Protein AF-A0A7X4WAB2-F1 (afdb_monomer_lite)

Structure (mmCIF, N/CA/C/O backbone):
data_AF-A0A7X4WAB2-F1
#
_entry.id   AF-A0A7X4WAB2-F1
#
loop_
_atom_site.group_PDB
_atom_site.id
_atom_site.type_symbol
_atom_site.label_atom_id
_atom_site.label_alt_id
_atom_site.label_comp_id
_atom_site.label_asym_id
_atom_site.label_entity_id
_atom_site.label_seq_id
_atom_site.pdbx_PDB_ins_code
_atom_site.Cartn_x
_atom_site.Cartn_y
_atom_site.Cartn_z
_atom_site.occupancy
_atom_site.B_iso_or_equiv
_atom_site.auth_seq_id
_atom_site.auth_comp_id
_atom_site.auth_asym_id
_atom_site.auth_atom_id
_atom_site.pdbx_PDB_model_num
ATOM 1 N N . MET A 1 1 ? -5.252 -70.445 67.970 1.00 50.34 1 MET A N 1
ATOM 2 C CA . MET A 1 1 ? -5.179 -69.749 66.666 1.00 50.34 1 MET A CA 1
ATOM 3 C C . MET A 1 1 ? -6.490 -68.995 66.421 1.00 50.34 1 MET A C 1
ATOM 5 O O . MET A 1 1 ? -7.328 -69.483 65.689 1.00 50.34 1 MET A O 1
ATOM 9 N N . PHE A 1 2 ? -6.713 -67.851 67.084 1.00 36.28 2 PHE A N 1
ATOM 10 C CA . PHE A 1 2 ? -7.947 -67.045 66.918 1.00 36.28 2 PHE A CA 1
ATOM 11 C C . PHE A 1 2 ? -7.707 -65.542 67.199 1.00 36.28 2 PHE A C 1
ATOM 13 O O . PHE A 1 2 ? -8.589 -64.801 67.614 1.00 36.28 2 PHE A O 1
ATOM 20 N N . ARG A 1 3 ? -6.460 -65.085 67.009 1.00 36.38 3 ARG A N 1
ATOM 21 C CA . ARG A 1 3 ? -5.935 -63.797 67.509 1.00 36.38 3 ARG A CA 1
ATOM 22 C C . ARG A 1 3 ? -5.767 -62.735 66.403 1.00 36.38 3 ARG A C 1
ATOM 24 O O . ARG A 1 3 ? -4.884 -61.895 66.499 1.00 36.38 3 ARG A O 1
ATOM 31 N N . ARG A 1 4 ? -6.560 -62.834 65.325 1.00 46.34 4 ARG A N 1
ATOM 32 C CA . ARG A 1 4 ? -6.471 -61.993 64.107 1.00 46.34 4 ARG A CA 1
ATOM 33 C C . ARG A 1 4 ? -7.817 -61.466 63.568 1.00 46.34 4 ARG A C 1
ATOM 35 O O . ARG A 1 4 ? -7.821 -60.857 62.510 1.00 46.34 4 ARG A O 1
ATOM 42 N N . ILE A 1 5 ? -8.940 -61.703 64.258 1.00 49.69 5 ILE A N 1
ATOM 43 C CA . ILE A 1 5 ? -10.299 -61.386 63.751 1.00 49.69 5 ILE A CA 1
ATOM 44 C C . ILE A 1 5 ? -11.110 -60.469 64.701 1.00 49.69 5 ILE A C 1
ATOM 46 O O . ILE A 1 5 ? -12.123 -59.914 64.303 1.00 49.69 5 ILE A O 1
ATOM 50 N N . VAL A 1 6 ? -10.648 -60.230 65.938 1.00 42.97 6 VAL A N 1
ATOM 51 C CA . VAL A 1 6 ? -11.406 -59.501 66.991 1.00 42.97 6 VAL A CA 1
ATOM 52 C C . VAL A 1 6 ? -10.790 -58.123 67.320 1.00 42.97 6 VAL A C 1
ATOM 54 O O . VAL A 1 6 ? -11.047 -57.550 68.366 1.00 42.97 6 VAL A O 1
ATOM 57 N N . LEU A 1 7 ? -9.935 -57.583 66.447 1.00 38.75 7 LEU A N 1
ATOM 58 C CA . LEU A 1 7 ? -9.157 -56.353 66.701 1.00 38.75 7 LEU A CA 1
ATOM 59 C C . LEU A 1 7 ? -9.588 -55.169 65.809 1.00 38.75 7 LEU A C 1
ATOM 61 O O . LEU A 1 7 ? -8.815 -54.238 65.622 1.00 38.75 7 LEU A O 1
ATOM 65 N N . LEU A 1 8 ? -10.793 -55.230 65.220 1.00 48.66 8 LEU A N 1
ATOM 66 C CA . LEU A 1 8 ? -11.225 -54.315 64.150 1.00 48.66 8 LEU A CA 1
ATOM 67 C C . LEU A 1 8 ? -12.482 -53.472 64.455 1.00 48.66 8 LEU A C 1
ATOM 69 O O . LEU A 1 8 ? -12.788 -52.575 63.679 1.00 48.66 8 LEU A O 1
ATOM 73 N N . LEU A 1 9 ? -13.214 -53.719 65.550 1.00 41.53 9 LEU A N 1
ATOM 74 C CA . LEU A 1 9 ? -14.339 -52.865 65.964 1.00 41.53 9 LEU A CA 1
ATOM 75 C C . LEU A 1 9 ? -14.417 -52.699 67.492 1.00 41.53 9 LEU A C 1
ATOM 77 O O . LEU A 1 9 ? -14.382 -53.677 68.231 1.00 41.53 9 LEU A O 1
ATOM 81 N N . LEU A 1 10 ? -14.622 -51.443 67.907 1.00 37.03 10 LEU A N 1
ATOM 82 C CA . LEU A 1 10 ? -15.138 -50.984 69.207 1.00 37.03 10 LEU A CA 1
ATOM 83 C C . LEU A 1 10 ? -14.342 -51.344 70.483 1.00 37.03 10 LEU A C 1
ATOM 85 O O . LEU A 1 10 ? -14.788 -52.115 71.328 1.00 37.03 10 LEU A O 1
ATOM 89 N N . SER A 1 11 ? -13.262 -50.590 70.709 1.00 36.06 11 SER A N 1
ATOM 90 C CA . SER A 1 11 ? -12.855 -50.145 72.057 1.00 36.06 11 SER A CA 1
ATOM 91 C C . SER A 1 11 ? -13.273 -48.677 72.234 1.00 36.06 11 SER A C 1
ATOM 93 O O . SER A 1 11 ? -12.449 -47.773 72.119 1.00 36.06 11 SER A O 1
ATOM 95 N N . ILE A 1 12 ? -14.577 -48.429 72.389 1.00 47.56 12 ILE A N 1
ATOM 96 C CA . ILE A 1 12 ? -15.194 -47.093 72.298 1.00 47.56 12 ILE A CA 1
ATOM 97 C C . ILE A 1 12 ? -15.500 -46.527 73.704 1.00 47.56 12 ILE A C 1
ATOM 99 O O . ILE A 1 12 ? -16.315 -47.102 74.421 1.00 47.56 12 ILE A O 1
ATOM 103 N N . ILE A 1 13 ? -14.903 -45.358 74.031 1.00 46.62 13 ILE A N 1
ATOM 104 C CA . ILE A 1 13 ? -15.097 -44.513 75.250 1.00 46.62 13 ILE A CA 1
ATOM 105 C C . ILE A 1 13 ? -14.687 -45.247 76.577 1.00 46.62 13 ILE A C 1
ATOM 107 O O . ILE A 1 13 ? -14.622 -46.469 76.609 1.00 46.62 13 ILE A O 1
ATOM 111 N N . ILE A 1 14 ? -14.305 -44.646 77.721 1.00 38.25 14 ILE A N 1
ATOM 112 C CA . ILE A 1 14 ? -14.332 -43.269 78.259 1.00 38.25 14 ILE A CA 1
ATOM 113 C C . ILE A 1 14 ? -13.120 -43.058 79.205 1.00 38.25 14 ILE A C 1
ATOM 115 O O . ILE A 1 14 ? -12.889 -43.943 80.021 1.00 38.25 14 ILE A O 1
ATOM 119 N N . SER A 1 15 ? -12.436 -41.893 79.185 1.00 31.75 15 SER A N 1
ATOM 120 C CA . SER A 1 15 ? -12.214 -41.029 80.384 1.00 31.75 15 SER A CA 1
ATOM 121 C C . SER A 1 15 ? -11.127 -39.938 80.261 1.00 31.75 15 SER A C 1
ATOM 123 O O . SER A 1 15 ? -9.961 -40.254 80.066 1.00 31.75 15 SER A O 1
ATOM 125 N N . ALA A 1 16 ? -11.537 -38.709 80.609 1.00 28.53 16 ALA A N 1
ATOM 126 C CA . ALA A 1 16 ? -10.804 -37.679 81.370 1.00 28.53 16 ALA A CA 1
ATOM 127 C C . ALA A 1 16 ? -9.588 -36.931 80.768 1.00 28.53 16 ALA A C 1
ATOM 129 O O . ALA A 1 16 ? -8.700 -37.486 80.133 1.00 28.53 16 ALA A O 1
ATOM 130 N N . CYS A 1 17 ? -9.561 -35.625 81.059 1.00 37.31 17 CYS A N 1
ATOM 131 C CA . CYS A 1 17 ? -8.547 -34.654 80.650 1.00 37.31 17 CYS A CA 1
ATOM 132 C C . CYS A 1 17 ? -7.252 -34.730 81.479 1.00 37.31 17 CYS A C 1
ATOM 134 O O . CYS A 1 17 ? -7.286 -35.003 82.678 1.00 37.31 17 CYS A O 1
ATOM 136 N N . GLY A 1 18 ? -6.143 -34.328 80.860 1.00 32.25 18 GLY A N 1
ATOM 137 C CA . GLY A 1 18 ? -4.864 -34.004 81.497 1.00 32.25 18 GLY A CA 1
ATOM 138 C C . GLY A 1 18 ? -3.879 -33.597 80.404 1.00 32.25 18 GLY A C 1
ATOM 139 O O . GLY A 1 18 ? -3.512 -34.438 79.593 1.00 32.25 18 GLY A O 1
ATOM 140 N N . GLY A 1 19 ? -3.559 -32.306 80.301 1.00 37.38 19 GLY A N 1
ATOM 141 C CA . GLY A 1 19 ? -2.848 -31.754 79.143 1.00 37.38 19 GLY A CA 1
ATOM 142 C C . GLY A 1 19 ? -1.350 -31.556 79.365 1.00 37.38 19 GLY A C 1
ATOM 143 O O . GLY A 1 19 ? -0.928 -31.196 80.461 1.00 37.38 19 GLY A O 1
ATOM 144 N N . GLU A 1 20 ? -0.586 -31.692 78.283 1.00 34.53 20 GLU A N 1
ATOM 145 C CA . GLU A 1 20 ? 0.667 -30.964 78.068 1.00 34.53 20 GLU A CA 1
ATOM 146 C C . GLU A 1 20 ? 0.479 -30.056 76.844 1.00 34.53 20 GLU A C 1
ATOM 148 O O . GLU A 1 20 ? -0.238 -30.408 75.903 1.00 34.53 20 GLU A O 1
ATOM 153 N N . GLU A 1 21 ? 1.082 -28.868 76.866 1.00 42.62 21 GLU A N 1
ATOM 154 C CA . GLU A 1 21 ? 0.940 -27.870 75.803 1.00 42.62 21 GLU A CA 1
ATOM 155 C C . GLU A 1 21 ? 1.802 -28.243 74.589 1.00 42.62 21 GLU A C 1
ATOM 157 O O . GLU A 1 21 ? 2.937 -27.791 74.430 1.00 42.62 21 GLU A O 1
ATOM 162 N N . SER A 1 22 ? 1.251 -29.063 73.691 1.00 40.69 22 SER A N 1
ATOM 163 C CA . SER A 1 22 ? 1.789 -29.187 72.338 1.00 40.69 22 SER A CA 1
ATOM 164 C C . SER A 1 22 ? 1.577 -27.862 71.601 1.00 40.69 22 SER A C 1
ATOM 166 O O . SER A 1 22 ? 0.479 -27.590 71.107 1.00 40.69 22 SER A O 1
ATOM 168 N N . TYR A 1 23 ? 2.626 -27.037 71.552 1.00 39.81 23 TYR A N 1
ATOM 169 C CA . TYR A 1 23 ? 2.693 -25.843 70.707 1.00 39.81 23 TYR A CA 1
ATOM 170 C C . TYR A 1 23 ? 2.196 -26.167 69.288 1.00 39.81 23 TYR A C 1
ATOM 172 O O . TYR A 1 23 ? 2.528 -27.241 68.774 1.00 39.81 23 TYR A O 1
ATOM 180 N N . PRO A 1 24 ? 1.439 -25.267 68.629 1.00 44.84 24 PRO A N 1
ATOM 181 C CA . PRO A 1 24 ? 1.098 -25.457 67.228 1.00 44.84 24 PRO A CA 1
ATOM 182 C C . PRO A 1 24 ? 2.391 -25.570 66.418 1.00 44.84 24 PRO A C 1
ATOM 184 O O . PRO A 1 24 ? 3.280 -24.725 66.534 1.00 44.84 24 PRO A O 1
ATOM 187 N N . GLU A 1 25 ? 2.499 -26.633 65.622 1.00 43.75 25 GLU A N 1
ATOM 188 C CA . GLU A 1 25 ? 3.621 -26.827 64.709 1.00 43.75 25 GLU A CA 1
ATOM 189 C C . GLU A 1 25 ? 3.677 -25.616 63.768 1.00 43.75 25 GLU A C 1
ATOM 191 O O . GLU A 1 25 ? 2.690 -25.299 63.098 1.00 43.75 25 GLU A O 1
ATOM 196 N N . TYR A 1 26 ? 4.797 -24.882 63.793 1.00 43.88 26 TYR A N 1
ATOM 197 C CA . TYR A 1 26 ? 4.943 -23.653 63.014 1.00 43.88 26 TYR A CA 1
ATOM 198 C C . TYR A 1 26 ? 4.646 -23.946 61.535 1.00 43.88 26 TYR A C 1
ATOM 200 O O . TYR A 1 26 ? 5.122 -24.965 61.021 1.00 43.88 26 TYR A O 1
ATOM 208 N N . PRO A 1 27 ? 3.890 -23.078 60.830 1.00 50.44 27 PRO A N 1
ATOM 209 C CA . PRO A 1 27 ? 3.684 -23.244 59.400 1.00 50.44 27 PRO A CA 1
ATOM 210 C C . PRO A 1 27 ? 5.056 -23.292 58.731 1.00 50.44 27 PRO A C 1
ATOM 212 O O . PRO A 1 27 ? 5.868 -22.387 58.907 1.00 50.44 27 PRO A O 1
ATOM 215 N N . LYS A 1 28 ? 5.322 -24.392 58.025 1.00 56.34 28 LYS A N 1
ATOM 216 C CA . LYS A 1 28 ? 6.637 -24.700 57.462 1.00 56.34 28 LYS A CA 1
ATOM 217 C C . LYS A 1 28 ? 7.117 -23.528 56.602 1.00 56.34 28 LYS A C 1
ATOM 219 O O . LYS A 1 28 ? 6.418 -23.154 55.659 1.00 56.34 28 LYS A O 1
ATOM 224 N N . ASP A 1 29 ? 8.284 -22.968 56.922 1.00 67.31 29 ASP A N 1
ATOM 225 C CA . ASP A 1 29 ? 8.862 -21.876 56.137 1.00 67.31 29 ASP A CA 1
ATOM 226 C C . ASP A 1 29 ? 8.990 -22.301 54.669 1.00 67.31 29 ASP A C 1
ATOM 228 O O . ASP A 1 29 ? 9.557 -23.357 54.363 1.00 67.31 29 ASP A O 1
ATOM 232 N N . ARG A 1 30 ? 8.432 -21.480 53.770 1.00 78.06 30 ARG A N 1
ATOM 233 C CA . ARG A 1 30 ? 8.415 -21.757 52.329 1.00 78.06 30 ARG A CA 1
ATOM 234 C C . ARG A 1 30 ? 9.836 -21.876 51.795 1.00 78.06 30 ARG A C 1
ATOM 236 O O . ARG A 1 30 ? 10.682 -21.024 52.079 1.00 78.06 30 ARG A O 1
ATOM 243 N N . GLN A 1 31 ? 10.095 -22.894 50.981 1.00 81.88 31 GLN A N 1
ATOM 244 C CA . GLN A 1 31 ? 11.437 -23.109 50.443 1.00 81.88 31 GLN A CA 1
ATOM 245 C C . GLN A 1 31 ? 11.787 -22.052 49.388 1.00 81.88 31 GLN A C 1
ATOM 247 O O . GLN A 1 31 ? 11.080 -21.872 48.395 1.00 81.88 31 GLN A O 1
ATOM 252 N N . GLN A 1 32 ? 12.901 -21.353 49.609 1.00 85.69 32 GLN A N 1
ATOM 253 C CA . GLN A 1 32 ? 13.405 -20.317 48.712 1.00 85.69 32 GLN A CA 1
ATOM 254 C C . GLN A 1 32 ? 14.035 -20.940 47.458 1.00 85.69 32 GLN A C 1
ATOM 256 O O . GLN A 1 32 ? 14.980 -21.720 47.559 1.00 85.69 32 GLN A O 1
ATOM 261 N N . GLY A 1 33 ? 13.533 -20.558 46.284 1.00 87.75 33 GLY A N 1
ATOM 262 C CA . GLY A 1 33 ? 14.170 -20.810 44.989 1.00 87.75 33 GLY A CA 1
ATOM 263 C C . GLY A 1 33 ? 14.917 -19.574 44.476 1.00 87.75 33 GLY A C 1
ATOM 264 O O . GLY A 1 33 ? 14.793 -18.480 45.030 1.00 87.75 33 GLY A O 1
ATOM 265 N N . ILE A 1 34 ? 15.674 -19.728 43.388 1.00 91.19 34 ILE A N 1
ATOM 266 C CA . ILE A 1 34 ? 16.274 -18.609 42.642 1.00 91.19 34 ILE A CA 1
ATOM 267 C C . ILE A 1 34 ? 15.691 -18.582 41.230 1.00 91.19 34 ILE A C 1
ATOM 269 O O . ILE A 1 34 ? 15.791 -19.566 40.498 1.00 91.19 34 ILE A O 1
ATOM 273 N N . LEU A 1 35 ? 15.120 -17.445 40.840 1.00 94.44 35 LEU A N 1
ATOM 274 C CA . LEU A 1 35 ? 14.724 -17.163 39.465 1.00 94.44 35 LEU A CA 1
ATOM 275 C C . LEU A 1 35 ? 15.822 -16.318 38.810 1.00 94.44 35 LEU A C 1
ATOM 277 O O . LEU A 1 35 ? 16.150 -15.239 39.304 1.00 94.44 35 LEU A O 1
ATOM 281 N N . SER A 1 36 ? 16.400 -16.793 37.712 1.00 96.19 36 SER A N 1
ATOM 282 C CA . SER A 1 36 ? 17.424 -16.059 36.958 1.00 96.19 36 SER A CA 1
ATOM 283 C C . SER A 1 36 ? 17.189 -16.150 35.456 1.00 96.19 36 SER A C 1
ATOM 285 O O . SER A 1 36 ? 16.436 -17.003 34.988 1.00 96.19 36 SER A O 1
ATOM 287 N N . GLY A 1 37 ? 17.799 -15.252 34.687 1.00 96.19 37 GLY A N 1
ATOM 288 C CA . GLY A 1 37 ? 17.453 -15.128 33.278 1.00 96.19 37 GLY A CA 1
ATOM 289 C C . GLY A 1 37 ? 18.176 -14.026 32.530 1.00 96.19 37 GLY A C 1
ATOM 290 O O . GLY A 1 37 ? 19.095 -13.398 33.063 1.00 96.19 37 GLY A O 1
ATOM 291 N N . VAL A 1 38 ? 17.716 -13.784 31.303 1.00 97.00 38 VAL A N 1
ATOM 292 C CA . VAL A 1 38 ? 18.070 -12.608 30.497 1.00 97.00 38 VAL A CA 1
ATOM 293 C C . VAL A 1 38 ? 16.812 -11.910 29.989 1.00 97.00 38 VAL A C 1
ATOM 295 O O . VAL A 1 38 ? 15.829 -12.576 29.663 1.00 97.00 38 VAL A O 1
ATOM 298 N N . VAL A 1 39 ? 16.858 -10.582 29.907 1.00 97.12 39 VAL A N 1
ATOM 299 C CA . VAL A 1 39 ? 15.967 -9.783 29.057 1.00 97.12 39 VAL A CA 1
ATOM 300 C C . VAL A 1 39 ? 16.729 -9.499 27.772 1.00 97.12 39 VAL A C 1
ATOM 302 O O . VAL A 1 39 ? 17.794 -8.873 27.815 1.00 97.12 39 VAL A O 1
ATOM 305 N N . PHE A 1 40 ? 16.234 -10.018 26.651 1.00 93.69 40 PHE A N 1
ATOM 306 C CA . PHE A 1 40 ? 16.997 -10.052 25.410 1.00 93.69 40 PHE A CA 1
ATOM 307 C C . PHE A 1 40 ? 16.103 -9.924 24.171 1.00 93.69 40 PHE A C 1
ATOM 309 O O . PHE A 1 40 ? 15.300 -10.803 23.867 1.00 93.69 40 PHE A O 1
ATOM 316 N N . ASP A 1 41 ? 16.318 -8.831 23.450 1.00 83.69 41 ASP A N 1
ATOM 317 C CA . ASP A 1 41 ? 15.975 -8.627 22.041 1.00 83.69 41 ASP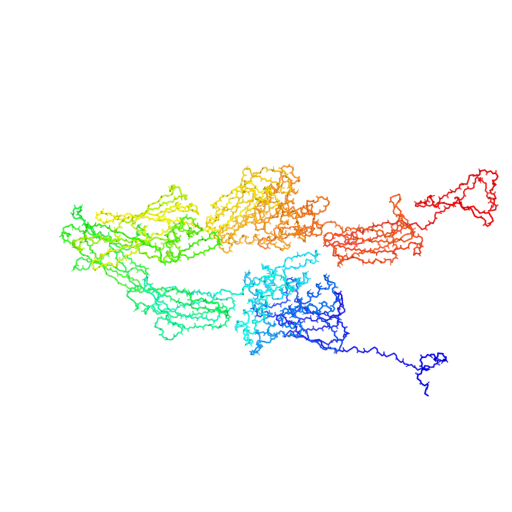 A CA 1
ATOM 318 C C . ASP A 1 41 ? 17.315 -8.458 21.294 1.00 83.69 41 ASP A C 1
ATOM 320 O O . ASP A 1 41 ? 17.815 -9.396 20.676 1.00 83.69 41 ASP A O 1
ATOM 324 N N . ALA A 1 42 ? 18.045 -7.394 21.652 1.00 88.38 42 ALA A N 1
ATOM 325 C CA . ALA A 1 42 ? 19.436 -7.530 22.103 1.00 88.38 42 ALA A CA 1
ATOM 326 C C . ALA A 1 42 ? 19.511 -7.378 23.641 1.00 88.38 42 ALA A C 1
ATOM 328 O O . ALA A 1 42 ? 18.493 -7.158 24.295 1.00 88.38 42 ALA A O 1
ATOM 329 N N . ALA A 1 43 ? 20.696 -7.500 24.248 1.00 91.12 43 ALA A N 1
ATOM 330 C CA . ALA A 1 43 ? 20.883 -7.404 25.704 1.00 91.12 43 ALA A CA 1
ATOM 331 C C . ALA A 1 43 ? 20.309 -6.097 26.309 1.00 91.12 43 ALA A C 1
ATOM 333 O O . ALA A 1 43 ? 20.879 -5.018 26.123 1.00 91.12 43 ALA A O 1
ATOM 334 N N . VAL A 1 44 ? 19.192 -6.188 27.048 1.00 95.44 44 VAL A N 1
ATOM 335 C CA . VAL A 1 44 ? 18.470 -5.008 27.563 1.00 95.44 44 VAL A CA 1
ATOM 336 C C . VAL A 1 44 ? 19.000 -4.601 28.937 1.00 95.44 44 VAL A C 1
ATOM 338 O O . VAL A 1 44 ? 18.718 -5.241 29.952 1.00 95.44 44 VAL A O 1
ATOM 341 N N . SER A 1 45 ? 19.756 -3.508 28.983 1.00 96.12 45 SER A N 1
ATOM 342 C CA . SER A 1 45 ? 20.399 -2.986 30.190 1.00 96.12 45 SER A CA 1
ATOM 343 C C . SER A 1 45 ? 19.430 -2.195 31.077 1.00 96.12 45 SER A C 1
ATOM 345 O O . SER A 1 45 ? 18.630 -1.396 30.585 1.00 96.12 45 SER A O 1
ATOM 347 N N . ASN A 1 46 ? 19.529 -2.386 32.398 1.00 95.94 46 ASN A N 1
ATOM 348 C CA . ASN A 1 46 ? 18.766 -1.681 33.437 1.00 95.94 46 ASN A CA 1
ATOM 349 C C . ASN A 1 46 ? 17.224 -1.728 33.280 1.00 95.94 46 ASN A C 1
ATOM 351 O O . ASN A 1 46 ? 16.512 -0.828 33.731 1.00 95.94 46 ASN A O 1
ATOM 355 N N . ALA A 1 47 ? 16.692 -2.791 32.675 1.00 96.75 47 ALA A N 1
ATOM 356 C CA . ALA A 1 47 ? 15.264 -3.092 32.688 1.00 96.75 47 ALA A CA 1
ATOM 357 C C . ALA A 1 47 ? 14.838 -3.550 34.091 1.00 96.75 47 ALA A C 1
ATOM 359 O O . ALA A 1 47 ? 15.541 -4.336 34.731 1.00 96.75 47 ALA A O 1
ATOM 360 N N . THR A 1 48 ? 13.682 -3.089 34.579 1.00 97.88 48 THR A N 1
ATOM 361 C CA . THR A 1 48 ? 13.136 -3.541 35.871 1.00 97.88 48 THR A CA 1
ATOM 362 C C . THR A 1 48 ? 12.326 -4.816 35.664 1.00 97.88 48 THR A C 1
ATOM 364 O O . THR A 1 48 ? 11.276 -4.777 35.025 1.00 97.88 48 THR A O 1
ATOM 367 N N . VAL A 1 49 ? 12.790 -5.933 36.220 1.00 97.88 49 VAL A N 1
ATOM 368 C CA . VAL A 1 49 ? 12.115 -7.237 36.196 1.00 97.88 49 VAL A CA 1
ATOM 369 C C . VAL A 1 49 ? 11.245 -7.392 37.444 1.00 97.88 49 VAL A C 1
ATOM 371 O O . VAL A 1 49 ? 11.726 -7.206 38.563 1.00 97.88 49 VAL A O 1
ATOM 374 N N . ARG A 1 50 ? 9.974 -7.760 37.267 1.00 97.69 50 ARG A N 1
ATOM 375 C CA . ARG A 1 50 ? 8.981 -7.977 38.331 1.00 97.69 50 ARG A CA 1
ATOM 376 C C . ARG A 1 50 ? 8.345 -9.358 38.203 1.00 97.69 50 ARG A C 1
ATOM 378 O O . ARG A 1 50 ? 8.058 -9.813 37.099 1.00 97.69 50 ARG A O 1
ATOM 385 N N . VAL A 1 51 ? 8.110 -10.007 39.341 1.00 96.88 51 VAL A N 1
ATOM 386 C CA . VAL A 1 51 ? 7.565 -11.371 39.443 1.00 96.88 51 VAL A CA 1
ATOM 387 C C . VAL A 1 51 ? 6.287 -11.343 40.275 1.00 96.88 51 VAL A C 1
ATOM 389 O O . VAL A 1 51 ? 6.320 -10.884 41.416 1.00 96.88 51 VAL A O 1
ATOM 392 N N . TYR A 1 52 ? 5.183 -11.863 39.744 1.00 95.44 52 TYR A N 1
ATOM 393 C CA . TYR A 1 52 ? 3.857 -11.834 40.369 1.00 95.44 52 TYR A CA 1
ATOM 394 C C . TYR A 1 52 ? 3.249 -13.239 40.489 1.00 95.44 52 TYR A C 1
ATOM 396 O O . TYR A 1 52 ? 3.435 -14.075 39.605 1.00 95.44 52 TYR A O 1
ATOM 404 N N . GLU A 1 53 ? 2.462 -13.484 41.542 1.00 92.19 53 GLU A N 1
ATOM 405 C CA . GLU A 1 53 ? 1.511 -14.611 41.576 1.00 92.19 53 GLU A CA 1
ATOM 406 C C . GLU A 1 53 ? 0.468 -14.416 40.457 1.00 92.19 53 GLU A C 1
ATOM 408 O O . GLU A 1 53 ? -0.012 -13.299 40.270 1.00 92.19 53 GLU A O 1
ATOM 413 N N . PHE A 1 54 ? 0.107 -15.466 39.711 1.00 89.88 54 PHE A N 1
ATOM 414 C CA . PHE A 1 54 ? -0.836 -15.369 38.588 1.00 89.88 54 PHE A CA 1
ATOM 415 C C . PHE A 1 54 ? -1.883 -16.489 38.615 1.00 89.88 54 PHE A C 1
ATOM 417 O O . PHE A 1 54 ? -1.556 -17.647 38.878 1.00 89.88 54 PHE A O 1
ATOM 424 N N . ASN A 1 55 ? -3.150 -16.153 38.354 1.00 80.75 55 ASN A N 1
ATOM 425 C CA . ASN A 1 55 ? -4.251 -17.120 38.323 1.00 80.75 55 ASN A CA 1
ATOM 426 C C . ASN A 1 55 ? -5.442 -16.597 37.500 1.00 80.75 55 ASN A C 1
ATOM 428 O O . ASN A 1 55 ? -5.854 -15.455 37.688 1.00 80.75 55 ASN A O 1
ATOM 432 N N . GLN A 1 56 ? -6.025 -17.435 36.634 1.00 70.56 56 GLN A N 1
ATOM 433 C CA . GLN A 1 56 ? -7.254 -17.162 35.866 1.00 70.56 56 GLN A CA 1
ATOM 434 C C . GLN A 1 56 ? -7.275 -15.776 35.187 1.00 70.56 56 GLN A C 1
ATOM 436 O O . GLN A 1 56 ? -8.191 -14.980 35.389 1.00 70.56 56 GLN A O 1
ATOM 441 N N . GLY A 1 57 ? -6.227 -15.471 34.412 1.00 68.94 57 GLY A N 1
ATOM 442 C CA . GLY A 1 57 ? -6.098 -14.207 33.674 1.00 68.94 57 GLY A CA 1
ATOM 443 C C . GLY A 1 57 ? -5.804 -12.975 34.540 1.00 68.94 57 GLY A C 1
ATOM 444 O O . GLY A 1 57 ? -5.749 -11.867 34.016 1.00 68.94 57 GLY A O 1
ATOM 445 N N . LYS A 1 58 ? -5.625 -13.127 35.861 1.00 77.75 58 LYS A N 1
ATOM 446 C CA . LYS A 1 58 ? -5.423 -12.010 36.793 1.00 77.75 58 LYS A CA 1
ATOM 447 C C . LYS A 1 58 ? -4.025 -12.036 37.402 1.00 77.75 58 LYS A C 1
ATOM 449 O O . LYS A 1 58 ? -3.619 -13.005 38.048 1.00 77.75 58 LYS A O 1
ATOM 454 N N . VAL A 1 59 ? -3.310 -10.924 37.224 1.00 84.81 59 VAL A N 1
ATOM 455 C CA . VAL A 1 59 ? -2.058 -10.630 37.929 1.00 84.81 59 VAL A CA 1
ATOM 456 C C . VAL A 1 59 ? -2.380 -10.364 39.398 1.00 84.81 59 VAL A C 1
ATOM 458 O O . VAL A 1 59 ? -3.192 -9.502 39.727 1.00 84.81 59 VAL A O 1
ATOM 461 N N . GLY A 1 60 ? -1.772 -11.153 40.277 1.00 84.69 60 GLY A N 1
ATOM 462 C CA . GLY A 1 60 ? -1.937 -11.074 41.719 1.00 84.69 60 GLY A CA 1
ATOM 463 C C . GLY A 1 60 ? -0.832 -10.260 42.387 1.00 84.69 60 GLY A C 1
ATOM 464 O O . GLY A 1 60 ? -0.386 -9.218 41.909 1.00 84.69 60 GLY A O 1
ATOM 465 N N . ARG A 1 61 ? -0.388 -10.738 43.549 1.00 87.81 61 ARG A N 1
ATOM 466 C CA . ARG A 1 61 ? 0.603 -10.061 44.387 1.00 87.81 61 ARG A CA 1
ATOM 467 C C . ARG A 1 61 ? 1.997 -10.079 43.750 1.00 87.81 61 ARG A C 1
ATOM 469 O O . ARG A 1 61 ? 2.487 -11.134 43.351 1.00 87.81 61 ARG A O 1
ATOM 476 N N . LEU A 1 62 ? 2.662 -8.922 43.763 1.00 92.38 62 LEU A N 1
ATOM 477 C CA . LEU A 1 62 ? 4.095 -8.790 43.491 1.00 92.38 62 LEU A CA 1
ATOM 478 C C . LEU A 1 62 ? 4.902 -9.561 44.550 1.00 92.38 62 LEU A C 1
ATOM 480 O O . LEU A 1 62 ? 4.786 -9.292 45.746 1.00 92.38 62 LEU A O 1
ATOM 484 N N . LEU A 1 63 ? 5.717 -10.511 44.101 1.00 92.94 63 LEU A N 1
ATOM 485 C CA . LEU A 1 63 ? 6.566 -11.364 44.933 1.00 92.94 63 LEU A CA 1
ATOM 486 C C . LEU A 1 63 ? 8.000 -10.843 45.037 1.00 92.94 63 LEU A C 1
ATOM 488 O O . LEU A 1 63 ? 8.605 -10.933 46.103 1.00 92.94 63 LEU A O 1
ATOM 492 N N . ALA A 1 64 ? 8.555 -10.355 43.925 1.00 93.56 64 ALA A N 1
ATOM 493 C CA . ALA A 1 64 ? 9.953 -9.949 43.838 1.00 93.56 64 ALA A CA 1
ATOM 494 C C . ALA A 1 64 ? 10.200 -8.955 42.691 1.00 93.56 64 ALA A C 1
ATOM 496 O O . ALA A 1 64 ? 9.501 -8.980 41.676 1.00 93.56 64 ALA A O 1
ATOM 497 N N . THR A 1 65 ? 11.240 -8.132 42.846 1.00 96.25 65 THR A N 1
ATOM 498 C CA . THR A 1 65 ? 11.710 -7.154 41.852 1.00 96.25 65 THR A CA 1
ATOM 499 C C . THR A 1 65 ? 13.238 -7.172 41.798 1.00 96.25 65 THR A C 1
ATOM 501 O O . THR A 1 65 ? 13.885 -7.308 42.837 1.00 96.25 65 THR A O 1
ATOM 504 N N . THR A 1 66 ? 13.821 -7.017 40.611 1.00 97.56 66 THR A N 1
ATOM 505 C CA . THR A 1 66 ? 15.269 -6.852 40.387 1.00 97.56 66 THR A CA 1
ATOM 506 C C . THR A 1 66 ? 15.511 -6.044 39.102 1.00 97.56 66 THR A C 1
ATOM 508 O O . THR A 1 66 ? 14.568 -5.817 38.349 1.00 97.56 66 THR A O 1
ATOM 511 N N . ASN A 1 67 ? 16.749 -5.629 38.821 1.00 97.25 67 ASN A N 1
ATOM 512 C CA . ASN A 1 67 ? 17.113 -4.977 37.554 1.00 97.25 67 ASN A CA 1
ATOM 513 C C . ASN A 1 67 ? 18.074 -5.858 36.746 1.00 97.25 67 ASN A C 1
ATOM 515 O O . ASN A 1 67 ? 18.832 -6.643 37.321 1.00 97.25 67 ASN A O 1
ATOM 519 N N . THR A 1 68 ? 18.078 -5.705 35.421 1.00 97.81 68 THR A N 1
ATOM 520 C CA . THR A 1 68 ? 19.088 -6.334 34.560 1.00 97.81 68 THR A CA 1
ATOM 521 C C . THR A 1 68 ? 20.442 -5.630 34.641 1.00 97.81 68 THR A C 1
ATOM 523 O O . THR A 1 68 ? 20.533 -4.412 34.817 1.00 97.81 68 THR A O 1
ATOM 526 N N . ASN A 1 69 ? 21.515 -6.406 34.486 1.00 96.19 69 ASN A N 1
ATOM 527 C CA . ASN A 1 69 ? 22.866 -5.891 34.281 1.00 96.19 69 ASN A CA 1
ATOM 528 C C . ASN A 1 69 ? 23.076 -5.445 32.806 1.00 96.19 69 ASN A C 1
ATOM 530 O O . ASN A 1 69 ? 22.170 -5.611 31.986 1.00 96.19 69 ASN A O 1
ATOM 534 N N . PRO A 1 70 ? 24.259 -4.911 32.432 1.00 93.44 70 PRO A N 1
ATOM 535 C CA . PRO A 1 70 ? 24.550 -4.507 31.050 1.00 93.44 70 PRO A CA 1
ATOM 536 C C . PRO A 1 70 ? 24.456 -5.621 29.995 1.00 93.44 70 PRO A C 1
ATOM 538 O O . PRO A 1 70 ? 24.247 -5.318 28.827 1.00 93.44 70 PRO A O 1
ATOM 541 N N . ASP A 1 71 ? 24.561 -6.892 30.396 1.00 90.56 71 ASP A N 1
ATOM 542 C CA . ASP A 1 71 ? 24.418 -8.067 29.522 1.00 90.56 71 ASP A CA 1
ATOM 543 C C . ASP A 1 71 ? 22.955 -8.565 29.444 1.00 90.56 71 ASP A C 1
ATOM 545 O O . ASP A 1 71 ? 22.697 -9.690 29.017 1.00 90.56 71 ASP A O 1
ATOM 549 N N . GLY A 1 72 ? 21.989 -7.780 29.937 1.00 94.94 72 GLY A N 1
ATOM 550 C CA . GLY A 1 72 ? 20.577 -8.162 30.043 1.00 94.94 72 GLY A CA 1
ATOM 551 C C . GLY A 1 72 ? 20.271 -9.188 31.143 1.00 94.94 72 GLY A C 1
ATOM 552 O O . GLY A 1 72 ? 19.115 -9.570 31.321 1.00 94.94 72 GLY A O 1
ATOM 553 N N . ARG A 1 73 ? 21.269 -9.647 31.909 1.00 96.94 73 ARG A N 1
ATOM 554 C CA . ARG A 1 73 ? 21.125 -10.730 32.897 1.00 96.94 73 ARG A CA 1
ATOM 555 C C . ARG A 1 73 ? 20.465 -10.244 34.178 1.00 96.94 73 ARG A C 1
ATOM 557 O O . ARG A 1 73 ? 20.820 -9.189 34.700 1.00 96.94 73 ARG A O 1
ATOM 564 N N . PHE A 1 74 ? 19.584 -11.063 34.747 1.00 97.56 74 PHE A N 1
ATOM 565 C CA . PHE A 1 74 ? 18.993 -10.834 36.066 1.00 97.56 74 PHE A CA 1
ATOM 566 C C . PHE A 1 74 ? 19.020 -12.091 36.944 1.00 97.56 74 PHE A C 1
ATOM 568 O O . PHE A 1 74 ? 19.127 -13.225 36.472 1.00 97.56 74 PHE A O 1
ATOM 575 N N . SER A 1 75 ? 18.908 -11.877 38.254 1.00 96.62 75 SER A N 1
ATOM 576 C CA . SER A 1 75 ? 18.734 -12.928 39.257 1.00 96.62 75 SER A CA 1
ATOM 577 C C . SER A 1 75 ? 17.969 -12.368 40.454 1.00 96.62 75 SER A C 1
ATOM 579 O O . SER A 1 75 ? 18.195 -11.221 40.853 1.00 96.62 75 SER A O 1
ATOM 581 N N . VAL A 1 76 ? 17.053 -13.156 41.015 1.00 95.38 76 VAL A N 1
ATOM 582 C CA . VAL A 1 76 ? 16.268 -12.795 42.197 1.00 95.38 76 VAL A CA 1
ATOM 583 C C . VAL A 1 76 ? 15.883 -14.041 43.001 1.00 95.38 76 VAL A C 1
ATOM 585 O O . VAL A 1 76 ? 15.545 -15.086 42.445 1.00 95.38 76 VAL A O 1
ATOM 588 N N . ALA A 1 77 ? 15.952 -13.948 44.328 1.00 91.75 77 ALA A N 1
ATOM 589 C CA . ALA A 1 77 ? 15.505 -15.014 45.220 1.00 91.75 77 ALA A CA 1
ATOM 590 C C . ALA A 1 77 ? 13.983 -14.934 45.420 1.00 91.75 77 ALA A C 1
ATOM 592 O O . ALA A 1 77 ? 13.440 -13.844 45.604 1.00 91.75 77 ALA A O 1
ATOM 593 N N . LEU A 1 78 ? 13.300 -16.080 45.397 1.00 89.88 78 LEU A N 1
ATOM 594 C CA . LEU A 1 78 ? 11.841 -16.162 45.382 1.00 89.88 78 LEU A CA 1
ATOM 595 C C . LEU A 1 78 ? 11.321 -17.124 46.458 1.00 89.88 78 LEU A C 1
ATOM 597 O O . LEU A 1 78 ? 11.696 -18.295 46.491 1.00 89.88 78 LEU A O 1
ATOM 601 N N . THR A 1 79 ? 10.410 -16.637 47.304 1.00 87.19 79 THR A N 1
ATOM 602 C CA . THR A 1 79 ? 9.790 -17.407 48.398 1.00 87.19 79 THR A CA 1
ATOM 603 C C . THR A 1 79 ? 8.283 -17.548 48.151 1.00 87.19 79 THR A C 1
ATOM 605 O O . THR A 1 79 ? 7.441 -16.948 48.824 1.00 87.19 79 THR A O 1
ATOM 608 N N . ALA A 1 80 ? 7.938 -18.331 47.129 1.00 84.75 80 ALA A N 1
ATOM 609 C CA . ALA A 1 80 ? 6.570 -18.584 46.679 1.00 84.75 80 ALA A CA 1
ATOM 610 C C . ALA A 1 80 ? 6.208 -20.071 46.806 1.00 84.75 80 ALA A C 1
ATOM 612 O O . ALA A 1 80 ? 7.087 -20.928 46.769 1.00 84.75 80 ALA A O 1
ATOM 613 N N . GLY A 1 81 ? 4.914 -20.368 46.956 1.00 85.25 81 GLY A N 1
ATOM 614 C CA . GLY A 1 81 ? 4.416 -21.741 46.822 1.00 85.25 81 GLY A CA 1
ATOM 615 C C . GLY A 1 81 ? 4.349 -22.158 45.350 1.00 85.25 81 GLY A C 1
ATOM 616 O O . GLY A 1 81 ? 4.514 -21.320 44.465 1.00 85.25 81 GLY A O 1
ATOM 617 N N . SER A 1 82 ? 4.070 -23.431 45.072 1.00 89.69 82 SER A N 1
ATOM 618 C CA . SER A 1 82 ? 3.867 -23.905 43.696 1.00 89.69 82 SER A CA 1
ATOM 619 C C . SER A 1 82 ? 2.608 -23.277 43.078 1.00 89.69 82 SER A C 1
ATOM 621 O O . SER A 1 82 ? 1.498 -23.557 43.528 1.00 89.69 82 SER A O 1
ATOM 623 N N . THR A 1 83 ? 2.777 -22.411 42.077 1.00 89.69 83 THR A N 1
ATOM 624 C CA . THR A 1 83 ? 1.710 -21.628 41.425 1.00 89.69 83 THR A CA 1
ATOM 625 C C . THR A 1 83 ? 2.188 -21.125 40.055 1.00 89.69 83 THR A C 1
ATOM 627 O O . THR A 1 83 ? 3.398 -20.973 39.867 1.00 89.69 83 THR A O 1
ATOM 630 N N . PRO A 1 84 ? 1.297 -20.814 39.097 1.00 94.12 84 PRO A N 1
ATOM 631 C CA . PRO A 1 84 ? 1.672 -20.022 37.932 1.00 94.12 84 PRO A CA 1
ATOM 632 C C . PRO A 1 84 ? 2.181 -18.633 38.343 1.00 94.12 84 PRO A C 1
ATOM 634 O O . PRO A 1 84 ? 1.658 -18.019 39.280 1.00 94.12 84 PRO A O 1
ATOM 637 N N . LEU A 1 85 ? 3.200 -18.143 37.637 1.00 94.75 85 LEU A N 1
ATOM 638 C CA . LEU A 1 85 ? 3.789 -16.817 37.813 1.00 94.75 85 LEU A CA 1
ATOM 639 C C . LEU A 1 85 ? 3.741 -16.025 36.509 1.00 94.75 85 LEU A C 1
ATOM 641 O O . LEU A 1 85 ? 4.081 -16.557 35.452 1.00 94.75 85 LEU A O 1
ATOM 645 N N . TYR A 1 86 ? 3.401 -14.742 36.623 1.00 96.31 86 TYR A N 1
ATOM 646 C CA . TYR A 1 86 ? 3.599 -13.737 35.579 1.00 96.31 86 TYR A CA 1
ATOM 647 C C . TYR A 1 86 ? 4.912 -13.005 35.852 1.00 96.31 86 TYR A C 1
ATOM 649 O O . TYR A 1 86 ? 5.147 -12.535 36.970 1.00 96.31 86 TYR A O 1
ATOM 657 N N . ILE A 1 87 ? 5.779 -12.930 34.846 1.00 96.94 87 ILE A N 1
ATOM 658 C CA . ILE A 1 87 ? 7.074 -12.257 34.933 1.00 96.94 87 ILE A CA 1
ATOM 659 C C . ILE A 1 87 ? 7.143 -11.233 33.801 1.00 96.94 87 ILE A C 1
ATOM 661 O O . ILE A 1 87 ? 6.975 -11.582 32.634 1.00 96.94 87 ILE A O 1
ATOM 665 N N . GLU A 1 88 ? 7.425 -9.978 34.140 1.00 96.88 88 GLU A N 1
ATOM 666 C CA . GLU A 1 88 ? 7.636 -8.904 33.166 1.00 96.88 88 GLU A CA 1
ATOM 667 C C . GLU A 1 88 ? 8.963 -8.189 33.400 1.00 96.88 88 GLU A C 1
ATOM 669 O O . GLU A 1 88 ? 9.357 -7.945 34.539 1.00 96.88 88 GLU A O 1
ATOM 674 N N . SER A 1 89 ? 9.622 -7.789 32.318 1.00 96.94 89 SER A N 1
ATOM 675 C CA . SER A 1 89 ? 10.617 -6.717 32.322 1.00 96.94 89 SER A CA 1
ATOM 676 C C . SER A 1 89 ? 10.003 -5.454 31.740 1.00 96.94 89 SER A C 1
ATOM 678 O O . SER A 1 89 ? 9.326 -5.530 30.715 1.00 96.94 89 SER A O 1
ATOM 680 N N . SER A 1 90 ? 10.263 -4.301 32.355 1.00 94.88 90 SER A N 1
ATOM 681 C CA . SER A 1 90 ? 9.789 -3.002 31.878 1.00 94.88 90 SER A CA 1
ATOM 682 C C . SER A 1 90 ? 10.881 -1.930 31.956 1.00 94.88 90 SER A C 1
ATOM 684 O O . SER A 1 90 ? 11.576 -1.812 32.974 1.00 94.88 90 SER A O 1
ATOM 686 N N . GLY A 1 91 ? 11.010 -1.139 30.889 1.00 92.38 91 GLY A N 1
ATOM 687 C CA . GLY A 1 91 ? 12.025 -0.095 30.743 1.00 92.38 91 GLY A CA 1
ATOM 688 C C . GLY A 1 91 ? 13.423 -0.644 30.453 1.00 92.38 91 GLY A C 1
ATOM 689 O O . GLY A 1 91 ? 13.582 -1.785 30.027 1.00 92.38 91 GLY A O 1
ATOM 690 N N . GLY A 1 92 ? 14.440 0.181 30.704 1.00 93.75 92 GLY A N 1
ATOM 691 C CA . GLY A 1 92 ? 15.814 -0.090 30.278 1.00 93.75 92 GLY A CA 1
ATOM 692 C C . GLY A 1 92 ? 16.051 0.323 28.824 1.00 93.75 92 GLY A C 1
ATOM 693 O O . GLY A 1 92 ? 15.343 1.178 28.292 1.00 93.75 92 GLY A O 1
ATOM 694 N N . GLY A 1 93 ? 17.058 -0.272 28.190 1.00 94.06 93 GLY A N 1
ATOM 695 C CA . GLY A 1 93 ? 17.334 -0.071 26.768 1.00 94.06 93 GLY A CA 1
ATOM 696 C C . GLY A 1 93 ? 18.428 -0.987 26.233 1.00 94.06 93 GLY A C 1
ATOM 697 O O . GLY A 1 93 ? 19.219 -1.534 27.004 1.00 94.06 93 GLY A O 1
ATOM 698 N N . PHE A 1 94 ? 18.481 -1.138 24.912 1.00 94.56 94 PHE A N 1
ATOM 699 C CA . PHE A 1 94 ? 19.535 -1.872 24.211 1.00 94.56 94 PHE A CA 1
ATOM 700 C C . PHE A 1 94 ? 20.076 -1.066 23.027 1.00 94.56 94 PHE A C 1
ATOM 702 O O . PHE A 1 94 ? 19.396 -0.199 22.484 1.00 94.56 94 PHE A O 1
ATOM 709 N N . LEU A 1 95 ? 21.317 -1.355 22.635 1.00 92.31 95 LEU A N 1
ATOM 710 C CA . LEU A 1 95 ? 21.857 -0.927 21.346 1.00 92.31 95 LEU A CA 1
ATOM 711 C C . LEU A 1 95 ? 21.414 -1.954 20.303 1.00 92.31 95 LEU A C 1
ATOM 713 O O . LEU A 1 95 ? 21.785 -3.126 20.414 1.00 92.31 95 LEU A O 1
ATOM 717 N N . ASP A 1 96 ? 20.613 -1.527 19.332 1.00 90.31 96 ASP A N 1
ATOM 718 C CA . ASP A 1 96 ? 20.169 -2.386 18.241 1.00 90.31 96 ASP A CA 1
ATOM 719 C C . ASP A 1 96 ? 21.376 -2.753 17.350 1.00 90.31 96 ASP A C 1
ATOM 721 O O . ASP A 1 96 ? 22.084 -1.860 16.875 1.00 90.31 96 ASP A O 1
ATOM 725 N N . PRO A 1 97 ? 21.662 -4.053 17.158 1.00 87.12 97 PRO A N 1
ATOM 726 C CA . PRO A 1 97 ? 22.928 -4.523 16.593 1.00 87.12 97 PRO A CA 1
ATOM 727 C C . PRO A 1 97 ? 23.074 -4.287 15.085 1.00 87.12 97 PRO A C 1
ATOM 729 O O . PRO A 1 97 ? 24.183 -4.417 14.574 1.00 87.12 97 PRO A O 1
ATOM 732 N N . TYR A 1 98 ? 21.991 -3.953 14.375 1.00 86.19 98 TYR A N 1
ATOM 733 C CA . TYR A 1 98 ? 22.015 -3.733 12.926 1.00 86.19 98 TYR A CA 1
ATOM 734 C C . TYR A 1 98 ? 21.977 -2.235 12.595 1.00 86.19 98 TYR A C 1
ATOM 736 O O . TYR A 1 98 ? 22.771 -1.740 11.799 1.00 86.19 98 TYR A O 1
ATOM 744 N N . SER A 1 99 ? 21.097 -1.484 13.263 1.00 87.06 99 SER A N 1
ATOM 745 C CA . SER A 1 99 ? 20.927 -0.043 13.043 1.00 87.06 99 SER A CA 1
ATOM 746 C C . SER A 1 99 ? 21.872 0.845 13.860 1.00 87.06 99 SER A C 1
ATOM 748 O O . SER A 1 99 ? 22.027 2.020 13.536 1.00 87.06 99 SER A O 1
ATOM 750 N N . ASN A 1 100 ? 22.495 0.309 14.918 1.00 88.25 100 ASN A N 1
ATOM 751 C CA . ASN A 1 100 ? 23.276 1.051 15.919 1.00 88.25 100 ASN A CA 1
ATOM 752 C C . ASN A 1 100 ? 22.490 2.168 16.649 1.00 88.25 100 ASN A C 1
ATOM 754 O O . ASN A 1 100 ? 23.086 3.025 17.306 1.00 88.25 100 ASN A O 1
ATOM 758 N N . ASN A 1 101 ? 21.154 2.147 16.591 1.00 89.56 101 ASN A N 1
ATOM 759 C CA . ASN A 1 101 ? 20.296 3.032 17.380 1.00 89.56 101 ASN A CA 1
ATOM 760 C C . ASN A 1 101 ? 20.085 2.480 18.800 1.00 89.56 101 ASN A C 1
ATOM 762 O O . ASN A 1 101 ? 20.109 1.270 19.025 1.00 89.56 101 ASN A O 1
ATOM 766 N N . VAL A 1 102 ? 19.841 3.360 19.775 1.00 91.56 102 VAL A N 1
ATOM 767 C CA . VAL A 1 102 ? 19.512 2.951 21.152 1.00 91.56 102 VAL A CA 1
ATOM 768 C C . VAL A 1 102 ? 17.995 2.864 21.315 1.00 91.56 102 VAL A C 1
ATOM 770 O O . VAL A 1 102 ? 17.311 3.884 21.383 1.00 91.56 102 VAL A O 1
ATOM 773 N N . VAL A 1 103 ? 17.472 1.643 21.414 1.00 93.31 103 VAL A N 1
ATOM 774 C CA . VAL A 1 103 ? 16.043 1.370 21.617 1.00 93.31 103 VAL A CA 1
ATOM 775 C C . VAL A 1 103 ? 15.720 1.421 23.113 1.00 93.31 103 VAL A C 1
ATOM 777 O O . VAL A 1 103 ? 16.414 0.819 23.935 1.00 93.31 103 VAL A O 1
ATOM 780 N N . THR A 1 104 ? 14.660 2.152 23.472 1.00 92.00 104 THR A N 1
ATOM 781 C CA . THR A 1 104 ? 14.176 2.318 24.865 1.00 92.00 104 THR A CA 1
ATOM 782 C C . THR A 1 104 ? 12.650 2.259 24.993 1.00 92.00 104 THR A C 1
ATOM 784 O O . THR A 1 104 ? 12.129 1.898 26.052 1.00 92.00 104 THR A O 1
ATOM 787 N N . ALA A 1 105 ? 11.931 2.580 23.916 1.00 88.19 105 ALA A N 1
ATOM 788 C CA . ALA A 1 105 ? 10.478 2.629 23.826 1.00 88.19 105 ALA A CA 1
ATOM 789 C C . ALA A 1 105 ? 10.026 2.428 22.368 1.00 88.19 105 ALA A C 1
ATOM 791 O O . ALA A 1 105 ? 10.822 2.632 21.450 1.00 88.19 105 ALA A O 1
ATOM 792 N N . ASN A 1 106 ? 8.754 2.079 22.172 1.00 83.62 106 ASN A N 1
ATOM 793 C CA . ASN A 1 106 ? 8.018 2.311 20.928 1.00 83.62 106 ASN A CA 1
ATOM 794 C C . ASN A 1 106 ? 6.998 3.453 21.128 1.00 83.62 106 ASN A C 1
ATOM 796 O O . ASN A 1 106 ? 6.954 4.096 22.179 1.00 83.62 106 ASN A O 1
ATOM 800 N N . ASP A 1 107 ? 6.161 3.682 20.119 1.00 71.81 107 ASP A N 1
ATOM 801 C CA . ASP A 1 107 ? 5.029 4.618 20.124 1.00 71.81 107 ASP A CA 1
ATOM 802 C C . ASP A 1 107 ? 4.073 4.433 21.319 1.00 71.81 107 ASP A C 1
ATOM 804 O O . ASP A 1 107 ? 3.502 5.398 21.827 1.00 71.81 107 ASP A O 1
ATOM 808 N N . ARG A 1 108 ? 3.936 3.190 21.792 1.00 76.19 108 ARG A N 1
ATOM 809 C CA . ARG A 1 108 ? 3.025 2.764 22.863 1.00 76.19 108 ARG A CA 1
ATOM 810 C C . ARG A 1 108 ? 3.688 2.639 24.241 1.00 76.19 108 ARG A C 1
ATOM 812 O O . ARG A 1 108 ? 3.002 2.317 25.211 1.00 76.19 108 ARG A O 1
ATOM 819 N N . GLY A 1 109 ? 4.984 2.943 24.368 1.00 83.44 109 GLY A N 1
ATOM 820 C CA . GLY A 1 109 ? 5.663 3.094 25.660 1.00 83.44 109 GLY A CA 1
ATOM 821 C C . GLY A 1 109 ? 7.016 2.377 25.793 1.00 83.44 109 GLY A C 1
ATOM 822 O O . GLY A 1 109 ? 7.582 1.897 24.812 1.00 83.44 109 GLY A O 1
ATOM 823 N N . PRO A 1 110 ? 7.583 2.326 27.015 1.00 90.88 110 PRO A N 1
ATOM 824 C CA . PRO A 1 110 ? 8.900 1.737 27.266 1.00 90.88 110 PRO A CA 1
ATOM 825 C C . PRO A 1 110 ? 8.924 0.229 26.986 1.00 90.88 110 PRO A C 1
ATOM 827 O O . PRO A 1 110 ? 7.901 -0.437 27.150 1.00 90.88 110 PRO A O 1
ATOM 830 N N . ILE A 1 111 ? 10.107 -0.310 26.657 1.00 93.62 111 ILE A N 1
ATOM 831 C CA . ILE A 1 111 ? 10.317 -1.748 26.386 1.00 93.62 111 ILE A CA 1
ATOM 832 C C . ILE A 1 111 ? 9.598 -2.616 27.425 1.00 93.62 111 ILE A C 1
ATOM 834 O O . ILE A 1 111 ? 9.859 -2.488 28.626 1.00 93.62 111 ILE A O 1
ATOM 838 N N . LYS A 1 112 ? 8.720 -3.515 26.965 1.00 95.75 112 LYS A N 1
ATOM 839 C CA . LYS A 1 112 ? 8.020 -4.493 27.800 1.00 95.75 112 LYS A CA 1
ATOM 840 C C . LYS A 1 112 ? 8.041 -5.889 27.177 1.00 95.75 112 LYS A C 1
ATOM 842 O O . LYS A 1 112 ? 7.406 -6.131 26.155 1.00 95.75 112 LYS A O 1
ATOM 847 N N . LEU A 1 113 ? 8.717 -6.818 27.850 1.00 97.12 113 LEU A N 1
ATOM 848 C CA . LEU A 1 113 ? 8.790 -8.240 27.488 1.00 97.12 113 LEU A CA 1
ATOM 849 C C . LEU A 1 113 ? 8.297 -9.094 28.663 1.00 97.12 113 LEU A C 1
ATOM 851 O O . LEU A 1 113 ? 8.443 -8.707 29.827 1.00 97.12 113 LEU A O 1
ATOM 855 N N . ARG A 1 114 ? 7.655 -10.223 28.354 1.00 96.56 114 ARG A N 1
ATOM 856 C CA . ARG A 1 114 ? 6.828 -11.003 29.290 1.00 96.56 114 ARG A CA 1
ATOM 857 C C . ARG A 1 114 ? 7.173 -12.500 29.205 1.00 96.56 114 ARG A C 1
ATOM 859 O O . ARG A 1 114 ? 7.632 -12.967 28.163 1.00 96.56 114 ARG A O 1
ATOM 866 N N . THR A 1 115 ? 6.938 -13.260 30.277 1.00 97.19 115 THR A N 1
ATOM 867 C CA . THR A 1 115 ? 6.868 -14.735 30.244 1.00 97.19 115 THR A CA 1
ATOM 868 C C . THR A 1 115 ? 5.962 -15.289 31.355 1.00 97.19 115 THR A C 1
ATOM 870 O O . THR A 1 115 ? 5.814 -14.667 32.413 1.00 97.19 115 THR A O 1
ATOM 873 N N . TYR A 1 116 ? 5.378 -16.470 31.133 1.00 95.62 116 TYR A N 1
ATOM 874 C CA . TYR A 1 116 ? 4.622 -17.232 32.134 1.00 95.62 116 TYR A CA 1
ATOM 875 C C . TYR A 1 116 ? 5.343 -18.541 32.479 1.00 95.62 116 TYR A C 1
ATOM 877 O O . TYR A 1 116 ? 5.767 -19.273 31.583 1.00 95.62 116 TYR A O 1
ATOM 885 N N . ILE A 1 117 ? 5.405 -18.898 33.768 1.00 93.75 117 ILE A N 1
ATOM 886 C CA . ILE A 1 117 ? 5.897 -20.217 34.208 1.00 93.75 117 ILE A CA 1
ATOM 887 C C . ILE A 1 117 ? 4.996 -20.869 35.258 1.00 93.75 117 ILE A C 1
ATOM 889 O O . ILE A 1 117 ? 4.514 -20.209 36.175 1.00 93.75 117 ILE A O 1
ATOM 893 N N . ASN A 1 118 ? 4.857 -22.195 35.187 1.00 92.94 118 ASN A N 1
ATOM 894 C CA . ASN A 1 118 ? 4.322 -23.011 36.279 1.00 92.94 118 ASN A CA 1
ATOM 895 C C . ASN A 1 118 ? 5.448 -23.249 37.306 1.00 92.94 118 ASN A C 1
ATOM 897 O O . ASN A 1 118 ? 6.283 -24.141 37.140 1.00 92.94 118 ASN A O 1
ATOM 901 N N . PHE A 1 119 ? 5.524 -22.403 38.339 1.00 91.50 119 PHE A N 1
ATOM 902 C CA . PHE A 1 119 ? 6.577 -22.465 39.355 1.00 91.50 119 PHE A CA 1
ATOM 903 C C . PHE A 1 119 ? 6.314 -23.567 40.391 1.00 91.50 119 PHE A C 1
ATOM 905 O O . PHE A 1 119 ? 5.170 -23.882 40.722 1.00 91.50 119 PHE A O 1
ATOM 912 N N . ILE A 1 120 ? 7.395 -24.136 40.930 1.00 90.69 120 ILE A N 1
ATOM 913 C CA . ILE A 1 120 ? 7.374 -25.179 41.960 1.00 90.69 120 ILE A CA 1
ATOM 914 C C . ILE A 1 120 ? 8.209 -24.690 43.145 1.00 90.69 120 ILE A C 1
ATOM 916 O O . ILE A 1 120 ? 9.363 -24.301 42.965 1.00 90.69 120 ILE A O 1
ATOM 920 N N . GLU A 1 121 ? 7.633 -24.734 44.347 1.00 90.19 121 GLU A N 1
ATOM 921 C CA . GLU A 1 121 ? 8.281 -24.278 45.583 1.00 90.19 121 GLU A CA 1
ATOM 922 C C . GLU A 1 121 ? 9.685 -24.888 45.773 1.00 90.19 121 GLU A C 1
ATOM 924 O O . GLU A 1 121 ? 9.910 -26.072 45.508 1.00 90.19 121 GLU A O 1
ATOM 929 N N . GLY A 1 122 ? 10.645 -24.067 46.213 1.00 86.38 122 GLY A N 1
ATOM 930 C CA . GLY A 1 122 ? 12.038 -24.468 46.434 1.00 86.38 122 GLY A CA 1
ATOM 931 C C . GLY A 1 122 ? 12.875 -24.739 45.177 1.00 86.38 122 GLY A C 1
ATOM 932 O O . GLY A 1 122 ? 14.081 -24.944 45.302 1.00 86.38 122 GLY A O 1
ATOM 933 N N . GLN A 1 123 ? 12.300 -24.734 43.968 1.00 89.25 123 GLN A N 1
ATOM 934 C CA . GLN A 1 123 ? 13.077 -24.943 42.743 1.00 89.25 123 GLN A CA 1
ATOM 935 C C . GLN A 1 123 ? 13.677 -23.639 42.216 1.00 89.25 123 GLN A C 1
ATOM 937 O O . GLN A 1 123 ? 12.976 -22.653 41.999 1.00 89.25 123 GLN A O 1
ATOM 942 N N . SER A 1 124 ? 14.975 -23.661 41.915 1.00 91.62 124 SER A N 1
ATOM 943 C CA . SER A 1 124 ? 15.586 -22.630 41.075 1.00 91.62 124 SER A CA 1
ATOM 944 C C . SER A 1 124 ? 15.247 -22.871 39.604 1.00 91.62 124 SER A C 1
ATOM 946 O O . SER A 1 124 ? 15.260 -24.013 39.137 1.00 91.62 124 SER A O 1
ATOM 948 N N . ARG A 1 125 ? 14.947 -21.801 38.865 1.00 90.50 125 ARG A N 1
ATOM 949 C CA . ARG A 1 125 ? 14.548 -21.846 37.453 1.00 90.50 125 ARG A CA 1
ATOM 950 C C . ARG A 1 125 ? 15.266 -20.763 36.658 1.00 90.50 125 ARG A C 1
ATOM 952 O O . ARG A 1 125 ? 15.400 -19.632 37.121 1.00 90.50 125 ARG A O 1
ATOM 959 N N . LYS A 1 126 ? 15.693 -21.130 35.450 1.00 92.81 126 LYS A N 1
ATOM 960 C CA . LYS A 1 126 ? 16.174 -20.196 34.435 1.00 92.81 126 LYS A CA 1
ATOM 961 C C . LYS A 1 126 ? 15.015 -19.868 33.492 1.00 92.81 126 LYS A C 1
ATOM 963 O O . LYS A 1 126 ? 14.303 -20.792 33.104 1.00 92.81 126 LYS A O 1
ATOM 968 N N . VAL A 1 127 ? 14.824 -18.595 33.162 1.00 94.56 127 VAL A N 1
ATOM 969 C CA . VAL A 1 127 ? 13.783 -18.117 32.237 1.00 94.56 127 VAL A CA 1
ATOM 970 C C . VAL A 1 127 ? 14.339 -17.021 31.335 1.00 94.56 127 VAL A C 1
ATOM 972 O O . VAL A 1 127 ? 15.173 -16.236 31.781 1.00 94.56 127 VAL A O 1
ATOM 975 N N . MET A 1 128 ? 13.868 -16.922 30.096 1.00 97.06 128 MET A N 1
ATOM 976 C CA . MET A 1 128 ? 14.152 -15.764 29.243 1.00 97.06 128 MET A CA 1
ATOM 977 C C . MET A 1 128 ? 12.957 -14.806 29.198 1.00 97.06 128 MET A C 1
ATOM 979 O O . MET A 1 128 ? 11.821 -15.192 29.478 1.00 97.06 128 MET A O 1
ATOM 983 N N . LEU A 1 129 ? 13.239 -13.552 28.852 1.00 97.50 129 LEU A N 1
ATOM 984 C CA . LEU A 1 129 ? 12.272 -12.501 28.549 1.00 97.50 129 LEU A CA 1
ATOM 985 C C . LEU A 1 129 ? 12.659 -11.917 27.184 1.00 97.50 129 LEU A C 1
ATOM 987 O O . LEU A 1 129 ? 13.579 -11.106 27.091 1.00 97.50 129 LEU A O 1
ATOM 991 N N . THR A 1 130 ? 12.012 -12.397 26.125 1.00 97.44 130 THR A N 1
ATOM 992 C CA . THR A 1 130 ? 12.363 -12.144 24.714 1.00 97.44 130 THR A CA 1
ATOM 993 C C . THR A 1 130 ? 11.101 -11.886 23.885 1.00 97.44 130 THR A C 1
ATOM 995 O O . THR A 1 130 ? 9.997 -12.153 24.373 1.00 97.44 130 THR A O 1
ATOM 998 N N . PRO A 1 131 ? 11.219 -11.453 22.615 1.00 96.75 131 PRO A N 1
ATOM 999 C CA . PRO A 1 131 ? 10.106 -11.484 21.666 1.00 96.75 131 PRO A CA 1
ATOM 1000 C C . PRO A 1 131 ? 9.366 -12.833 21.624 1.00 96.75 131 PRO A C 1
ATOM 1002 O O . PRO A 1 131 ? 8.141 -12.862 21.718 1.00 96.75 131 PRO A O 1
ATOM 1005 N N . LEU A 1 132 ? 10.080 -13.967 21.604 1.00 96.81 132 LEU A N 1
ATOM 1006 C CA . LEU A 1 132 ? 9.451 -15.294 21.541 1.00 96.81 132 LEU A CA 1
ATOM 1007 C C . LEU A 1 132 ? 8.713 -15.699 22.827 1.00 96.81 132 LEU A C 1
ATOM 1009 O O . LEU A 1 132 ? 7.675 -16.358 22.748 1.00 96.81 132 LEU A O 1
ATOM 1013 N N . THR A 1 133 ? 9.180 -15.292 24.014 1.00 97.00 133 THR A N 1
ATOM 1014 C CA . THR A 1 133 ? 8.391 -15.511 25.243 1.00 97.00 133 THR A CA 1
ATOM 1015 C C . THR A 1 133 ? 7.198 -14.559 25.329 1.00 97.00 133 THR A C 1
ATOM 1017 O O . THR A 1 133 ? 6.175 -14.924 25.903 1.00 97.00 133 THR A O 1
ATOM 1020 N N . ASN A 1 134 ? 7.286 -13.377 24.708 1.00 96.31 134 ASN A N 1
ATOM 1021 C CA . ASN A 1 134 ? 6.168 -12.446 24.556 1.00 96.31 134 ASN A CA 1
ATOM 1022 C C . ASN A 1 134 ? 5.044 -13.080 23.707 1.00 96.31 134 ASN A C 1
ATOM 1024 O O . ASN A 1 134 ? 3.894 -13.087 24.138 1.00 96.31 134 ASN A O 1
ATOM 1028 N N . ILE A 1 135 ? 5.383 -13.711 22.573 1.00 96.81 135 ILE A N 1
ATOM 1029 C CA . ILE A 1 135 ? 4.448 -14.492 21.733 1.00 96.81 135 ILE A CA 1
ATOM 1030 C C . ILE A 1 135 ? 3.768 -15.605 22.551 1.00 96.81 135 ILE A C 1
ATOM 1032 O O . ILE A 1 135 ? 2.546 -15.749 22.515 1.00 96.81 135 ILE A O 1
ATOM 1036 N N . ALA A 1 136 ? 4.534 -16.359 23.350 1.00 97.38 136 ALA A N 1
ATOM 1037 C CA . ALA A 1 136 ? 3.979 -17.415 24.201 1.00 97.38 136 ALA A CA 1
ATOM 1038 C C . ALA A 1 136 ? 3.014 -16.885 25.285 1.00 97.38 136 ALA A C 1
ATOM 1040 O O . ALA A 1 136 ? 2.045 -17.562 25.626 1.00 97.38 136 ALA A O 1
ATOM 1041 N N . VAL A 1 137 ? 3.233 -15.667 25.799 1.00 96.50 137 VAL A N 1
ATOM 1042 C CA . VAL A 1 137 ? 2.299 -14.990 26.719 1.00 96.50 137 VAL A CA 1
ATOM 1043 C C . VAL A 1 137 ? 1.011 -14.584 26.005 1.00 96.50 137 VAL A C 1
ATOM 1045 O O . VAL A 1 137 ? -0.062 -14.874 26.527 1.00 96.50 137 VAL A O 1
ATOM 1048 N N . GLY A 1 138 ? 1.096 -14.002 24.804 1.00 95.25 138 GLY A N 1
ATOM 1049 C CA . GLY A 1 138 ? -0.086 -13.650 24.006 1.00 95.25 138 GLY A CA 1
ATOM 1050 C C . GLY A 1 138 ? -0.960 -14.870 23.699 1.00 95.25 138 GLY A C 1
ATOM 1051 O O . GLY A 1 138 ? -2.160 -14.858 23.964 1.00 95.25 138 GLY A O 1
ATOM 1052 N N . LEU A 1 139 ? -0.346 -15.976 23.266 1.00 96.56 139 LEU A N 1
ATOM 1053 C CA . LEU A 1 139 ? -1.057 -17.229 22.999 1.00 96.56 139 LEU A CA 1
ATOM 1054 C C . LEU A 1 139 ? -1.644 -17.867 24.272 1.00 96.56 139 LEU A C 1
ATOM 1056 O O . LEU A 1 139 ? -2.733 -18.440 24.232 1.00 96.56 139 LEU A O 1
ATOM 1060 N N . ALA A 1 140 ? -0.963 -17.762 25.419 1.00 95.56 140 ALA A N 1
ATOM 1061 C CA . ALA A 1 140 ? -1.507 -18.219 26.698 1.00 95.56 140 ALA A CA 1
ATOM 1062 C C . ALA A 1 140 ? -2.718 -17.373 27.135 1.00 95.56 140 ALA A C 1
ATOM 1064 O O . ALA A 1 140 ? -3.710 -17.930 27.609 1.00 95.56 140 ALA A O 1
ATOM 1065 N N . ASP A 1 141 ? -2.664 -16.053 26.941 1.00 92.62 141 ASP A N 1
ATOM 1066 C CA . ASP A 1 141 ? -3.776 -15.138 27.205 1.00 92.62 141 ASP A CA 1
ATOM 1067 C C . ASP A 1 141 ? -4.969 -15.438 26.289 1.00 92.62 141 ASP A C 1
ATOM 1069 O O . ASP A 1 141 ? -6.082 -15.592 26.789 1.00 92.62 141 ASP A O 1
ATOM 1073 N N . TYR A 1 142 ? -4.752 -15.640 24.985 1.00 91.12 142 TYR A N 1
ATOM 1074 C CA . TYR A 1 142 ? -5.783 -16.116 24.055 1.00 91.12 142 TYR A CA 1
ATOM 1075 C C . TYR A 1 142 ? -6.407 -17.442 24.530 1.00 91.12 142 TYR A C 1
ATOM 1077 O O . TYR A 1 142 ? -7.630 -17.560 24.654 1.00 91.12 142 TYR A O 1
ATOM 1085 N N . ASN A 1 143 ? -5.576 -18.426 24.891 1.00 90.00 143 ASN A N 1
ATOM 1086 C CA . ASN A 1 143 ? -6.031 -19.724 25.391 1.00 90.00 143 ASN A CA 1
ATOM 1087 C C . ASN A 1 143 ? -6.879 -19.602 26.673 1.00 90.00 143 ASN A C 1
ATOM 1089 O O . ASN A 1 143 ? -7.855 -20.338 26.828 1.00 90.00 143 ASN A O 1
ATOM 1093 N N . MET A 1 144 ? -6.552 -18.678 27.583 1.00 88.31 144 MET A N 1
ATOM 1094 C CA . MET A 1 144 ? -7.342 -18.425 28.797 1.00 88.31 144 MET A CA 1
ATOM 1095 C C . MET A 1 144 ? -8.626 -17.628 28.521 1.00 88.31 144 MET A C 1
ATOM 1097 O O . MET A 1 144 ? -9.684 -17.989 29.029 1.00 88.31 144 MET A O 1
ATOM 1101 N N . ILE A 1 145 ? -8.539 -16.545 27.743 1.00 81.69 145 ILE A N 1
ATOM 1102 C CA . ILE A 1 145 ? -9.590 -15.523 27.603 1.00 81.69 145 ILE A CA 1
ATOM 1103 C C . ILE A 1 145 ? -10.593 -15.876 26.496 1.00 81.69 145 ILE A C 1
ATOM 1105 O O . ILE A 1 145 ? -11.784 -15.614 26.652 1.00 81.69 145 ILE A O 1
ATOM 1109 N N . ARG A 1 146 ? -10.141 -16.471 25.384 1.00 77.88 146 ARG A N 1
ATOM 1110 C CA . ARG A 1 146 ? -10.995 -16.868 24.248 1.00 77.88 146 ARG A CA 1
ATOM 1111 C C . ARG A 1 146 ? -11.395 -18.341 24.300 1.00 77.88 146 ARG A C 1
ATOM 1113 O O . ARG A 1 146 ? -12.550 -18.657 24.041 1.00 77.88 146 ARG A O 1
ATOM 1120 N N . LEU A 1 147 ? -10.471 -19.237 24.666 1.00 79.31 147 LEU A N 1
ATOM 1121 C CA . LEU A 1 147 ? -10.737 -20.687 24.718 1.00 79.31 147 LEU A CA 1
ATOM 1122 C C . LEU A 1 147 ? -11.085 -21.225 26.121 1.00 79.31 147 LEU A C 1
ATOM 1124 O O . LEU A 1 147 ? -11.355 -22.418 26.264 1.00 79.31 147 LEU A O 1
ATOM 1128 N N . GLY A 1 148 ? -11.075 -20.385 27.162 1.00 79.38 148 GLY A N 1
ATOM 1129 C CA . GLY A 1 148 ? -11.460 -20.770 28.527 1.00 79.38 148 GLY A CA 1
ATOM 1130 C C . GLY A 1 148 ? -10.543 -21.807 29.197 1.00 79.38 148 GLY A C 1
ATOM 1131 O O . GLY A 1 148 ? -10.961 -22.480 30.145 1.00 79.38 148 GLY A O 1
ATOM 1132 N N . GLN A 1 149 ? -9.309 -21.986 28.710 1.00 84.06 149 GLN A N 1
ATOM 1133 C CA . GLN A 1 149 ? -8.376 -22.979 29.245 1.00 84.06 149 GLN A CA 1
ATOM 1134 C C . GLN A 1 149 ? -7.916 -22.618 30.667 1.00 84.06 149 GLN A C 1
ATOM 1136 O O . GLN A 1 149 ? -7.677 -21.459 31.005 1.00 84.06 149 GLN A O 1
ATOM 1141 N N . GLN A 1 150 ? -7.733 -23.636 31.512 1.00 88.38 150 GLN A N 1
ATOM 1142 C CA . GLN A 1 150 ? -7.189 -23.450 32.860 1.00 88.38 150 GLN A CA 1
ATOM 1143 C C . GLN A 1 150 ? -5.728 -22.988 32.788 1.00 88.38 150 GLN A C 1
ATOM 1145 O O . GLN A 1 150 ? -4.929 -23.584 32.069 1.00 88.38 150 GLN A O 1
ATOM 1150 N N . THR A 1 151 ? -5.367 -21.972 33.578 1.00 89.62 151 THR A N 1
ATOM 1151 C CA . THR A 1 151 ? -4.097 -21.227 33.475 1.00 89.62 151 THR A CA 1
ATOM 1152 C C . THR A 1 151 ? -2.850 -22.096 33.305 1.00 89.62 151 THR A C 1
ATOM 1154 O O . THR A 1 151 ? -2.087 -21.872 32.372 1.00 89.62 151 THR A O 1
ATOM 1157 N N . ALA A 1 152 ? -2.651 -23.119 34.142 1.00 90.25 152 ALA A N 1
ATOM 1158 C CA . ALA A 1 152 ? -1.466 -23.975 34.044 1.00 90.25 152 ALA A CA 1
ATOM 1159 C C . ALA A 1 152 ? -1.376 -24.728 32.699 1.00 90.25 152 ALA A C 1
ATOM 1161 O O . ALA A 1 152 ? -0.285 -24.851 32.146 1.00 90.25 152 ALA A O 1
ATOM 1162 N N . ALA A 1 153 ? -2.516 -25.170 32.157 1.00 92.06 153 ALA A N 1
ATOM 1163 C CA . ALA A 1 153 ? -2.599 -25.860 30.872 1.00 92.06 153 ALA A CA 1
ATOM 1164 C C . ALA A 1 153 ? -2.506 -24.894 29.680 1.00 92.06 153 ALA A C 1
ATOM 1166 O O . ALA A 1 153 ? -1.904 -25.252 28.677 1.00 92.06 153 ALA A O 1
ATOM 1167 N N . ALA A 1 154 ? -3.037 -23.671 29.804 1.00 94.25 154 ALA A N 1
ATOM 1168 C CA . ALA A 1 154 ? -2.904 -22.616 28.794 1.00 94.25 154 ALA A CA 1
ATOM 1169 C C . ALA A 1 154 ? -1.441 -22.176 28.601 1.00 94.25 154 ALA A C 1
ATOM 1171 O O . ALA A 1 154 ? -0.994 -21.956 27.477 1.00 94.25 154 ALA A O 1
ATOM 1172 N N . ILE A 1 155 ? -0.688 -22.096 29.704 1.00 95.50 155 ILE A N 1
ATOM 1173 C CA . ILE A 1 155 ? 0.755 -21.822 29.711 1.00 95.50 155 ILE A CA 1
ATOM 1174 C C . ILE A 1 155 ? 1.523 -22.991 29.076 1.00 95.50 155 ILE A C 1
ATOM 1176 O O . ILE A 1 155 ? 2.390 -22.777 28.232 1.00 95.50 155 ILE A O 1
ATOM 1180 N N . GLU A 1 156 ? 1.205 -24.235 29.444 1.00 94.88 156 GLU A N 1
ATOM 1181 C CA . GLU A 1 156 ? 1.864 -25.422 28.880 1.00 94.88 156 GLU A CA 1
ATOM 1182 C C . GLU A 1 156 ? 1.566 -25.612 27.384 1.00 94.88 156 GLU A C 1
ATOM 1184 O O . GLU A 1 156 ? 2.485 -25.927 26.628 1.00 94.88 156 GLU A O 1
ATOM 1189 N N . SER A 1 157 ? 0.333 -25.365 26.931 1.00 95.06 157 SER A N 1
ATOM 1190 C CA . SER A 1 157 ? -0.056 -25.480 25.520 1.00 95.06 157 SER A CA 1
ATOM 1191 C C . SER A 1 157 ? 0.561 -24.381 24.651 1.00 95.06 157 SER A C 1
ATOM 1193 O O . SER A 1 157 ? 1.100 -24.688 23.587 1.00 95.06 157 SER A O 1
ATOM 1195 N N . ALA A 1 158 ? 0.570 -23.128 25.118 1.00 96.75 158 ALA A N 1
ATOM 1196 C CA . ALA A 1 158 ? 1.195 -22.015 24.406 1.00 96.75 158 ALA A CA 1
ATOM 1197 C C . ALA A 1 158 ? 2.717 -22.194 24.278 1.00 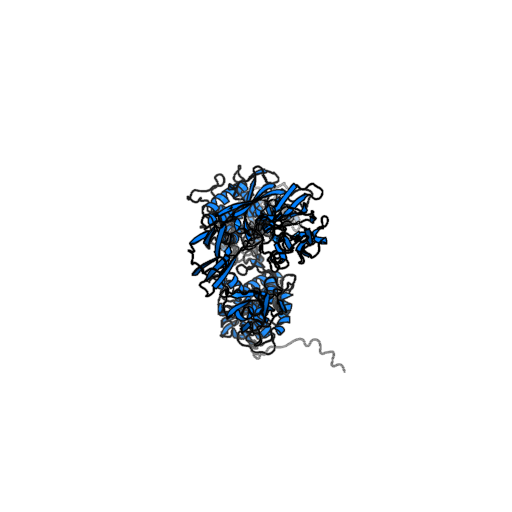96.75 158 ALA A C 1
ATOM 1199 O O . ALA A 1 158 ? 3.266 -22.101 23.179 1.00 96.75 158 ALA A O 1
ATOM 1200 N N . ASN A 1 159 ? 3.392 -22.547 25.379 1.00 95.88 159 ASN A N 1
ATOM 1201 C CA . ASN A 1 159 ? 4.826 -22.837 25.369 1.00 95.88 159 ASN A CA 1
ATOM 1202 C C . ASN A 1 159 ? 5.158 -24.035 24.467 1.00 95.88 159 ASN A C 1
ATOM 1204 O O . ASN A 1 159 ? 6.144 -23.995 23.733 1.00 95.88 159 ASN A O 1
ATOM 1208 N N . ALA A 1 160 ? 4.335 -25.091 24.473 1.00 96.06 160 ALA A N 1
ATOM 1209 C CA . ALA A 1 160 ? 4.524 -26.237 23.588 1.00 96.06 160 ALA A CA 1
ATOM 1210 C C . ALA A 1 160 ? 4.365 -25.864 22.106 1.00 96.06 160 ALA A C 1
ATOM 1212 O O . ALA A 1 160 ? 5.167 -26.318 21.293 1.00 96.06 160 ALA A O 1
ATOM 1213 N N . ALA A 1 161 ? 3.388 -25.024 21.751 1.00 95.88 161 ALA A N 1
ATOM 1214 C CA . ALA A 1 161 ? 3.172 -24.569 20.378 1.00 95.88 161 ALA A CA 1
ATOM 1215 C C . ALA A 1 161 ? 4.345 -23.711 19.864 1.00 95.88 161 ALA A C 1
ATOM 1217 O O . ALA A 1 161 ? 4.905 -24.002 18.807 1.00 95.88 161 ALA A O 1
ATOM 1218 N N . VAL A 1 162 ? 4.787 -22.724 20.650 1.00 95.88 162 VAL A N 1
ATOM 1219 C CA . VAL A 1 162 ? 5.925 -21.852 20.306 1.00 95.88 162 VAL A CA 1
ATOM 1220 C C . VAL A 1 162 ? 7.238 -22.646 20.225 1.00 95.88 162 VAL A C 1
ATOM 1222 O O . VAL A 1 162 ? 7.959 -22.546 19.231 1.00 95.88 162 VAL A O 1
ATOM 1225 N N . ASN A 1 163 ? 7.523 -23.523 21.196 1.00 95.25 163 ASN A N 1
ATOM 1226 C CA . ASN A 1 163 ? 8.699 -24.404 21.149 1.00 95.25 163 ASN A CA 1
ATOM 1227 C C . ASN A 1 163 ? 8.642 -25.376 19.954 1.00 95.25 163 ASN A C 1
ATOM 1229 O O . ASN A 1 163 ? 9.661 -25.643 19.310 1.00 95.25 163 ASN A O 1
ATOM 1233 N N . SER A 1 164 ? 7.452 -25.899 19.634 1.00 92.56 164 SER A N 1
ATOM 1234 C CA . SER A 1 164 ? 7.234 -26.763 18.471 1.00 92.56 164 SER A CA 1
ATOM 1235 C C . SER A 1 164 ? 7.507 -26.026 17.164 1.00 92.56 164 SER A C 1
ATOM 1237 O O . SER A 1 164 ? 8.091 -26.636 16.268 1.00 92.56 164 SER A O 1
ATOM 1239 N N . GLN A 1 165 ? 7.204 -24.727 17.079 1.00 91.50 165 GLN A N 1
ATOM 1240 C CA . GLN A 1 165 ? 7.491 -23.915 15.902 1.00 91.50 165 GLN A CA 1
ATOM 1241 C C . GLN A 1 165 ? 8.994 -23.648 15.729 1.00 91.50 165 GLN A C 1
ATOM 1243 O O . GLN A 1 165 ? 9.574 -24.061 14.726 1.00 91.50 165 GLN A O 1
ATOM 1248 N N . TYR A 1 166 ? 9.679 -23.067 16.715 1.00 91.81 166 TYR A N 1
ATOM 1249 C CA . TYR A 1 166 ? 11.090 -22.673 16.543 1.00 91.81 166 TYR A CA 1
ATOM 1250 C C . TYR A 1 166 ? 12.097 -23.824 16.737 1.00 91.81 166 TYR A C 1
ATOM 1252 O O . TYR A 1 166 ? 13.220 -23.757 16.251 1.00 91.81 166 TYR A O 1
ATOM 1260 N N . GLY A 1 167 ? 11.695 -24.948 17.347 1.00 91.56 167 GLY A N 1
ATOM 1261 C CA . GLY A 1 167 ? 12.542 -26.147 17.483 1.00 91.56 167 GLY A CA 1
ATOM 1262 C C . GLY A 1 167 ? 13.525 -26.123 18.662 1.00 91.56 167 GLY A C 1
ATOM 1263 O O . GLY A 1 167 ? 14.389 -26.996 18.768 1.00 91.56 167 GLY A O 1
ATOM 1264 N N . PHE A 1 168 ? 13.377 -25.156 19.563 1.00 94.75 168 PHE A N 1
ATOM 1265 C CA . PHE A 1 168 ? 14.110 -25.037 20.821 1.00 94.75 168 PHE A CA 1
ATOM 1266 C C . PHE A 1 168 ? 13.180 -24.521 21.928 1.00 94.75 168 PHE A C 1
ATOM 1268 O O . PHE A 1 168 ? 12.110 -23.989 21.647 1.00 94.75 168 PHE A O 1
ATOM 1275 N N . ASP A 1 169 ? 13.575 -24.700 23.191 1.00 95.44 169 ASP A N 1
ATOM 1276 C CA . ASP A 1 169 ? 12.821 -24.185 24.338 1.00 95.44 169 ASP A CA 1
ATOM 1277 C C . ASP A 1 169 ? 13.054 -22.674 24.498 1.00 95.44 169 ASP A C 1
ATOM 1279 O O . ASP A 1 169 ? 14.138 -22.258 24.910 1.00 95.44 169 ASP A O 1
ATOM 1283 N N . VAL A 1 170 ? 12.052 -21.849 24.177 1.00 94.56 170 VAL A N 1
ATOM 1284 C CA . VAL A 1 170 ? 12.180 -20.381 24.199 1.00 94.56 170 VAL A CA 1
ATOM 1285 C C . VAL A 1 170 ? 12.295 -19.798 25.613 1.00 94.56 170 VAL A C 1
ATOM 1287 O O . VAL A 1 170 ? 12.732 -18.655 25.761 1.00 94.56 170 VAL A O 1
ATOM 1290 N N . ILE A 1 171 ? 11.943 -20.566 26.653 1.00 94.31 171 ILE A N 1
ATOM 1291 C CA . ILE A 1 171 ? 12.050 -20.163 28.063 1.00 94.31 171 ILE A CA 1
ATOM 1292 C C . ILE A 1 171 ? 13.375 -20.633 28.672 1.00 94.31 171 ILE A C 1
ATOM 1294 O O . ILE A 1 171 ? 13.969 -19.892 29.454 1.00 94.31 171 ILE A O 1
ATOM 1298 N N . ALA A 1 172 ? 13.843 -21.843 28.354 1.00 92.44 172 ALA A N 1
ATOM 1299 C CA . ALA A 1 172 ? 15.024 -22.436 28.992 1.00 92.44 172 ALA A CA 1
ATOM 1300 C C . ALA A 1 172 ? 16.343 -22.212 28.226 1.00 92.44 172 ALA A C 1
ATOM 1302 O O . ALA A 1 172 ? 17.403 -22.108 28.859 1.00 92.44 172 ALA A O 1
ATOM 1303 N N . THR A 1 173 ? 16.304 -22.117 26.893 1.00 96.50 173 THR A N 1
ATOM 1304 C CA . THR A 1 173 ? 17.478 -21.803 26.063 1.00 96.50 173 THR A CA 1
ATOM 1305 C C . THR A 1 173 ? 17.792 -20.315 26.149 1.00 96.50 173 THR A C 1
ATOM 1307 O O . THR A 1 173 ? 16.922 -19.482 25.933 1.00 96.50 173 THR A O 1
ATOM 1310 N N . GLU A 1 174 ? 19.042 -19.964 26.449 1.00 95.75 174 GLU A N 1
ATOM 1311 C CA . GLU A 1 174 ? 19.492 -18.568 26.424 1.00 95.75 174 GLU A CA 1
ATOM 1312 C C . GLU A 1 174 ? 19.920 -18.183 24.997 1.00 95.75 174 GLU A C 1
ATOM 1314 O O . GLU A 1 174 ? 20.731 -18.917 24.419 1.00 95.75 174 GLU A O 1
ATOM 1319 N N . PRO A 1 175 ? 19.409 -17.076 24.423 1.00 95.88 175 PRO A N 1
ATOM 1320 C CA . PRO A 1 175 ? 19.875 -16.575 23.134 1.00 95.88 175 PRO A CA 1
ATOM 1321 C C . PRO A 1 175 ? 21.326 -16.085 23.234 1.00 95.88 175 PRO A C 1
ATOM 1323 O O . PRO A 1 175 ? 21.716 -15.442 24.210 1.00 95.88 175 PRO A O 1
ATOM 1326 N N . LEU A 1 176 ? 22.129 -16.390 22.215 1.00 93.94 176 LEU A N 1
ATOM 1327 C CA . LEU A 1 176 ? 23.533 -15.998 22.112 1.00 93.94 176 LEU A CA 1
ATOM 1328 C C . LEU A 1 176 ? 23.699 -14.987 20.981 1.00 93.94 176 LEU A C 1
ATOM 1330 O O . LEU A 1 176 ? 23.444 -15.288 19.819 1.00 93.94 176 LEU A O 1
ATOM 1334 N N . ASP A 1 177 ? 24.144 -13.786 21.337 1.00 91.06 177 ASP A N 1
ATOM 1335 C CA . ASP A 1 177 ? 24.341 -12.673 20.415 1.00 91.06 177 ASP A CA 1
ATOM 1336 C C . ASP A 1 177 ? 25.458 -12.983 19.400 1.00 91.06 177 ASP A C 1
ATOM 1338 O O . ASP A 1 177 ? 26.648 -12.871 19.724 1.00 91.06 177 ASP A O 1
ATOM 1342 N N . ILE A 1 178 ? 25.102 -13.390 18.176 1.00 92.62 178 ILE A N 1
ATOM 1343 C CA . ILE A 1 178 ? 26.108 -13.728 17.158 1.00 92.62 178 ILE A CA 1
ATOM 1344 C C . ILE A 1 178 ? 26.887 -12.503 16.656 1.00 92.62 178 ILE A C 1
ATOM 1346 O O . ILE A 1 178 ? 28.002 -12.676 16.173 1.00 92.62 178 ILE A O 1
ATOM 1350 N N . SER A 1 179 ? 26.386 -11.279 16.875 1.00 91.25 179 SER A N 1
ATOM 1351 C CA . SER A 1 179 ? 27.088 -10.031 16.528 1.00 91.25 179 SER A CA 1
ATOM 1352 C C . SER A 1 179 ? 28.215 -9.664 17.502 1.00 91.25 179 SER A C 1
ATOM 1354 O O . SER A 1 179 ? 29.106 -8.889 17.162 1.00 91.25 179 SER A O 1
ATOM 1356 N N . LYS A 1 180 ? 28.221 -10.238 18.717 1.00 85.44 180 LYS A N 1
ATOM 1357 C CA . LYS A 1 180 ? 29.169 -9.890 19.796 1.00 85.44 180 LYS A CA 1
ATOM 1358 C C . LYS A 1 180 ? 30.234 -10.955 20.096 1.00 85.44 180 LYS A C 1
ATOM 1360 O O . LYS A 1 180 ? 30.855 -10.915 21.156 1.00 85.44 180 LYS A O 1
ATOM 1365 N N . GLY A 1 181 ? 30.490 -11.884 19.171 1.00 75.69 181 GLY A N 1
ATOM 1366 C CA . GLY A 1 181 ? 31.639 -12.798 19.270 1.00 75.69 181 GLY A CA 1
ATOM 1367 C C . GLY A 1 181 ? 31.428 -14.039 20.144 1.00 75.69 181 GLY A C 1
ATOM 1368 O O . GLY A 1 181 ? 32.346 -14.462 20.849 1.00 75.69 181 GLY A O 1
ATOM 1369 N N . ASN A 1 182 ? 30.234 -14.637 20.123 1.00 87.62 182 ASN A N 1
ATOM 1370 C CA . ASN A 1 182 ? 29.964 -15.921 20.785 1.00 87.62 182 ASN A CA 1
ATOM 1371 C C . ASN A 1 182 ? 30.541 -17.095 19.968 1.00 87.62 182 ASN A C 1
ATOM 1373 O O . ASN A 1 182 ? 29.808 -17.805 19.294 1.00 87.62 182 ASN A O 1
ATOM 1377 N N . TRP A 1 183 ? 31.867 -17.267 19.985 1.00 90.00 183 TRP A N 1
ATOM 1378 C CA . TRP A 1 183 ? 32.568 -18.186 19.077 1.00 90.00 183 TRP A CA 1
ATOM 1379 C C . TRP A 1 183 ? 32.213 -19.671 19.262 1.00 90.00 183 TRP A C 1
ATOM 1381 O O . TRP A 1 183 ? 32.441 -20.243 20.332 1.00 90.00 183 TRP A O 1
ATOM 1391 N N . SER A 1 184 ? 31.754 -20.323 18.188 1.00 92.50 184 SER A N 1
ATOM 1392 C CA . SER A 1 184 ? 31.513 -21.772 18.134 1.00 92.50 184 SER A CA 1
ATOM 1393 C C . SER A 1 184 ? 31.754 -22.337 16.729 1.00 92.50 184 SER A C 1
ATOM 1395 O O . SER A 1 184 ? 31.509 -21.673 15.731 1.00 92.50 184 SER A O 1
ATOM 1397 N N . ALA A 1 185 ? 32.205 -23.592 16.647 1.00 89.44 185 ALA A N 1
ATOM 1398 C CA . ALA A 1 185 ? 32.408 -24.297 15.375 1.00 89.44 185 ALA A CA 1
ATOM 1399 C C . ALA A 1 185 ? 31.119 -24.914 14.791 1.00 89.44 185 ALA A C 1
ATOM 1401 O O . ALA A 1 185 ? 31.140 -25.392 13.662 1.00 89.44 185 ALA A O 1
ATOM 1402 N N . ILE A 1 186 ? 30.035 -24.952 15.577 1.00 94.12 186 ILE A N 1
ATOM 1403 C CA . ILE A 1 186 ? 28.697 -25.432 15.190 1.00 94.12 186 ILE A CA 1
ATOM 1404 C C . ILE A 1 186 ? 27.653 -24.543 15.883 1.00 94.12 186 ILE A C 1
ATOM 1406 O O . ILE A 1 186 ? 27.807 -24.240 17.075 1.00 94.12 186 ILE A O 1
ATOM 1410 N N . ALA A 1 187 ? 26.585 -24.143 15.194 1.00 95.44 187 ALA A N 1
ATOM 1411 C CA . ALA A 1 187 ? 25.492 -23.392 15.811 1.00 95.44 187 ALA A CA 1
ATOM 1412 C C . ALA A 1 187 ? 24.713 -24.262 16.815 1.00 95.44 187 ALA A C 1
ATOM 1414 O O . ALA A 1 187 ? 24.157 -25.309 16.486 1.00 95.44 187 ALA A O 1
ATOM 1415 N N . THR A 1 188 ? 24.646 -23.818 18.071 1.00 96.31 188 THR A N 1
ATOM 1416 C CA . THR A 1 188 ? 23.768 -24.433 19.085 1.00 96.31 188 THR A CA 1
ATOM 1417 C C . THR A 1 188 ? 22.378 -23.792 19.054 1.00 96.31 188 THR A C 1
ATOM 1419 O O . THR A 1 188 ? 22.213 -22.705 18.503 1.00 96.31 188 THR A O 1
ATOM 1422 N N . GLN A 1 189 ? 21.390 -24.387 19.733 1.00 96.06 189 GLN A N 1
ATOM 1423 C CA . GLN A 1 189 ? 20.052 -23.786 19.880 1.00 96.06 189 GLN A CA 1
ATOM 1424 C C . GLN A 1 189 ? 20.085 -22.339 20.416 1.00 96.06 189 GLN A C 1
ATOM 1426 O O . GLN A 1 189 ? 19.238 -21.537 20.044 1.00 96.06 189 GLN A O 1
ATOM 1431 N N . GLY A 1 190 ? 21.076 -21.974 21.241 1.00 96.31 190 GLY A N 1
ATOM 1432 C CA . GLY A 1 190 ? 21.259 -20.589 21.696 1.00 96.31 190 GLY A CA 1
ATOM 1433 C C . GLY A 1 190 ? 21.719 -19.637 20.587 1.00 96.31 190 GLY A C 1
ATOM 1434 O O . GLY A 1 190 ? 21.252 -18.503 20.528 1.00 96.31 190 GLY A O 1
ATOM 1435 N N . HIS A 1 191 ? 22.570 -20.106 19.668 1.00 96.94 191 HIS A N 1
ATOM 1436 C CA . HIS A 1 191 ? 22.968 -19.338 18.483 1.00 96.94 191 HIS A CA 1
ATOM 1437 C C . HIS A 1 191 ? 21.791 -19.204 17.510 1.00 96.94 191 HIS A C 1
ATOM 1439 O O . HIS A 1 191 ? 21.508 -18.107 17.048 1.00 96.94 191 HIS A O 1
ATOM 1445 N N . GLN A 1 192 ? 21.046 -20.289 17.264 1.00 96.88 192 GLN A N 1
ATOM 1446 C CA . GLN A 1 192 ? 19.836 -20.284 16.429 1.00 96.88 192 GLN A CA 1
ATOM 1447 C C . GLN A 1 192 ? 18.766 -19.308 16.957 1.00 96.88 192 GLN A C 1
ATOM 1449 O O . GLN A 1 192 ? 18.197 -18.543 16.184 1.00 96.88 192 GLN A O 1
ATOM 1454 N N . TYR A 1 193 ? 18.553 -19.268 18.277 1.00 96.69 193 TYR A N 1
ATOM 1455 C CA . TYR A 1 193 ? 17.670 -18.299 18.936 1.00 96.69 193 TYR A CA 1
ATOM 1456 C C . TYR A 1 193 ? 18.197 -16.860 18.793 1.00 96.69 193 TYR A C 1
ATOM 1458 O O . TYR A 1 193 ? 17.455 -15.970 18.386 1.00 96.69 193 TYR A O 1
ATOM 1466 N N . GLY A 1 194 ? 19.485 -16.620 19.064 1.00 95.25 194 GLY A N 1
ATOM 1467 C CA . GLY A 1 194 ? 20.088 -15.288 18.940 1.00 95.25 194 GLY A CA 1
ATOM 1468 C C . GLY A 1 194 ? 20.114 -14.748 17.505 1.00 95.25 194 GLY A C 1
ATOM 1469 O O . GLY A 1 194 ? 19.846 -13.569 17.298 1.00 95.25 194 GLY A O 1
ATOM 1470 N N . ALA A 1 195 ? 20.356 -15.606 16.512 1.00 95.94 195 ALA A N 1
ATOM 1471 C CA . ALA A 1 195 ? 20.289 -15.263 15.092 1.00 95.94 195 ALA A CA 1
ATOM 1472 C C . ALA A 1 195 ? 18.865 -14.889 14.651 1.00 95.94 195 ALA A C 1
ATOM 1474 O O . ALA A 1 195 ? 18.683 -13.925 13.914 1.00 95.94 195 ALA A O 1
ATOM 1475 N N . PHE A 1 196 ? 17.844 -15.597 15.149 1.00 96.44 196 PHE A N 1
ATOM 1476 C CA . PHE A 1 196 ? 16.445 -15.258 14.877 1.00 96.44 196 PHE A CA 1
ATOM 1477 C C . PHE A 1 196 ? 16.043 -13.898 15.474 1.00 96.44 196 PHE A C 1
ATOM 1479 O O . PHE A 1 196 ? 15.335 -13.137 14.823 1.00 96.44 196 PHE A O 1
ATOM 1486 N N . LEU A 1 197 ? 16.541 -13.535 16.660 1.00 95.69 197 LEU A N 1
ATOM 1487 C CA . LEU A 1 197 ? 16.326 -12.188 17.213 1.00 95.69 197 LEU A CA 1
ATOM 1488 C C . LEU A 1 197 ? 17.134 -11.117 16.452 1.00 95.69 197 LEU A C 1
ATOM 1490 O O . LEU A 1 197 ? 16.638 -10.022 16.202 1.00 95.69 197 LEU A O 1
ATOM 1494 N N . LEU A 1 198 ? 18.338 -11.443 15.971 1.00 94.88 198 LEU A N 1
ATOM 1495 C CA . LEU A 1 198 ? 19.118 -10.555 15.100 1.00 94.88 198 LEU A CA 1
ATOM 1496 C C . LEU A 1 198 ? 18.432 -10.304 13.740 1.00 94.88 198 LEU A C 1
ATOM 1498 O O . LEU A 1 198 ? 18.568 -9.215 13.178 1.00 94.88 198 LEU A O 1
ATOM 1502 N N . ALA A 1 199 ? 17.637 -11.255 13.241 1.00 96.06 199 ALA A N 1
ATOM 1503 C CA . ALA A 1 199 ? 16.808 -11.067 12.050 1.00 96.06 199 ALA A CA 1
ATOM 1504 C C . ALA A 1 199 ? 15.735 -9.974 12.245 1.00 96.06 199 ALA A C 1
ATOM 1506 O O . ALA A 1 199 ? 15.477 -9.218 11.310 1.00 96.06 199 ALA A O 1
ATOM 1507 N N . TYR A 1 200 ? 15.188 -9.798 13.459 1.00 95.56 200 TYR A N 1
ATOM 1508 C CA . TYR A 1 200 ? 14.237 -8.712 13.760 1.00 95.56 200 TYR A CA 1
ATOM 1509 C C . TYR A 1 200 ? 14.913 -7.345 13.622 1.00 95.56 200 TYR A C 1
ATOM 1511 O O . TYR A 1 200 ? 14.329 -6.428 13.050 1.00 95.56 200 TYR A O 1
ATOM 1519 N N . ALA A 1 201 ? 16.154 -7.213 14.102 1.00 95.25 201 ALA A N 1
ATOM 1520 C CA . ALA A 1 201 ? 16.950 -5.997 13.932 1.00 95.25 201 ALA A CA 1
ATOM 1521 C C . ALA A 1 201 ? 17.282 -5.732 12.450 1.00 95.25 201 ALA A C 1
ATOM 1523 O O . ALA A 1 201 ? 17.214 -4.588 11.998 1.00 95.25 201 ALA A O 1
ATOM 1524 N N . SER A 1 202 ? 17.575 -6.778 11.664 1.00 95.12 202 SER A N 1
ATOM 1525 C CA . SER A 1 202 ? 17.799 -6.630 10.218 1.00 95.12 202 SER A CA 1
ATOM 1526 C C . SER A 1 202 ? 16.542 -6.208 9.452 1.00 95.12 202 SER A C 1
ATOM 1528 O O . SER A 1 202 ? 16.672 -5.417 8.517 1.00 95.12 202 SER A O 1
ATOM 1530 N N . LEU A 1 203 ? 15.364 -6.726 9.817 1.00 95.19 203 LEU A N 1
ATOM 1531 C CA . LEU A 1 203 ? 14.083 -6.367 9.199 1.00 95.19 203 LEU A CA 1
ATOM 1532 C C . LEU A 1 203 ? 13.695 -4.933 9.572 1.00 95.19 203 LEU A C 1
ATOM 1534 O O . LEU A 1 203 ? 13.385 -4.120 8.699 1.00 95.19 203 LEU A O 1
ATOM 1538 N N . ALA A 1 204 ? 13.795 -4.593 10.860 1.00 94.12 204 ALA A N 1
ATOM 1539 C CA . ALA A 1 204 ? 13.571 -3.244 11.370 1.00 94.12 204 ALA A CA 1
ATOM 1540 C C . ALA A 1 204 ? 14.445 -2.206 10.649 1.00 94.12 204 ALA A C 1
ATOM 1542 O O . ALA A 1 204 ? 13.938 -1.201 10.153 1.00 94.12 204 ALA A O 1
ATOM 1543 N N . TYR A 1 205 ? 15.748 -2.472 10.523 1.00 93.06 205 TYR A N 1
ATOM 1544 C CA . TYR A 1 205 ? 16.671 -1.564 9.847 1.00 93.06 205 TYR A CA 1
ATOM 1545 C C . TYR A 1 205 ? 16.343 -1.360 8.364 1.00 93.06 205 TYR A C 1
ATOM 1547 O O . TYR A 1 205 ? 16.424 -0.236 7.877 1.00 93.06 205 TYR A O 1
ATOM 1555 N N . GLU A 1 206 ? 15.959 -2.406 7.634 1.00 91.81 206 GLU A N 1
ATOM 1556 C CA . GLU A 1 206 ? 15.600 -2.240 6.224 1.00 91.81 206 GLU A CA 1
ATOM 1557 C C . GLU A 1 206 ? 14.287 -1.483 6.039 1.00 91.81 206 GLU A C 1
ATOM 1559 O O . GLU A 1 206 ? 14.199 -0.595 5.197 1.00 91.81 206 GLU A O 1
ATOM 1564 N N . SER A 1 207 ? 13.298 -1.765 6.884 1.00 90.81 207 SER A N 1
ATOM 1565 C CA . SER A 1 207 ? 12.018 -1.051 6.882 1.00 90.81 207 SER A CA 1
ATOM 1566 C C . SER A 1 207 ? 12.210 0.445 7.174 1.00 90.81 207 SER A C 1
ATOM 1568 O O . SER A 1 207 ? 11.578 1.280 6.531 1.00 90.81 207 SER A O 1
ATOM 1570 N N . LEU A 1 208 ? 13.156 0.785 8.060 1.00 89.94 208 LEU A N 1
ATOM 1571 C CA . LEU A 1 208 ? 13.585 2.161 8.329 1.00 89.94 208 LEU A CA 1
ATOM 1572 C C . LEU A 1 208 ? 14.277 2.823 7.125 1.00 89.94 208 LEU A C 1
ATOM 1574 O O . LEU A 1 208 ? 14.033 3.995 6.848 1.00 89.94 208 LEU A O 1
ATOM 1578 N N . GLN A 1 209 ? 15.151 2.104 6.415 1.00 87.56 209 GLN A N 1
ATOM 1579 C CA . GLN A 1 209 ? 15.841 2.650 5.239 1.00 87.56 209 GLN A CA 1
ATOM 1580 C C . GLN A 1 209 ? 14.869 2.867 4.071 1.00 87.56 209 GLN A C 1
ATOM 1582 O O . GLN A 1 209 ? 14.891 3.922 3.441 1.00 87.56 209 GLN A O 1
ATOM 1587 N N . ASN A 1 210 ? 13.959 1.918 3.842 1.00 83.50 210 ASN A N 1
ATOM 1588 C CA . ASN A 1 210 ? 12.944 1.988 2.789 1.00 83.50 210 ASN A CA 1
ATOM 1589 C C . ASN A 1 210 ? 11.892 3.085 3.033 1.00 83.50 210 ASN A C 1
ATOM 1591 O O . ASN A 1 210 ? 11.196 3.475 2.098 1.00 83.50 210 ASN A O 1
ATOM 1595 N N . SER A 1 211 ? 11.777 3.604 4.261 1.00 77.38 211 SER A N 1
ATOM 1596 C CA . SER A 1 211 ? 10.889 4.723 4.592 1.00 77.38 211 SER A CA 1
ATOM 1597 C C . SER A 1 211 ? 11.544 6.107 4.441 1.00 77.38 211 SER A C 1
ATOM 1599 O O . SER A 1 211 ? 10.843 7.112 4.367 1.00 77.38 211 SER A O 1
ATOM 1601 N N . GLY A 1 212 ? 12.880 6.178 4.387 1.00 76.44 212 GLY A N 1
ATOM 1602 C CA . GLY A 1 212 ? 13.646 7.432 4.381 1.00 76.44 212 GLY A CA 1
ATOM 1603 C C . GLY A 1 212 ? 14.253 7.833 5.735 1.00 76.44 212 GLY A C 1
ATOM 1604 O O . GLY A 1 212 ? 14.992 8.816 5.801 1.00 76.44 212 GLY A O 1
ATOM 1605 N N . GLY A 1 213 ? 14.018 7.064 6.805 1.00 78.44 213 GLY A N 1
ATOM 1606 C CA . GLY A 1 213 ? 14.834 7.111 8.025 1.00 78.44 213 GLY A CA 1
ATOM 1607 C C . GLY A 1 213 ? 14.641 8.312 8.964 1.00 78.44 213 GLY A C 1
ATOM 1608 O O . GLY A 1 213 ? 15.586 8.674 9.678 1.00 78.44 213 GLY A O 1
ATOM 1609 N N . SER A 1 214 ? 13.461 8.943 9.000 1.00 78.81 214 SER A N 1
ATOM 1610 C CA . SER A 1 214 ? 13.190 10.085 9.893 1.00 78.81 214 SER A CA 1
ATOM 1611 C C . SER A 1 214 ? 13.239 9.721 11.388 1.00 78.81 214 SER A C 1
ATOM 1613 O O . SER A 1 214 ? 13.105 8.561 11.781 1.00 78.81 214 SER A O 1
ATOM 1615 N N . ASP A 1 215 ? 13.398 10.718 12.267 1.00 74.12 215 ASP A N 1
ATOM 1616 C CA . ASP A 1 215 ? 13.446 10.490 13.724 1.00 74.12 215 ASP A CA 1
ATOM 1617 C C . ASP A 1 215 ? 12.138 9.915 14.301 1.00 74.12 215 ASP A C 1
ATOM 1619 O O . ASP A 1 215 ? 12.177 9.158 15.269 1.00 74.12 215 ASP A O 1
ATOM 1623 N N . SER A 1 216 ? 10.990 10.205 13.682 1.00 72.94 216 SER A N 1
ATOM 1624 C CA . SER A 1 216 ? 9.700 9.563 13.979 1.00 72.94 216 SER A CA 1
ATOM 1625 C C . SER A 1 216 ? 9.688 8.075 13.619 1.00 72.94 216 SER A C 1
ATOM 1627 O O . SER A 1 216 ? 9.178 7.244 14.370 1.00 72.94 216 SER A O 1
ATOM 1629 N N . GLU A 1 217 ? 10.281 7.718 12.484 1.00 80.94 217 GLU A N 1
ATOM 1630 C CA . GLU A 1 217 ? 10.285 6.351 11.963 1.00 80.94 217 GLU A CA 1
ATOM 1631 C C . GLU A 1 217 ? 11.249 5.441 12.731 1.00 80.94 217 GLU A C 1
ATOM 1633 O O . GLU A 1 217 ? 10.964 4.256 12.885 1.00 80.94 217 GLU A O 1
ATOM 1638 N N . LYS A 1 218 ? 12.309 5.995 13.340 1.00 82.50 218 LYS A N 1
ATOM 1639 C CA . LYS A 1 218 ? 13.221 5.277 14.259 1.00 82.50 218 LYS A CA 1
ATOM 1640 C C . LYS A 1 218 ? 12.539 4.711 15.508 1.00 82.50 218 LYS A C 1
ATOM 1642 O O . LYS A 1 218 ? 13.128 3.869 16.178 1.00 82.50 218 LYS A O 1
ATOM 1647 N N . VAL A 1 219 ? 11.330 5.169 15.841 1.00 82.56 219 VAL A N 1
ATOM 1648 C CA . VAL A 1 219 ? 10.510 4.626 16.942 1.00 82.56 219 VAL A CA 1
ATOM 1649 C C . VAL A 1 219 ? 9.576 3.511 16.447 1.00 82.56 219 VAL A C 1
ATOM 1651 O O . VAL A 1 219 ? 9.306 2.553 17.173 1.00 82.56 219 VAL A O 1
ATOM 1654 N N . ILE A 1 220 ? 9.117 3.614 15.196 1.00 86.75 220 ILE A N 1
ATOM 1655 C CA . ILE A 1 220 ? 8.229 2.653 14.528 1.00 86.75 220 ILE A CA 1
ATOM 1656 C C . ILE A 1 220 ? 9.012 1.404 14.106 1.00 86.75 220 ILE A C 1
ATOM 1658 O O . ILE A 1 220 ? 8.656 0.287 14.481 1.00 86.75 220 ILE A O 1
ATOM 1662 N N . TYR A 1 221 ? 10.098 1.586 13.360 1.00 92.25 221 TYR A N 1
ATOM 1663 C CA . TYR A 1 221 ? 10.911 0.507 12.812 1.00 92.25 221 TYR A CA 1
ATOM 1664 C C . TYR A 1 221 ? 11.991 0.078 13.810 1.00 92.25 221 TYR A C 1
ATOM 1666 O O . TYR A 1 221 ? 13.183 0.327 13.640 1.00 92.25 221 TYR A O 1
ATOM 1674 N N . THR A 1 222 ? 11.545 -0.559 14.894 1.00 93.62 222 THR A N 1
ATOM 1675 C CA . THR A 1 222 ? 12.412 -1.224 15.874 1.00 93.62 222 THR A CA 1
ATOM 1676 C C . THR A 1 222 ? 12.061 -2.701 16.007 1.00 93.62 222 THR A C 1
ATOM 1678 O O . THR A 1 222 ? 10.898 -3.098 15.870 1.00 93.62 222 THR A O 1
ATOM 1681 N N . SER A 1 223 ? 13.078 -3.503 16.313 1.00 94.38 223 SER A N 1
ATOM 1682 C CA . SER A 1 223 ? 12.996 -4.910 16.726 1.00 94.38 223 SER A CA 1
ATOM 1683 C C . SER A 1 223 ? 11.973 -5.102 17.861 1.00 94.38 223 SER A C 1
ATOM 1685 O O . SER A 1 223 ? 11.074 -5.942 17.761 1.00 94.38 223 SER A O 1
ATOM 1687 N N . TYR A 1 224 ? 11.988 -4.203 18.851 1.00 95.06 224 TYR A N 1
ATOM 1688 C CA . TYR A 1 224 ? 11.014 -4.189 19.944 1.00 95.06 224 TYR A CA 1
ATOM 1689 C C . TYR A 1 224 ? 9.569 -3.912 19.486 1.00 95.06 224 TYR A C 1
ATOM 1691 O O . TYR A 1 224 ? 8.648 -4.600 19.929 1.00 95.06 224 TYR A O 1
ATOM 1699 N N . ASN A 1 225 ? 9.332 -2.934 18.602 1.00 94.25 225 ASN A N 1
ATOM 1700 C CA . ASN A 1 225 ? 7.968 -2.630 18.153 1.00 94.25 225 ASN A CA 1
ATOM 1701 C C . ASN A 1 225 ? 7.353 -3.802 17.365 1.00 94.25 225 ASN A C 1
ATOM 1703 O O . ASN A 1 225 ? 6.176 -4.111 17.542 1.00 94.25 225 ASN A O 1
ATOM 1707 N N . LEU A 1 226 ? 8.165 -4.508 16.569 1.00 94.88 226 LEU A N 1
ATOM 1708 C CA . LEU A 1 226 ? 7.763 -5.746 15.894 1.00 94.88 226 LEU A CA 1
ATOM 1709 C C . LEU A 1 226 ? 7.338 -6.835 16.904 1.00 94.88 226 LEU A C 1
ATOM 1711 O O . LEU A 1 226 ? 6.339 -7.523 16.690 1.00 94.88 226 LEU A O 1
ATOM 1715 N N . ALA A 1 227 ? 8.040 -6.936 18.036 1.00 95.25 227 ALA A N 1
ATOM 1716 C CA . ALA A 1 227 ? 7.749 -7.884 19.113 1.00 95.25 227 ALA A CA 1
ATOM 1717 C C . ALA A 1 227 ? 6.511 -7.537 19.976 1.00 95.25 227 ALA A C 1
ATOM 1719 O O . ALA A 1 227 ? 5.901 -8.448 20.547 1.00 95.25 227 ALA A O 1
ATOM 1720 N N . ASP A 1 228 ? 6.115 -6.261 20.095 1.00 93.94 228 ASP A N 1
ATOM 1721 C CA . ASP A 1 228 ? 4.827 -5.884 20.715 1.00 93.94 228 ASP A CA 1
ATOM 1722 C C . ASP A 1 228 ? 3.655 -6.084 19.738 1.00 93.94 228 ASP A C 1
ATOM 1724 O O . ASP A 1 228 ? 2.589 -6.540 20.149 1.00 93.94 228 ASP A O 1
ATOM 1728 N N . LEU A 1 229 ? 3.865 -5.844 18.436 1.00 94.00 229 LEU A N 1
ATOM 1729 C CA . LEU A 1 229 ? 2.878 -6.130 17.387 1.00 94.00 229 LEU A CA 1
ATOM 1730 C C . LEU A 1 229 ? 2.544 -7.630 17.314 1.00 94.00 229 LEU A C 1
ATOM 1732 O O . LEU A 1 229 ? 1.373 -7.984 17.406 1.00 94.00 229 LEU A O 1
ATOM 1736 N N . GLN A 1 230 ? 3.552 -8.509 17.272 1.00 94.88 230 GLN A N 1
ATOM 1737 C CA . GLN A 1 230 ? 3.355 -9.970 17.315 1.00 94.88 230 GLN A CA 1
ATOM 1738 C C . GLN A 1 230 ? 2.625 -10.459 18.570 1.00 94.88 230 GLN A C 1
ATOM 1740 O O . GLN A 1 230 ? 1.845 -11.406 18.511 1.00 94.88 230 GLN A O 1
ATOM 1745 N N . PHE A 1 231 ? 2.893 -9.837 19.722 1.00 95.44 231 PHE A N 1
ATOM 1746 C CA . PHE A 1 231 ? 2.208 -10.172 20.968 1.00 95.44 231 PHE A CA 1
ATOM 1747 C C . PHE A 1 231 ? 0.712 -9.836 20.896 1.00 95.44 231 PHE A C 1
ATOM 1749 O O . PHE A 1 231 ? -0.103 -10.646 21.330 1.00 95.44 231 PHE A O 1
ATOM 1756 N N . ARG A 1 232 ? 0.355 -8.682 20.320 1.00 91.50 232 ARG A N 1
ATOM 1757 C CA . ARG A 1 232 ? -1.040 -8.250 20.129 1.00 91.50 232 ARG A CA 1
ATOM 1758 C C . ARG A 1 232 ? -1.789 -9.133 19.133 1.00 91.50 232 ARG A C 1
ATOM 1760 O O . ARG A 1 232 ? -2.923 -9.507 19.406 1.00 91.50 232 ARG A O 1
ATOM 1767 N N . ASP A 1 233 ? -1.126 -9.491 18.038 1.00 94.00 233 ASP A N 1
ATOM 1768 C CA . ASP A 1 233 ? -1.629 -10.381 16.986 1.00 94.00 233 ASP A CA 1
ATOM 1769 C C . ASP A 1 233 ? -2.028 -11.757 17.555 1.00 94.00 233 ASP A C 1
ATOM 1771 O O . ASP A 1 233 ? -3.204 -12.120 17.623 1.00 94.00 233 ASP A O 1
ATOM 1775 N N . ILE A 1 234 ? -1.072 -12.474 18.156 1.00 94.75 234 ILE A N 1
ATOM 1776 C CA . ILE A 1 234 ? -1.340 -13.819 18.685 1.00 94.75 234 ILE A CA 1
ATOM 1777 C C . ILE A 1 234 ? -2.241 -13.827 19.935 1.00 94.75 234 ILE A C 1
ATOM 1779 O O . ILE A 1 234 ? -2.874 -14.841 20.231 1.00 94.75 234 ILE A O 1
ATOM 1783 N N . GLN A 1 235 ? -2.348 -12.708 20.661 1.00 92.44 235 GLN A N 1
ATOM 1784 C CA . GLN A 1 235 ? -3.326 -12.538 21.745 1.00 92.44 235 GLN A CA 1
ATOM 1785 C C . GLN A 1 235 ? -4.760 -12.339 21.216 1.00 92.44 235 GLN A C 1
ATOM 1787 O O . GLN A 1 235 ? -5.728 -12.684 21.901 1.00 92.44 235 GLN A O 1
ATOM 1792 N N . ALA A 1 236 ? -4.911 -11.802 20.004 1.00 86.31 236 ALA A N 1
ATOM 1793 C CA . ALA A 1 236 ? -6.189 -11.489 19.383 1.00 86.31 236 ALA A CA 1
ATOM 1794 C C . ALA A 1 236 ? -6.848 -12.708 18.725 1.00 86.31 236 ALA A C 1
ATOM 1796 O O . ALA A 1 236 ? -7.982 -13.056 19.077 1.00 86.31 236 ALA A O 1
ATOM 1797 N N . THR A 1 237 ? -6.143 -13.353 17.792 1.00 83.62 237 THR A N 1
ATOM 1798 C CA . THR A 1 237 ? -6.673 -14.441 16.946 1.00 83.62 237 THR A CA 1
ATOM 1799 C C . THR A 1 237 ? -6.211 -15.830 17.383 1.00 83.62 237 THR A C 1
ATOM 1801 O O . THR A 1 237 ? -6.847 -16.826 17.029 1.00 83.62 237 THR A O 1
ATOM 1804 N N . GLY A 1 238 ? -5.139 -15.909 18.181 1.00 88.56 238 GLY A N 1
ATOM 1805 C CA . GLY A 1 238 ? -4.427 -17.153 18.487 1.00 88.56 238 GLY A CA 1
ATOM 1806 C C . GLY A 1 238 ? -3.422 -17.554 17.403 1.00 88.56 238 GLY A C 1
ATOM 1807 O O . GLY A 1 238 ? -2.771 -18.594 17.532 1.00 88.56 238 GLY A O 1
ATOM 1808 N N . GLN A 1 239 ? -3.287 -16.746 16.348 1.00 93.25 239 GLN A N 1
ATOM 1809 C CA . GLN A 1 239 ? -2.365 -16.942 15.236 1.00 93.25 239 GLN A CA 1
ATOM 1810 C C . GLN A 1 239 ? -1.548 -15.665 14.990 1.00 93.25 239 GLN A C 1
ATOM 1812 O O . GLN A 1 239 ? -1.834 -14.604 15.529 1.00 93.25 239 GLN A O 1
ATOM 1817 N N . LEU A 1 240 ? -0.488 -15.792 14.202 1.00 94.19 240 LEU A N 1
ATOM 1818 C CA . LEU A 1 240 ? 0.271 -14.686 13.644 1.00 94.19 240 LEU A CA 1
ATOM 1819 C C . LEU A 1 240 ? -0.248 -14.454 12.222 1.00 94.19 240 LEU A C 1
ATOM 1821 O O . LEU A 1 240 ? 0.233 -15.078 11.269 1.00 94.19 240 LEU A O 1
ATOM 1825 N N . ASP A 1 241 ? -1.315 -13.662 12.114 1.00 89.62 241 ASP A N 1
ATOM 1826 C CA . ASP A 1 241 ? -2.083 -13.433 10.887 1.00 89.62 241 ASP A CA 1
ATOM 1827 C C . ASP A 1 241 ? -2.296 -11.949 10.532 1.00 89.62 241 ASP A C 1
ATOM 1829 O O . ASP A 1 241 ? -2.788 -11.654 9.441 1.00 89.62 241 ASP A O 1
ATOM 1833 N N . GLY A 1 242 ? -1.823 -11.021 11.372 1.00 89.69 242 GLY A N 1
ATOM 1834 C CA . GLY A 1 242 ? -1.803 -9.579 11.112 1.00 89.69 242 GLY A CA 1
ATOM 1835 C C . GLY A 1 242 ? -3.001 -8.801 11.662 1.00 89.69 242 GLY A C 1
ATOM 1836 O O . GLY A 1 242 ? -3.286 -7.712 11.165 1.00 89.69 242 GLY A O 1
ATOM 1837 N N . TRP A 1 243 ? -3.692 -9.315 12.680 1.00 85.19 243 TRP A N 1
ATOM 1838 C CA . TRP A 1 243 ? -4.911 -8.745 13.256 1.00 85.19 243 TRP A CA 1
ATOM 1839 C C . TRP A 1 243 ? -4.817 -8.610 14.778 1.00 85.19 243 TRP A C 1
ATOM 1841 O O . TRP A 1 243 ? -4.886 -9.587 15.513 1.00 85.19 243 TRP A O 1
ATOM 1851 N N . SER A 1 244 ? -4.779 -7.376 15.282 1.00 85.81 244 SER A N 1
ATOM 1852 C CA . SER A 1 244 ? -5.053 -7.117 16.702 1.00 85.81 244 SER A CA 1
ATOM 1853 C C . SER A 1 244 ? -6.558 -7.120 16.944 1.00 85.81 244 SER A C 1
ATOM 1855 O O . SER A 1 244 ? -7.339 -6.828 16.043 1.00 85.81 244 SER A O 1
ATOM 1857 N N . MET A 1 245 ? -6.977 -7.334 18.189 1.00 73.69 245 MET A N 1
ATOM 1858 C CA . MET A 1 245 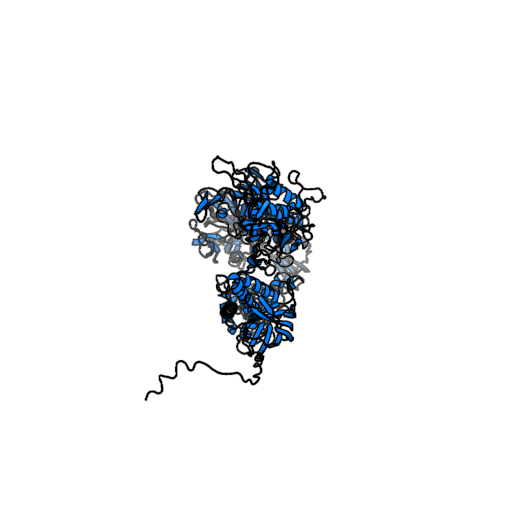? -8.263 -6.805 18.635 1.00 73.69 245 MET A CA 1
ATOM 1859 C C . MET A 1 245 ? -8.080 -5.332 18.986 1.00 73.69 245 MET A C 1
ATOM 1861 O O . MET A 1 245 ? -7.074 -4.956 19.592 1.00 73.69 245 MET A O 1
ATOM 1865 N N . ASP A 1 246 ? -9.055 -4.512 18.630 1.00 66.50 246 ASP A N 1
ATOM 1866 C CA . ASP A 1 246 ? -9.210 -3.169 19.172 1.00 66.50 246 ASP A CA 1
ATOM 1867 C C . ASP A 1 246 ? -9.542 -3.253 20.675 1.00 66.50 246 ASP A C 1
ATOM 1869 O O . ASP A 1 246 ? -10.478 -3.951 21.069 1.00 66.50 246 ASP A O 1
ATOM 1873 N N . GLU A 1 247 ? -8.779 -2.566 21.533 1.00 53.12 247 GLU A N 1
ATOM 1874 C CA . GLU A 1 247 ? -8.937 -2.662 23.000 1.00 53.12 247 GLU A CA 1
ATOM 1875 C C . GLU A 1 247 ? -10.293 -2.101 23.485 1.00 53.12 247 GLU A C 1
ATOM 1877 O O . GLU A 1 247 ? -10.792 -2.478 24.550 1.00 53.12 247 GLU A O 1
ATOM 1882 N N . VAL A 1 248 ? -10.925 -1.247 22.670 1.00 48.50 248 VAL A N 1
ATOM 1883 C CA . VAL A 1 248 ? -12.303 -0.781 22.847 1.00 48.50 248 VAL A CA 1
ATOM 1884 C C . VAL A 1 248 ? -13.283 -1.819 22.293 1.00 48.50 248 VAL A C 1
ATOM 1886 O O . VAL A 1 248 ? -13.924 -2.533 23.070 1.00 48.50 248 VAL A O 1
ATOM 1889 N N . SER A 1 249 ? -13.411 -1.922 20.972 1.00 51.19 249 SER A N 1
ATOM 1890 C CA . SER A 1 249 ? -14.519 -2.625 20.314 1.00 51.19 249 SER A CA 1
ATOM 1891 C C . SER A 1 249 ? -14.397 -4.151 20.292 1.00 51.19 249 SER A C 1
ATOM 1893 O O . SER A 1 249 ? -15.352 -4.846 19.953 1.00 51.19 249 SER A O 1
ATOM 1895 N N . ALA A 1 250 ? -13.234 -4.702 20.655 1.00 56.88 250 ALA A N 1
ATOM 1896 C CA . ALA A 1 250 ? -12.924 -6.126 20.523 1.00 56.88 250 ALA A CA 1
ATOM 1897 C C . ALA A 1 250 ? -13.153 -6.677 19.096 1.00 56.88 250 ALA A C 1
ATOM 1899 O O . ALA A 1 250 ? -13.430 -7.866 18.925 1.00 56.88 250 ALA A O 1
ATOM 1900 N N . LEU A 1 251 ? -13.026 -5.813 18.081 1.00 59.81 251 LEU A N 1
ATOM 1901 C CA . LEU A 1 251 ? -13.077 -6.167 16.664 1.00 59.81 251 LEU A CA 1
ATOM 1902 C C . LEU A 1 251 ? -11.660 -6.345 16.097 1.00 59.81 251 LEU A C 1
ATOM 1904 O O . LEU A 1 251 ? -10.740 -5.664 16.559 1.00 59.81 251 LEU A O 1
ATOM 1908 N N . PRO A 1 252 ? -11.471 -7.208 15.080 1.00 61.94 252 PRO A N 1
ATOM 1909 C CA . PRO A 1 252 ? -10.218 -7.299 14.342 1.00 61.94 252 PRO A CA 1
ATOM 1910 C C . PRO A 1 252 ? -9.847 -5.970 13.669 1.00 61.94 252 PRO A C 1
ATOM 1912 O O . PRO A 1 252 ? -10.612 -5.427 12.871 1.00 61.94 252 PRO A O 1
ATOM 1915 N N . VAL A 1 253 ? -8.640 -5.483 13.947 1.00 73.00 253 VAL A N 1
ATOM 1916 C CA . VAL A 1 253 ? -8.006 -4.336 13.290 1.00 73.00 253 VAL A CA 1
ATOM 1917 C C . VAL A 1 253 ? -6.665 -4.790 12.727 1.00 73.00 253 VAL A C 1
ATOM 1919 O O . VAL A 1 253 ? -5.835 -5.345 13.451 1.00 73.00 253 VAL A O 1
ATOM 1922 N N . ALA A 1 254 ? -6.463 -4.557 11.430 1.00 79.00 254 ALA A N 1
ATOM 1923 C CA . ALA A 1 254 ? -5.236 -4.927 10.740 1.00 79.00 254 ALA A CA 1
ATOM 1924 C C . ALA A 1 254 ? -4.025 -4.200 11.347 1.00 79.00 254 ALA A C 1
ATOM 1926 O O . ALA A 1 254 ? -4.060 -2.992 11.595 1.00 79.00 254 ALA A O 1
ATOM 1927 N N . LEU A 1 255 ? -2.947 -4.943 11.581 1.00 83.94 255 LEU A N 1
ATOM 1928 C CA . LEU A 1 255 ? -1.684 -4.411 12.067 1.00 83.94 255 LEU A CA 1
ATOM 1929 C C . LEU A 1 255 ? -0.774 -4.010 10.903 1.00 83.94 255 LEU A C 1
ATOM 1931 O O . LEU A 1 255 ? -0.625 -4.726 9.911 1.00 83.94 255 LEU A O 1
ATOM 1935 N N . SER A 1 256 ? -0.099 -2.875 11.069 1.00 85.38 256 SER A N 1
ATOM 1936 C CA . SER A 1 256 ? 0.952 -2.405 10.169 1.00 85.38 256 SER A CA 1
ATOM 1937 C C . SER A 1 256 ? 2.251 -2.160 10.932 1.00 85.38 256 SER A C 1
ATOM 1939 O O . SER A 1 256 ? 2.252 -1.668 12.064 1.00 85.38 256 SER A O 1
ATOM 1941 N N . TYR A 1 257 ? 3.373 -2.461 10.288 1.00 87.69 257 TYR A N 1
ATOM 1942 C CA . TYR A 1 257 ? 4.707 -2.084 10.732 1.00 87.69 257 TYR A CA 1
ATOM 1943 C C . TYR A 1 257 ? 5.129 -0.849 9.933 1.00 87.69 257 TYR A C 1
ATOM 1945 O O . TYR A 1 257 ? 5.688 -0.947 8.844 1.00 87.69 257 TYR A O 1
ATOM 1953 N N . GLY A 1 258 ? 4.738 0.333 10.419 1.00 83.25 258 GLY A N 1
ATOM 1954 C CA . GLY A 1 258 ? 4.835 1.572 9.643 1.00 83.25 258 GLY A CA 1
ATOM 1955 C C . GLY A 1 258 ? 3.984 1.500 8.375 1.00 83.25 258 GLY A C 1
ATOM 1956 O O . GLY A 1 258 ? 2.762 1.399 8.472 1.00 83.25 258 GLY A O 1
ATOM 1957 N N . LEU A 1 259 ? 4.629 1.542 7.206 1.00 76.25 259 LEU A N 1
ATOM 1958 C CA . LEU A 1 259 ? 3.974 1.389 5.899 1.00 76.25 259 LEU A CA 1
ATOM 1959 C C . LEU A 1 259 ? 3.813 -0.077 5.452 1.00 76.25 259 LEU A C 1
ATOM 1961 O O . LEU A 1 259 ? 3.078 -0.343 4.504 1.00 76.25 259 LEU A O 1
ATOM 1965 N N . GLN A 1 260 ? 4.481 -1.033 6.104 1.00 80.00 260 GLN A N 1
ATOM 1966 C CA . GLN A 1 260 ? 4.387 -2.449 5.744 1.00 80.00 260 GLN A CA 1
ATOM 1967 C C . GLN A 1 260 ? 3.139 -3.092 6.358 1.00 80.00 260 GLN A C 1
ATOM 1969 O O . GLN A 1 260 ? 2.868 -2.940 7.553 1.00 80.00 260 GLN A O 1
ATOM 1974 N N . LYS A 1 261 ? 2.390 -3.849 5.550 1.00 84.31 261 LYS A N 1
ATOM 1975 C CA . LYS A 1 261 ? 1.294 -4.694 6.036 1.00 84.31 261 LYS A CA 1
ATOM 1976 C C . LYS A 1 261 ? 1.860 -5.932 6.729 1.00 84.31 261 LYS A C 1
ATOM 1978 O O . LYS A 1 261 ? 2.779 -6.558 6.211 1.00 84.31 261 LYS A O 1
ATOM 1983 N N . ILE A 1 262 ? 1.285 -6.293 7.871 1.00 90.19 262 ILE A N 1
ATOM 1984 C CA . ILE A 1 262 ? 1.608 -7.538 8.567 1.00 90.19 262 ILE A CA 1
ATOM 1985 C C . ILE A 1 262 ? 0.672 -8.652 8.087 1.00 90.19 262 ILE A C 1
ATOM 1987 O O . ILE A 1 262 ? -0.524 -8.432 7.897 1.00 90.19 262 ILE A O 1
ATOM 1991 N N . ASN A 1 263 ? 1.228 -9.846 7.894 1.00 89.88 263 ASN A N 1
ATOM 1992 C CA . ASN A 1 263 ? 0.513 -11.093 7.633 1.00 89.88 263 ASN A CA 1
ATOM 1993 C C . ASN A 1 263 ? 1.403 -12.298 8.026 1.00 89.88 263 ASN A C 1
ATOM 1995 O O . ASN A 1 263 ? 2.506 -12.127 8.554 1.00 89.88 263 ASN A O 1
ATOM 1999 N N . ALA A 1 264 ? 0.950 -13.525 7.751 1.00 91.31 264 ALA A N 1
ATOM 2000 C CA . ALA A 1 264 ? 1.740 -14.728 8.027 1.00 91.31 264 ALA A CA 1
ATOM 2001 C C . ALA A 1 264 ? 3.048 -14.801 7.212 1.00 91.31 264 ALA A C 1
ATOM 2003 O O . ALA A 1 264 ? 4.055 -15.285 7.728 1.00 91.31 264 ALA A O 1
ATOM 2004 N N . ASP A 1 265 ? 3.060 -14.308 5.972 1.00 92.69 265 ASP A N 1
ATOM 2005 C CA . ASP A 1 265 ? 4.211 -14.364 5.057 1.00 92.69 265 ASP A CA 1
ATOM 2006 C C . ASP A 1 265 ? 5.362 -13.476 5.566 1.00 92.69 265 ASP A C 1
ATOM 2008 O O . ASP A 1 265 ? 6.503 -13.925 5.682 1.00 92.69 265 ASP A O 1
ATOM 2012 N N . PHE A 1 266 ? 5.035 -12.268 6.031 1.00 94.06 266 PHE A N 1
ATOM 2013 C CA . PHE A 1 266 ? 5.944 -11.330 6.698 1.00 94.06 266 PHE A CA 1
ATOM 2014 C C . PHE A 1 266 ? 6.652 -11.954 7.917 1.00 94.06 266 PHE A C 1
ATOM 2016 O O . PHE A 1 266 ? 7.854 -11.778 8.128 1.00 94.06 266 PHE A O 1
ATOM 2023 N N . TYR A 1 267 ? 5.928 -12.754 8.705 1.00 94.81 267 TYR A N 1
ATOM 2024 C CA . TYR A 1 267 ? 6.477 -13.456 9.869 1.00 94.81 267 TYR A CA 1
ATOM 2025 C C . TYR A 1 267 ? 7.139 -14.812 9.563 1.00 94.81 267 TYR A C 1
ATOM 2027 O O . TYR A 1 267 ? 7.587 -15.486 10.499 1.00 94.81 267 TYR A O 1
ATOM 2035 N N . THR A 1 268 ? 7.201 -15.225 8.293 1.00 95.31 268 THR A N 1
ATOM 2036 C CA . THR A 1 268 ? 7.726 -16.535 7.871 1.00 95.31 268 THR A CA 1
ATOM 2037 C C . THR A 1 268 ? 8.736 -16.420 6.732 1.00 95.31 268 THR A C 1
ATOM 2039 O O . THR A 1 268 ? 9.917 -16.652 6.975 1.00 95.31 268 THR A O 1
ATOM 2042 N N . ASN A 1 269 ? 8.324 -16.035 5.522 1.00 94.88 269 ASN A N 1
ATOM 2043 C CA . ASN A 1 269 ? 9.214 -15.841 4.378 1.00 94.88 269 ASN A CA 1
ATOM 2044 C C . ASN A 1 269 ? 10.194 -14.687 4.625 1.00 94.88 269 ASN A C 1
ATOM 2046 O O . ASN A 1 269 ? 11.398 -14.928 4.700 1.00 94.88 269 ASN A O 1
ATOM 2050 N N . SER A 1 270 ? 9.698 -13.469 4.873 1.00 94.62 270 SER A N 1
ATOM 2051 C CA . SER A 1 270 ? 10.567 -12.296 5.062 1.00 94.62 270 SER A CA 1
ATOM 2052 C C . SER A 1 270 ? 11.487 -12.462 6.276 1.00 94.62 270 SER A C 1
ATOM 2054 O O . SER A 1 270 ? 12.677 -12.156 6.227 1.00 94.62 270 SER A O 1
ATOM 2056 N N . MET A 1 271 ? 10.981 -13.048 7.365 1.00 95.19 271 MET A N 1
ATOM 2057 C CA . MET A 1 271 ? 11.811 -13.370 8.530 1.00 95.19 271 MET A CA 1
ATOM 2058 C C . MET A 1 271 ? 12.848 -14.480 8.248 1.00 95.19 271 MET A C 1
ATOM 2060 O O . MET A 1 271 ? 13.924 -14.471 8.845 1.00 95.19 271 MET A O 1
ATOM 2064 N N . ALA A 1 272 ? 12.585 -15.415 7.325 1.00 96.06 272 ALA A N 1
ATOM 2065 C CA . ALA A 1 272 ? 13.558 -16.420 6.883 1.00 96.06 272 ALA A CA 1
ATOM 2066 C C . ALA A 1 272 ? 14.635 -15.833 5.954 1.00 96.06 272 ALA A C 1
ATOM 2068 O O . ALA A 1 272 ? 15.810 -16.167 6.121 1.00 96.06 272 ALA A O 1
ATOM 2069 N N . GLN A 1 273 ? 14.263 -14.914 5.055 1.00 95.25 273 GLN A N 1
ATOM 2070 C CA . GLN A 1 273 ? 15.200 -14.108 4.265 1.00 95.25 273 GLN A CA 1
ATOM 2071 C C . GLN A 1 273 ? 16.144 -13.316 5.186 1.00 95.25 273 GLN A C 1
ATOM 2073 O O . GLN A 1 273 ? 17.368 -13.428 5.091 1.00 95.25 273 GLN A O 1
ATOM 2078 N N . HIS A 1 274 ? 15.591 -12.576 6.155 1.00 95.56 274 HIS A N 1
ATOM 2079 C CA . HIS A 1 274 ? 16.391 -11.832 7.130 1.00 95.56 274 HIS A CA 1
ATOM 2080 C C . HIS A 1 274 ? 17.246 -12.738 8.025 1.00 95.56 274 HIS A C 1
ATOM 2082 O O . HIS A 1 274 ? 18.375 -12.364 8.342 1.00 95.56 274 HIS A O 1
ATOM 2088 N N . LEU A 1 275 ? 16.769 -13.935 8.391 1.00 95.88 275 LEU A N 1
ATOM 2089 C CA . LEU A 1 275 ? 17.569 -14.917 9.127 1.00 95.88 275 LEU A CA 1
ATOM 2090 C C . LEU A 1 275 ? 18.789 -15.379 8.319 1.00 95.88 275 LEU A C 1
ATOM 2092 O O . LEU A 1 275 ? 19.888 -15.384 8.868 1.00 95.88 275 LEU A O 1
ATOM 2096 N N . LEU A 1 276 ? 18.634 -15.711 7.032 1.00 94.50 276 LEU A N 1
ATOM 2097 C CA . LEU A 1 276 ? 19.770 -16.038 6.159 1.00 94.50 276 LEU A CA 1
ATOM 2098 C C . LEU A 1 276 ? 20.755 -14.868 6.065 1.00 94.50 276 LEU A C 1
ATOM 2100 O O . LEU A 1 276 ? 21.936 -15.026 6.367 1.00 94.50 276 LEU A O 1
ATOM 2104 N N . ARG A 1 277 ? 20.259 -13.671 5.749 1.00 92.38 277 ARG A N 1
ATOM 2105 C CA . ARG A 1 277 ? 21.056 -12.442 5.629 1.00 92.38 277 ARG A CA 1
ATOM 2106 C C . ARG A 1 277 ? 21.900 -12.112 6.866 1.00 92.38 277 ARG A C 1
ATOM 2108 O O . ARG A 1 277 ? 22.986 -11.554 6.713 1.00 92.38 277 ARG A O 1
ATOM 2115 N N . VAL A 1 278 ? 21.446 -12.432 8.085 1.00 93.94 278 VAL A N 1
ATOM 2116 C CA . VAL A 1 278 ? 22.247 -12.202 9.308 1.00 93.94 278 VAL A CA 1
ATOM 2117 C C . VAL A 1 278 ? 23.229 -13.326 9.636 1.00 93.94 278 VAL A C 1
ATOM 2119 O O . VAL A 1 278 ? 24.217 -13.051 10.313 1.00 93.94 278 VAL A O 1
ATOM 2122 N N . VAL A 1 279 ? 23.003 -14.565 9.178 1.00 94.44 279 VAL A N 1
ATOM 2123 C CA . VAL A 1 279 ? 23.944 -15.682 9.413 1.00 94.44 279 VAL A CA 1
ATOM 2124 C C . VAL A 1 279 ? 24.990 -15.819 8.310 1.00 94.44 279 VAL A C 1
ATOM 2126 O O . VAL A 1 279 ? 26.121 -16.195 8.610 1.00 94.44 279 VAL A O 1
ATOM 2129 N N . ASN A 1 280 ? 24.641 -15.481 7.066 1.00 92.56 280 ASN A N 1
ATOM 2130 C CA . ASN A 1 280 ? 25.551 -15.490 5.923 1.00 92.56 280 ASN A CA 1
ATOM 2131 C C . ASN A 1 280 ? 26.579 -14.358 6.027 1.00 92.56 280 ASN A C 1
ATOM 2133 O O . ASN A 1 280 ? 27.768 -14.595 5.836 1.00 92.56 280 ASN A O 1
ATOM 2137 N N . ASN A 1 281 ? 26.145 -13.141 6.372 1.00 91.56 281 ASN A N 1
ATOM 2138 C CA . ASN A 1 281 ? 27.014 -11.967 6.363 1.00 91.56 281 ASN A CA 1
ATOM 2139 C C . ASN A 1 281 ? 28.125 -12.050 7.436 1.00 91.56 281 ASN A C 1
ATOM 2141 O O . ASN A 1 281 ? 27.825 -11.972 8.632 1.00 91.56 281 ASN A O 1
ATOM 2145 N N . PRO A 1 282 ? 29.417 -12.127 7.050 1.00 88.38 282 PRO A N 1
ATOM 2146 C CA . PRO A 1 282 ? 30.530 -12.335 7.979 1.00 88.38 282 PRO A CA 1
ATOM 2147 C C . PRO A 1 282 ? 30.895 -11.085 8.797 1.00 88.38 282 PRO A C 1
ATOM 2149 O O . PRO A 1 282 ? 31.705 -11.169 9.717 1.00 88.38 282 PRO A O 1
ATOM 2152 N N . GLU A 1 283 ? 30.321 -9.925 8.473 1.00 87.12 283 GLU A N 1
ATOM 2153 C CA . GLU A 1 283 ? 30.471 -8.683 9.243 1.00 87.12 283 GLU A CA 1
ATOM 2154 C C . GLU A 1 283 ? 29.384 -8.546 10.326 1.00 87.12 283 GLU A C 1
ATOM 2156 O O . GLU A 1 283 ? 29.537 -7.764 11.262 1.00 87.12 283 GLU A O 1
ATOM 2161 N N . VAL A 1 284 ? 28.321 -9.358 10.232 1.00 89.50 284 VAL A N 1
ATOM 2162 C CA . VAL A 1 284 ? 27.213 -9.454 11.198 1.00 89.50 284 VAL A CA 1
ATOM 2163 C C . VAL A 1 284 ? 27.334 -10.723 12.055 1.00 89.50 284 VAL A C 1
ATOM 2165 O O . VAL A 1 284 ? 27.166 -10.668 13.273 1.00 89.50 284 VAL A O 1
ATOM 2168 N N . ASN A 1 285 ? 27.685 -11.865 11.457 1.00 91.88 285 ASN A N 1
ATOM 2169 C CA . ASN A 1 285 ? 27.893 -13.142 12.141 1.00 91.88 285 ASN A CA 1
ATOM 2170 C C . ASN A 1 285 ? 29.325 -13.270 12.703 1.00 91.88 285 ASN A C 1
ATOM 2172 O O . ASN A 1 285 ? 30.135 -14.094 12.273 1.00 91.88 285 ASN A O 1
ATOM 2176 N N . ALA A 1 286 ? 29.629 -12.491 13.741 1.00 92.38 286 ALA A N 1
ATOM 2177 C CA . ALA A 1 286 ? 30.896 -12.563 14.471 1.00 92.38 286 ALA A CA 1
ATOM 2178 C C . ALA A 1 286 ? 31.069 -13.842 15.331 1.00 92.38 286 ALA A C 1
ATOM 2180 O O . ALA A 1 286 ? 32.047 -13.953 16.069 1.00 92.38 286 ALA A O 1
ATOM 2181 N N . SER A 1 287 ? 30.142 -14.809 15.279 1.00 92.44 287 SER A N 1
ATOM 2182 C CA . SER A 1 287 ? 30.229 -16.074 16.032 1.00 92.44 287 SER A CA 1
ATOM 2183 C C . SER A 1 287 ? 31.074 -17.154 15.344 1.00 92.44 287 SER A C 1
ATOM 2185 O O . SER A 1 287 ? 31.462 -18.137 15.978 1.00 92.44 287 SER A O 1
ATOM 2187 N N . GLY A 1 288 ? 31.341 -17.011 14.043 1.00 87.31 288 GLY A N 1
ATOM 2188 C CA . GLY A 1 288 ? 32.065 -18.014 13.257 1.00 87.31 288 GLY A CA 1
ATOM 2189 C C . GLY A 1 288 ? 31.333 -19.351 13.065 1.00 87.31 288 GLY A C 1
ATOM 2190 O O . GLY A 1 288 ? 31.923 -20.269 12.497 1.00 87.31 288 GLY A O 1
ATOM 2191 N N . THR A 1 289 ? 30.073 -19.484 13.503 1.00 94.12 289 THR A N 1
ATOM 2192 C CA . THR A 1 289 ? 29.271 -20.685 13.224 1.00 94.12 289 THR A CA 1
ATOM 2193 C C . THR A 1 289 ? 28.889 -20.737 11.741 1.00 94.12 289 THR A C 1
ATOM 2195 O O . THR A 1 289 ? 28.415 -19.710 11.237 1.00 94.12 289 THR A O 1
ATOM 2198 N N . PRO A 1 290 ? 29.009 -21.892 11.060 1.00 91.56 290 PRO A N 1
ATOM 2199 C CA . PRO A 1 290 ? 28.625 -22.040 9.656 1.00 91.56 290 PRO A CA 1
ATOM 2200 C C . PRO A 1 290 ? 27.164 -21.634 9.380 1.00 91.56 290 PRO A C 1
ATOM 2202 O O . PRO A 1 290 ? 26.273 -22.076 10.110 1.00 91.56 290 PRO A O 1
ATOM 2205 N N . PRO A 1 291 ? 26.870 -20.880 8.301 1.00 90.44 291 PRO A N 1
ATOM 2206 C CA . PRO A 1 291 ? 25.493 -20.507 7.961 1.00 90.44 291 PRO A CA 1
ATOM 2207 C C . PRO A 1 291 ? 24.583 -21.717 7.682 1.00 90.44 291 PRO A C 1
ATOM 2209 O O . PRO A 1 291 ? 23.401 -21.719 8.032 1.00 90.44 291 PRO A O 1
ATOM 2212 N N . GLY A 1 292 ? 25.154 -22.804 7.150 1.00 90.38 292 GLY A N 1
ATOM 2213 C CA . GLY A 1 292 ? 24.446 -24.063 6.898 1.00 90.38 292 GLY A CA 1
ATOM 2214 C C . GLY A 1 292 ? 23.791 -24.692 8.137 1.00 90.38 292 GLY A C 1
ATOM 2215 O O . GLY A 1 292 ? 22.764 -25.358 7.998 1.00 90.38 292 GLY A O 1
ATOM 2216 N N . ASP A 1 293 ? 24.288 -24.427 9.352 1.00 95.31 293 ASP A N 1
ATOM 2217 C CA . ASP A 1 293 ? 23.702 -24.948 10.601 1.00 95.31 293 ASP A CA 1
ATOM 2218 C C . ASP A 1 293 ? 22.340 -24.308 10.950 1.00 95.31 293 ASP A C 1
ATOM 2220 O O . ASP A 1 293 ? 21.597 -24.810 11.802 1.00 95.31 293 ASP A O 1
ATOM 2224 N N . TYR A 1 294 ? 21.989 -23.199 10.293 1.00 95.06 294 TYR A N 1
ATOM 2225 C CA . TYR A 1 294 ? 20.716 -22.493 10.464 1.00 95.06 294 TYR A CA 1
ATOM 2226 C C . TYR A 1 294 ? 19.668 -22.909 9.423 1.00 95.06 294 TYR A C 1
ATOM 2228 O O . TYR A 1 294 ? 18.482 -22.642 9.617 1.00 95.06 294 TYR A O 1
ATOM 2236 N N . SER A 1 295 ? 20.067 -23.626 8.364 1.00 91.50 295 SER A N 1
ATOM 2237 C CA . SER A 1 295 ? 19.190 -24.074 7.267 1.00 91.50 295 SER A CA 1
ATOM 2238 C C . SER A 1 295 ? 17.934 -24.816 7.746 1.00 91.50 295 SER A C 1
ATOM 2240 O O . SER A 1 295 ? 16.853 -24.635 7.187 1.00 91.50 295 SER A O 1
ATOM 2242 N N . ALA A 1 296 ? 18.036 -25.613 8.813 1.00 92.81 296 ALA A N 1
ATOM 2243 C CA . ALA A 1 296 ? 16.901 -26.324 9.400 1.00 92.81 296 ALA A CA 1
ATOM 2244 C C . ALA A 1 296 ? 15.881 -25.388 10.080 1.00 92.81 296 ALA A C 1
ATOM 2246 O O . ALA A 1 296 ? 14.689 -25.689 10.073 1.00 92.81 296 ALA A O 1
ATOM 2247 N N . LEU A 1 297 ? 16.325 -24.257 10.642 1.00 94.88 297 LEU A N 1
ATOM 2248 C CA . LEU A 1 297 ? 15.445 -23.228 11.206 1.00 94.88 297 LEU A CA 1
ATOM 2249 C C . LEU A 1 297 ? 14.831 -22.370 10.092 1.00 94.88 297 LEU A C 1
ATOM 2251 O O . LEU A 1 297 ? 13.617 -22.200 10.072 1.00 94.88 297 LEU A O 1
ATOM 2255 N N . VAL A 1 298 ? 15.650 -21.911 9.139 1.00 95.12 298 VAL A N 1
ATOM 2256 C CA . VAL A 1 298 ? 15.228 -21.138 7.954 1.00 95.12 298 VAL A CA 1
ATOM 2257 C C . VAL A 1 298 ? 14.124 -21.869 7.186 1.00 95.12 298 VAL A C 1
ATOM 2259 O O . VAL A 1 298 ? 13.036 -21.329 6.996 1.00 95.12 298 VAL A O 1
ATOM 2262 N N . ASN A 1 299 ? 14.357 -23.132 6.815 1.00 93.00 299 ASN A N 1
ATOM 2263 C CA . ASN A 1 299 ? 13.375 -23.924 6.075 1.00 93.00 299 ASN A CA 1
ATOM 2264 C C . ASN A 1 299 ? 12.090 -24.153 6.876 1.00 93.00 299 ASN A C 1
ATOM 2266 O O . ASN A 1 299 ? 11.001 -24.101 6.310 1.00 93.00 299 ASN A O 1
ATOM 2270 N N . LYS A 1 300 ? 12.192 -24.387 8.188 1.00 93.44 300 LYS A N 1
ATOM 2271 C CA . LYS A 1 300 ? 11.030 -24.606 9.059 1.00 93.44 300 LYS A CA 1
ATOM 2272 C C . LYS A 1 300 ? 10.212 -23.334 9.299 1.00 93.44 300 LYS A C 1
ATOM 2274 O O . LYS A 1 300 ? 9.008 -23.425 9.518 1.00 93.44 300 LYS A O 1
ATOM 2279 N N . LEU A 1 301 ? 10.864 -22.175 9.258 1.00 93.81 301 LEU A N 1
ATOM 2280 C CA . LEU A 1 301 ? 10.240 -20.863 9.355 1.00 93.81 301 LEU A CA 1
ATOM 2281 C C . LEU A 1 301 ? 9.518 -20.500 8.051 1.00 93.81 301 LEU A C 1
ATOM 2283 O O . LEU A 1 301 ? 8.329 -20.213 8.099 1.00 93.81 301 LEU A O 1
ATOM 2287 N N . ASN A 1 302 ? 10.178 -20.601 6.891 1.00 94.88 302 ASN A N 1
ATOM 2288 C CA . ASN A 1 302 ? 9.544 -20.293 5.602 1.00 94.88 302 ASN A CA 1
ATOM 2289 C C . ASN A 1 302 ? 8.377 -21.249 5.273 1.00 94.88 302 ASN A C 1
ATOM 2291 O O . ASN A 1 302 ? 7.322 -20.808 4.818 1.00 94.88 302 ASN A O 1
ATOM 2295 N N . ASN A 1 303 ? 8.534 -22.550 5.559 1.00 93.19 303 ASN A N 1
ATOM 2296 C CA . ASN A 1 303 ? 7.484 -23.560 5.363 1.00 93.19 303 ASN A CA 1
ATOM 2297 C C . ASN A 1 303 ? 6.450 -23.613 6.509 1.00 93.19 303 ASN A C 1
ATOM 2299 O O . ASN A 1 303 ? 5.658 -24.556 6.574 1.00 93.19 303 ASN A O 1
ATOM 2303 N N . ALA A 1 304 ? 6.449 -22.649 7.434 1.00 91.75 304 ALA A N 1
ATOM 2304 C CA . ALA A 1 304 ? 5.454 -22.602 8.496 1.00 91.75 304 ALA A CA 1
ATOM 2305 C C . ALA A 1 304 ? 4.076 -22.216 7.934 1.00 91.75 304 ALA A C 1
ATOM 2307 O O . ALA A 1 304 ? 3.935 -21.232 7.210 1.00 91.75 304 ALA A O 1
ATOM 2308 N N . SER A 1 305 ? 3.058 -23.010 8.264 1.00 89.38 305 SER A N 1
ATOM 2309 C CA . SER A 1 305 ? 1.675 -22.806 7.833 1.00 89.38 305 SER A CA 1
ATOM 2310 C C . SER A 1 305 ? 0.742 -23.515 8.816 1.00 89.38 305 SER A C 1
ATOM 2312 O O . SER A 1 305 ? 0.951 -24.688 9.141 1.00 89.38 305 SER A O 1
ATOM 2314 N N . GLY A 1 306 ? -0.262 -22.803 9.328 1.00 81.06 306 GLY A N 1
ATOM 2315 C CA . GLY A 1 306 ? -1.116 -23.284 10.414 1.00 81.06 306 GLY A CA 1
ATOM 2316 C C . GLY A 1 306 ? -0.443 -23.270 11.797 1.00 81.06 306 GLY A C 1
ATOM 2317 O O . GLY A 1 306 ? 0.681 -22.802 11.989 1.00 81.06 306 GLY A O 1
ATOM 2318 N N . GLY A 1 307 ? -1.151 -23.793 12.803 1.00 87.62 307 GLY A N 1
ATOM 2319 C CA . GLY A 1 307 ? -0.694 -23.747 14.195 1.00 87.62 307 GLY A CA 1
ATOM 2320 C C . GLY A 1 307 ? -0.723 -22.316 14.733 1.00 87.62 307 GLY A C 1
ATOM 2321 O O . GLY A 1 307 ? -1.793 -21.713 14.781 1.00 87.62 307 GLY A O 1
ATOM 2322 N N . ILE A 1 308 ? 0.443 -21.778 15.114 1.00 93.62 308 ILE A N 1
ATOM 2323 C CA . ILE A 1 308 ? 0.578 -20.374 15.547 1.00 93.62 308 ILE A CA 1
ATOM 2324 C C . ILE A 1 308 ? 0.641 -19.379 14.380 1.00 93.62 308 ILE A C 1
ATOM 2326 O O . ILE A 1 308 ? 0.764 -18.190 14.625 1.00 93.62 308 ILE A O 1
ATOM 2330 N N . TYR A 1 309 ? 0.565 -19.839 13.131 1.00 93.25 309 TYR A N 1
ATOM 2331 C CA . TYR A 1 309 ? 0.472 -19.007 11.929 1.00 93.25 309 TYR A CA 1
ATOM 2332 C C . TYR A 1 309 ? -0.850 -19.269 11.205 1.00 93.25 309 TYR A C 1
ATOM 2334 O O . TYR A 1 309 ? -1.416 -20.361 11.321 1.00 93.25 309 TYR A O 1
ATOM 2342 N N . ALA A 1 310 ? -1.316 -18.311 10.399 1.00 87.38 310 ALA A N 1
ATOM 2343 C CA . ALA A 1 310 ? -2.380 -18.584 9.433 1.00 87.38 310 ALA A CA 1
ATOM 2344 C C . ALA A 1 310 ? -1.979 -19.691 8.438 1.00 87.38 310 ALA A C 1
ATOM 2346 O O . ALA A 1 310 ? -0.816 -20.093 8.327 1.00 87.38 310 ALA A O 1
ATOM 2347 N N . THR A 1 311 ? -2.955 -20.192 7.680 1.00 87.25 311 THR A N 1
ATOM 2348 C CA . THR A 1 311 ? -2.668 -21.094 6.556 1.00 87.25 311 THR A CA 1
ATOM 2349 C C . THR A 1 311 ? -2.157 -20.275 5.370 1.00 87.25 311 THR A C 1
ATOM 2351 O O . THR A 1 311 ? -2.924 -19.518 4.782 1.00 87.25 311 THR A O 1
ATOM 2354 N N . ARG A 1 312 ? -0.882 -20.455 5.012 1.00 89.12 312 ARG A N 1
ATOM 2355 C CA . ARG A 1 312 ? -0.224 -19.868 3.830 1.00 89.12 312 ARG A CA 1
ATOM 2356 C C . ARG A 1 312 ? 0.329 -20.939 2.887 1.00 89.12 312 ARG A C 1
ATOM 2358 O O . ARG A 1 312 ? 0.530 -22.088 3.296 1.00 89.12 312 ARG A O 1
ATOM 2365 N N . THR A 1 313 ? 0.633 -20.537 1.657 1.00 88.06 313 THR A N 1
ATOM 2366 C CA . THR A 1 313 ? 1.473 -21.300 0.723 1.00 88.06 313 THR A CA 1
ATOM 2367 C C . THR A 1 313 ? 2.923 -20.839 0.896 1.00 88.06 313 THR A C 1
ATOM 2369 O O . THR A 1 313 ? 3.154 -19.637 0.821 1.00 88.06 313 THR A O 1
ATOM 2372 N N . PRO A 1 314 ? 3.902 -21.731 1.131 1.00 87.31 314 PRO A N 1
ATOM 2373 C CA . PRO A 1 314 ? 5.304 -21.333 1.186 1.00 87.31 314 PRO A CA 1
ATOM 2374 C C . PRO A 1 314 ? 5.801 -20.770 -0.150 1.00 87.31 314 PRO A C 1
ATOM 2376 O O . PRO A 1 314 ? 5.580 -21.367 -1.202 1.00 87.31 314 PRO A O 1
ATOM 2379 N N . GLU A 1 315 ? 6.501 -19.645 -0.079 1.00 89.25 315 GLU A N 1
ATOM 2380 C CA . GLU A 1 315 ? 7.135 -18.967 -1.216 1.00 89.25 315 GLU A CA 1
ATOM 2381 C C . GLU A 1 315 ? 8.626 -19.321 -1.294 1.00 89.25 315 GLU A C 1
ATOM 2383 O O . GLU A 1 315 ? 9.206 -19.841 -0.333 1.00 89.25 315 GLU A O 1
ATOM 2388 N N . ILE A 1 316 ? 9.260 -19.041 -2.433 1.00 89.38 316 ILE A N 1
ATOM 2389 C CA . ILE A 1 316 ? 10.719 -19.138 -2.570 1.00 89.38 316 ILE A CA 1
ATOM 2390 C C . ILE A 1 316 ? 11.366 -18.073 -1.663 1.00 89.38 316 ILE A C 1
ATOM 2392 O O . ILE A 1 316 ? 10.758 -17.046 -1.367 1.00 89.38 316 ILE A O 1
ATOM 2396 N N . ILE A 1 317 ? 12.553 -18.363 -1.121 1.00 89.25 317 ILE A N 1
ATOM 2397 C CA . ILE A 1 317 ? 13.242 -17.436 -0.208 1.00 89.25 317 ILE A CA 1
ATOM 2398 C C . ILE A 1 317 ? 13.992 -16.371 -1.008 1.00 89.25 317 ILE A C 1
ATOM 2400 O O . ILE A 1 317 ? 13.831 -15.191 -0.719 1.00 89.25 317 ILE A O 1
ATOM 2404 N N . ASP A 1 318 ? 14.769 -16.792 -2.002 1.00 90.75 318 ASP A N 1
ATOM 2405 C CA . ASP A 1 318 ? 15.390 -15.924 -3.002 1.00 90.75 318 ASP A CA 1
ATOM 2406 C C . ASP A 1 318 ? 15.633 -16.738 -4.284 1.00 90.75 318 ASP A C 1
ATOM 2408 O O . ASP A 1 318 ? 16.025 -17.910 -4.200 1.00 90.75 318 ASP A O 1
ATOM 2412 N N . ASP A 1 319 ? 15.364 -16.138 -5.439 1.00 90.19 319 ASP A N 1
ATOM 2413 C CA . ASP A 1 319 ? 15.690 -16.635 -6.781 1.00 90.19 319 ASP A CA 1
ATOM 2414 C C . ASP A 1 319 ? 16.297 -15.547 -7.695 1.00 90.19 319 ASP A C 1
ATOM 2416 O O . ASP A 1 319 ? 16.532 -15.796 -8.882 1.00 90.19 319 ASP A O 1
ATOM 2420 N N . GLU A 1 320 ? 16.627 -14.365 -7.153 1.00 90.50 320 GLU A N 1
ATOM 2421 C CA . GLU A 1 320 ? 17.340 -13.316 -7.886 1.00 90.50 320 GLU A CA 1
ATOM 2422 C C . GLU A 1 320 ? 18.871 -13.498 -7.760 1.00 90.50 320 GLU A C 1
ATOM 2424 O O . GLU A 1 320 ? 19.401 -13.581 -6.655 1.00 90.50 320 GLU A O 1
ATOM 2429 N N . PRO A 1 321 ? 19.635 -13.556 -8.870 1.00 89.75 321 PRO A N 1
ATOM 2430 C CA . PRO A 1 321 ? 21.097 -13.577 -8.815 1.00 89.75 321 PRO A CA 1
ATOM 2431 C C . PRO A 1 321 ? 21.680 -12.159 -8.622 1.00 89.75 321 PRO A C 1
ATOM 2433 O O . PRO A 1 321 ? 21.058 -11.182 -9.056 1.00 89.75 321 PRO A O 1
ATOM 2436 N N . PRO A 1 322 ? 22.918 -12.012 -8.101 1.00 93.50 322 PRO A N 1
ATOM 2437 C CA . PRO A 1 322 ? 23.486 -10.700 -7.789 1.00 93.50 322 PRO A CA 1
ATOM 2438 C C . PRO A 1 322 ? 23.538 -9.721 -8.977 1.00 93.50 322 PRO A C 1
ATOM 2440 O O . PRO A 1 322 ? 23.858 -10.078 -10.116 1.00 93.50 322 PRO A O 1
ATOM 2443 N N . VAL A 1 323 ? 23.297 -8.441 -8.686 1.00 92.31 323 VAL A N 1
ATOM 2444 C CA . VAL A 1 323 ? 23.222 -7.346 -9.670 1.00 92.31 323 VAL A CA 1
ATOM 2445 C C . VAL A 1 323 ? 24.557 -6.597 -9.763 1.00 92.31 323 VAL A C 1
ATOM 2447 O O . VAL A 1 323 ? 25.234 -6.398 -8.755 1.00 92.31 323 VAL A O 1
ATOM 2450 N N . VAL A 1 324 ? 24.942 -6.158 -10.969 1.00 91.19 324 VAL A N 1
ATOM 2451 C CA . VAL A 1 324 ? 26.272 -5.596 -11.285 1.00 91.19 324 VAL A CA 1
ATOM 2452 C C . VAL A 1 324 ? 26.162 -4.217 -11.961 1.00 91.19 324 VAL A C 1
ATOM 2454 O O . VAL A 1 324 ? 25.427 -4.068 -12.933 1.00 91.19 324 VAL A O 1
ATOM 2457 N N . ALA A 1 325 ? 26.918 -3.209 -11.496 1.00 89.25 325 ALA A N 1
ATOM 2458 C CA . ALA A 1 325 ? 26.887 -1.834 -12.026 1.00 89.25 325 ALA A CA 1
ATOM 2459 C C . ALA A 1 325 ? 28.269 -1.135 -12.054 1.00 89.25 325 ALA A C 1
ATOM 2461 O O . ALA A 1 325 ? 29.045 -1.235 -11.103 1.00 89.25 325 ALA A O 1
ATOM 2462 N N . ARG A 1 326 ? 28.578 -0.380 -13.123 1.00 87.31 326 ARG A N 1
ATOM 2463 C CA . ARG A 1 326 ? 29.826 0.409 -13.282 1.00 87.31 326 ARG A CA 1
ATOM 2464 C C . ARG A 1 326 ? 29.771 1.731 -12.501 1.00 87.31 326 ARG A C 1
ATOM 2466 O O . ARG A 1 326 ? 28.714 2.340 -12.380 1.00 87.31 326 ARG A O 1
ATOM 2473 N N . ILE A 1 327 ? 30.925 2.191 -12.010 1.00 83.00 327 ILE A N 1
ATOM 2474 C CA . ILE A 1 327 ? 31.120 3.498 -11.362 1.00 83.00 327 ILE A CA 1
ATOM 2475 C C . ILE A 1 327 ? 32.449 4.103 -11.856 1.00 83.00 327 ILE A C 1
ATOM 2477 O O . ILE A 1 327 ? 33.495 3.475 -11.702 1.00 83.00 327 ILE A O 1
ATOM 2481 N N . GLY A 1 328 ? 32.442 5.318 -12.416 1.00 68.44 328 GLY A N 1
ATOM 2482 C CA . GLY A 1 328 ? 33.660 6.032 -12.836 1.00 68.44 328 GLY A CA 1
ATOM 2483 C C . GLY A 1 328 ? 33.470 6.880 -14.096 1.00 68.44 328 GLY A C 1
ATOM 2484 O O . GLY A 1 328 ? 32.343 7.090 -14.524 1.00 68.44 328 GLY A O 1
ATOM 2485 N N . GLU A 1 329 ? 34.577 7.353 -14.674 1.00 62.12 329 GLU A N 1
ATOM 2486 C CA . GLU A 1 329 ? 34.607 7.992 -16.001 1.00 62.12 329 GLU A CA 1
ATOM 2487 C C . GLU A 1 329 ? 34.381 6.951 -17.114 1.00 62.12 329 GLU A C 1
ATOM 2489 O O . GLU A 1 329 ? 34.728 5.776 -16.947 1.00 62.12 329 GLU A O 1
ATOM 2494 N N . ASP A 1 330 ? 33.805 7.371 -18.245 1.00 67.25 330 ASP A N 1
ATOM 2495 C CA . ASP A 1 330 ? 33.336 6.465 -19.304 1.00 67.25 330 ASP A CA 1
ATOM 2496 C C . ASP A 1 330 ? 34.396 6.114 -20.360 1.00 67.25 330 ASP A C 1
ATOM 2498 O O . ASP A 1 330 ? 34.570 4.930 -20.681 1.00 67.25 330 ASP A O 1
ATOM 2502 N N . VAL A 1 331 ? 35.126 7.120 -20.854 1.00 75.25 331 VAL A N 1
ATOM 2503 C CA . VAL A 1 331 ? 36.128 6.996 -21.928 1.00 75.25 331 VAL A CA 1
ATOM 2504 C C . VAL A 1 331 ? 37.530 6.841 -21.339 1.00 75.25 331 VAL A C 1
ATOM 2506 O O . VAL A 1 331 ? 37.947 7.608 -20.474 1.00 75.25 331 VAL A O 1
ATOM 2509 N N . LEU A 1 332 ? 38.273 5.841 -21.812 1.00 80.88 332 LEU A N 1
ATOM 2510 C CA . LEU A 1 332 ? 39.646 5.554 -21.401 1.00 80.88 332 LEU A CA 1
ATOM 2511 C C . LEU A 1 332 ? 40.651 6.033 -22.465 1.00 80.88 332 LEU A C 1
ATOM 2513 O O . LEU A 1 332 ? 40.312 6.214 -23.627 1.00 80.88 332 LEU A O 1
ATOM 2517 N N . SER A 1 333 ? 41.926 6.152 -22.100 1.00 77.06 333 SER A N 1
ATOM 2518 C CA . SER A 1 333 ? 43.028 6.182 -23.071 1.00 77.06 333 SER A CA 1
ATOM 2519 C C . SER A 1 333 ? 44.280 5.548 -22.459 1.00 77.06 333 SER A C 1
ATOM 2521 O O . SER A 1 333 ? 44.480 5.579 -21.239 1.00 77.06 333 SER A O 1
ATOM 2523 N N . GLY A 1 334 ? 45.108 4.906 -23.286 1.00 80.06 334 GLY A N 1
ATOM 2524 C CA . GLY A 1 334 ? 46.327 4.206 -22.871 1.00 80.06 334 GLY A CA 1
ATOM 2525 C C . GLY A 1 334 ? 46.113 2.953 -22.004 1.00 80.06 334 GLY A C 1
ATOM 2526 O O . GLY A 1 334 ? 46.361 1.825 -22.430 1.00 80.06 334 GLY A O 1
ATOM 2527 N N . SER A 1 335 ? 45.754 3.146 -20.732 1.00 80.31 335 SER A N 1
ATOM 2528 C CA . SER A 1 335 ? 45.620 2.087 -19.719 1.00 80.31 335 SER A CA 1
ATOM 2529 C C . SER A 1 335 ? 44.797 2.554 -18.506 1.00 80.31 335 SER A C 1
ATOM 2531 O O . SER A 1 335 ? 45.364 2.965 -17.488 1.00 80.31 335 SER A O 1
ATOM 2533 N N . GLY A 1 336 ? 43.470 2.487 -18.620 1.00 82.56 336 GLY A N 1
ATOM 2534 C CA . GLY A 1 336 ? 42.513 2.969 -17.617 1.00 82.56 336 GLY A CA 1
ATOM 2535 C C . GLY A 1 336 ? 42.169 1.989 -16.485 1.00 82.56 336 GLY A C 1
ATOM 2536 O O . GLY A 1 336 ? 42.643 0.851 -16.436 1.00 82.56 336 GLY A O 1
ATOM 2537 N N . LEU A 1 337 ? 41.313 2.448 -15.568 1.00 88.62 337 LEU A N 1
ATOM 2538 C CA . LEU A 1 337 ? 40.736 1.670 -14.465 1.00 88.62 337 LEU A CA 1
ATOM 2539 C C . LEU A 1 337 ? 39.209 1.662 -14.578 1.00 88.62 337 LEU A C 1
ATOM 2541 O O . LEU A 1 337 ? 38.610 2.682 -14.902 1.00 88.62 337 LEU A O 1
ATOM 2545 N N . VAL A 1 338 ? 38.591 0.527 -14.263 1.00 89.81 338 VAL A N 1
ATOM 2546 C CA . VAL A 1 338 ? 37.139 0.323 -14.286 1.00 89.81 338 VAL A CA 1
ATOM 2547 C C . VAL A 1 338 ? 36.712 -0.204 -12.920 1.00 89.81 338 VAL A C 1
ATOM 2549 O O . VAL A 1 338 ? 37.166 -1.270 -12.498 1.00 89.81 338 VAL A O 1
ATOM 2552 N N . THR A 1 339 ? 35.849 0.534 -12.226 1.00 90.62 339 THR A N 1
ATOM 2553 C CA . THR A 1 339 ? 35.293 0.127 -10.929 1.00 90.62 339 THR A CA 1
ATOM 2554 C C . THR A 1 339 ? 33.862 -0.356 -11.115 1.00 90.62 339 THR A C 1
ATOM 2556 O O . THR A 1 339 ? 33.065 0.275 -11.811 1.00 90.62 339 THR A O 1
ATOM 2559 N N . VAL A 1 340 ? 33.540 -1.484 -10.490 1.00 90.88 340 VAL A N 1
ATOM 2560 C CA . VAL A 1 340 ? 32.226 -2.122 -10.560 1.00 90.88 340 VAL A CA 1
ATOM 2561 C C . VAL A 1 340 ? 31.755 -2.469 -9.151 1.00 90.88 340 VAL A C 1
ATOM 2563 O O . VAL A 1 340 ? 32.525 -2.967 -8.328 1.00 90.88 340 VAL A O 1
ATOM 2566 N N . LYS A 1 341 ? 30.484 -2.181 -8.880 1.00 91.88 341 LYS A N 1
ATOM 2567 C CA . LYS A 1 341 ? 29.747 -2.543 -7.671 1.00 91.88 341 LYS A CA 1
ATOM 2568 C C . LYS A 1 341 ? 28.880 -3.763 -7.972 1.00 91.88 341 LYS A C 1
ATOM 2570 O O . LYS A 1 341 ? 28.206 -3.796 -8.998 1.00 91.88 341 LYS A O 1
ATOM 2575 N N . VAL A 1 342 ? 28.897 -4.736 -7.069 1.00 92.00 342 VAL A N 1
ATOM 2576 C CA . VAL A 1 342 ? 28.011 -5.907 -7.072 1.00 92.00 342 VAL A CA 1
ATOM 2577 C C . VAL A 1 342 ? 27.140 -5.837 -5.820 1.00 92.00 342 VAL A C 1
ATOM 2579 O O . VAL A 1 342 ? 27.650 -5.478 -4.755 1.00 92.00 342 VAL A O 1
ATOM 2582 N N . THR A 1 343 ? 25.849 -6.144 -5.935 1.00 91.94 343 THR A N 1
ATOM 2583 C CA . THR A 1 343 ? 24.884 -6.100 -4.823 1.00 91.94 343 THR A CA 1
ATOM 2584 C C . THR A 1 343 ? 23.927 -7.279 -4.828 1.00 91.94 343 THR A C 1
ATOM 2586 O O . THR A 1 343 ? 23.491 -7.700 -5.895 1.00 91.94 343 THR A O 1
ATOM 2589 N N . ASP A 1 344 ? 23.566 -7.741 -3.632 1.00 93.38 344 ASP A N 1
ATOM 2590 C CA . ASP A 1 344 ? 22.693 -8.895 -3.406 1.00 93.38 344 ASP A CA 1
ATOM 2591 C C . ASP A 1 344 ? 21.835 -8.727 -2.135 1.00 93.38 344 ASP A C 1
ATOM 2593 O O . ASP A 1 344 ? 22.208 -7.978 -1.219 1.00 93.38 344 ASP A O 1
ATOM 2597 N N . PHE A 1 345 ? 20.688 -9.410 -2.047 1.00 89.44 345 PHE A N 1
ATOM 2598 C CA . PHE A 1 345 ? 19.820 -9.322 -0.875 1.00 89.44 345 PHE A CA 1
ATOM 2599 C C . PHE A 1 345 ? 20.287 -10.193 0.301 1.00 89.44 345 PHE A C 1
ATOM 2601 O O . PHE A 1 345 ? 20.403 -9.673 1.422 1.00 89.44 345 PHE A O 1
ATOM 2608 N N . ILE A 1 346 ? 20.549 -11.481 0.061 1.00 90.00 346 ILE A N 1
ATOM 2609 C CA . ILE A 1 346 ? 20.860 -12.503 1.075 1.00 90.00 346 ILE A CA 1
ATOM 2610 C C . ILE A 1 346 ? 22.373 -12.612 1.330 1.00 90.00 346 ILE A C 1
ATOM 2612 O O . ILE A 1 346 ? 22.790 -12.840 2.472 1.00 90.00 346 ILE A O 1
ATOM 2616 N N . GLY A 1 347 ? 23.186 -12.400 0.296 1.00 90.94 347 GLY A N 1
ATOM 2617 C CA . GLY A 1 347 ? 24.639 -12.279 0.321 1.00 90.94 347 GLY A CA 1
ATOM 2618 C C . GLY A 1 347 ? 25.297 -12.808 -0.959 1.00 90.94 347 GLY A C 1
ATOM 2619 O O . GLY A 1 347 ? 25.038 -13.931 -1.375 1.00 90.94 347 GLY A O 1
ATOM 2620 N N . ILE A 1 348 ? 26.230 -12.040 -1.527 1.00 92.62 348 ILE A N 1
ATOM 2621 C CA . ILE A 1 348 ? 27.093 -12.466 -2.641 1.00 92.62 348 ILE A CA 1
ATOM 2622 C C . ILE A 1 348 ? 28.023 -13.577 -2.139 1.00 92.62 348 ILE A C 1
ATOM 2624 O O . ILE A 1 348 ? 28.714 -13.367 -1.141 1.00 92.62 348 ILE A O 1
ATOM 2628 N N . ASP A 1 349 ? 28.104 -14.719 -2.823 1.00 91.19 349 ASP A N 1
ATOM 2629 C CA . ASP A 1 349 ? 29.118 -15.744 -2.546 1.00 91.19 349 ASP A CA 1
ATOM 2630 C C . ASP A 1 349 ? 30.420 -15.477 -3.316 1.00 91.19 349 ASP A C 1
ATOM 2632 O O . ASP A 1 349 ? 31.498 -15.369 -2.722 1.00 91.19 349 ASP A O 1
ATOM 2636 N N . SER A 1 350 ? 30.310 -15.325 -4.639 1.00 89.12 350 SER A N 1
ATOM 2637 C CA . SER A 1 350 ? 31.449 -15.288 -5.560 1.00 89.12 350 SER A CA 1
ATOM 2638 C C . SER A 1 350 ? 31.265 -14.287 -6.707 1.00 89.12 350 SER A C 1
ATOM 2640 O O . SER A 1 350 ? 30.148 -13.976 -7.125 1.00 89.12 350 SER A O 1
ATOM 2642 N N . VAL A 1 351 ? 32.395 -13.761 -7.204 1.00 91.06 351 VAL A N 1
ATOM 2643 C CA . VAL A 1 351 ? 32.476 -12.894 -8.391 1.00 91.06 351 VAL A CA 1
ATOM 2644 C C . VAL A 1 351 ? 33.731 -13.252 -9.194 1.00 91.06 351 VAL A C 1
ATOM 2646 O O . VAL A 1 351 ? 34.844 -13.070 -8.705 1.00 91.06 351 VAL A O 1
ATOM 2649 N N . ASP A 1 352 ? 33.556 -13.704 -10.433 1.00 90.25 352 ASP A N 1
ATOM 2650 C CA . ASP A 1 352 ? 34.620 -13.941 -11.412 1.00 90.25 352 ASP A CA 1
ATOM 2651 C C . ASP A 1 352 ? 34.607 -12.849 -12.490 1.00 90.25 352 ASP A C 1
ATOM 2653 O O . ASP A 1 352 ? 33.560 -12.544 -13.065 1.00 90.25 352 ASP A O 1
ATOM 2657 N N . VAL A 1 353 ? 35.775 -12.285 -12.814 1.00 92.25 353 VAL A N 1
ATOM 2658 C CA . VAL A 1 353 ? 35.921 -11.255 -13.857 1.00 92.25 353 VAL A CA 1
ATOM 2659 C C . VAL A 1 353 ? 36.721 -11.779 -15.043 1.00 92.25 353 VAL A C 1
ATOM 2661 O O . VAL A 1 353 ? 37.848 -12.262 -14.899 1.00 92.25 353 VAL A O 1
ATOM 2664 N N . PHE A 1 354 ? 36.169 -11.586 -16.235 1.00 92.06 354 PHE A N 1
ATOM 2665 C CA . PHE A 1 354 ? 36.815 -11.847 -17.517 1.00 92.06 354 PHE A CA 1
ATOM 2666 C C . PHE A 1 354 ? 36.785 -10.594 -18.393 1.00 92.06 354 PHE A C 1
ATOM 2668 O O . PHE A 1 354 ? 35.945 -9.716 -18.201 1.00 92.06 354 PHE A O 1
ATOM 2675 N N . ILE A 1 355 ? 37.657 -10.528 -19.395 1.00 91.62 355 ILE A N 1
ATOM 2676 C CA . ILE A 1 355 ? 37.510 -9.620 -20.530 1.00 91.62 355 ILE A CA 1
ATOM 2677 C C . ILE A 1 355 ? 37.126 -10.425 -21.767 1.00 91.62 355 ILE A C 1
ATOM 2679 O O . ILE A 1 355 ? 37.619 -11.531 -21.997 1.00 91.62 355 ILE A O 1
ATOM 2683 N N . GLN A 1 356 ? 36.239 -9.852 -22.568 1.00 91.75 356 GLN A N 1
ATOM 2684 C CA . GLN A 1 356 ? 36.010 -10.262 -23.942 1.00 91.75 356 GLN A CA 1
ATOM 2685 C C . GLN A 1 356 ? 36.318 -9.080 -24.854 1.00 91.75 356 GLN A C 1
ATOM 2687 O O . GLN A 1 356 ? 35.966 -7.936 -24.560 1.00 91.75 356 GLN A O 1
ATOM 2692 N N . THR A 1 357 ? 36.945 -9.377 -25.983 1.00 89.19 357 THR A N 1
ATOM 2693 C CA . THR A 1 357 ? 37.142 -8.450 -27.095 1.00 89.19 357 THR A CA 1
ATOM 2694 C C . THR A 1 357 ? 36.467 -9.020 -28.336 1.00 89.19 357 THR A C 1
ATOM 2696 O O . THR A 1 357 ? 36.324 -10.239 -28.481 1.00 89.19 357 THR A O 1
ATOM 2699 N N . ARG A 1 358 ? 36.019 -8.136 -29.223 1.00 86.38 358 ARG A N 1
ATOM 2700 C CA . ARG A 1 358 ? 35.606 -8.470 -30.586 1.00 86.38 358 ARG A CA 1
ATOM 2701 C C . ARG A 1 358 ? 36.066 -7.378 -31.543 1.00 86.38 358 ARG A C 1
ATOM 2703 O O . ARG A 1 358 ? 36.051 -6.216 -31.141 1.00 86.38 358 ARG A O 1
ATOM 2710 N N . PRO A 1 359 ? 36.386 -7.701 -32.800 1.00 78.00 359 PRO A N 1
ATOM 2711 C CA . PRO A 1 359 ? 36.268 -6.716 -33.862 1.00 78.00 359 PRO A CA 1
ATOM 2712 C C . PRO A 1 359 ? 34.834 -6.171 -33.943 1.00 78.00 359 PRO A C 1
ATOM 2714 O O . PRO A 1 359 ? 33.880 -6.849 -33.540 1.00 78.00 359 PRO A O 1
ATOM 2717 N N . GLU A 1 360 ? 34.678 -4.960 -34.464 1.00 68.06 360 GLU A N 1
ATOM 2718 C CA . GLU A 1 360 ? 33.391 -4.351 -34.812 1.00 68.06 360 GLU A CA 1
ATOM 2719 C C . GLU A 1 360 ? 32.553 -5.320 -35.670 1.00 68.06 360 GLU A C 1
ATOM 2721 O O . GLU A 1 360 ? 33.086 -6.048 -36.506 1.00 68.06 360 GLU A O 1
ATOM 2726 N N . GLY A 1 361 ? 31.249 -5.435 -35.398 1.00 62.88 361 GLY A N 1
ATOM 2727 C CA . GLY A 1 361 ? 30.371 -6.438 -36.032 1.00 62.88 361 GLY A CA 1
ATOM 2728 C C . GLY A 1 361 ? 30.662 -7.914 -35.682 1.00 62.88 361 GLY A C 1
ATOM 2729 O O . GLY A 1 361 ? 29.805 -8.773 -35.886 1.00 62.88 361 GLY A O 1
ATOM 2730 N N . GLY A 1 362 ? 31.823 -8.230 -35.103 1.00 71.94 362 GLY A N 1
ATOM 2731 C CA . GLY A 1 362 ? 32.276 -9.592 -34.832 1.00 71.94 362 GLY A CA 1
ATOM 2732 C C . GLY A 1 362 ? 31.587 -10.304 -33.660 1.00 71.94 362 GLY A C 1
ATOM 2733 O O . GLY A 1 362 ? 30.842 -9.728 -32.856 1.00 71.94 362 GLY A O 1
ATOM 2734 N N . SER A 1 363 ? 31.901 -11.593 -33.528 1.00 78.88 363 SER A N 1
ATOM 2735 C CA . SER A 1 363 ? 31.607 -12.383 -32.327 1.00 78.88 363 SER A CA 1
ATOM 2736 C C . SER A 1 363 ? 32.622 -12.088 -31.222 1.00 78.88 363 SER A C 1
ATOM 2738 O O . SER A 1 363 ? 33.812 -11.936 -31.489 1.00 78.88 363 SER A O 1
ATOM 2740 N N . TRP A 1 364 ? 32.161 -12.073 -29.971 1.00 84.88 364 TRP A N 1
ATOM 2741 C CA . TRP A 1 364 ? 33.034 -12.002 -28.797 1.00 84.88 364 TRP A CA 1
ATOM 2742 C C . TRP A 1 364 ? 33.954 -13.227 -28.716 1.00 84.88 364 TRP A C 1
ATOM 2744 O O . TRP A 1 364 ? 33.487 -14.361 -28.840 1.00 84.88 364 TRP A O 1
ATOM 2754 N N . GLY A 1 365 ? 35.253 -12.985 -28.523 1.00 81.12 365 GLY A N 1
ATOM 2755 C CA . GLY A 1 365 ? 36.266 -14.031 -28.369 1.00 81.12 365 GLY A CA 1
ATOM 2756 C C . GLY A 1 365 ? 36.151 -14.815 -27.056 1.00 81.12 365 GLY A C 1
ATOM 2757 O O . GLY A 1 365 ? 35.294 -14.540 -26.213 1.00 81.12 365 GLY A O 1
ATOM 2758 N N . GLU A 1 366 ? 37.040 -15.797 -26.873 1.00 82.06 366 GLU A N 1
ATOM 2759 C CA . GLU A 1 366 ? 37.123 -16.559 -25.621 1.00 82.06 366 GLU A CA 1
ATOM 2760 C C . GLU A 1 366 ? 37.386 -15.629 -24.423 1.00 82.06 366 GLU A C 1
ATOM 2762 O O . GLU A 1 366 ? 38.224 -14.731 -24.485 1.00 82.06 366 GLU A O 1
ATOM 2767 N N . SER A 1 367 ? 36.660 -15.851 -23.324 1.00 86.12 367 SER A N 1
ATOM 2768 C CA . SER A 1 367 ? 36.752 -15.044 -22.103 1.00 86.12 367 SER A CA 1
ATOM 2769 C C . SER A 1 367 ? 38.116 -15.203 -21.419 1.00 86.12 367 SER A C 1
ATOM 2771 O O . SER A 1 367 ? 38.370 -16.219 -20.769 1.00 86.12 367 SER A O 1
ATOM 2773 N N . GLU A 1 368 ? 38.984 -14.193 -21.496 1.00 88.81 368 GLU A N 1
ATOM 2774 C CA . GLU A 1 368 ? 40.261 -14.201 -20.774 1.00 88.81 368 GLU A CA 1
ATOM 2775 C C . GLU A 1 368 ? 40.046 -13.740 -19.322 1.00 88.81 368 GLU A C 1
ATOM 2777 O O . GLU A 1 368 ? 39.481 -12.677 -19.076 1.00 88.81 368 GLU A O 1
ATOM 2782 N N . SER A 1 369 ? 40.474 -14.533 -18.333 1.00 90.50 369 SER A N 1
ATOM 2783 C CA . SER A 1 369 ? 40.236 -14.215 -16.916 1.00 90.50 369 SER A CA 1
ATOM 2784 C C . SER A 1 369 ? 41.129 -13.079 -16.405 1.00 90.50 369 SER A C 1
ATOM 2786 O O . SER A 1 369 ? 42.360 -13.182 -16.395 1.00 90.50 369 SER A O 1
ATOM 2788 N N . CYS A 1 370 ? 40.495 -12.030 -15.880 1.00 90.06 370 CYS A N 1
ATOM 2789 C CA . CYS A 1 370 ? 41.146 -10.883 -15.249 1.00 90.06 370 CYS A CA 1
ATOM 2790 C C . CYS A 1 370 ? 41.574 -11.156 -13.797 1.00 90.06 370 CYS A C 1
ATOM 2792 O O . CYS A 1 370 ? 42.311 -10.351 -13.224 1.00 90.06 370 CYS A O 1
ATOM 2794 N N . MET A 1 371 ? 41.142 -12.275 -13.200 1.00 85.12 371 MET A N 1
ATOM 2795 C CA . MET A 1 371 ? 41.461 -12.664 -11.815 1.00 85.12 371 MET A CA 1
ATOM 2796 C C . MET A 1 371 ? 42.944 -13.055 -11.636 1.00 85.12 371 MET A C 1
ATOM 2798 O O . MET A 1 371 ? 43.468 -13.103 -10.524 1.00 85.12 371 MET A O 1
ATOM 2802 N N . GLY A 1 372 ? 43.647 -13.354 -12.735 1.00 71.50 372 GLY A N 1
ATOM 2803 C CA . GLY A 1 372 ? 45.045 -13.786 -12.737 1.00 71.50 372 GLY A CA 1
ATOM 2804 C C . GLY A 1 372 ? 46.070 -12.674 -12.998 1.00 71.50 372 GLY A C 1
ATOM 2805 O O . GLY A 1 372 ? 45.758 -11.552 -13.379 1.00 71.50 372 GLY A O 1
ATOM 2806 N N . SER A 1 373 ? 47.357 -13.018 -12.870 1.00 65.81 373 SER A N 1
ATOM 2807 C CA . SER A 1 373 ? 48.473 -12.156 -13.317 1.00 65.81 373 SER A CA 1
ATOM 2808 C C . SER A 1 373 ? 48.860 -12.363 -14.791 1.00 65.81 373 SER A C 1
ATOM 2810 O O . SER A 1 373 ? 49.904 -11.867 -15.207 1.00 65.81 373 SER A O 1
ATOM 2812 N N . ASN A 1 374 ? 48.072 -13.138 -15.545 1.00 68.81 374 ASN A N 1
ATOM 2813 C CA . ASN A 1 374 ? 48.492 -13.728 -16.819 1.00 68.81 374 ASN A CA 1
ATOM 2814 C C . ASN A 1 374 ? 47.918 -13.027 -18.061 1.00 68.81 374 ASN A C 1
ATOM 2816 O O . ASN A 1 374 ? 48.516 -13.163 -19.125 1.00 68.81 374 ASN A O 1
ATOM 2820 N N . SER A 1 375 ? 46.806 -12.292 -17.932 1.00 81.75 375 SER A N 1
ATOM 2821 C CA . SER A 1 375 ? 46.251 -11.494 -19.032 1.00 81.75 375 SER A CA 1
ATOM 2822 C C . SER A 1 375 ? 47.135 -10.281 -19.330 1.00 81.75 375 SER A C 1
ATOM 2824 O O . SER A 1 375 ? 47.709 -9.660 -18.431 1.00 81.75 375 SER A O 1
ATOM 2826 N N . VAL A 1 376 ? 47.235 -9.945 -20.617 1.00 82.94 376 VAL A N 1
ATOM 2827 C CA . VAL A 1 376 ? 47.909 -8.733 -21.122 1.00 82.94 376 VAL A CA 1
ATOM 2828 C C . VAL A 1 376 ? 46.917 -7.566 -21.284 1.00 82.94 376 VAL A C 1
ATOM 2830 O O . VAL A 1 376 ? 47.323 -6.401 -21.343 1.00 82.94 376 VAL A O 1
ATOM 2833 N N . LEU A 1 377 ? 45.617 -7.880 -21.322 1.00 88.38 377 LEU A N 1
ATOM 2834 C CA . LEU A 1 377 ? 44.518 -6.969 -21.638 1.00 88.38 377 LEU A CA 1
ATOM 2835 C C . LEU A 1 377 ? 43.865 -6.384 -20.380 1.00 88.38 377 LEU A C 1
ATOM 2837 O O . LEU A 1 377 ? 43.598 -5.182 -20.332 1.00 88.38 377 LEU A O 1
ATOM 2841 N N . CYS A 1 378 ? 43.637 -7.210 -19.355 1.00 90.75 378 CYS A N 1
ATOM 2842 C CA . CYS A 1 378 ? 42.980 -6.813 -18.111 1.00 90.75 378 CYS A CA 1
ATOM 2843 C C . CYS A 1 378 ? 43.656 -7.395 -16.863 1.00 90.75 378 CYS A C 1
ATOM 2845 O O . CYS A 1 378 ? 44.393 -8.375 -16.927 1.00 90.75 378 CYS A O 1
ATOM 2847 N N . ARG A 1 379 ? 43.381 -6.805 -15.693 1.00 90.81 379 ARG A N 1
ATOM 2848 C CA . ARG A 1 379 ? 43.735 -7.390 -14.392 1.00 90.81 379 ARG A CA 1
ATOM 2849 C C . ARG A 1 379 ? 42.932 -6.782 -13.243 1.00 90.81 379 ARG A C 1
ATOM 2851 O O . ARG A 1 379 ? 42.952 -5.563 -13.067 1.00 90.81 379 ARG A O 1
ATOM 2858 N N . VAL A 1 380 ? 42.325 -7.616 -12.401 1.00 89.50 380 VAL A N 1
ATOM 2859 C CA . VAL A 1 380 ? 41.744 -7.187 -11.118 1.00 89.50 380 VAL A CA 1
ATOM 2860 C C . VAL A 1 380 ? 42.862 -6.713 -10.181 1.00 89.50 380 VAL A C 1
ATOM 2862 O O . VAL A 1 380 ? 43.891 -7.373 -10.010 1.00 89.50 380 VAL A O 1
ATOM 2865 N N . GLN A 1 381 ? 42.697 -5.515 -9.617 1.00 81.06 381 GLN A N 1
ATOM 2866 C CA . GLN A 1 381 ? 43.684 -4.862 -8.749 1.00 81.06 381 GLN A CA 1
ATOM 2867 C C . GLN A 1 381 ? 43.353 -5.002 -7.261 1.00 81.06 381 GLN A C 1
ATOM 2869 O O . GLN A 1 381 ? 44.267 -5.067 -6.439 1.00 81.06 381 GLN A O 1
ATOM 2874 N N . SER A 1 382 ? 42.065 -5.042 -6.925 1.00 70.38 382 SER A N 1
ATOM 2875 C CA . SER A 1 382 ? 41.566 -5.236 -5.566 1.00 70.38 382 SER A CA 1
ATOM 2876 C C . SER A 1 382 ? 40.155 -5.810 -5.597 1.00 70.38 382 SER A C 1
ATOM 2878 O O . SER A 1 382 ? 39.293 -5.303 -6.319 1.00 70.38 382 SER A O 1
ATOM 2880 N N . GLU A 1 383 ? 39.932 -6.809 -4.754 1.00 63.66 383 GLU A N 1
ATOM 2881 C CA . GLU A 1 383 ? 38.648 -7.449 -4.503 1.00 63.66 383 GLU A CA 1
ATOM 2882 C C . GLU A 1 383 ? 38.356 -7.378 -2.996 1.00 63.66 383 GLU A C 1
ATOM 2884 O O . GLU A 1 383 ? 39.185 -7.771 -2.178 1.00 63.66 383 GLU A O 1
ATOM 2889 N N . ASN A 1 384 ? 37.193 -6.842 -2.618 1.00 64.50 384 ASN A N 1
ATOM 2890 C CA . ASN A 1 384 ? 36.704 -6.852 -1.229 1.00 64.50 384 ASN A CA 1
ATOM 2891 C C . ASN A 1 384 ? 35.638 -7.945 -1.017 1.00 64.50 384 ASN A C 1
ATOM 2893 O O . ASN A 1 384 ? 34.776 -7.825 -0.147 1.00 64.50 384 ASN A O 1
ATOM 2897 N N . ILE A 1 385 ? 35.673 -8.998 -1.837 1.00 74.69 385 ILE A N 1
ATOM 2898 C CA . ILE A 1 385 ? 34.681 -10.074 -1.837 1.00 74.69 385 ILE A CA 1
ATOM 2899 C C . ILE A 1 385 ? 34.888 -10.952 -0.597 1.00 74.69 385 ILE A C 1
ATOM 2901 O O . ILE A 1 385 ? 35.988 -11.438 -0.329 1.00 74.69 385 ILE A O 1
ATOM 2905 N N . LYS A 1 386 ? 33.808 -11.173 0.152 1.00 84.88 386 LYS A N 1
ATOM 2906 C CA . LYS A 1 386 ? 33.691 -12.211 1.179 1.00 84.88 386 LYS A CA 1
ATOM 2907 C C . LYS A 1 386 ? 32.312 -12.832 0.995 1.00 84.88 386 LYS A C 1
ATOM 2909 O O . LYS A 1 386 ? 31.346 -12.076 0.932 1.00 84.88 386 LYS A O 1
ATOM 2914 N N . SER A 1 387 ? 32.218 -14.158 0.951 1.00 87.56 387 SER A N 1
ATOM 2915 C CA . SER A 1 387 ? 30.921 -14.837 0.862 1.00 87.56 387 SER A CA 1
ATOM 2916 C C . SER A 1 387 ? 29.970 -14.340 1.965 1.00 87.56 387 SER A C 1
ATOM 2918 O O . SER A 1 387 ? 30.378 -14.209 3.123 1.00 87.56 387 SER A O 1
ATOM 2920 N N . GLY A 1 388 ? 28.742 -13.981 1.583 1.00 86.94 388 GLY A N 1
ATOM 2921 C CA . GLY A 1 388 ? 27.685 -13.459 2.450 1.00 86.94 388 GLY A CA 1
ATOM 2922 C C . GLY A 1 388 ? 27.553 -11.929 2.545 1.00 86.94 388 GLY A C 1
ATOM 2923 O O . GLY A 1 388 ? 26.640 -11.456 3.223 1.00 86.94 388 GLY A O 1
ATOM 2924 N N . VAL A 1 389 ? 28.411 -11.116 1.913 1.00 90.12 389 VAL A N 1
ATOM 2925 C CA . VAL A 1 389 ? 28.243 -9.641 1.942 1.00 90.12 389 VAL A CA 1
ATOM 2926 C C . VAL A 1 389 ? 27.185 -9.167 0.940 1.00 90.12 389 VAL A C 1
ATOM 2928 O O . VAL A 1 389 ? 27.111 -9.671 -0.174 1.00 90.12 389 VAL A O 1
ATOM 2931 N N . ARG A 1 390 ? 26.380 -8.159 1.307 1.00 88.75 390 ARG A N 1
ATOM 2932 C CA . ARG A 1 390 ? 25.339 -7.580 0.422 1.00 88.75 390 ARG A CA 1
ATOM 2933 C C . ARG A 1 390 ? 25.873 -6.608 -0.632 1.00 88.75 390 ARG A C 1
ATOM 2935 O O . ARG A 1 390 ? 25.158 -6.269 -1.566 1.00 88.75 390 ARG A O 1
ATOM 2942 N N . GLU A 1 391 ? 27.095 -6.112 -0.463 1.00 90.12 391 GLU A N 1
ATOM 2943 C CA . GLU A 1 391 ? 27.746 -5.201 -1.404 1.00 90.12 391 GLU A CA 1
ATOM 2944 C C . GLU A 1 391 ? 29.240 -5.516 -1.482 1.00 90.12 391 GLU A C 1
ATOM 2946 O O . GLU A 1 391 ? 29.918 -5.606 -0.457 1.00 90.12 391 GLU A O 1
ATOM 2951 N N . ALA A 1 392 ? 29.756 -5.638 -2.703 1.00 89.12 392 ALA A N 1
ATOM 2952 C CA . ALA A 1 392 ? 31.178 -5.764 -2.987 1.00 89.12 392 ALA A CA 1
ATOM 2953 C C . ALA A 1 392 ? 31.592 -4.767 -4.077 1.00 89.12 392 ALA A C 1
ATOM 2955 O O . ALA A 1 392 ? 30.800 -4.396 -4.943 1.00 89.12 392 ALA A O 1
ATOM 2956 N N . GLN A 1 393 ? 32.857 -4.345 -4.052 1.00 90.56 393 GLN A N 1
ATOM 2957 C CA . GLN A 1 393 ? 33.459 -3.539 -5.114 1.00 90.56 393 GLN A CA 1
ATOM 2958 C C . GLN A 1 393 ? 34.666 -4.269 -5.699 1.00 90.56 393 GLN A C 1
ATOM 2960 O O . GLN A 1 393 ? 35.490 -4.821 -4.961 1.00 90.56 393 GLN A O 1
ATOM 2965 N N . VAL A 1 394 ? 34.755 -4.253 -7.027 1.00 90.00 394 VAL A N 1
ATOM 2966 C CA . VAL A 1 394 ? 35.799 -4.910 -7.815 1.00 90.00 394 VAL A CA 1
ATOM 2967 C C . VAL A 1 394 ? 36.408 -3.881 -8.763 1.00 90.00 394 VAL A C 1
ATOM 2969 O O . VAL A 1 394 ? 35.696 -3.218 -9.519 1.00 90.00 394 VAL A O 1
ATOM 2972 N N . VAL A 1 395 ? 37.732 -3.728 -8.713 1.00 90.81 395 VAL A N 1
ATOM 2973 C CA . VAL A 1 395 ? 38.468 -2.746 -9.527 1.00 90.81 395 VAL A CA 1
ATOM 2974 C C . VAL A 1 395 ? 39.343 -3.478 -10.534 1.00 90.81 395 VAL A C 1
ATOM 2976 O O . VAL A 1 395 ? 40.271 -4.193 -10.150 1.00 90.81 395 VAL A O 1
ATOM 2979 N N . THR A 1 396 ? 39.076 -3.272 -11.821 1.00 90.94 396 THR A N 1
ATOM 2980 C CA . THR A 1 396 ? 39.783 -3.920 -12.933 1.00 90.94 396 THR A CA 1
ATOM 2981 C C . THR A 1 396 ? 40.561 -2.887 -13.736 1.00 90.94 396 THR A C 1
ATOM 2983 O O . THR A 1 396 ? 39.996 -1.920 -14.241 1.00 90.94 396 THR A O 1
ATOM 2986 N N . LYS A 1 397 ? 41.872 -3.087 -13.884 1.00 90.75 397 LYS A N 1
ATOM 2987 C CA . LYS A 1 397 ? 42.693 -2.323 -14.826 1.00 90.75 397 LYS A CA 1
ATOM 2988 C C . LYS A 1 397 ? 42.539 -2.901 -16.231 1.00 90.75 397 LYS A C 1
ATOM 2990 O O . LYS A 1 397 ? 42.555 -4.122 -16.372 1.00 90.75 397 LYS A O 1
ATOM 2995 N N . VAL A 1 398 ? 42.464 -2.041 -17.248 1.00 91.44 398 VAL A N 1
ATOM 2996 C CA . VAL A 1 398 ? 42.396 -2.432 -18.667 1.00 91.44 398 VAL A CA 1
ATOM 2997 C C . VAL A 1 398 ? 43.445 -1.671 -19.487 1.00 91.44 398 VAL A C 1
ATOM 2999 O O . VAL A 1 398 ? 43.777 -0.528 -19.176 1.00 91.44 398 VAL A O 1
ATOM 3002 N N . ASN A 1 399 ? 43.999 -2.314 -20.514 1.00 89.44 399 ASN A N 1
ATOM 3003 C CA . ASN A 1 399 ? 45.069 -1.800 -21.370 1.00 89.44 399 ASN A CA 1
ATOM 3004 C C . ASN A 1 399 ? 44.573 -1.623 -22.817 1.00 89.44 399 ASN A C 1
ATOM 3006 O O . ASN A 1 399 ? 44.704 -2.535 -23.632 1.00 89.44 399 ASN A O 1
ATOM 3010 N N . THR A 1 400 ? 43.986 -0.466 -23.137 1.00 86.50 400 THR A N 1
ATOM 3011 C CA . THR A 1 400 ? 43.315 -0.240 -24.432 1.00 86.50 400 THR A CA 1
ATOM 3012 C C . THR A 1 400 ? 44.282 -0.271 -25.612 1.00 86.50 400 THR A C 1
ATOM 3014 O O . THR A 1 400 ? 43.978 -0.895 -26.619 1.00 86.50 400 THR A O 1
ATOM 3017 N N . LEU A 1 401 ? 45.514 0.222 -25.446 1.00 82.44 401 LEU A N 1
ATOM 3018 C CA . LEU A 1 401 ? 46.548 0.114 -26.486 1.00 82.44 401 LEU A CA 1
ATOM 3019 C C . LEU A 1 401 ? 46.967 -1.330 -26.802 1.00 82.44 401 LEU A C 1
ATOM 3021 O O . LEU A 1 401 ? 47.490 -1.573 -27.886 1.00 82.44 401 LEU A O 1
ATOM 3025 N N . ALA A 1 402 ? 46.787 -2.284 -25.880 1.00 84.38 402 ALA A N 1
ATOM 3026 C CA . ALA A 1 402 ? 46.991 -3.706 -26.173 1.00 84.38 402 ALA A CA 1
ATOM 3027 C C . ALA A 1 402 ? 45.742 -4.371 -26.764 1.00 84.38 402 ALA A C 1
ATOM 3029 O O . ALA A 1 402 ? 45.878 -5.382 -27.445 1.00 84.38 402 ALA A O 1
ATOM 3030 N N . ILE A 1 403 ? 44.554 -3.805 -26.530 1.00 85.69 403 ILE A N 1
ATOM 3031 C CA . ILE A 1 403 ? 43.310 -4.219 -27.184 1.00 85.69 403 ILE A CA 1
ATOM 3032 C C . ILE A 1 403 ? 43.363 -3.815 -28.662 1.00 85.69 403 ILE A C 1
ATOM 3034 O O . ILE A 1 403 ? 43.228 -4.694 -29.505 1.00 85.69 403 ILE A O 1
ATOM 3038 N N . ASP A 1 404 ? 43.719 -2.563 -28.974 1.00 80.50 404 ASP A N 1
ATOM 3039 C CA . ASP A 1 404 ? 43.929 -2.033 -30.341 1.00 80.50 404 ASP A CA 1
ATOM 3040 C C . ASP A 1 404 ? 44.998 -2.785 -31.161 1.00 80.50 404 ASP A C 1
ATOM 3042 O O . ASP A 1 404 ? 45.129 -2.584 -32.363 1.00 80.50 404 ASP A O 1
ATOM 3046 N N . GLN A 1 405 ? 45.795 -3.648 -30.524 1.00 81.12 405 GLN A N 1
ATOM 3047 C CA . GLN A 1 405 ? 46.811 -4.481 -31.181 1.00 81.12 405 GLN A CA 1
ATOM 3048 C C . GLN A 1 405 ? 46.321 -5.910 -31.488 1.00 81.12 405 GLN A C 1
ATOM 3050 O O . GLN A 1 405 ? 47.094 -6.710 -32.018 1.00 81.12 405 GLN A O 1
ATOM 3055 N N . LEU A 1 406 ? 45.066 -6.251 -31.163 1.00 79.81 406 LEU A N 1
ATOM 3056 C CA . LEU A 1 406 ? 44.476 -7.575 -31.415 1.00 79.81 406 LEU A CA 1
ATOM 3057 C C . LEU A 1 406 ? 43.886 -7.733 -32.827 1.00 79.81 406 LEU A C 1
ATOM 3059 O O . LEU A 1 406 ? 43.836 -8.854 -33.330 1.00 79.81 406 LEU A O 1
ATOM 3063 N N . SER A 1 407 ? 43.441 -6.641 -33.454 1.00 70.31 407 SER A N 1
ATOM 3064 C CA . SER A 1 407 ? 42.923 -6.587 -34.831 1.00 70.31 407 SER A CA 1
ATOM 3065 C C . SER A 1 407 ? 43.346 -5.276 -35.504 1.00 70.31 407 SER A C 1
ATOM 3067 O O . SER A 1 407 ? 43.855 -4.371 -34.850 1.00 70.31 407 SER A O 1
ATOM 3069 N N . THR A 1 408 ? 43.157 -5.190 -36.820 1.00 63.56 408 THR A N 1
ATOM 3070 C CA . THR A 1 408 ? 43.285 -3.950 -37.610 1.00 63.56 408 THR A CA 1
ATOM 3071 C C . THR A 1 408 ? 41.940 -3.285 -37.907 1.00 63.56 408 THR A C 1
ATOM 3073 O O . THR A 1 408 ? 41.914 -2.172 -38.424 1.00 63.56 408 THR A O 1
ATOM 3076 N N . GLU A 1 409 ? 40.838 -3.974 -37.615 1.00 70.00 409 GLU A N 1
ATOM 3077 C CA . GLU A 1 409 ? 39.488 -3.406 -37.545 1.00 70.00 409 GLU A CA 1
ATOM 3078 C C . GLU A 1 409 ? 39.311 -2.655 -36.214 1.00 70.00 409 GLU A C 1
ATOM 3080 O O . GLU A 1 409 ? 40.071 -2.891 -35.274 1.00 70.00 409 GLU A O 1
ATOM 3085 N N . ALA A 1 410 ? 38.294 -1.794 -36.102 1.00 69.19 410 ALA A N 1
ATOM 3086 C CA . ALA A 1 410 ? 37.886 -1.245 -34.807 1.00 69.19 410 ALA A CA 1
ATOM 3087 C C . ALA A 1 410 ? 37.480 -2.379 -33.846 1.00 69.19 410 ALA A C 1
ATOM 3089 O O . ALA A 1 410 ? 37.012 -3.437 -34.276 1.00 69.19 410 ALA A O 1
ATOM 3090 N N . ILE A 1 411 ? 37.704 -2.198 -32.541 1.00 80.06 411 ILE A N 1
ATOM 3091 C CA . ILE A 1 411 ? 37.582 -3.274 -31.548 1.00 80.06 411 ILE A CA 1
ATOM 3092 C C . ILE A 1 411 ? 36.690 -2.810 -30.412 1.00 80.06 411 ILE A C 1
ATOM 3094 O O . ILE A 1 411 ? 36.972 -1.817 -29.754 1.00 80.06 411 ILE A O 1
ATOM 3098 N N . GLN A 1 412 ? 35.655 -3.588 -30.117 1.00 87.31 412 GLN A N 1
ATOM 3099 C CA . GLN A 1 412 ? 34.853 -3.406 -28.917 1.00 87.31 412 GLN A CA 1
ATOM 3100 C C . GLN A 1 412 ? 35.382 -4.325 -27.814 1.00 87.31 412 GLN A C 1
ATOM 3102 O O . GLN A 1 412 ? 35.661 -5.506 -28.039 1.00 87.31 412 GLN A O 1
ATOM 3107 N N . ALA A 1 413 ? 35.484 -3.802 -26.594 1.00 89.44 413 ALA A N 1
ATOM 3108 C CA . ALA A 1 413 ? 35.869 -4.572 -25.417 1.00 89.44 413 ALA A CA 1
ATOM 3109 C C . ALA A 1 413 ? 34.815 -4.451 -24.314 1.00 89.44 413 ALA A C 1
ATOM 3111 O O . ALA A 1 413 ? 34.205 -3.399 -24.119 1.00 89.44 413 ALA A O 1
ATOM 3112 N N . ARG A 1 414 ? 34.615 -5.535 -23.565 1.00 92.06 414 ARG A N 1
ATOM 3113 C CA . ARG A 1 414 ? 33.756 -5.553 -22.378 1.00 92.06 414 ARG A CA 1
ATOM 3114 C C . ARG A 1 414 ? 34.355 -6.424 -21.291 1.00 92.06 414 ARG A C 1
ATOM 3116 O O . ARG A 1 414 ? 34.941 -7.468 -21.576 1.00 92.06 414 ARG A O 1
ATOM 3123 N N . LEU A 1 415 ? 34.146 -6.030 -20.043 1.00 92.75 415 LEU A N 1
ATOM 3124 C CA . LEU A 1 415 ? 34.293 -6.951 -18.925 1.00 92.75 415 LEU A CA 1
ATOM 3125 C C . LEU A 1 415 ? 33.029 -7.813 -18.821 1.00 92.75 415 LEU A C 1
ATOM 3127 O O . LEU A 1 415 ? 31.916 -7.334 -19.060 1.00 92.75 415 LEU A O 1
ATOM 3131 N N . VAL A 1 416 ? 33.214 -9.080 -18.469 1.00 92.88 416 VAL A N 1
ATOM 3132 C CA . VAL A 1 416 ? 32.149 -10.035 -18.157 1.00 92.88 416 VAL A CA 1
ATOM 3133 C C . VAL A 1 416 ? 32.292 -10.423 -16.695 1.00 92.88 416 VAL A C 1
ATOM 3135 O O . VAL A 1 416 ? 33.370 -10.849 -16.278 1.00 92.88 416 VAL A O 1
ATOM 3138 N N . PHE A 1 417 ? 31.213 -10.283 -15.937 1.00 92.38 417 PHE A N 1
ATOM 3139 C CA . PHE A 1 417 ? 31.133 -10.681 -14.539 1.00 92.38 417 PHE A CA 1
ATOM 3140 C C . PHE A 1 417 ? 30.265 -11.938 -14.426 1.00 92.38 417 PHE A C 1
ATOM 3142 O O . PHE A 1 417 ? 29.094 -11.931 -14.815 1.00 92.38 417 PHE A O 1
ATOM 3149 N N . GLY A 1 418 ? 30.852 -13.011 -13.900 1.00 91.88 418 GLY A N 1
ATOM 3150 C CA . GLY A 1 418 ? 30.109 -14.124 -13.323 1.00 91.88 418 GLY A CA 1
ATOM 3151 C C . GLY A 1 418 ? 29.889 -13.858 -11.846 1.00 91.88 418 GLY A C 1
ATOM 3152 O O . GLY A 1 418 ? 30.839 -13.503 -11.156 1.00 91.88 418 GLY A O 1
ATOM 3153 N N . VAL A 1 419 ? 28.652 -13.965 -11.372 1.00 93.31 419 VAL A N 1
ATOM 3154 C CA . VAL A 1 419 ? 28.290 -13.723 -9.968 1.00 93.31 419 VAL A CA 1
ATOM 3155 C C . VAL A 1 419 ? 27.317 -14.785 -9.482 1.00 93.31 419 VAL A C 1
ATOM 3157 O O . VAL A 1 419 ? 26.470 -15.232 -10.256 1.00 93.31 419 VAL A O 1
ATOM 3160 N N . ALA A 1 420 ? 27.423 -15.162 -8.210 1.00 93.00 420 ALA A N 1
ATOM 3161 C CA . ALA A 1 420 ? 26.472 -16.045 -7.541 1.00 93.00 420 ALA A CA 1
ATOM 3162 C C . ALA A 1 420 ? 26.191 -15.575 -6.110 1.00 93.00 420 ALA A C 1
ATOM 3164 O O . ALA A 1 420 ? 27.078 -15.019 -5.451 1.00 93.00 420 ALA A O 1
ATOM 3165 N N . ASP A 1 421 ? 24.965 -15.793 -5.641 1.00 92.56 421 ASP A N 1
ATOM 3166 C CA . ASP A 1 421 ? 24.589 -15.627 -4.238 1.00 92.56 421 ASP A CA 1
ATOM 3167 C C . ASP A 1 421 ? 24.991 -16.858 -3.395 1.00 92.56 421 ASP A C 1
ATOM 3169 O O . ASP A 1 421 ? 25.517 -17.861 -3.884 1.00 92.56 421 ASP A O 1
ATOM 3173 N N . VAL A 1 422 ? 24.716 -16.786 -2.095 1.00 89.75 422 VAL A N 1
ATOM 3174 C CA . VAL A 1 422 ? 24.918 -17.876 -1.122 1.00 89.75 422 VAL A CA 1
ATOM 3175 C C . VAL A 1 422 ? 23.830 -18.969 -1.133 1.00 89.75 422 VAL A C 1
ATOM 3177 O O . VAL A 1 422 ? 23.837 -19.833 -0.252 1.00 89.75 422 VAL A O 1
ATOM 3180 N N . LEU A 1 423 ? 22.904 -18.958 -2.100 1.00 89.62 423 LEU A N 1
ATOM 3181 C CA . LEU A 1 423 ? 21.915 -20.015 -2.369 1.00 89.62 423 LEU A CA 1
ATOM 3182 C C . LEU A 1 423 ? 22.120 -20.704 -3.738 1.00 89.62 423 LEU A C 1
ATOM 3184 O O . LEU A 1 423 ? 21.332 -21.578 -4.095 1.00 89.62 423 LEU A O 1
ATOM 3188 N N . GLU A 1 424 ? 23.215 -20.386 -4.440 1.00 88.25 424 GLU A N 1
ATOM 3189 C CA . GLU A 1 424 ? 23.595 -20.871 -5.780 1.00 88.25 424 GLU A CA 1
ATOM 3190 C C . GLU A 1 424 ? 22.801 -20.242 -6.957 1.00 88.25 424 GLU A C 1
ATOM 3192 O O . GLU A 1 424 ? 22.930 -20.691 -8.101 1.00 88.25 424 GLU A O 1
ATOM 3197 N N . ASN A 1 425 ? 22.058 -19.149 -6.729 1.00 89.56 425 ASN A N 1
ATOM 3198 C CA . ASN A 1 425 ? 21.469 -18.313 -7.782 1.00 89.56 425 ASN A CA 1
ATOM 3199 C C . ASN A 1 425 ? 22.583 -17.534 -8.504 1.00 89.56 425 ASN A C 1
ATOM 3201 O O . ASN A 1 425 ? 23.234 -16.666 -7.918 1.00 89.56 425 ASN A O 1
ATOM 3205 N N . ALA A 1 426 ? 22.826 -17.834 -9.786 1.00 90.19 426 ALA A N 1
ATOM 3206 C CA . ALA A 1 426 ? 24.005 -17.349 -10.509 1.00 90.19 426 ALA A CA 1
ATOM 3207 C C . ALA A 1 426 ? 23.702 -16.698 -11.870 1.00 90.19 426 ALA A C 1
ATOM 3209 O O . ALA A 1 426 ? 22.934 -17.221 -12.678 1.00 90.19 426 ALA A O 1
ATOM 3210 N N . ASN A 1 427 ? 24.396 -15.595 -12.172 1.00 89.69 427 ASN A N 1
ATOM 3211 C CA . ASN A 1 427 ? 24.355 -14.900 -13.460 1.00 89.69 427 ASN A CA 1
ATOM 3212 C C . ASN A 1 427 ? 25.771 -14.732 -14.039 1.00 89.69 427 ASN A C 1
ATOM 3214 O O . ASN A 1 427 ? 26.574 -13.933 -13.561 1.00 89.69 427 ASN A O 1
ATOM 3218 N N . ASN A 1 428 ? 26.045 -15.455 -15.129 1.00 84.31 428 ASN A N 1
ATOM 3219 C CA . ASN A 1 428 ? 27.331 -15.455 -15.839 1.00 84.31 428 ASN A CA 1
ATOM 3220 C C . ASN A 1 428 ? 27.366 -14.535 -17.076 1.00 84.31 428 ASN A C 1
ATOM 3222 O O . ASN A 1 428 ? 28.180 -14.726 -17.981 1.00 84.31 428 ASN A O 1
ATOM 3226 N N . THR A 1 429 ? 26.456 -13.559 -17.143 1.00 81.12 429 THR A N 1
ATOM 3227 C CA . THR A 1 429 ? 26.220 -12.712 -18.327 1.00 81.12 429 THR A CA 1
ATOM 3228 C C . THR A 1 429 ? 26.143 -11.213 -18.020 1.00 81.12 429 THR A C 1
ATOM 3230 O O . THR A 1 429 ? 25.659 -10.435 -18.837 1.00 81.12 429 THR A O 1
ATOM 3233 N N . ASN A 1 430 ? 26.658 -10.771 -16.869 1.00 89.75 430 ASN A N 1
ATOM 3234 C CA . ASN A 1 430 ? 26.735 -9.346 -16.548 1.00 89.75 430 ASN A CA 1
ATOM 3235 C C . ASN A 1 430 ? 27.843 -8.669 -17.375 1.00 89.75 430 ASN A C 1
ATOM 3237 O O . ASN A 1 430 ? 29.020 -9.008 -17.241 1.00 89.75 430 ASN A O 1
ATOM 3241 N N . TYR A 1 431 ? 27.480 -7.711 -18.232 1.00 90.94 431 TYR A N 1
ATOM 3242 C CA . TYR A 1 431 ? 28.392 -7.092 -19.201 1.00 90.94 431 TYR A CA 1
ATOM 3243 C C . TYR A 1 431 ? 28.646 -5.611 -18.910 1.00 90.94 431 TYR A C 1
ATOM 3245 O O . TYR A 1 431 ? 27.711 -4.820 -18.831 1.00 90.94 431 TYR A O 1
ATOM 3253 N N . VAL A 1 432 ? 29.921 -5.220 -18.837 1.00 90.31 432 VAL A N 1
ATOM 3254 C CA . VAL A 1 432 ? 30.345 -3.822 -18.669 1.00 90.31 432 VAL A CA 1
ATOM 3255 C C . VAL A 1 432 ? 31.162 -3.396 -19.897 1.00 90.31 432 VAL A C 1
ATOM 3257 O O . VAL A 1 432 ? 32.319 -3.813 -20.014 1.00 90.31 432 VAL A O 1
ATOM 3260 N N . PRO A 1 433 ? 30.592 -2.612 -20.834 1.00 88.56 433 PRO A N 1
ATOM 3261 C CA . PRO A 1 433 ? 31.295 -2.164 -22.034 1.00 88.56 433 PRO A CA 1
ATOM 3262 C C . PRO A 1 433 ? 32.364 -1.116 -21.709 1.00 88.56 433 PRO A C 1
ATOM 3264 O O . PRO A 1 433 ? 32.305 -0.432 -20.681 1.00 88.56 433 PRO A O 1
ATOM 3267 N N . LEU A 1 434 ? 33.338 -0.993 -22.608 1.00 87.88 434 LEU A N 1
ATOM 3268 C CA . LEU A 1 434 ? 34.484 -0.093 -22.514 1.00 87.88 434 LEU A CA 1
ATOM 3269 C C . LEU A 1 434 ? 34.532 0.809 -23.753 1.00 87.88 434 LEU A C 1
ATOM 3271 O O . LEU A 1 434 ? 34.220 0.350 -24.847 1.00 87.88 434 LEU A O 1
ATOM 3275 N N . GLN A 1 435 ? 34.937 2.065 -23.568 1.00 83.62 435 GLN A N 1
ATOM 3276 C CA . GLN A 1 435 ? 35.097 3.070 -24.624 1.00 83.62 435 GLN A CA 1
ATOM 3277 C C . GLN A 1 435 ? 36.480 3.713 -24.500 1.00 83.62 435 GLN A C 1
ATOM 3279 O O . GLN A 1 435 ? 36.978 3.862 -23.379 1.00 83.62 435 GLN A O 1
ATOM 3284 N N . TRP A 1 436 ? 37.114 4.076 -25.616 1.00 83.75 436 TRP A N 1
ATOM 3285 C CA . TRP A 1 436 ? 38.407 4.766 -25.632 1.00 83.75 436 TRP A CA 1
ATOM 3286 C C . TRP A 1 436 ? 38.657 5.507 -26.946 1.00 83.75 436 TRP A C 1
ATOM 3288 O O . TRP A 1 436 ? 38.068 5.164 -27.964 1.00 83.75 436 TRP A O 1
ATOM 3298 N N . ASP A 1 437 ? 39.553 6.496 -26.911 1.00 76.38 437 ASP A N 1
ATOM 3299 C CA . ASP A 1 437 ? 40.018 7.226 -28.098 1.00 76.38 437 ASP A CA 1
ATOM 3300 C C . ASP A 1 437 ? 41.547 7.138 -28.255 1.00 76.38 437 ASP A C 1
ATOM 3302 O O . ASP A 1 437 ? 42.296 7.225 -27.273 1.00 76.38 437 ASP A O 1
ATOM 3306 N N . ASN A 1 438 ? 41.967 6.946 -29.510 1.00 75.19 438 ASN A N 1
ATOM 3307 C CA . ASN A 1 438 ? 43.333 6.898 -30.039 1.00 75.19 438 ASN A CA 1
ATOM 3308 C C . ASN A 1 438 ? 43.367 7.298 -31.556 1.00 75.19 438 ASN A C 1
ATOM 3310 O O . ASN A 1 438 ? 44.277 6.870 -32.271 1.00 75.19 438 ASN A O 1
ATOM 3314 N N . ILE A 1 439 ? 42.363 8.025 -32.084 1.00 70.00 439 ILE A N 1
ATOM 3315 C CA . ILE A 1 439 ? 42.059 8.172 -33.536 1.00 70.00 439 ILE A CA 1
ATOM 3316 C C . ILE A 1 439 ? 42.363 9.602 -34.064 1.00 70.00 439 ILE A C 1
ATOM 3318 O O . ILE A 1 439 ? 42.750 10.473 -33.299 1.00 70.00 439 ILE A O 1
ATOM 3322 N N . ALA A 1 440 ? 42.310 9.828 -35.387 1.00 67.88 440 ALA A N 1
ATOM 3323 C CA . ALA A 1 440 ? 42.672 11.077 -36.079 1.00 67.88 440 ALA A CA 1
ATOM 3324 C C . ALA A 1 440 ? 41.529 11.650 -36.956 1.00 67.88 440 ALA A C 1
ATOM 3326 O O . ALA A 1 440 ? 40.671 10.870 -37.375 1.00 67.88 440 ALA A O 1
ATOM 3327 N N . PRO A 1 441 ? 41.579 12.945 -37.354 1.00 77.12 441 PRO A N 1
ATOM 3328 C CA . PRO A 1 441 ? 40.547 13.601 -38.165 1.00 77.12 441 PRO A CA 1
ATOM 3329 C C . PRO A 1 441 ? 40.208 12.940 -39.501 1.00 77.12 441 PRO A C 1
ATOM 3331 O O . PRO A 1 441 ? 41.032 12.259 -40.116 1.00 77.12 441 PRO A O 1
ATOM 3334 N N . THR A 1 442 ? 39.038 13.302 -40.021 1.00 76.38 442 THR A N 1
ATOM 3335 C CA . THR A 1 442 ? 38.467 12.880 -41.305 1.00 76.38 442 THR A CA 1
ATOM 3336 C C . THR A 1 442 ? 38.321 14.064 -42.272 1.00 76.38 442 THR A C 1
ATOM 3338 O O . THR A 1 442 ? 38.256 15.230 -41.883 1.00 76.38 442 THR A O 1
ATOM 3341 N N . ILE A 1 443 ? 38.342 13.777 -43.577 1.00 80.88 443 ILE A N 1
ATOM 3342 C CA . ILE A 1 443 ? 38.328 14.767 -44.662 1.00 80.88 443 ILE A CA 1
ATOM 3343 C C . ILE A 1 443 ? 37.376 14.266 -45.751 1.00 80.88 443 ILE A C 1
ATOM 3345 O O . ILE A 1 443 ? 37.612 13.204 -46.319 1.00 80.88 443 ILE A O 1
ATOM 3349 N N . ASN A 1 444 ? 36.351 15.047 -46.082 1.00 77.44 444 ASN A N 1
ATOM 3350 C CA . ASN A 1 444 ? 35.263 14.654 -46.978 1.00 77.44 444 ASN A CA 1
ATOM 3351 C C . ASN A 1 444 ? 35.240 15.502 -48.262 1.00 77.44 444 ASN A C 1
ATOM 3353 O O . ASN A 1 444 ? 35.591 16.683 -48.253 1.00 77.44 444 ASN A O 1
ATOM 3357 N N . VAL A 1 445 ? 34.812 14.919 -49.391 1.00 80.31 445 VAL A N 1
ATOM 3358 C CA . VAL A 1 445 ? 34.787 15.582 -50.713 1.00 80.31 445 VAL A CA 1
ATOM 3359 C C . VAL A 1 445 ? 33.419 15.404 -51.385 1.00 80.31 445 VAL A C 1
ATOM 3361 O O . VAL A 1 445 ? 33.037 14.314 -51.792 1.00 80.31 445 VAL A O 1
ATOM 3364 N N . THR A 1 446 ? 32.678 16.498 -51.565 1.00 77.50 446 THR A N 1
ATOM 3365 C CA . THR A 1 446 ? 31.255 16.519 -51.964 1.00 77.50 446 THR A CA 1
ATOM 3366 C C . THR A 1 446 ? 31.022 16.529 -53.484 1.00 77.50 446 THR A C 1
ATOM 3368 O O . THR A 1 446 ? 30.025 17.056 -53.978 1.00 77.50 446 THR A O 1
ATOM 3371 N N . SER A 1 447 ? 31.969 16.003 -54.266 1.00 80.50 447 SER A N 1
ATOM 3372 C CA . SER A 1 447 ? 32.047 16.227 -55.722 1.00 80.50 447 SER A CA 1
ATOM 3373 C C . SER A 1 447 ? 31.766 14.945 -56.521 1.00 80.50 447 SER A C 1
ATOM 3375 O O . SER A 1 447 ? 32.370 13.923 -56.211 1.00 80.50 447 SER A O 1
ATOM 3377 N N . PRO A 1 448 ? 30.895 14.942 -57.556 1.00 69.62 448 PRO A N 1
ATOM 3378 C CA . PRO A 1 448 ? 30.373 13.697 -58.133 1.00 69.62 448 PRO A CA 1
ATOM 3379 C C . PRO A 1 448 ? 31.444 12.718 -58.636 1.00 69.62 448 PRO A C 1
ATOM 3381 O O . PRO A 1 448 ? 32.281 13.080 -59.461 1.00 69.62 448 PRO A O 1
ATOM 3384 N N . GLY A 1 449 ? 31.379 11.461 -58.192 1.00 63.78 449 GLY A N 1
ATOM 3385 C CA . GLY A 1 449 ? 32.310 10.399 -58.596 1.00 63.78 449 GLY A CA 1
ATOM 3386 C C . GLY A 1 449 ? 32.019 9.759 -59.961 1.00 63.78 449 GLY A C 1
ATOM 3387 O O . GLY A 1 449 ? 32.789 8.916 -60.407 1.00 63.78 449 GLY A O 1
ATOM 3388 N N . ALA A 1 450 ? 30.938 10.135 -60.654 1.00 63.09 450 ALA A N 1
ATOM 3389 C CA . ALA A 1 450 ? 30.583 9.564 -61.955 1.00 63.09 450 ALA A CA 1
ATOM 3390 C C . ALA A 1 450 ? 30.014 10.601 -62.934 1.00 63.09 450 ALA A C 1
ATOM 3392 O O . ALA A 1 450 ? 29.346 11.560 -62.544 1.00 63.09 450 ALA A O 1
ATOM 3393 N N . PHE A 1 451 ? 30.266 10.386 -64.226 1.00 71.19 451 PHE A N 1
ATOM 3394 C CA . PHE A 1 451 ? 29.864 11.269 -65.318 1.00 71.19 451 PHE A CA 1
ATOM 3395 C C . PHE A 1 451 ? 29.515 10.438 -66.555 1.00 71.19 451 PHE A C 1
ATOM 3397 O O . PHE A 1 451 ? 30.370 9.739 -67.093 1.00 71.19 451 PHE A O 1
ATOM 3404 N N . ASN A 1 452 ? 28.275 10.519 -67.049 1.00 67.19 452 ASN A N 1
ATOM 3405 C CA . ASN A 1 452 ? 27.897 9.798 -68.268 1.00 67.19 452 ASN A CA 1
ATOM 3406 C C . ASN A 1 452 ? 28.148 10.689 -69.509 1.00 67.19 452 ASN A C 1
ATOM 3408 O O . ASN A 1 452 ? 27.384 11.634 -69.747 1.00 67.19 452 ASN A O 1
ATOM 3412 N N . PRO A 1 453 ? 29.175 10.407 -70.342 1.00 61.78 453 PRO A N 1
ATOM 3413 C CA . PRO A 1 453 ? 29.555 11.270 -71.462 1.00 61.78 453 PRO A CA 1
ATOM 3414 C C . PRO A 1 453 ? 28.565 11.227 -72.635 1.00 61.78 453 PRO A C 1
ATOM 3416 O O . PRO A 1 453 ? 28.654 12.066 -73.530 1.00 61.78 453 PRO A O 1
ATOM 3419 N N . VAL A 1 454 ? 27.605 10.293 -72.632 1.00 62.56 454 VAL A N 1
ATOM 3420 C CA . VAL A 1 454 ? 26.470 10.295 -73.568 1.00 62.56 454 VAL A CA 1
ATOM 3421 C C . VAL A 1 454 ? 25.478 11.420 -73.216 1.00 62.56 454 VAL A C 1
ATOM 3423 O O . VAL A 1 454 ? 24.759 11.892 -74.095 1.00 62.56 454 VAL A O 1
ATOM 3426 N N . ASN A 1 455 ? 25.481 11.901 -71.959 1.00 60.28 455 ASN A N 1
ATOM 3427 C CA . ASN A 1 455 ? 24.404 12.713 -71.380 1.00 60.28 455 ASN A CA 1
ATOM 3428 C C . ASN A 1 455 ? 24.822 14.071 -70.741 1.00 60.28 455 ASN A C 1
ATOM 3430 O O . ASN A 1 455 ? 23.944 14.908 -70.536 1.00 60.28 455 ASN A O 1
ATOM 3434 N N . GLN A 1 456 ? 26.096 14.325 -70.384 1.00 64.94 456 GLN A N 1
ATOM 3435 C CA . GLN A 1 456 ? 26.503 15.451 -69.490 1.00 64.94 456 GLN A CA 1
ATOM 3436 C C . GLN A 1 456 ? 27.739 16.261 -69.959 1.00 64.94 456 GLN A C 1
ATOM 3438 O O . GLN A 1 456 ? 28.314 15.927 -70.992 1.00 64.94 456 GLN A O 1
ATOM 3443 N N . GLN A 1 457 ? 28.128 17.366 -69.268 1.00 71.25 457 GLN A N 1
ATOM 3444 C CA . GLN A 1 457 ? 29.128 18.342 -69.787 1.00 71.25 457 GLN A CA 1
ATOM 3445 C C . GLN A 1 457 ? 30.170 19.066 -68.862 1.00 71.25 457 GLN A C 1
ATOM 3447 O O . GLN A 1 457 ? 31.085 19.602 -69.478 1.00 71.25 457 GLN A O 1
ATOM 3452 N N . ILE A 1 458 ? 30.122 19.176 -67.514 1.00 81.62 458 ILE A N 1
ATOM 3453 C CA . ILE A 1 458 ? 31.084 20.019 -66.705 1.00 81.62 458 ILE A CA 1
ATOM 3454 C C . ILE A 1 458 ? 31.393 19.492 -65.272 1.00 81.62 458 ILE A C 1
ATOM 3456 O O . ILE A 1 458 ? 30.713 18.565 -64.842 1.00 81.62 458 ILE A O 1
ATOM 3460 N N . TYR A 1 459 ? 32.381 20.070 -64.540 1.00 80.12 459 TYR A N 1
ATOM 3461 C CA . TYR A 1 459 ? 32.834 19.612 -63.197 1.00 80.12 459 TYR A CA 1
ATOM 3462 C C . TYR A 1 459 ? 33.309 20.712 -62.195 1.00 80.12 459 TYR A C 1
ATOM 3464 O O . TYR A 1 459 ? 33.852 21.740 -62.599 1.00 80.12 459 TYR A O 1
ATOM 3472 N N . ILE A 1 460 ? 33.151 20.480 -60.878 1.00 85.81 460 ILE A N 1
ATOM 3473 C CA . ILE A 1 460 ? 33.519 21.362 -59.734 1.00 85.81 460 ILE A CA 1
ATOM 3474 C C . ILE A 1 460 ? 34.084 20.489 -58.584 1.00 85.81 460 ILE A C 1
ATOM 3476 O O . ILE A 1 460 ? 33.738 19.314 -58.525 1.00 85.81 460 ILE A O 1
ATOM 3480 N N . LEU A 1 461 ? 34.940 21.031 -57.698 1.00 84.31 461 LEU A N 1
ATOM 3481 C CA . LEU A 1 461 ? 35.506 20.335 -56.526 1.00 84.31 461 LEU A CA 1
ATOM 3482 C C . LEU A 1 461 ? 35.188 21.076 -55.203 1.00 84.31 461 LEU A C 1
ATOM 3484 O O . LEU A 1 461 ? 35.410 22.281 -55.105 1.00 84.31 461 LEU A O 1
ATOM 3488 N N . SER A 1 462 ? 34.714 20.384 -54.171 1.00 84.19 462 SER A N 1
ATOM 3489 C CA . SER A 1 462 ? 34.359 20.936 -52.844 1.00 84.19 462 SER A CA 1
ATOM 3490 C C . SER A 1 462 ? 34.375 19.865 -51.752 1.00 84.19 462 SER A C 1
ATOM 3492 O O . SER A 1 462 ? 34.361 18.681 -52.084 1.00 84.19 462 SER A O 1
ATOM 3494 N N . GLY A 1 463 ? 34.394 20.258 -50.474 1.00 83.25 463 GLY A N 1
ATOM 3495 C CA . GLY A 1 463 ? 34.426 19.316 -49.351 1.00 83.25 463 GLY A CA 1
ATOM 3496 C C . GLY A 1 463 ? 34.377 19.947 -47.953 1.00 83.25 463 GLY A C 1
ATOM 3497 O O . GLY A 1 463 ? 34.306 21.174 -47.824 1.00 83.25 463 GLY A O 1
ATOM 3498 N N . THR A 1 464 ? 34.425 19.084 -46.936 1.00 83.00 464 THR A N 1
ATOM 3499 C CA . THR A 1 464 ? 34.377 19.387 -45.492 1.00 83.00 464 THR A CA 1
ATOM 3500 C C . THR A 1 464 ? 35.480 18.631 -44.733 1.00 83.00 464 THR A C 1
ATOM 3502 O O . THR A 1 464 ? 36.151 17.765 -45.301 1.00 83.00 464 THR A O 1
ATOM 3505 N N . ILE A 1 465 ? 35.738 18.998 -43.476 1.00 84.06 465 ILE A N 1
ATOM 3506 C CA . ILE A 1 465 ? 36.717 18.365 -42.576 1.00 84.06 465 ILE A CA 1
ATOM 3507 C C . ILE A 1 465 ? 36.103 18.318 -41.176 1.00 84.06 465 ILE A C 1
ATOM 3509 O O . ILE A 1 465 ? 35.572 19.328 -40.705 1.00 84.06 465 ILE A O 1
ATOM 3513 N N . GLU A 1 466 ? 36.199 17.151 -40.543 1.00 75.69 466 GLU A N 1
ATOM 3514 C CA . GLU A 1 466 ? 35.503 16.762 -39.311 1.00 75.69 466 GLU A CA 1
ATOM 3515 C C . GLU A 1 466 ? 36.426 15.893 -38.437 1.00 75.69 466 GLU A C 1
ATOM 3517 O O . GLU A 1 466 ? 37.325 15.223 -38.945 1.00 75.69 466 GLU A O 1
ATOM 3522 N N . ASP A 1 467 ? 36.195 15.868 -37.129 1.00 73.88 467 ASP A N 1
ATOM 3523 C CA . ASP A 1 467 ? 36.790 14.916 -36.184 1.00 73.88 467 ASP A CA 1
ATOM 3524 C C . ASP A 1 467 ? 35.706 14.564 -35.156 1.00 73.88 467 ASP A C 1
ATOM 3526 O O . ASP A 1 467 ? 34.931 15.430 -34.747 1.00 73.88 467 ASP A O 1
ATOM 3530 N N . ALA A 1 468 ? 35.583 13.275 -34.835 1.00 60.28 468 ALA A N 1
ATOM 3531 C CA . ALA A 1 468 ? 34.480 12.733 -34.048 1.00 60.28 468 ALA A CA 1
ATOM 3532 C C . ALA A 1 468 ? 34.777 12.652 -32.539 1.00 60.28 468 ALA A C 1
ATOM 3534 O O . ALA A 1 468 ? 33.867 12.363 -31.762 1.00 60.28 468 ALA A O 1
ATOM 3535 N N . SER A 1 469 ? 36.025 12.883 -32.114 1.00 58.16 469 SER A N 1
ATOM 3536 C CA . SER A 1 469 ? 36.439 12.796 -30.708 1.00 58.16 469 SER A CA 1
ATOM 3537 C C . SER A 1 469 ? 37.155 14.044 -30.181 1.00 58.16 469 SER A C 1
ATOM 3539 O O . SER A 1 469 ? 37.172 14.235 -28.961 1.00 58.16 469 SER A O 1
ATOM 3541 N N . SER A 1 470 ? 37.712 14.922 -31.031 1.00 60.25 470 SER A N 1
ATOM 3542 C CA . SER A 1 470 ? 38.382 16.152 -30.572 1.00 60.25 470 SER A CA 1
ATOM 3543 C C . SER A 1 470 ? 38.431 17.313 -31.598 1.00 60.25 470 SER A C 1
ATOM 3545 O O . SER A 1 470 ? 38.193 17.128 -32.782 1.00 60.25 470 SER A O 1
ATOM 3547 N N . ASP A 1 471 ? 38.717 18.548 -31.154 1.00 71.56 471 ASP A N 1
ATOM 3548 C CA . ASP A 1 471 ? 38.732 19.762 -32.004 1.00 71.56 471 ASP A CA 1
ATOM 3549 C C . ASP A 1 471 ? 39.830 19.777 -33.107 1.00 71.56 471 ASP A C 1
ATOM 3551 O O . ASP A 1 471 ? 40.952 19.313 -32.907 1.00 71.56 471 ASP A O 1
ATOM 3555 N N . ILE A 1 472 ? 39.557 20.432 -34.250 1.00 78.81 472 ILE A N 1
ATOM 3556 C CA . ILE A 1 472 ? 40.465 20.559 -35.419 1.00 78.81 472 ILE A CA 1
ATOM 3557 C C . ILE A 1 472 ? 41.510 21.693 -35.287 1.00 78.81 472 ILE A C 1
ATOM 3559 O O . ILE A 1 472 ? 41.208 22.797 -34.831 1.00 78.81 472 ILE A O 1
ATOM 3563 N N . ALA A 1 473 ? 42.727 21.473 -35.815 1.00 77.75 473 ALA A N 1
ATOM 3564 C CA . ALA A 1 473 ? 43.867 22.400 -35.726 1.00 77.75 473 ALA A CA 1
ATOM 3565 C C . ALA A 1 473 ? 44.508 22.923 -37.050 1.00 77.75 473 ALA A C 1
ATOM 3567 O O . ALA A 1 473 ? 45.107 24.002 -37.009 1.00 77.75 473 ALA A O 1
ATOM 3568 N N . SER A 1 474 ? 44.463 22.241 -38.217 1.00 79.75 474 SER A N 1
ATOM 3569 C CA . SER A 1 474 ? 45.121 22.736 -39.471 1.00 79.75 474 SER A CA 1
ATOM 3570 C C . SER A 1 474 ? 44.648 22.080 -40.799 1.00 79.75 474 SER A C 1
ATOM 3572 O O . SER A 1 474 ? 44.057 21.010 -40.729 1.00 79.75 474 SER A O 1
ATOM 3574 N N . VAL A 1 475 ? 44.879 22.695 -41.996 1.00 87.31 475 VAL A N 1
ATOM 3575 C CA . VAL A 1 475 ? 44.388 22.217 -43.339 1.00 87.31 475 VAL A CA 1
ATOM 3576 C C . VAL A 1 475 ? 45.272 22.587 -44.585 1.00 87.31 475 VAL A C 1
ATOM 3578 O O . VAL A 1 475 ? 45.843 23.684 -44.637 1.00 87.31 475 VAL A O 1
ATOM 3581 N N . SER A 1 476 ? 45.347 21.738 -45.647 1.00 83.62 476 SER A N 1
ATOM 3582 C CA . SER A 1 476 ? 45.909 22.070 -47.005 1.00 83.62 476 SER A CA 1
ATOM 3583 C C . SER A 1 476 ? 45.449 21.168 -48.199 1.00 83.62 476 SER A C 1
ATOM 3585 O O . SER A 1 476 ? 44.839 20.134 -47.950 1.00 83.62 476 SER A O 1
ATOM 3587 N N . ILE A 1 477 ? 45.727 21.531 -49.480 1.00 86.75 477 ILE A N 1
ATOM 3588 C CA . ILE A 1 477 ? 45.310 20.818 -50.738 1.00 86.75 477 ILE A CA 1
ATOM 3589 C C . ILE A 1 477 ? 46.411 20.730 -51.831 1.00 86.75 477 ILE A C 1
ATOM 3591 O O . ILE A 1 477 ? 47.147 21.689 -52.045 1.00 86.75 477 ILE A O 1
ATOM 3595 N N . GLY A 1 478 ? 46.454 19.645 -52.627 1.00 80.25 478 GLY A N 1
ATOM 3596 C CA . GLY A 1 478 ? 47.255 19.477 -53.860 1.00 80.25 478 GLY A CA 1
ATOM 3597 C C . GLY A 1 478 ? 46.488 18.874 -55.065 1.00 80.25 478 GLY A C 1
ATOM 3598 O O . GLY A 1 478 ? 45.410 18.303 -54.921 1.00 80.25 478 GLY A O 1
ATOM 3599 N N . VAL A 1 479 ? 47.039 19.003 -56.285 1.00 81.19 479 VAL A N 1
ATOM 3600 C CA . VAL A 1 479 ? 46.428 18.518 -57.551 1.00 81.19 479 VAL A CA 1
ATOM 3601 C C . VAL A 1 479 ? 47.457 17.746 -58.382 1.00 81.19 479 VAL A C 1
ATOM 3603 O O . VAL A 1 479 ? 48.480 18.320 -58.765 1.00 81.19 479 VAL A O 1
ATOM 3606 N N . ASN A 1 480 ? 47.192 16.469 -58.695 1.00 70.69 480 ASN A N 1
ATOM 3607 C CA . ASN A 1 480 ? 48.214 15.528 -59.189 1.00 70.69 480 ASN A CA 1
ATOM 3608 C C . ASN A 1 480 ? 49.506 15.614 -58.330 1.00 70.69 480 ASN A C 1
ATOM 3610 O O . ASN A 1 480 ? 49.441 15.937 -57.147 1.00 70.69 480 ASN A O 1
ATOM 3614 N N . ALA A 1 481 ? 50.692 15.353 -58.893 1.00 63.47 481 ALA A N 1
ATOM 3615 C CA . ALA A 1 481 ? 51.980 15.455 -58.187 1.00 63.47 481 ALA A CA 1
ATOM 3616 C C . ALA A 1 481 ? 52.483 16.915 -58.005 1.00 63.47 481 ALA A C 1
ATOM 3618 O O . ALA A 1 481 ? 53.655 17.215 -58.242 1.00 63.47 481 ALA A O 1
ATOM 3619 N N . GLY A 1 482 ? 51.583 17.840 -57.659 1.00 67.12 482 GLY A N 1
ATOM 3620 C CA . GLY A 1 482 ? 51.881 19.253 -57.401 1.00 67.12 482 GLY A CA 1
ATOM 3621 C C . GLY A 1 482 ? 52.348 19.538 -55.966 1.00 67.12 482 GLY A C 1
ATOM 3622 O O . GLY A 1 482 ? 52.259 18.690 -55.083 1.00 67.12 482 GLY A O 1
ATOM 3623 N N . VAL A 1 483 ? 52.831 20.760 -55.723 1.00 69.94 483 VAL A N 1
ATOM 3624 C CA . VAL A 1 483 ? 53.151 21.245 -54.366 1.00 69.94 483 VAL A CA 1
ATOM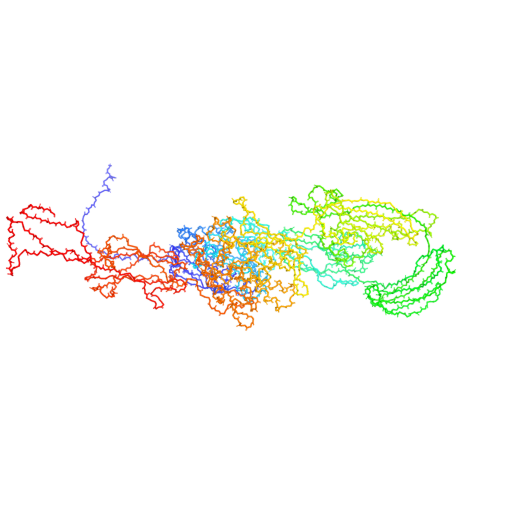 3625 C C . VAL A 1 483 ? 51.847 21.615 -53.638 1.00 69.94 483 VAL A C 1
ATOM 3627 O O . VAL A 1 483 ? 51.035 22.316 -54.247 1.00 69.94 483 VAL A O 1
ATOM 3630 N N . PRO A 1 484 ? 51.636 21.199 -52.372 1.00 76.50 484 PRO A N 1
ATOM 3631 C CA . PRO A 1 484 ? 50.449 21.578 -51.609 1.00 76.50 484 PRO A CA 1
ATOM 3632 C C . PRO A 1 484 ? 50.330 23.088 -51.354 1.00 76.50 484 PRO A C 1
ATOM 3634 O O . PRO A 1 484 ? 51.310 23.777 -51.071 1.00 76.50 484 PRO A O 1
ATOM 3637 N N . GLU A 1 485 ? 49.098 23.580 -51.411 1.00 81.81 485 GLU A N 1
ATOM 3638 C CA . GLU A 1 485 ? 48.675 24.948 -51.127 1.00 81.81 485 GLU A CA 1
ATOM 3639 C C . GLU A 1 485 ? 47.828 24.934 -49.843 1.00 81.81 485 GLU A C 1
ATOM 3641 O O . GLU A 1 485 ? 46.859 24.180 -49.738 1.00 81.81 485 GLU A O 1
ATOM 3646 N N . SER A 1 486 ? 48.192 25.742 -48.841 1.00 79.00 486 SER A N 1
ATOM 3647 C CA . SER A 1 486 ? 47.352 25.906 -47.646 1.00 79.00 486 SER A CA 1
ATOM 3648 C C . SER A 1 486 ? 46.116 26.732 -47.999 1.00 79.00 486 SER A C 1
ATOM 3650 O O . SER A 1 486 ? 46.207 27.722 -48.728 1.00 79.00 486 SER A O 1
ATOM 3652 N N . ILE A 1 487 ? 44.961 26.303 -47.496 1.00 81.25 487 ILE A N 1
ATOM 3653 C CA . ILE A 1 487 ? 43.653 26.889 -47.789 1.00 81.25 487 ILE A CA 1
ATOM 3654 C C . ILE A 1 487 ? 42.987 27.383 -46.504 1.00 81.25 487 ILE A C 1
ATOM 3656 O O . ILE A 1 487 ? 43.278 26.901 -45.412 1.00 81.25 487 ILE A O 1
ATOM 3660 N N . ALA A 1 488 ? 42.078 28.347 -46.637 1.00 73.50 488 ALA A N 1
ATOM 3661 C CA . ALA A 1 488 ? 41.291 28.826 -45.512 1.00 73.50 488 ALA A CA 1
ATOM 3662 C C . ALA A 1 488 ? 40.182 27.819 -45.173 1.00 73.50 488 ALA A C 1
ATOM 3664 O O . ALA A 1 488 ? 39.186 27.737 -45.889 1.00 73.50 488 ALA A O 1
ATOM 3665 N N . CYS A 1 489 ? 40.349 27.101 -44.063 1.00 77.12 489 CYS A N 1
ATOM 3666 C CA . CYS A 1 489 ? 39.233 26.495 -43.346 1.00 77.12 489 CYS A CA 1
ATOM 3667 C C . CYS A 1 489 ? 38.298 27.610 -42.855 1.00 77.12 489 CYS A C 1
ATOM 3669 O O . CYS A 1 489 ? 38.762 28.582 -42.255 1.00 77.12 489 CYS A O 1
ATOM 3671 N N . THR A 1 490 ? 36.998 27.484 -43.111 1.00 77.94 490 THR A N 1
ATOM 3672 C CA . THR A 1 490 ? 35.976 28.333 -42.487 1.00 77.94 490 THR A CA 1
ATOM 3673 C C . THR A 1 490 ? 34.992 27.415 -41.785 1.00 77.94 490 THR A C 1
ATOM 3675 O O . THR A 1 490 ? 34.385 26.586 -42.461 1.00 77.94 490 THR A O 1
ATOM 3678 N N . MET A 1 491 ? 34.840 27.573 -40.468 1.00 76.00 491 MET A N 1
ATOM 3679 C CA . MET A 1 491 ? 33.763 26.912 -39.732 1.00 76.00 491 MET A CA 1
ATOM 3680 C C . MET A 1 491 ? 32.432 27.469 -40.230 1.00 76.00 491 MET A C 1
ATOM 3682 O O . MET A 1 491 ? 32.234 28.689 -40.253 1.00 76.00 491 MET A O 1
ATOM 3686 N N . GLN A 1 492 ? 31.559 26.587 -40.695 1.00 73.00 492 GLN A N 1
ATOM 3687 C CA . GLN A 1 492 ? 30.204 26.911 -41.121 1.00 73.00 492 GLN A CA 1
ATOM 3688 C C . GLN A 1 492 ? 29.271 25.847 -40.563 1.00 73.00 492 GLN A C 1
ATOM 3690 O O . GLN A 1 492 ? 29.636 24.677 -40.503 1.00 73.00 492 GLN A O 1
ATOM 3695 N N . LEU A 1 493 ? 28.073 26.266 -40.165 1.00 61.72 493 LEU A N 1
ATOM 3696 C CA . LEU A 1 493 ? 27.021 25.332 -39.797 1.00 61.72 493 LEU A CA 1
ATOM 3697 C C . LEU A 1 493 ? 26.612 24.561 -41.057 1.00 61.72 493 LEU A C 1
ATOM 3699 O O . LEU A 1 493 ? 26.166 25.188 -42.024 1.00 61.72 493 LEU A O 1
ATOM 3703 N N . ASP A 1 494 ? 26.769 23.241 -41.066 1.00 60.22 494 ASP A N 1
ATOM 3704 C CA . ASP A 1 494 ? 26.273 22.429 -42.172 1.00 60.22 494 ASP A CA 1
ATOM 3705 C C . ASP A 1 494 ? 24.735 22.485 -42.200 1.00 60.22 494 ASP A C 1
ATOM 3707 O O . ASP A 1 494 ? 24.060 22.303 -41.181 1.00 60.22 494 ASP A O 1
ATOM 3711 N N . GLU A 1 495 ? 24.147 22.775 -43.365 1.00 54.84 495 GLU A N 1
ATOM 3712 C CA . GLU A 1 495 ? 22.691 22.939 -43.472 1.00 54.84 495 GLU A CA 1
ATOM 3713 C C . GLU A 1 495 ? 21.919 21.618 -43.273 1.00 54.84 495 GLU A C 1
ATOM 3715 O O . GLU A 1 495 ? 20.713 21.667 -43.024 1.00 54.84 495 GLU A O 1
ATOM 3720 N N . ALA A 1 496 ? 22.584 20.457 -43.342 1.00 48.94 496 ALA A N 1
ATOM 3721 C CA . ALA A 1 496 ? 21.997 19.139 -43.112 1.00 48.94 496 ALA A CA 1
ATOM 3722 C C . ALA A 1 496 ? 22.279 18.582 -41.703 1.00 48.94 496 ALA A C 1
ATOM 3724 O O . ALA A 1 496 ? 21.329 18.117 -41.071 1.00 48.94 496 ALA A O 1
ATOM 3725 N N . THR A 1 497 ? 23.517 18.639 -41.187 1.00 55.31 497 THR A N 1
ATOM 3726 C CA . THR A 1 497 ? 23.826 18.118 -39.829 1.00 55.31 497 THR A CA 1
ATOM 3727 C C . THR A 1 497 ? 23.553 19.125 -38.708 1.00 55.31 497 THR A C 1
ATOM 3729 O O . THR A 1 497 ? 23.287 18.722 -37.581 1.00 55.31 497 THR A O 1
ATOM 3732 N N . GLN A 1 498 ? 23.549 20.430 -39.014 1.00 60.28 498 GLN A N 1
ATOM 3733 C CA . GLN A 1 498 ? 23.497 21.537 -38.043 1.00 60.28 498 GLN A CA 1
ATOM 3734 C C . GLN A 1 498 ? 24.712 21.622 -37.098 1.00 60.28 498 GLN A C 1
ATOM 3736 O O . GLN A 1 498 ? 24.639 22.286 -36.065 1.00 60.28 498 GLN A O 1
ATOM 3741 N N . GLU A 1 499 ? 25.840 21.017 -37.468 1.00 55.50 499 GLU A N 1
ATOM 3742 C CA . GLU A 1 499 ? 27.107 21.088 -36.728 1.00 55.50 499 GLU A CA 1
ATOM 3743 C C . GLU A 1 499 ? 28.086 22.060 -37.409 1.00 55.50 499 GLU A C 1
ATOM 3745 O O . GLU A 1 499 ? 27.985 22.317 -38.611 1.00 55.50 499 GLU A O 1
ATOM 3750 N N . GLU A 1 500 ? 29.025 22.648 -36.658 1.00 62.22 500 GLU A N 1
ATOM 3751 C CA . GLU A 1 500 ? 30.057 23.512 -37.251 1.00 62.22 500 GLU A CA 1
ATOM 3752 C C . GLU A 1 500 ? 31.176 22.663 -37.872 1.00 62.22 500 GLU A C 1
ATOM 3754 O O . GLU A 1 500 ? 32.034 22.138 -37.167 1.00 62.22 500 GLU A O 1
ATOM 3759 N N . VAL A 1 501 ? 31.199 22.579 -39.205 1.00 74.56 501 VAL A N 1
ATOM 3760 C CA . VAL A 1 501 ? 32.202 21.833 -39.987 1.00 74.56 501 VAL A CA 1
ATOM 3761 C C . VAL A 1 501 ? 33.136 22.771 -40.761 1.00 74.56 501 VAL A C 1
ATOM 3763 O O . VAL A 1 501 ? 32.817 23.932 -41.032 1.00 74.56 501 VAL A O 1
ATOM 3766 N N . CYS A 1 502 ? 34.314 22.276 -41.144 1.00 80.56 502 CYS A N 1
ATOM 3767 C CA . CYS A 1 502 ? 35.354 23.061 -41.817 1.00 80.56 502 CYS A CA 1
ATOM 3768 C C . CYS A 1 502 ? 35.287 22.937 -43.359 1.00 80.56 502 CYS A C 1
ATOM 3770 O O . CYS A 1 502 ? 35.670 21.911 -43.914 1.00 80.56 502 CYS A O 1
ATOM 3772 N N . VAL A 1 503 ? 34.836 23.977 -44.080 1.00 83.38 503 VAL A N 1
ATOM 3773 C CA . VAL A 1 503 ? 34.430 23.887 -45.514 1.00 83.38 503 VAL A CA 1
ATOM 3774 C C . VAL A 1 503 ? 35.483 24.400 -46.533 1.00 83.38 503 VAL A C 1
ATOM 3776 O O . VAL A 1 503 ? 36.163 25.394 -46.265 1.00 83.38 503 VAL A O 1
ATOM 3779 N N . PHE A 1 504 ? 35.583 23.796 -47.741 1.00 85.81 504 PHE A N 1
ATOM 3780 C CA . PHE A 1 504 ? 36.480 24.218 -48.854 1.00 85.81 504 PHE A CA 1
ATOM 3781 C C . PHE A 1 504 ? 35.942 24.013 -50.310 1.00 85.81 504 PHE A C 1
ATOM 3783 O O . PHE A 1 504 ? 35.039 23.211 -50.539 1.00 85.81 504 PHE A O 1
ATOM 3790 N N . SER A 1 505 ? 36.496 24.714 -51.337 1.00 84.88 505 SER A N 1
ATOM 3791 C CA . SER A 1 505 ? 36.061 24.608 -52.770 1.00 84.88 505 SER A CA 1
ATOM 3792 C C . SER A 1 505 ? 37.060 25.095 -53.875 1.00 84.88 505 SER A C 1
ATOM 3794 O O . SER A 1 505 ? 37.914 25.944 -53.609 1.00 84.88 505 SER A O 1
ATOM 3796 N N . LYS A 1 506 ? 36.961 24.561 -55.122 1.00 85.06 506 LYS A N 1
ATOM 3797 C CA . LYS A 1 506 ? 37.745 24.851 -56.370 1.00 85.06 506 LYS A CA 1
ATOM 3798 C C . LYS A 1 506 ? 37.018 24.363 -57.676 1.00 85.06 506 LYS A C 1
ATOM 3800 O O . LYS A 1 506 ? 35.967 23.737 -57.592 1.00 85.06 506 LYS A O 1
ATOM 3805 N N . THR A 1 507 ? 37.515 24.621 -58.907 1.00 85.38 507 THR A N 1
ATOM 3806 C CA . THR A 1 507 ? 36.766 24.369 -60.193 1.00 85.38 507 THR A CA 1
ATOM 3807 C C . THR A 1 507 ? 37.626 23.871 -61.385 1.00 85.38 507 THR A C 1
ATOM 3809 O O . THR A 1 507 ? 38.775 24.296 -61.501 1.00 85.38 507 THR A O 1
ATOM 3812 N N . TYR A 1 508 ? 37.074 23.035 -62.301 1.00 80.69 508 TYR A N 1
ATOM 3813 C CA . TYR A 1 508 ? 37.794 22.369 -63.426 1.00 80.69 508 TYR A CA 1
ATOM 3814 C C . TYR A 1 508 ? 36.964 22.214 -64.745 1.00 80.69 508 TYR A C 1
ATOM 3816 O O . TYR A 1 508 ? 35.811 22.630 -64.803 1.00 80.69 508 TYR A O 1
ATOM 3824 N N . ASP A 1 509 ? 37.542 21.660 -65.833 1.00 81.69 509 ASP A N 1
ATOM 3825 C CA . ASP A 1 509 ? 36.942 21.564 -67.196 1.00 81.69 509 ASP A CA 1
ATOM 3826 C C . ASP A 1 509 ? 36.757 20.115 -67.713 1.00 81.69 509 ASP A C 1
ATOM 3828 O O . ASP A 1 509 ? 37.506 19.210 -67.349 1.00 81.69 509 ASP A O 1
ATOM 3832 N N . LYS A 1 510 ? 35.792 19.892 -68.624 1.00 71.31 510 LYS A N 1
ATOM 3833 C CA . LYS A 1 510 ? 35.429 18.557 -69.143 1.00 71.31 510 LYS A CA 1
ATOM 3834 C C . LYS A 1 510 ? 36.500 17.842 -69.969 1.00 71.31 510 LYS A C 1
ATOM 3836 O O . LYS A 1 510 ? 36.447 16.622 -70.098 1.00 71.31 510 LYS A O 1
ATOM 3841 N N . THR A 1 511 ? 37.436 18.573 -70.578 1.00 74.69 511 THR A N 1
ATOM 3842 C CA . THR A 1 511 ? 38.500 17.974 -71.409 1.00 74.69 511 THR A CA 1
ATOM 3843 C C . THR A 1 511 ? 39.457 17.095 -70.602 1.00 74.69 511 THR A C 1
ATOM 3845 O O . THR A 1 511 ? 40.166 16.276 -71.182 1.00 74.69 511 THR A O 1
ATOM 3848 N N . LEU A 1 512 ? 39.407 17.213 -69.273 1.00 72.19 512 LEU A N 1
ATOM 3849 C CA . LEU A 1 512 ? 40.141 16.421 -68.295 1.00 72.19 512 LEU A CA 1
ATOM 3850 C C . LEU A 1 512 ? 39.666 14.951 -68.207 1.00 72.19 512 LEU A C 1
ATOM 3852 O O . LEU A 1 512 ? 40.472 14.078 -67.916 1.00 72.19 512 LEU A O 1
ATOM 3856 N N . PHE A 1 513 ? 38.395 14.657 -68.524 1.00 72.00 513 PHE A N 1
ATOM 3857 C CA . PHE A 1 513 ? 37.748 13.357 -68.246 1.00 72.00 513 PHE A CA 1
ATOM 3858 C C . PHE A 1 513 ? 37.563 12.448 -69.480 1.00 72.00 513 PHE A C 1
ATOM 3860 O O . PHE A 1 513 ? 36.771 11.504 -69.465 1.00 72.00 513 PHE A O 1
ATOM 3867 N N . ILE A 1 514 ? 38.252 12.721 -70.593 1.00 59.78 514 ILE A N 1
ATOM 3868 C CA . ILE A 1 514 ? 38.072 11.955 -71.839 1.00 59.78 514 ILE A CA 1
ATOM 3869 C C . ILE A 1 514 ? 38.884 10.651 -71.790 1.00 59.78 514 ILE A C 1
ATOM 3871 O O . ILE A 1 514 ? 40.028 10.607 -72.237 1.00 59.78 514 ILE A O 1
ATOM 3875 N N . GLY A 1 515 ? 38.251 9.576 -71.308 1.00 56.75 515 GLY A N 1
ATOM 3876 C CA . GLY A 1 515 ? 38.750 8.199 -71.447 1.00 56.75 515 GLY A CA 1
ATOM 3877 C C . GLY A 1 515 ? 39.128 7.467 -70.156 1.00 56.75 515 GLY A C 1
ATOM 3878 O O . GLY A 1 515 ? 39.882 6.502 -70.241 1.00 56.75 515 GLY A O 1
ATOM 3879 N N . GLY A 1 516 ? 38.639 7.898 -68.988 1.00 67.75 516 GLY A N 1
ATOM 3880 C CA . GLY A 1 516 ? 38.862 7.180 -67.729 1.00 67.75 516 GLY A CA 1
ATOM 3881 C C . GLY A 1 516 ? 38.662 8.042 -66.483 1.00 67.75 516 GLY A C 1
ATOM 3882 O O . GLY A 1 516 ? 37.534 8.224 -66.044 1.00 67.75 516 GLY A O 1
ATOM 3883 N N . GLN A 1 517 ? 39.772 8.533 -65.924 1.00 70.00 517 GLN A N 1
ATOM 3884 C CA . GLN A 1 517 ? 39.939 8.864 -64.499 1.00 70.00 517 GLN A CA 1
ATOM 3885 C C . GLN A 1 517 ? 40.761 10.164 -64.291 1.00 70.00 517 GLN A C 1
ATOM 3887 O O . GLN A 1 517 ? 41.431 10.624 -65.217 1.00 70.00 517 GLN A O 1
ATOM 3892 N N . THR A 1 518 ? 40.721 10.789 -63.103 1.00 80.00 518 THR A N 1
ATOM 3893 C CA . THR A 1 518 ? 41.426 12.053 -62.743 1.00 80.00 518 THR A CA 1
ATOM 3894 C C . THR A 1 518 ? 41.513 12.226 -61.212 1.00 80.00 518 THR A C 1
ATOM 3896 O O . THR A 1 518 ? 40.533 11.894 -60.555 1.00 80.00 518 THR A O 1
ATOM 3899 N N . ASN A 1 519 ? 42.620 12.764 -60.647 1.00 79.88 519 ASN A N 1
ATOM 3900 C CA . ASN A 1 519 ? 42.947 12.653 -59.200 1.00 79.88 519 ASN A CA 1
ATOM 3901 C C . ASN A 1 519 ? 43.332 13.978 -58.455 1.00 79.88 519 ASN A C 1
ATOM 3903 O O . ASN A 1 519 ? 43.990 14.853 -59.031 1.00 79.88 519 ASN A O 1
ATOM 3907 N N . PHE A 1 520 ? 43.032 14.073 -57.141 1.00 84.75 520 PHE A N 1
ATOM 3908 C CA . PHE A 1 520 ? 43.329 15.202 -56.205 1.00 84.75 520 PHE A CA 1
ATOM 3909 C C . PHE A 1 520 ? 43.851 14.751 -54.805 1.00 84.75 520 PHE A C 1
ATOM 3911 O O . PHE A 1 520 ? 43.826 13.552 -54.550 1.00 84.75 520 PHE A O 1
ATOM 3918 N N . PHE A 1 521 ? 44.304 15.672 -53.915 1.00 83.88 521 PHE A N 1
ATOM 3919 C CA . PHE A 1 521 ? 44.813 15.400 -52.533 1.00 83.88 521 PHE A CA 1
ATOM 3920 C C . PHE A 1 521 ? 44.539 16.537 -51.489 1.00 83.88 521 PHE A C 1
ATOM 3922 O O . PHE A 1 521 ? 44.605 17.705 -51.869 1.00 83.88 521 PHE A O 1
ATOM 3929 N N . ILE A 1 522 ? 44.305 16.237 -50.191 1.00 87.81 522 ILE A N 1
ATOM 3930 C CA . ILE A 1 522 ? 43.937 17.146 -49.053 1.00 87.81 522 ILE A CA 1
ATOM 3931 C C . ILE A 1 522 ? 44.580 16.675 -47.695 1.00 87.81 522 ILE A C 1
ATOM 3933 O O . ILE A 1 522 ? 45.074 15.551 -47.641 1.00 87.81 522 ILE A O 1
ATOM 3937 N N . SER A 1 523 ? 44.664 17.474 -46.600 1.00 84.62 523 SER A N 1
ATOM 3938 C CA . SER A 1 523 ? 45.255 17.077 -45.268 1.00 84.62 523 SER A CA 1
ATOM 3939 C C . SER A 1 523 ? 44.748 17.857 -44.019 1.00 84.62 523 SER A C 1
ATOM 3941 O O . SER A 1 523 ? 44.423 19.030 -44.200 1.00 84.62 523 SER A O 1
ATOM 3943 N N . ALA A 1 524 ? 44.754 17.268 -42.792 1.00 84.94 524 ALA A N 1
ATOM 3944 C CA . ALA A 1 524 ? 44.258 17.858 -41.506 1.00 84.94 524 ALA A CA 1
ATOM 3945 C C . ALA A 1 524 ? 44.846 17.275 -40.164 1.00 84.94 524 ALA A C 1
ATOM 3947 O O . ALA A 1 524 ? 45.562 16.276 -40.212 1.00 84.94 524 ALA A O 1
ATOM 3948 N N . SER A 1 525 ? 44.563 17.869 -38.976 1.00 81.56 525 SER A N 1
ATOM 3949 C CA . SER A 1 525 ? 45.064 17.469 -37.613 1.00 81.56 525 SER A CA 1
ATOM 3950 C C . SER A 1 525 ? 44.177 17.926 -36.417 1.00 81.56 525 SER A C 1
ATOM 3952 O O . SER A 1 525 ? 43.453 18.901 -36.604 1.00 81.56 525 SER A O 1
ATOM 3954 N N . ASP A 1 526 ? 44.287 17.323 -35.214 1.00 81.06 526 ASP A N 1
ATOM 3955 C CA . ASP A 1 526 ? 43.378 17.507 -34.035 1.00 81.06 526 ASP A CA 1
ATOM 3956 C C . ASP A 1 526 ? 43.999 18.148 -32.746 1.00 81.06 526 ASP A C 1
ATOM 3958 O O . ASP A 1 526 ? 45.089 18.734 -32.808 1.00 81.06 526 ASP A O 1
ATOM 3962 N N . VAL A 1 527 ? 43.322 18.027 -31.579 1.00 69.44 527 VAL A N 1
ATOM 3963 C CA . VAL A 1 527 ? 43.847 18.374 -30.229 1.00 69.44 527 VAL A CA 1
ATOM 3964 C C . VAL A 1 527 ? 44.273 17.192 -29.335 1.00 69.44 527 VAL A C 1
ATOM 3966 O O . VAL A 1 527 ? 45.063 17.421 -28.414 1.00 69.44 527 VAL A O 1
ATOM 3969 N N . SER A 1 528 ? 43.815 15.957 -29.576 1.00 64.50 528 SER A N 1
ATOM 3970 C CA . SER A 1 528 ? 44.286 14.758 -28.848 1.00 64.50 528 SER A CA 1
ATOM 3971 C C . SER A 1 528 ? 45.741 14.375 -29.199 1.00 64.50 528 SER A C 1
ATOM 3973 O O . SER A 1 528 ? 46.465 13.842 -28.353 1.00 64.50 528 SER A O 1
ATOM 3975 N N . GLY A 1 529 ? 46.210 14.716 -30.406 1.00 62.25 529 GLY A N 1
ATOM 3976 C CA . GLY A 1 529 ? 47.597 14.590 -30.876 1.00 62.25 529 GLY A CA 1
ATOM 3977 C C . GLY A 1 529 ? 47.796 14.057 -32.310 1.00 62.25 529 GLY A C 1
ATOM 3978 O O . GLY A 1 529 ? 48.937 13.773 -32.684 1.00 62.25 529 GLY A O 1
ATOM 3979 N N . ASN A 1 530 ? 46.736 13.897 -33.105 1.00 71.81 530 ASN A N 1
ATOM 3980 C CA . ASN A 1 530 ? 46.646 13.020 -34.276 1.00 71.81 530 ASN A CA 1
ATOM 3981 C C . ASN A 1 530 ? 46.463 13.790 -35.620 1.00 71.81 530 ASN A C 1
ATOM 3983 O O . ASN A 1 530 ? 46.308 15.014 -35.645 1.00 71.81 530 ASN A O 1
ATOM 3987 N N . THR A 1 531 ? 46.620 13.135 -36.791 1.00 74.56 531 THR A N 1
ATOM 3988 C CA . THR A 1 531 ? 46.786 13.809 -38.120 1.00 74.56 531 THR A CA 1
ATOM 3989 C C . THR A 1 531 ? 46.477 12.907 -39.347 1.00 74.56 531 THR A C 1
ATOM 3991 O O . THR A 1 531 ? 46.774 11.715 -39.309 1.00 74.56 531 THR A O 1
ATOM 3994 N N . LYS A 1 532 ? 45.952 13.471 -40.461 1.00 80.62 532 LYS A N 1
ATOM 3995 C CA . LYS A 1 532 ? 45.381 12.771 -41.652 1.00 80.62 532 LYS A CA 1
ATOM 3996 C C . LYS A 1 532 ? 45.694 13.427 -43.032 1.00 80.62 532 LYS A C 1
ATOM 3998 O O . LYS A 1 532 ? 45.957 14.627 -43.113 1.00 80.62 532 LYS A O 1
ATOM 4003 N N . VAL A 1 533 ? 45.625 12.647 -44.132 1.00 79.06 533 VAL A N 1
ATOM 4004 C CA . VAL A 1 533 ? 45.748 13.043 -45.571 1.00 79.06 533 VAL A CA 1
ATOM 4005 C C . VAL A 1 533 ? 44.762 12.225 -46.453 1.00 79.06 533 VAL A C 1
ATOM 4007 O O . VAL A 1 533 ? 44.595 11.047 -46.157 1.00 79.06 533 VAL A O 1
ATOM 4010 N N . GLU A 1 534 ? 44.147 12.786 -47.518 1.00 82.12 534 GLU A N 1
ATOM 4011 C CA . GLU A 1 534 ? 43.047 12.147 -48.311 1.00 82.12 534 GLU A CA 1
ATOM 4012 C C . GLU A 1 534 ? 43.007 12.523 -49.835 1.00 82.12 534 GLU A C 1
ATOM 4014 O O . GLU A 1 534 ? 43.411 13.644 -50.152 1.00 82.12 534 GLU A O 1
ATOM 4019 N N . PRO A 1 535 ? 42.544 11.675 -50.799 1.00 77.62 535 PRO A N 1
ATOM 4020 C CA . PRO A 1 535 ? 42.417 11.976 -52.248 1.00 77.62 535 PRO A CA 1
ATOM 4021 C C . PRO A 1 535 ? 40.976 11.913 -52.857 1.00 77.62 535 PRO A C 1
ATOM 4023 O O . PRO A 1 535 ? 40.017 11.633 -52.155 1.00 77.62 535 PRO A O 1
ATOM 4026 N N . HIS A 1 536 ? 40.793 12.174 -54.175 1.00 83.62 536 HIS A N 1
ATOM 4027 C CA . HIS A 1 536 ? 39.469 12.142 -54.880 1.00 83.62 536 HIS A CA 1
ATOM 4028 C C . HIS A 1 536 ? 39.524 11.771 -56.392 1.00 83.62 536 HIS A C 1
ATOM 4030 O O . HIS A 1 536 ? 40.539 12.081 -57.019 1.00 83.62 536 HIS A O 1
ATOM 4036 N N . VAL A 1 537 ? 38.468 11.143 -56.975 1.00 73.56 537 VAL A N 1
ATOM 4037 C CA . VAL A 1 537 ? 38.435 10.421 -58.297 1.00 73.56 537 VAL A CA 1
ATOM 4038 C C . VAL A 1 537 ? 37.054 10.481 -59.054 1.00 73.56 537 VAL A C 1
ATOM 4040 O O . VAL A 1 537 ? 36.050 10.820 -58.437 1.00 73.56 537 VAL A O 1
ATOM 4043 N N . VAL A 1 538 ? 36.964 10.182 -60.382 1.00 79.12 538 VAL A N 1
ATOM 4044 C CA . VAL A 1 538 ? 35.718 10.219 -61.236 1.00 79.12 538 VAL A CA 1
ATOM 4045 C C . VAL A 1 538 ? 35.640 9.112 -62.344 1.00 79.12 538 VAL A C 1
ATOM 4047 O O . VAL A 1 538 ? 36.666 8.875 -62.979 1.00 79.12 538 VAL A O 1
ATOM 4050 N N . LEU A 1 539 ? 34.461 8.482 -62.613 1.00 61.72 539 LEU A N 1
ATOM 4051 C CA . LEU A 1 539 ? 34.213 7.276 -63.480 1.00 61.72 539 LEU A CA 1
ATOM 4052 C C . LEU A 1 539 ? 32.845 7.227 -64.271 1.00 61.72 539 LEU A C 1
ATOM 4054 O O . LEU A 1 539 ? 32.213 8.262 -64.489 1.00 61.72 539 LEU A O 1
ATOM 4058 N N . SER A 1 540 ? 32.377 6.039 -64.741 1.00 69.62 540 SER A N 1
ATOM 4059 C CA . SER A 1 540 ? 31.099 5.795 -65.482 1.00 69.62 540 SER A CA 1
ATOM 4060 C C . SER A 1 540 ? 30.577 4.321 -65.443 1.00 69.62 540 SER A C 1
ATOM 4062 O O . SER A 1 540 ? 31.325 3.437 -65.049 1.00 69.62 540 SER A O 1
ATOM 4064 N N . ASP A 1 541 ? 29.326 4.037 -65.870 1.00 67.06 541 ASP A N 1
ATOM 4065 C CA . ASP A 1 541 ? 28.572 2.763 -65.645 1.00 67.06 541 ASP A CA 1
ATOM 4066 C C . ASP A 1 541 ? 27.536 2.420 -66.778 1.00 67.06 541 ASP A C 1
ATOM 4068 O O . ASP A 1 541 ? 27.287 3.286 -67.621 1.00 67.06 541 ASP A O 1
ATOM 4072 N N . THR A 1 542 ? 26.969 1.181 -66.828 1.00 66.44 542 THR A N 1
ATOM 4073 C CA . THR A 1 542 ? 25.869 0.739 -67.750 1.00 66.44 542 THR A CA 1
ATOM 4074 C C . THR A 1 542 ? 24.904 -0.438 -67.339 1.00 66.44 542 THR A C 1
ATOM 4076 O O . THR A 1 542 ? 24.061 -0.782 -68.173 1.00 66.44 542 THR A O 1
ATOM 4079 N N . THR A 1 543 ? 24.985 -1.119 -66.177 1.00 69.00 543 THR A N 1
ATOM 4080 C CA . THR A 1 543 ? 24.467 -2.529 -65.986 1.00 69.00 543 THR A CA 1
ATOM 4081 C C . THR A 1 543 ? 23.031 -2.728 -65.374 1.00 69.00 543 THR A C 1
ATOM 4083 O O . THR A 1 543 ? 22.251 -1.789 -65.462 1.00 69.00 543 THR A O 1
ATOM 4086 N N . ALA A 1 544 ? 22.571 -3.940 -64.943 1.00 74.00 544 ALA A N 1
ATOM 4087 C CA . ALA A 1 544 ? 21.168 -4.242 -64.505 1.00 74.00 544 ALA A CA 1
ATOM 4088 C C . ALA A 1 544 ? 20.969 -5.396 -63.439 1.00 74.00 544 ALA A C 1
ATOM 4090 O O . ALA A 1 544 ? 21.423 -6.520 -63.675 1.00 74.00 544 ALA A O 1
ATOM 4091 N N . PRO A 1 545 ? 20.184 -5.214 -62.336 1.00 83.88 545 PRO A N 1
ATOM 4092 C CA . PRO A 1 545 ? 20.352 -5.963 -61.060 1.00 83.88 545 PRO A CA 1
ATOM 4093 C C . PRO A 1 545 ? 19.469 -7.206 -60.728 1.00 83.88 545 PRO A C 1
ATOM 4095 O O . PRO A 1 545 ? 18.414 -7.458 -61.313 1.00 83.88 545 PRO A O 1
ATOM 4098 N N . THR A 1 546 ? 19.883 -7.935 -59.673 1.00 83.00 546 THR A N 1
ATOM 4099 C CA . THR A 1 546 ? 19.345 -9.197 -59.090 1.00 83.00 546 THR A CA 1
ATOM 4100 C C . THR A 1 546 ? 18.942 -9.049 -57.598 1.00 83.00 546 THR A C 1
ATOM 4102 O O . THR A 1 546 ? 19.421 -8.131 -56.938 1.00 83.00 546 THR A O 1
ATOM 4105 N N . GLN A 1 547 ? 18.090 -9.941 -57.038 1.00 88.81 547 GLN A N 1
ATOM 4106 C CA . GLN A 1 547 ? 17.720 -9.959 -55.598 1.00 88.81 547 GLN A CA 1
ATOM 4107 C C . GLN A 1 547 ? 17.406 -11.360 -54.991 1.00 88.81 547 GLN A C 1
ATOM 4109 O O . GLN A 1 547 ? 16.950 -12.250 -55.709 1.00 88.81 547 GLN A O 1
ATOM 4114 N N . ALA A 1 548 ? 17.576 -11.535 -53.667 1.00 86.19 548 ALA A N 1
ATOM 4115 C CA . ALA A 1 548 ? 17.248 -12.732 -52.854 1.00 86.19 548 ALA A CA 1
ATOM 4116 C C . ALA A 1 548 ? 16.814 -12.364 -51.406 1.00 86.19 548 ALA A C 1
ATOM 4118 O O . ALA A 1 548 ? 17.138 -11.267 -50.966 1.00 86.19 548 ALA A O 1
ATOM 4119 N N . ILE A 1 549 ? 16.089 -13.229 -50.665 1.00 88.75 549 ILE A N 1
ATOM 4120 C CA . ILE A 1 549 ? 15.512 -12.921 -49.324 1.00 88.75 549 ILE A CA 1
ATOM 4121 C C . ILE A 1 549 ? 15.630 -14.081 -48.306 1.00 88.75 549 ILE A C 1
ATOM 4123 O O . ILE A 1 549 ? 15.536 -15.248 -48.691 1.00 88.75 549 ILE A O 1
ATOM 4127 N N . SER A 1 550 ? 15.768 -13.756 -47.011 1.00 86.75 550 SER A N 1
ATOM 4128 C CA . SER A 1 550 ? 15.735 -14.669 -45.848 1.00 86.75 550 SER A CA 1
ATOM 4129 C C . SER A 1 550 ? 15.090 -14.031 -44.587 1.00 86.75 550 SER A C 1
ATOM 4131 O O . SER A 1 550 ? 14.556 -12.921 -44.639 1.00 86.75 550 SER A O 1
ATOM 4133 N N . PHE A 1 551 ? 15.082 -14.763 -43.462 1.00 85.12 551 PHE A N 1
ATOM 4134 C CA . PHE A 1 551 ? 14.437 -14.409 -42.182 1.00 85.12 551 PHE A CA 1
ATOM 4135 C C . PHE A 1 551 ? 15.460 -14.212 -41.041 1.00 85.12 551 PHE A C 1
ATOM 4137 O O . PHE A 1 551 ? 16.589 -14.701 -41.171 1.00 85.12 551 PHE A O 1
ATOM 4144 N N . PRO A 1 552 ? 15.079 -13.559 -39.920 1.00 84.88 552 PRO A N 1
ATOM 4145 C CA . PRO A 1 552 ? 15.927 -13.405 -38.736 1.00 84.88 552 PRO A CA 1
ATOM 4146 C C . PRO A 1 552 ? 16.465 -14.745 -38.228 1.00 84.88 552 PRO A C 1
ATOM 4148 O O . PRO A 1 552 ? 15.807 -15.774 -38.374 1.00 84.88 552 PRO A O 1
ATOM 4151 N N . GLN A 1 553 ? 17.662 -14.730 -37.640 1.00 77.88 553 GLN A N 1
ATOM 4152 C CA . GLN A 1 553 ? 18.298 -15.928 -37.069 1.00 77.88 553 GLN A CA 1
ATOM 4153 C C . GLN A 1 553 ? 18.221 -15.979 -35.532 1.00 77.88 553 GLN A C 1
ATOM 4155 O O . GLN A 1 553 ? 18.656 -16.962 -34.934 1.00 77.88 553 GLN A O 1
ATOM 4160 N N . VAL A 1 554 ? 17.651 -14.949 -34.895 1.00 81.06 554 VAL A N 1
ATOM 4161 C CA . VAL A 1 554 ? 17.344 -14.927 -33.457 1.00 81.06 554 VAL A CA 1
ATOM 4162 C C . VAL A 1 554 ? 15.862 -15.180 -33.199 1.00 81.06 554 VAL A C 1
ATOM 4164 O O . VAL A 1 554 ? 15.022 -15.060 -34.093 1.00 81.06 554 VAL A O 1
ATOM 4167 N N . ALA A 1 555 ? 15.544 -15.533 -31.956 1.00 81.62 555 ALA A N 1
ATOM 4168 C CA . ALA A 1 555 ? 14.185 -15.818 -31.538 1.00 81.62 555 ALA A CA 1
ATOM 4169 C C . ALA A 1 555 ? 13.385 -14.515 -31.373 1.00 81.62 555 ALA A C 1
ATOM 4171 O O . ALA A 1 555 ? 13.726 -13.662 -30.548 1.00 81.62 555 ALA A O 1
ATOM 4172 N N . MET A 1 556 ? 12.313 -14.367 -32.151 1.00 86.56 556 MET A N 1
ATOM 4173 C CA . MET A 1 556 ? 11.387 -13.245 -32.007 1.00 86.56 556 MET A CA 1
ATOM 4174 C C . MET A 1 556 ? 10.306 -13.587 -30.991 1.00 86.56 556 MET A C 1
ATOM 4176 O O . MET A 1 556 ? 9.893 -14.742 -30.880 1.00 86.56 556 MET A O 1
ATOM 4180 N N . LYS A 1 557 ? 9.845 -12.571 -30.263 1.00 84.50 557 LYS A N 1
ATOM 4181 C CA . LYS A 1 557 ? 8.868 -12.737 -29.191 1.00 84.50 557 LYS A CA 1
ATOM 4182 C C . LYS A 1 557 ? 7.460 -12.896 -29.758 1.00 84.50 557 LYS A C 1
ATOM 4184 O O . LYS A 1 557 ? 7.019 -12.094 -30.580 1.00 84.50 557 LYS A O 1
ATOM 4189 N N . PHE A 1 558 ? 6.728 -13.892 -29.280 1.00 85.56 558 PHE A N 1
ATOM 4190 C CA . PHE A 1 558 ? 5.309 -14.101 -29.551 1.00 85.56 558 PHE A CA 1
ATOM 4191 C C . PHE A 1 558 ? 4.534 -14.085 -28.234 1.00 85.56 558 PHE A C 1
ATOM 4193 O O . PHE A 1 558 ? 5.036 -14.540 -27.209 1.00 85.56 558 PHE A O 1
ATOM 4200 N N . PHE A 1 559 ? 3.309 -13.573 -28.261 1.00 83.19 559 PHE A N 1
ATOM 4201 C CA . PHE A 1 559 ? 2.342 -13.715 -27.176 1.00 83.19 559 PHE A CA 1
ATOM 4202 C C . PHE A 1 559 ? 1.410 -14.888 -27.488 1.00 83.19 559 PHE A C 1
ATOM 4204 O O . PHE A 1 559 ? 0.801 -14.924 -28.563 1.00 83.19 559 PHE A O 1
ATOM 4211 N N . ASP A 1 560 ? 1.298 -15.843 -26.567 1.00 81.50 560 ASP A N 1
ATOM 4212 C CA . ASP A 1 560 ? 0.387 -16.980 -26.682 1.00 81.50 560 ASP A CA 1
ATOM 4213 C C . ASP A 1 560 ? -0.900 -16.697 -25.900 1.00 81.50 560 ASP A C 1
ATOM 4215 O O . ASP A 1 560 ? -0.912 -16.683 -24.668 1.00 81.50 560 ASP A O 1
ATOM 4219 N N . ALA A 1 561 ? -2.000 -16.477 -26.621 1.00 71.56 561 ALA A N 1
ATOM 4220 C CA . ALA A 1 561 ? -3.270 -16.088 -26.015 1.00 71.56 561 ALA A CA 1
ATOM 4221 C C . ALA A 1 561 ? -4.029 -17.226 -25.297 1.00 71.56 561 ALA A C 1
ATOM 4223 O O . ALA A 1 561 ? -5.050 -16.939 -24.674 1.00 71.56 561 ALA A O 1
ATOM 4224 N N . ASP A 1 562 ? -3.570 -18.485 -25.369 1.00 73.62 562 ASP A N 1
ATOM 4225 C CA . ASP A 1 562 ? -4.113 -19.583 -24.548 1.00 73.62 562 ASP A CA 1
ATOM 4226 C C . ASP A 1 562 ? -3.303 -19.810 -23.261 1.00 73.62 562 ASP A C 1
ATOM 4228 O O . ASP A 1 562 ? -3.875 -20.253 -22.265 1.00 73.62 562 ASP A O 1
ATOM 4232 N N . ALA A 1 563 ? -2.004 -19.486 -23.257 1.00 68.69 563 ALA A N 1
ATOM 4233 C CA . ALA A 1 563 ? -1.173 -19.508 -22.048 1.00 68.69 563 ALA A CA 1
ATOM 4234 C C . ALA A 1 563 ? -1.245 -18.195 -21.242 1.00 68.69 563 ALA A C 1
ATOM 4236 O O . ALA A 1 563 ? -1.144 -18.215 -20.019 1.00 68.69 563 ALA A O 1
ATOM 4237 N N . GLY A 1 564 ? -1.421 -17.052 -21.917 1.00 68.69 564 GLY A N 1
ATOM 4238 C CA . GLY A 1 564 ? -1.241 -15.719 -21.328 1.00 68.69 564 GLY A CA 1
ATOM 4239 C C . GLY A 1 564 ? 0.232 -15.313 -21.171 1.00 68.69 564 GLY A C 1
ATOM 4240 O O . GLY A 1 564 ? 0.529 -14.335 -20.488 1.00 68.69 564 GLY A O 1
ATOM 4241 N N . GLU A 1 565 ? 1.145 -16.055 -21.799 1.00 72.00 565 GLU A N 1
ATOM 4242 C CA . GLU A 1 565 ? 2.597 -15.954 -21.632 1.00 72.00 565 GLU A CA 1
ATOM 4243 C C . GLU A 1 565 ? 3.304 -15.543 -22.934 1.00 72.00 565 GLU A C 1
ATOM 4245 O O . GLU A 1 565 ? 2.733 -15.574 -24.029 1.00 72.00 565 GLU A O 1
ATOM 4250 N N . TYR A 1 566 ? 4.583 -15.182 -22.814 1.00 79.06 566 TYR A N 1
ATOM 4251 C CA . TYR A 1 566 ? 5.459 -14.921 -23.953 1.00 79.06 566 TYR A CA 1
ATOM 4252 C C . TYR A 1 566 ? 6.316 -16.140 -24.300 1.00 79.06 566 TYR A C 1
ATOM 4254 O O . TYR A 1 566 ? 6.844 -16.807 -23.415 1.00 79.06 566 TYR A O 1
ATOM 4262 N N . GLN A 1 567 ? 6.512 -16.379 -25.595 1.00 81.00 567 GLN A N 1
ATOM 4263 C CA . GLN A 1 567 ? 7.362 -17.441 -26.133 1.00 81.00 567 GLN A CA 1
ATOM 4264 C C . GLN A 1 567 ? 8.297 -16.867 -27.199 1.00 81.00 567 GLN A C 1
ATOM 4266 O O . GLN A 1 567 ? 7.852 -16.154 -28.097 1.00 81.00 567 GLN A O 1
ATOM 4271 N N . ASP A 1 568 ? 9.581 -17.206 -27.134 1.00 80.06 568 ASP A N 1
ATOM 4272 C CA . ASP A 1 568 ? 10.576 -16.784 -28.120 1.00 80.06 568 ASP A CA 1
ATOM 4273 C C . ASP A 1 568 ? 10.745 -17.878 -29.194 1.00 80.06 568 ASP A C 1
ATOM 4275 O O . ASP A 1 568 ? 11.183 -18.990 -28.897 1.00 80.06 568 ASP A O 1
ATOM 4279 N N . ASN A 1 569 ? 10.390 -17.581 -30.452 1.00 74.25 569 ASN A N 1
ATOM 4280 C CA . ASN A 1 569 ? 10.347 -18.558 -31.553 1.00 74.25 569 ASN A CA 1
ATOM 4281 C C . ASN A 1 569 ? 11.260 -18.184 -32.736 1.00 74.25 569 ASN A C 1
ATOM 4283 O O . ASN A 1 569 ? 11.408 -17.019 -33.103 1.00 74.25 569 ASN A O 1
ATOM 4287 N N . LEU A 1 570 ? 11.860 -19.211 -33.354 1.00 60.38 570 LEU A N 1
ATOM 4288 C CA . LEU A 1 570 ? 13.014 -19.105 -34.268 1.00 60.38 570 LEU A CA 1
ATOM 4289 C C . LEU A 1 570 ? 12.729 -19.381 -35.757 1.00 60.38 570 LEU A C 1
ATOM 4291 O O . LEU A 1 570 ? 13.655 -19.327 -36.563 1.00 60.38 570 LEU A O 1
ATOM 4295 N N . THR A 1 571 ? 11.503 -19.745 -36.153 1.00 62.38 571 THR A N 1
ATOM 4296 C CA . THR A 1 571 ? 11.241 -20.247 -37.519 1.00 62.38 571 THR A CA 1
ATOM 4297 C C . THR A 1 571 ? 10.184 -19.451 -38.283 1.00 62.38 571 THR A C 1
ATOM 4299 O O . THR A 1 571 ? 9.244 -18.892 -37.718 1.00 62.38 571 THR A O 1
ATOM 4302 N N . GLN A 1 572 ? 10.310 -19.469 -39.616 1.00 66.56 572 GLN A N 1
ATOM 4303 C CA . GLN A 1 572 ? 9.347 -18.894 -40.563 1.00 66.56 572 GLN A CA 1
ATOM 4304 C C . GLN A 1 572 ? 7.911 -19.430 -40.374 1.00 66.56 572 GLN A C 1
ATOM 4306 O O . GLN A 1 572 ? 6.955 -18.758 -40.753 1.00 66.56 572 GLN A O 1
ATOM 4311 N N . GLU A 1 573 ? 7.748 -20.624 -39.799 1.00 67.44 573 GLU A N 1
ATOM 4312 C CA . GLU A 1 573 ? 6.450 -21.270 -39.582 1.00 67.44 573 GLU A CA 1
ATOM 4313 C C . GLU A 1 573 ? 5.574 -20.466 -38.606 1.00 67.44 573 GLU A C 1
ATOM 4315 O O . GLU A 1 573 ? 4.444 -20.120 -38.948 1.00 67.44 573 GLU A O 1
ATOM 4320 N N . TYR A 1 574 ? 6.129 -20.044 -37.463 1.00 65.94 574 TYR A N 1
ATOM 4321 C CA . TYR A 1 574 ? 5.434 -19.191 -36.486 1.00 65.94 574 TYR A CA 1
ATOM 4322 C C . TYR A 1 574 ? 5.139 -17.788 -37.033 1.00 65.94 574 TYR A C 1
ATOM 4324 O O . TYR A 1 574 ? 4.078 -17.224 -36.781 1.00 65.94 574 TYR A O 1
ATOM 4332 N N . PHE A 1 575 ? 6.038 -17.248 -37.861 1.00 68.44 575 PHE A N 1
ATOM 4333 C CA . PHE A 1 575 ? 5.828 -15.984 -38.576 1.00 68.44 575 PHE A CA 1
ATOM 4334 C C . PHE A 1 575 ? 4.637 -16.016 -39.556 1.00 68.44 575 PHE A C 1
ATOM 4336 O O . PHE A 1 575 ? 4.098 -14.957 -39.873 1.00 68.44 575 PHE A O 1
ATOM 4343 N N . GLN A 1 576 ? 4.236 -17.192 -40.058 1.00 69.75 576 GLN A N 1
ATOM 4344 C CA . GLN A 1 576 ? 3.168 -17.350 -41.058 1.00 69.75 576 GLN A CA 1
ATOM 4345 C C . GLN A 1 576 ? 1.857 -17.922 -40.492 1.00 69.75 576 GLN A C 1
ATOM 4347 O O . GLN A 1 576 ? 0.935 -18.201 -41.264 1.00 69.75 576 GLN A O 1
ATOM 4352 N N . ASP A 1 577 ? 1.728 -18.075 -39.170 1.00 69.38 577 ASP A N 1
ATOM 4353 C CA . ASP A 1 577 ? 0.491 -18.561 -38.554 1.00 69.38 577 ASP A CA 1
ATOM 4354 C C . ASP A 1 577 ? -0.651 -17.530 -38.658 1.00 69.38 577 ASP A C 1
ATOM 4356 O O . ASP A 1 577 ? -0.890 -16.731 -37.756 1.00 69.38 577 ASP A O 1
ATOM 4360 N N . LEU A 1 578 ? -1.414 -17.564 -39.749 1.00 65.69 578 LEU A N 1
ATOM 4361 C CA . LEU A 1 578 ? -2.578 -16.691 -39.949 1.00 65.69 578 LEU A CA 1
ATOM 4362 C C . LEU A 1 578 ? -3.867 -17.183 -39.253 1.00 65.69 578 LEU A C 1
ATOM 4364 O O . LEU A 1 578 ? -4.874 -16.483 -39.331 1.00 65.69 578 LEU A O 1
ATOM 4368 N N . TYR A 1 579 ? -3.876 -18.358 -38.597 1.00 68.75 579 TYR A N 1
ATOM 4369 C CA . TYR A 1 579 ? -5.124 -18.997 -38.124 1.00 68.75 579 TYR A CA 1
ATOM 4370 C C . TYR A 1 579 ? -5.095 -19.605 -36.706 1.00 68.75 579 TYR A C 1
ATOM 4372 O O . TYR A 1 579 ? -6.158 -19.906 -36.163 1.00 68.75 579 TYR A O 1
ATOM 4380 N N . GLY A 1 580 ? -3.925 -19.791 -36.095 1.00 71.00 580 GLY A N 1
ATOM 4381 C CA . GLY A 1 580 ? -3.748 -20.143 -34.684 1.00 71.00 580 GLY A CA 1
ATOM 4382 C C . GLY A 1 580 ? -3.771 -18.919 -33.759 1.00 71.00 580 GLY A C 1
ATOM 4383 O O . GLY A 1 580 ? -4.273 -17.854 -34.125 1.00 71.00 580 GLY A O 1
ATOM 4384 N N . LYS A 1 581 ? -3.223 -19.061 -32.545 1.00 74.81 581 LYS A N 1
ATOM 4385 C CA . LYS A 1 581 ? -3.386 -18.100 -31.429 1.00 74.81 581 LYS A CA 1
ATOM 4386 C C . LYS A 1 581 ? -2.098 -17.438 -30.921 1.00 74.81 581 LYS A C 1
ATOM 4388 O O . LYS A 1 581 ? -2.149 -16.715 -29.930 1.00 74.81 581 LYS A O 1
ATOM 4393 N N . GLN A 1 582 ? -0.963 -17.679 -31.572 1.00 81.62 582 GLN A N 1
ATOM 4394 C CA . GLN A 1 582 ? 0.308 -17.050 -31.210 1.00 81.62 582 GLN A CA 1
ATOM 4395 C C . GLN A 1 582 ? 0.528 -15.806 -32.069 1.00 81.62 582 GLN A C 1
ATOM 4397 O O . GLN A 1 582 ? 0.526 -15.897 -33.295 1.00 81.62 582 GLN A O 1
ATOM 4402 N N . TYR A 1 583 ? 0.680 -14.641 -31.445 1.00 86.81 583 TYR A N 1
ATOM 4403 C CA . TYR A 1 583 ? 0.789 -13.353 -32.134 1.00 86.81 583 TYR A CA 1
ATOM 4404 C C . TYR A 1 583 ? 2.209 -12.816 -32.020 1.00 86.81 583 TYR A C 1
ATOM 4406 O O . TYR A 1 583 ? 2.742 -12.742 -30.917 1.00 86.81 583 TYR A O 1
ATOM 4414 N N . LEU A 1 584 ? 2.810 -12.404 -33.139 1.00 89.00 584 LEU A N 1
ATOM 4415 C CA . LEU A 1 584 ? 4.126 -11.763 -33.144 1.00 89.00 584 LEU A CA 1
ATOM 4416 C C . LEU A 1 584 ? 4.067 -10.489 -32.288 1.00 89.00 584 LEU A C 1
ATOM 4418 O O . LEU A 1 584 ? 3.318 -9.565 -32.611 1.00 89.00 584 LEU A O 1
ATOM 4422 N N . ASN A 1 585 ? 4.798 -10.456 -31.176 1.00 87.12 585 ASN A N 1
ATOM 4423 C CA . ASN A 1 585 ? 4.720 -9.372 -30.207 1.00 87.12 585 ASN A CA 1
ATOM 4424 C C . ASN A 1 585 ? 5.653 -8.232 -30.613 1.00 87.12 585 ASN A C 1
ATOM 4426 O O . ASN A 1 585 ? 6.874 -8.329 -30.491 1.00 87.12 585 ASN A O 1
ATOM 4430 N N . LEU A 1 586 ? 5.061 -7.135 -31.065 1.00 88.88 586 LEU A N 1
ATOM 4431 C CA . LEU A 1 586 ? 5.766 -5.932 -31.472 1.00 88.88 586 LEU A CA 1
ATOM 4432 C C . LEU A 1 586 ? 5.876 -4.968 -30.290 1.00 88.88 586 LEU A C 1
ATOM 4434 O O . LEU A 1 586 ? 4.894 -4.699 -29.601 1.00 88.88 586 LEU A O 1
ATOM 4438 N N . ASN A 1 587 ? 7.042 -4.354 -30.097 1.00 85.31 587 ASN A N 1
ATOM 4439 C CA . ASN A 1 587 ? 7.136 -3.191 -29.220 1.00 85.31 587 ASN A CA 1
ATOM 4440 C C . ASN A 1 587 ? 6.500 -1.976 -29.927 1.00 85.31 587 ASN A C 1
ATOM 4442 O O . ASN A 1 587 ? 6.994 -1.485 -30.946 1.00 85.31 587 ASN A O 1
ATOM 4446 N N . TYR A 1 588 ? 5.390 -1.493 -29.364 1.00 85.06 588 TYR A N 1
ATOM 4447 C CA . TYR A 1 588 ? 4.561 -0.412 -29.906 1.00 85.06 588 TYR A CA 1
ATOM 4448 C C . TYR A 1 588 ? 5.319 0.910 -30.134 1.00 85.06 588 TYR A C 1
ATOM 4450 O O . TYR A 1 588 ? 4.942 1.689 -31.014 1.00 85.06 588 TYR A O 1
ATOM 4458 N N . ALA A 1 589 ? 6.423 1.156 -29.419 1.00 81.12 589 ALA A N 1
ATOM 4459 C CA . ALA A 1 589 ? 7.251 2.344 -29.622 1.00 81.12 589 ALA A CA 1
ATOM 4460 C C . ALA A 1 589 ? 7.782 2.441 -31.067 1.00 81.12 589 ALA A C 1
ATOM 4462 O O . ALA A 1 589 ? 7.699 3.509 -31.675 1.00 81.12 589 ALA A O 1
ATOM 4463 N N . TYR A 1 590 ? 8.215 1.328 -31.670 1.00 89.25 590 TYR A N 1
ATOM 4464 C CA . TYR A 1 590 ? 8.721 1.312 -33.050 1.00 89.25 590 TYR A CA 1
ATOM 4465 C C . TYR A 1 590 ? 7.614 1.417 -34.116 1.00 89.25 590 TYR A C 1
ATOM 4467 O O . TYR A 1 590 ? 7.878 1.825 -35.249 1.00 89.25 590 TYR A O 1
ATOM 4475 N N . ALA A 1 591 ? 6.364 1.098 -33.764 1.00 88.56 591 ALA A N 1
ATOM 4476 C CA . ALA A 1 591 ? 5.206 1.331 -34.628 1.00 88.56 591 ALA A CA 1
ATOM 4477 C C . ALA A 1 591 ? 4.729 2.795 -34.582 1.00 88.56 591 ALA A C 1
ATOM 4479 O O . ALA A 1 591 ? 4.306 3.342 -35.599 1.00 88.56 591 ALA A O 1
ATOM 4480 N N . LEU A 1 592 ? 4.822 3.451 -33.418 1.00 84.12 592 LEU A N 1
ATOM 4481 C CA . LEU A 1 592 ? 4.392 4.839 -33.220 1.00 84.12 592 LEU A CA 1
ATOM 4482 C C . LEU A 1 592 ? 5.458 5.872 -33.611 1.00 84.12 592 LEU A C 1
ATOM 4484 O O . LEU A 1 592 ? 5.149 6.898 -34.227 1.00 84.12 592 LEU A O 1
ATOM 4488 N N . GLN A 1 593 ? 6.707 5.637 -33.221 1.00 83.31 593 GLN A N 1
ATOM 4489 C CA . GLN A 1 593 ? 7.810 6.589 -33.358 1.00 83.31 593 GLN A CA 1
ATOM 4490 C C . GLN A 1 593 ? 8.666 6.233 -34.574 1.00 83.31 593 GLN A C 1
ATOM 4492 O O . GLN A 1 593 ? 8.811 7.077 -35.461 1.00 83.31 593 GLN A O 1
ATOM 4497 N N . GLY A 1 594 ? 9.075 4.967 -34.669 1.00 87.25 594 GLY A N 1
ATOM 4498 C CA . GLY A 1 594 ? 9.977 4.431 -35.691 1.00 87.25 594 GLY A CA 1
ATOM 4499 C C . GLY A 1 594 ? 11.255 3.869 -35.070 1.00 87.25 594 GLY A C 1
ATOM 4500 O O . GLY A 1 594 ? 11.489 4.061 -33.880 1.00 87.25 594 GLY A O 1
ATOM 4501 N N . LEU A 1 595 ? 12.081 3.178 -35.850 1.00 89.62 595 LEU A N 1
ATOM 4502 C CA . LEU A 1 595 ? 13.395 2.718 -35.403 1.00 89.62 595 LEU A CA 1
ATOM 4503 C C . LEU A 1 595 ? 14.346 3.895 -35.131 1.00 89.62 595 LEU A C 1
ATOM 4505 O O . LEU A 1 595 ? 14.868 3.961 -34.023 1.00 89.62 595 LEU A O 1
ATOM 4509 N N . LYS A 1 596 ? 14.459 4.876 -36.047 1.00 85.69 596 LYS A N 1
ATOM 4510 C CA . LYS A 1 596 ? 15.206 6.131 -35.792 1.00 85.69 596 LYS A CA 1
ATOM 4511 C C . LYS A 1 596 ? 14.480 7.047 -34.793 1.00 85.69 596 LYS A C 1
ATOM 4513 O O . LYS A 1 596 ? 15.070 7.951 -34.218 1.00 85.69 596 LYS A O 1
ATOM 4518 N N . GLY A 1 597 ? 13.178 6.827 -34.584 1.00 83.81 597 GLY A N 1
ATOM 4519 C CA . GLY A 1 597 ? 12.384 7.552 -33.585 1.00 83.81 597 GLY A CA 1
ATOM 4520 C C . GLY A 1 597 ? 12.601 7.080 -32.142 1.00 83.81 597 GLY A C 1
ATOM 4521 O O . GLY A 1 597 ? 12.408 7.871 -31.226 1.00 83.81 597 GLY A O 1
ATOM 4522 N N . VAL A 1 598 ? 12.979 5.812 -31.941 1.00 83.88 598 VAL A N 1
ATOM 4523 C CA . VAL A 1 598 ? 13.282 5.229 -30.618 1.00 83.88 598 VAL A CA 1
ATOM 4524 C C . VAL A 1 598 ? 14.788 5.189 -30.352 1.00 83.88 598 VAL A C 1
ATOM 4526 O O . VAL A 1 598 ? 15.197 5.453 -29.226 1.00 83.88 598 VAL A O 1
ATOM 4529 N N . HIS A 1 599 ? 15.598 4.913 -31.379 1.00 85.25 599 HIS A N 1
ATOM 4530 C CA . HIS A 1 599 ? 17.061 4.940 -31.327 1.00 85.25 599 HIS A CA 1
ATOM 4531 C C . HIS A 1 599 ? 17.580 5.961 -32.356 1.00 85.25 599 HIS A C 1
ATOM 4533 O O . HIS A 1 599 ? 17.766 5.596 -33.518 1.00 85.25 599 HIS A O 1
ATOM 4539 N N . PRO A 1 600 ? 17.781 7.239 -31.978 1.00 78.88 600 PRO A N 1
ATOM 4540 C CA . PRO A 1 600 ? 18.234 8.285 -32.903 1.00 78.88 600 PRO A CA 1
ATOM 4541 C C . PRO A 1 600 ? 19.568 7.963 -33.584 1.00 78.88 600 PRO A C 1
ATOM 4543 O O . PRO A 1 600 ? 19.754 8.288 -34.753 1.00 78.88 600 PRO A O 1
ATOM 4546 N N . ASP A 1 601 ? 20.447 7.268 -32.861 1.00 78.69 601 ASP A N 1
ATOM 4547 C CA . ASP A 1 601 ? 21.820 6.934 -33.257 1.00 78.69 601 ASP A CA 1
ATOM 4548 C C . ASP A 1 601 ? 21.896 5.760 -34.255 1.00 78.69 601 ASP A C 1
ATOM 4550 O O . ASP A 1 601 ? 22.975 5.373 -34.698 1.00 78.69 601 ASP A O 1
ATOM 4554 N N . VAL A 1 602 ? 20.753 5.161 -34.609 1.00 84.12 602 VAL A N 1
ATOM 4555 C CA . VAL A 1 602 ? 20.687 4.086 -35.602 1.00 84.12 602 VAL A CA 1
ATOM 4556 C C . VAL A 1 602 ? 20.756 4.686 -37.000 1.00 84.12 602 VAL A C 1
ATOM 4558 O O . VAL A 1 602 ? 19.749 5.120 -37.572 1.00 84.12 602 VAL A O 1
ATOM 4561 N N . ASP A 1 603 ? 21.948 4.655 -37.589 1.00 83.94 603 ASP A N 1
ATOM 4562 C CA . ASP A 1 603 ? 22.064 4.798 -39.032 1.00 83.94 603 ASP A CA 1
ATOM 4563 C C . ASP A 1 603 ? 21.413 3.602 -39.754 1.00 83.94 603 ASP A C 1
ATOM 4565 O O . ASP A 1 603 ? 21.294 2.503 -39.221 1.00 83.94 603 ASP A O 1
ATOM 4569 N N . PHE A 1 604 ? 20.910 3.834 -40.965 1.00 89.88 604 PHE A N 1
ATOM 4570 C CA . PHE A 1 604 ? 20.383 2.801 -41.851 1.00 89.88 604 PHE A CA 1
ATOM 4571 C C . PHE A 1 604 ? 21.347 2.505 -43.018 1.00 89.88 604 PHE A C 1
ATOM 4573 O O . PHE A 1 604 ? 21.016 1.622 -43.807 1.00 89.88 604 PHE A O 1
ATOM 4580 N N . SER A 1 605 ? 22.471 3.214 -43.176 1.00 81.81 605 SER A N 1
ATOM 4581 C CA . SER A 1 605 ? 23.448 2.991 -44.257 1.00 81.81 605 SER A CA 1
ATOM 4582 C C . SER A 1 605 ? 24.654 2.141 -43.831 1.00 81.81 605 SER A C 1
ATOM 4584 O O . SER A 1 605 ? 25.147 1.381 -44.661 1.00 81.81 605 SER A O 1
ATOM 4586 N N . ASP A 1 606 ? 25.055 2.173 -42.556 1.00 80.94 606 ASP A N 1
ATOM 4587 C CA . ASP A 1 606 ? 25.803 1.083 -41.907 1.00 80.94 606 ASP A CA 1
ATOM 4588 C C . ASP A 1 606 ? 24.953 0.428 -40.808 1.00 80.94 606 ASP A C 1
ATOM 4590 O O . ASP A 1 606 ? 24.840 0.916 -39.682 1.00 80.94 606 ASP A O 1
ATOM 4594 N N . PHE A 1 607 ? 24.275 -0.666 -41.159 1.00 86.69 607 PHE A N 1
ATOM 4595 C CA . PHE A 1 607 ? 23.315 -1.324 -40.284 1.00 86.69 607 PHE A CA 1
ATOM 4596 C C . PHE A 1 607 ? 23.413 -2.846 -40.339 1.00 86.69 607 PHE A C 1
ATOM 4598 O O . PHE A 1 607 ? 23.025 -3.483 -41.318 1.00 86.69 607 PHE A O 1
ATOM 4605 N N . THR A 1 608 ? 23.790 -3.433 -39.205 1.00 83.50 608 THR A N 1
ATOM 4606 C CA . THR A 1 608 ? 23.619 -4.866 -38.932 1.00 83.50 608 THR A CA 1
ATOM 4607 C C . THR A 1 608 ? 22.276 -5.128 -38.244 1.00 83.50 608 THR A C 1
ATOM 4609 O O . THR A 1 608 ? 21.698 -4.247 -37.604 1.00 83.50 608 THR A O 1
ATOM 4612 N N . SER A 1 609 ? 21.788 -6.372 -38.272 1.00 85.00 609 SER A N 1
ATOM 4613 C CA . SER A 1 609 ? 20.565 -6.747 -37.543 1.00 85.00 609 SER A CA 1
ATOM 4614 C C . SER A 1 609 ? 20.654 -6.598 -36.019 1.00 85.00 609 SER A C 1
ATOM 4616 O O . SER A 1 609 ? 19.622 -6.706 -35.362 1.00 85.00 609 SER A O 1
ATOM 4618 N N . LEU A 1 610 ? 21.830 -6.323 -35.439 1.00 84.19 610 LEU A N 1
ATOM 4619 C CA . LEU A 1 610 ? 22.081 -6.392 -33.997 1.00 84.19 610 LEU A CA 1
ATOM 4620 C C . LEU A 1 610 ? 21.082 -5.580 -33.157 1.00 84.19 610 LEU A C 1
ATOM 4622 O O . LEU A 1 610 ? 20.600 -6.087 -32.146 1.00 84.19 610 LEU A O 1
ATOM 4626 N N . ILE A 1 611 ? 20.726 -4.360 -33.575 1.00 87.38 611 ILE A N 1
ATOM 4627 C CA . ILE A 1 611 ? 19.752 -3.535 -32.839 1.00 87.38 611 ILE A CA 1
ATOM 4628 C C . ILE A 1 611 ? 18.327 -4.105 -32.923 1.00 87.38 611 ILE A C 1
ATOM 4630 O O . ILE A 1 611 ? 17.564 -3.994 -31.963 1.00 87.38 611 ILE A O 1
ATOM 4634 N N . LEU A 1 612 ? 17.976 -4.763 -34.032 1.00 89.88 612 LEU A N 1
ATOM 4635 C CA . LEU A 1 612 ? 16.699 -5.462 -34.194 1.00 89.88 612 LEU A CA 1
ATOM 4636 C C . LEU A 1 612 ? 16.670 -6.723 -33.336 1.00 89.88 612 LEU A C 1
ATOM 4638 O O . LEU A 1 612 ? 15.714 -6.945 -32.601 1.00 89.88 612 LEU A O 1
ATOM 4642 N N . ASP A 1 613 ? 17.745 -7.505 -33.395 1.00 86.75 613 ASP A N 1
ATOM 4643 C CA . ASP A 1 613 ? 17.899 -8.766 -32.682 1.00 86.75 613 ASP A CA 1
ATOM 4644 C C . ASP A 1 613 ? 17.869 -8.555 -31.158 1.00 86.75 613 ASP A C 1
ATOM 4646 O O . ASP A 1 613 ? 17.114 -9.226 -30.456 1.00 86.75 613 ASP A O 1
ATOM 4650 N N . GLN A 1 614 ? 18.620 -7.571 -30.642 1.00 83.19 614 GLN A N 1
ATOM 4651 C CA . GLN A 1 614 ? 18.655 -7.225 -29.213 1.00 83.19 614 GLN A CA 1
ATOM 4652 C C . GLN A 1 614 ? 17.315 -6.699 -28.681 1.00 83.19 614 GLN A C 1
ATOM 4654 O O . GLN A 1 614 ? 16.975 -6.947 -27.528 1.00 83.19 614 GLN A O 1
ATOM 4659 N N . ASN A 1 615 ? 16.546 -5.986 -29.509 1.00 85.00 615 ASN A N 1
ATOM 4660 C CA . ASN A 1 615 ? 15.235 -5.446 -29.135 1.00 85.00 615 ASN A CA 1
ATOM 4661 C C . ASN A 1 615 ? 14.062 -6.367 -29.534 1.00 85.00 615 ASN A C 1
ATOM 4663 O O . ASN A 1 615 ? 12.905 -5.956 -29.415 1.00 85.00 615 ASN A O 1
ATOM 4667 N N . GLN A 1 616 ? 14.346 -7.579 -30.031 1.00 87.88 616 GLN A N 1
ATOM 4668 C CA . GLN A 1 616 ? 13.379 -8.532 -30.598 1.00 87.88 616 GLN A CA 1
ATOM 4669 C C . GLN A 1 616 ? 12.412 -7.899 -31.627 1.00 87.88 616 GLN A C 1
ATOM 4671 O O . GLN A 1 616 ? 11.236 -8.259 -31.705 1.00 87.88 616 GLN A O 1
ATOM 4676 N N . ILE A 1 617 ? 12.898 -6.934 -32.416 1.00 90.69 617 ILE A N 1
ATOM 4677 C CA . ILE A 1 617 ? 12.147 -6.265 -33.484 1.00 90.69 617 ILE A CA 1
ATOM 4678 C C . ILE A 1 617 ? 12.134 -7.196 -34.702 1.00 90.69 617 ILE A C 1
ATOM 4680 O O . ILE A 1 617 ? 13.202 -7.485 -35.240 1.00 90.69 617 ILE A O 1
ATOM 4684 N N . PRO A 1 618 ? 10.972 -7.644 -35.204 1.00 91.12 618 PRO A N 1
ATOM 4685 C CA . PRO A 1 618 ? 10.936 -8.547 -36.350 1.00 91.12 618 PRO A CA 1
ATOM 4686 C C . PRO A 1 618 ? 11.339 -7.848 -37.657 1.00 91.12 618 PRO A C 1
ATOM 4688 O O . PRO A 1 618 ? 11.077 -6.658 -37.843 1.00 91.12 618 PRO A O 1
ATOM 4691 N N . TYR A 1 619 ? 11.952 -8.585 -38.585 1.00 92.50 619 TYR A N 1
ATOM 4692 C CA . TYR A 1 619 ? 12.386 -8.073 -39.891 1.00 92.50 619 TYR A CA 1
ATOM 4693 C C . TYR A 1 619 ? 12.382 -9.152 -40.981 1.00 92.50 619 TYR A C 1
ATOM 4695 O O . TYR A 1 619 ? 12.213 -10.337 -40.703 1.00 92.50 619 TYR A O 1
ATOM 4703 N N . LEU A 1 620 ? 12.592 -8.738 -42.233 1.00 91.69 620 LEU A N 1
ATOM 4704 C CA . LEU A 1 620 ? 13.072 -9.602 -43.319 1.00 91.69 620 LEU A CA 1
ATOM 4705 C C . LEU A 1 620 ? 14.481 -9.175 -43.739 1.00 91.69 620 LEU A C 1
ATOM 4707 O O . LEU A 1 620 ? 14.839 -8.009 -43.598 1.00 91.69 620 LEU A O 1
ATOM 4711 N N . VAL A 1 621 ? 15.250 -10.096 -44.312 1.00 91.12 621 VAL A N 1
ATOM 4712 C CA . VAL A 1 621 ? 16.551 -9.810 -44.929 1.00 91.12 621 VAL A CA 1
ATOM 4713 C C . VAL A 1 621 ? 16.403 -9.902 -46.445 1.00 91.12 621 VAL A C 1
ATOM 4715 O O . VAL A 1 621 ? 15.920 -10.907 -46.955 1.00 91.12 621 VAL A O 1
ATOM 4718 N N . LEU A 1 622 ? 16.816 -8.870 -47.171 1.00 91.56 622 LEU A N 1
ATOM 4719 C CA . LEU A 1 622 ? 16.922 -8.794 -48.631 1.00 91.56 622 LEU A CA 1
ATOM 4720 C C . LEU A 1 622 ? 18.403 -8.698 -49.007 1.00 91.56 622 LEU A C 1
ATOM 4722 O O . LEU A 1 622 ? 19.197 -8.142 -48.262 1.00 91.56 622 LEU A O 1
ATOM 4726 N N . THR A 1 623 ? 18.807 -9.195 -50.171 1.00 89.19 623 THR A N 1
ATOM 4727 C CA . THR A 1 623 ? 20.180 -9.052 -50.675 1.00 89.19 623 THR A CA 1
ATOM 4728 C C . THR A 1 623 ? 20.183 -8.863 -52.196 1.00 89.19 623 THR A C 1
ATOM 4730 O O . THR A 1 623 ? 19.446 -9.564 -52.886 1.00 89.19 623 THR A O 1
ATOM 4733 N N . VAL A 1 624 ? 20.965 -7.910 -52.719 1.00 88.50 624 VAL A N 1
ATOM 4734 C CA . VAL A 1 624 ? 20.924 -7.405 -54.113 1.00 88.50 624 VAL A CA 1
ATOM 4735 C C . VAL A 1 624 ? 22.318 -7.320 -54.758 1.00 88.50 624 VAL A C 1
ATOM 4737 O O . VAL A 1 624 ? 23.310 -7.295 -54.035 1.00 88.50 624 VAL A O 1
ATOM 4740 N N . SER A 1 625 ? 22.413 -7.318 -56.096 1.00 85.00 625 SER A N 1
ATOM 4741 C CA . SER A 1 625 ? 23.691 -7.241 -56.850 1.00 85.00 625 SER A CA 1
ATOM 4742 C C . SER A 1 625 ? 23.523 -6.948 -58.355 1.00 85.00 625 SER A C 1
ATOM 4744 O O . SER A 1 625 ? 22.459 -7.219 -58.911 1.00 85.00 625 SER A O 1
ATOM 4746 N N . ASP A 1 626 ? 24.570 -6.457 -59.037 1.00 78.19 626 ASP A N 1
ATOM 4747 C CA . ASP A 1 626 ? 24.590 -6.196 -60.496 1.00 78.19 626 ASP A CA 1
ATOM 4748 C C . ASP A 1 626 ? 25.965 -6.481 -61.149 1.00 78.19 626 ASP A C 1
ATOM 4750 O O . ASP A 1 626 ? 26.822 -5.604 -61.247 1.00 78.19 626 ASP A O 1
ATOM 4754 N N . SER A 1 627 ? 26.207 -7.725 -61.582 1.00 64.56 627 SER A N 1
ATOM 4755 C CA . SER A 1 627 ? 27.576 -8.232 -61.800 1.00 64.56 627 SER A CA 1
ATOM 4756 C C . SER A 1 627 ? 27.880 -8.867 -63.170 1.00 64.56 627 SER A C 1
ATOM 4758 O O . SER A 1 627 ? 28.888 -9.565 -63.310 1.00 64.56 627 SER A O 1
ATOM 4760 N N . THR A 1 628 ? 27.072 -8.638 -64.218 1.00 55.81 628 THR A N 1
ATOM 4761 C CA . THR A 1 628 ? 27.214 -9.369 -65.503 1.00 55.81 628 THR A CA 1
ATOM 4762 C C . THR A 1 628 ? 27.390 -8.513 -66.769 1.00 55.81 628 THR A C 1
ATOM 4764 O O . THR A 1 628 ? 26.485 -8.451 -67.603 1.00 55.81 628 THR A O 1
ATOM 4767 N N . GLY A 1 629 ? 28.595 -7.971 -67.016 1.00 51.88 629 GLY A N 1
ATOM 4768 C CA . GLY A 1 629 ? 28.968 -7.568 -68.385 1.00 51.88 629 GLY A CA 1
ATOM 4769 C C . GLY A 1 629 ? 30.238 -6.728 -68.603 1.00 51.88 629 GLY A C 1
ATOM 4770 O O . GLY A 1 629 ? 30.334 -5.589 -68.171 1.00 51.88 629 GLY A O 1
ATOM 4771 N N . GLY A 1 630 ? 31.152 -7.226 -69.444 1.00 50.59 630 GLY A N 1
ATOM 4772 C CA . GLY A 1 630 ? 31.938 -6.376 -70.358 1.00 50.59 630 GLY A CA 1
ATOM 4773 C C . GLY A 1 630 ? 33.303 -5.869 -69.881 1.00 50.59 630 GLY A C 1
ATOM 4774 O O . GLY A 1 630 ? 34.292 -6.133 -70.562 1.00 50.59 630 GLY A O 1
ATOM 4775 N N . SER A 1 631 ? 33.374 -5.147 -68.760 1.00 52.22 631 SER A N 1
ATOM 4776 C CA . SER A 1 631 ? 34.641 -4.692 -68.157 1.00 52.22 631 SER A CA 1
ATOM 4777 C C . SER A 1 631 ? 34.486 -4.412 -66.654 1.00 52.22 631 SER A C 1
ATOM 4779 O O . SER A 1 631 ? 33.380 -4.519 -66.118 1.00 52.22 631 SER A O 1
ATOM 4781 N N . GLU A 1 632 ? 35.587 -4.127 -65.956 1.00 53.09 632 GLU A N 1
ATOM 4782 C CA . GLU A 1 632 ? 35.578 -3.723 -64.537 1.00 53.09 632 GLU A CA 1
ATOM 4783 C C . GLU A 1 632 ? 35.213 -2.233 -64.378 1.00 53.09 632 GLU A C 1
ATOM 4785 O O . GLU A 1 632 ? 34.414 -1.884 -63.521 1.00 53.09 632 GLU A O 1
ATOM 4790 N N . LEU A 1 633 ? 35.644 -1.370 -65.305 1.00 54.00 633 LEU A N 1
ATOM 4791 C CA . LEU A 1 633 ? 35.429 0.089 -65.279 1.00 54.00 633 LEU A CA 1
ATOM 4792 C C . LEU A 1 633 ? 34.012 0.550 -65.707 1.00 54.00 633 LEU A C 1
ATOM 4794 O O . LEU A 1 633 ? 33.842 1.699 -66.119 1.00 54.00 633 LEU A O 1
ATOM 4798 N N . THR A 1 634 ? 33.011 -0.342 -65.709 1.00 58.31 634 THR A N 1
ATOM 4799 C CA . THR A 1 634 ? 31.669 -0.085 -66.279 1.00 58.31 634 THR A CA 1
ATOM 4800 C C . THR A 1 634 ? 30.543 -0.878 -65.591 1.00 58.31 634 THR A C 1
ATOM 4802 O O . THR A 1 634 ? 29.868 -1.668 -66.258 1.00 58.31 634 THR A O 1
ATOM 4805 N N . ARG A 1 635 ? 30.326 -0.707 -64.280 1.00 67.31 635 ARG A N 1
ATOM 4806 C CA . ARG A 1 635 ? 29.229 -1.368 -63.535 1.00 67.31 635 ARG A CA 1
ATOM 4807 C C . ARG A 1 635 ? 28.631 -0.479 -62.445 1.00 67.31 635 ARG A C 1
ATOM 4809 O O . ARG A 1 635 ? 29.316 0.406 -61.937 1.00 67.31 635 ARG A O 1
ATOM 4816 N N . THR A 1 636 ? 27.391 -0.767 -62.050 1.00 73.94 636 THR A N 1
ATOM 4817 C CA . THR A 1 636 ? 26.768 -0.177 -60.860 1.00 73.94 636 THR A CA 1
ATOM 4818 C C . THR A 1 636 ? 27.158 -0.987 -59.632 1.00 73.94 636 THR A C 1
ATOM 4820 O O . THR A 1 636 ? 26.976 -2.205 -59.610 1.00 73.94 636 THR A O 1
ATOM 4823 N N . SER A 1 637 ? 27.681 -0.299 -58.622 1.00 78.88 637 SER A N 1
ATOM 4824 C CA . SER A 1 637 ? 28.027 -0.873 -57.327 1.00 78.88 637 SER A CA 1
ATOM 4825 C C . SER A 1 637 ? 26.746 -1.135 -56.518 1.00 78.88 637 SER A C 1
ATOM 4827 O O . SER A 1 637 ? 25.740 -0.438 -56.682 1.00 78.88 637 SER A O 1
ATOM 4829 N N . ALA A 1 638 ? 26.699 -2.219 -55.742 1.00 80.06 638 ALA A N 1
ATOM 4830 C CA . ALA A 1 638 ? 25.424 -2.771 -55.277 1.00 80.06 638 ALA A CA 1
ATOM 4831 C C . ALA A 1 638 ? 24.682 -1.919 -54.219 1.00 80.06 638 ALA A C 1
ATOM 4833 O O . ALA A 1 638 ? 23.478 -2.103 -54.034 1.00 80.06 638 ALA A O 1
ATOM 4834 N N . GLU A 1 639 ? 25.370 -0.984 -53.565 1.00 79.56 639 GLU A N 1
ATOM 4835 C CA . GLU A 1 639 ? 24.831 0.027 -52.643 1.00 79.56 639 GLU A CA 1
ATOM 4836 C C . GLU A 1 639 ? 24.018 1.107 -53.358 1.00 79.56 639 GLU A C 1
ATOM 4838 O O . GLU A 1 639 ? 23.075 1.667 -52.803 1.00 79.56 639 GLU A O 1
ATOM 4843 N N . ASP A 1 640 ? 24.309 1.340 -54.635 1.00 79.06 640 ASP A N 1
ATOM 4844 C CA . ASP A 1 640 ? 23.585 2.307 -55.454 1.00 79.06 640 ASP A CA 1
ATOM 4845 C C . ASP A 1 640 ? 22.273 1.766 -56.032 1.00 79.06 640 ASP A C 1
ATOM 4847 O O . ASP A 1 640 ? 21.587 2.437 -56.818 1.00 79.06 640 ASP A O 1
ATOM 4851 N N . LEU A 1 641 ? 21.946 0.513 -55.716 1.00 85.62 641 LEU A N 1
ATOM 4852 C CA . LEU A 1 641 ? 20.791 -0.154 -56.277 1.00 85.62 641 LEU A CA 1
ATOM 4853 C C . LEU A 1 641 ? 19.511 0.302 -55.566 1.00 85.62 641 LEU A C 1
ATOM 4855 O O . LEU A 1 641 ? 19.335 0.076 -54.373 1.00 85.62 641 LEU A O 1
ATOM 4859 N N . VAL A 1 642 ? 18.559 0.905 -56.285 1.00 89.56 642 VAL A N 1
ATOM 4860 C CA . VAL A 1 642 ? 17.359 1.502 -55.669 1.00 89.56 642 VAL A CA 1
ATOM 4861 C C . VAL A 1 642 ? 16.292 0.443 -55.344 1.00 89.56 642 VAL A C 1
ATOM 4863 O O . VAL A 1 642 ? 15.472 0.073 -56.190 1.00 89.56 642 VAL A O 1
ATOM 4866 N N . VAL A 1 643 ? 16.297 -0.036 -54.101 1.00 90.75 643 VAL A N 1
ATOM 4867 C CA . VAL A 1 643 ? 15.328 -0.948 -53.478 1.00 90.75 643 VAL A CA 1
ATOM 4868 C C . VAL A 1 643 ? 14.020 -0.244 -53.102 1.00 90.75 643 VAL A C 1
ATOM 4870 O O . VAL A 1 643 ? 13.983 0.893 -52.644 1.00 90.75 643 VAL A O 1
ATOM 4873 N N . THR A 1 644 ? 12.910 -0.960 -53.265 1.00 93.31 644 THR A N 1
ATOM 4874 C CA . THR A 1 644 ? 11.536 -0.546 -52.972 1.00 93.31 644 THR A CA 1
ATOM 4875 C C . THR A 1 644 ? 10.818 -1.626 -52.163 1.00 93.31 644 THR A C 1
ATOM 4877 O O . THR A 1 644 ? 10.793 -2.784 -52.574 1.00 93.31 644 THR A O 1
ATOM 4880 N N . VAL A 1 645 ? 10.154 -1.232 -51.073 1.00 94.56 645 VAL A N 1
ATOM 4881 C CA . VAL A 1 645 ? 9.332 -2.093 -50.202 1.00 94.56 645 VAL A CA 1
ATOM 4882 C C . VAL A 1 645 ? 7.892 -1.570 -50.176 1.00 94.56 645 VAL A C 1
ATOM 4884 O O . VAL A 1 645 ? 7.649 -0.374 -50.310 1.00 94.56 645 VAL A O 1
ATOM 4887 N N . THR A 1 646 ? 6.901 -2.450 -50.055 1.00 95.31 646 THR A N 1
ATOM 4888 C CA . THR A 1 646 ? 5.472 -2.108 -49.939 1.00 95.31 646 THR A CA 1
ATOM 4889 C C . THR A 1 646 ? 4.820 -2.982 -48.872 1.00 95.31 646 THR A C 1
ATOM 4891 O O . THR A 1 646 ? 5.023 -4.194 -48.881 1.00 95.31 646 THR A O 1
ATOM 4894 N N . TYR A 1 647 ? 4.046 -2.373 -47.978 1.00 95.94 647 TYR A N 1
ATOM 4895 C CA . TYR A 1 647 ? 3.323 -3.012 -46.876 1.00 95.94 647 TYR A CA 1
ATOM 4896 C C . TYR A 1 647 ? 1.811 -2.878 -47.088 1.00 95.94 647 TYR A C 1
ATOM 4898 O O . TYR A 1 647 ? 1.346 -1.828 -47.529 1.00 95.94 647 TYR A O 1
ATOM 4906 N N . GLU A 1 648 ? 1.052 -3.930 -46.785 1.00 95.06 648 GLU A N 1
ATOM 4907 C CA . GLU A 1 648 ? -0.406 -4.007 -46.946 1.00 95.06 648 GLU A CA 1
ATOM 4908 C C . GLU A 1 648 ? -1.015 -4.717 -45.714 1.00 95.06 648 GLU A C 1
ATOM 4910 O O . GLU A 1 648 ? -0.503 -5.761 -45.312 1.00 95.06 648 GLU A O 1
ATOM 4915 N N . ALA A 1 649 ? -2.097 -4.209 -45.109 1.00 93.38 649 ALA A N 1
ATOM 4916 C CA . ALA A 1 649 ? -2.788 -4.881 -43.995 1.00 93.38 649 ALA A CA 1
ATOM 4917 C C . ALA A 1 649 ? -4.311 -4.641 -43.973 1.00 93.38 649 ALA A C 1
ATOM 4919 O O . ALA A 1 649 ? -4.792 -3.579 -44.376 1.00 93.38 649 ALA A O 1
ATOM 4920 N N . GLY A 1 650 ? -5.071 -5.626 -43.484 1.00 90.25 650 GLY A N 1
ATOM 4921 C CA . GLY A 1 650 ? -6.534 -5.593 -43.324 1.00 90.25 650 GLY A CA 1
ATOM 4922 C C . GLY A 1 650 ? -7.043 -6.793 -42.515 1.00 90.25 650 GLY A C 1
ATOM 4923 O O . GLY A 1 650 ? -6.243 -7.630 -42.104 1.00 90.25 650 GLY A O 1
ATOM 4924 N N . ASN A 1 651 ? -8.352 -6.900 -42.272 1.00 86.62 651 ASN A N 1
ATOM 4925 C CA . ASN A 1 651 ? -8.922 -8.026 -41.515 1.00 86.62 651 ASN A CA 1
ATOM 4926 C C . ASN A 1 651 ? -8.715 -9.368 -42.244 1.00 86.62 651 ASN A C 1
ATOM 4928 O O . ASN A 1 651 ? -8.709 -9.421 -43.478 1.00 86.62 651 ASN A O 1
ATOM 4932 N N . ILE A 1 652 ? -8.594 -10.467 -41.493 1.00 80.88 652 ILE A N 1
ATOM 4933 C CA . ILE A 1 652 ? -8.424 -11.818 -42.057 1.00 80.88 652 ILE A CA 1
ATOM 4934 C C . ILE A 1 652 ? -9.598 -12.164 -42.997 1.00 80.88 652 ILE A C 1
ATOM 4936 O O . ILE A 1 652 ? -10.730 -12.366 -42.563 1.00 80.88 652 ILE A O 1
ATOM 4940 N N . GLY A 1 653 ? -9.309 -12.259 -44.300 1.00 75.50 653 GLY A N 1
ATOM 4941 C CA . GLY A 1 653 ? -10.282 -12.572 -45.357 1.00 75.50 653 GLY A CA 1
ATOM 4942 C C . GLY A 1 653 ? -10.844 -11.366 -46.126 1.00 75.50 653 GLY A C 1
ATOM 4943 O O . GLY A 1 653 ? -11.563 -11.568 -47.105 1.00 75.50 653 GLY A O 1
ATOM 4944 N N . GLU A 1 654 ? -10.503 -10.135 -45.738 1.00 83.56 654 GLU A N 1
ATOM 4945 C CA . GLU A 1 654 ? -10.910 -8.902 -46.427 1.00 83.56 654 GLU A CA 1
ATOM 4946 C C . GLU A 1 654 ? -9.782 -8.330 -47.317 1.00 83.56 654 GLU A C 1
ATOM 4948 O O . GLU A 1 654 ? -8.696 -8.901 -47.426 1.00 83.56 654 GLU A O 1
ATOM 4953 N N . GLN A 1 655 ? -10.036 -7.211 -48.008 1.00 84.25 655 GLN A N 1
ATOM 4954 C CA . GLN A 1 655 ? -8.977 -6.476 -48.714 1.00 84.25 655 GLN A CA 1
ATOM 4955 C C . GLN A 1 655 ? -8.201 -5.570 -47.751 1.00 84.25 655 GLN A C 1
ATOM 4957 O O . GLN A 1 655 ? -8.763 -5.049 -46.789 1.00 84.25 655 GLN A O 1
ATOM 4962 N N . ALA A 1 656 ? -6.916 -5.350 -48.039 1.00 86.69 656 ALA A N 1
ATOM 4963 C CA . ALA A 1 656 ? -6.078 -4.445 -47.262 1.00 86.69 656 ALA A CA 1
ATOM 4964 C C . ALA A 1 656 ? -6.621 -3.005 -47.290 1.00 86.69 656 ALA A C 1
ATOM 4966 O O . ALA A 1 656 ? -6.907 -2.451 -48.353 1.00 86.69 656 ALA A O 1
ATOM 4967 N N . THR A 1 657 ? -6.742 -2.403 -46.109 1.00 87.56 657 THR A N 1
ATOM 4968 C CA . THR A 1 657 ? -7.193 -1.019 -45.891 1.00 87.56 657 THR A CA 1
ATOM 4969 C C . THR A 1 657 ? -6.038 -0.090 -45.516 1.00 87.56 657 THR A C 1
ATOM 4971 O O . THR A 1 657 ? -6.128 1.119 -45.727 1.00 87.56 657 THR A O 1
ATOM 4974 N N . ILE A 1 658 ? -4.938 -0.649 -45.004 1.00 89.12 658 ILE A N 1
ATOM 4975 C CA . ILE A 1 658 ? -3.663 0.027 -44.753 1.00 89.12 658 ILE A CA 1
ATOM 4976 C C . ILE A 1 658 ? -2.706 -0.365 -45.881 1.00 89.12 658 ILE A C 1
ATOM 4978 O O . ILE A 1 658 ? -2.502 -1.555 -46.117 1.00 89.12 658 ILE A O 1
ATOM 4982 N N . ILE A 1 659 ? -2.118 0.616 -46.572 1.00 91.50 659 ILE A N 1
ATOM 4983 C CA . ILE A 1 659 ? -1.102 0.399 -47.615 1.00 91.50 659 ILE A CA 1
ATOM 4984 C C . ILE A 1 659 ? -0.010 1.468 -47.481 1.00 91.50 659 ILE A C 1
ATOM 4986 O O . ILE A 1 659 ? -0.314 2.660 -47.427 1.00 91.50 659 ILE A O 1
ATOM 4990 N N . HIS A 1 660 ? 1.259 1.058 -47.471 1.00 94.69 660 HIS A N 1
ATOM 4991 C CA . HIS A 1 660 ? 2.421 1.952 -47.417 1.00 94.69 660 HIS A CA 1
ATOM 4992 C C . HIS A 1 660 ? 3.534 1.499 -48.375 1.00 94.69 660 HIS A C 1
ATOM 4994 O O . HIS A 1 660 ? 3.587 0.333 -48.762 1.00 94.69 660 HIS A O 1
ATOM 5000 N N . LYS A 1 661 ? 4.427 2.413 -48.779 1.00 92.81 661 LYS A N 1
ATOM 5001 C CA . LYS A 1 661 ? 5.525 2.131 -49.712 1.00 92.81 661 LYS A CA 1
ATOM 5002 C C . LYS A 1 661 ? 6.769 2.966 -49.394 1.00 92.81 661 LYS A C 1
ATOM 5004 O O . LYS A 1 661 ? 6.698 4.190 -49.451 1.00 92.81 661 LYS A O 1
ATOM 5009 N N . GLN A 1 662 ? 7.897 2.288 -49.185 1.00 90.94 662 GLN A N 1
ATOM 5010 C CA . GLN A 1 662 ? 9.202 2.871 -48.860 1.00 90.94 662 GLN A CA 1
ATOM 5011 C C . GLN A 1 662 ? 10.240 2.577 -49.959 1.00 90.94 662 GLN A C 1
ATOM 5013 O O . GLN A 1 662 ? 10.103 1.610 -50.714 1.00 90.94 662 GLN A O 1
ATOM 5018 N N . VAL A 1 663 ? 11.269 3.423 -50.074 1.00 87.12 663 VAL A N 1
ATOM 5019 C CA . VAL A 1 663 ? 12.376 3.303 -51.046 1.00 87.12 663 VAL A CA 1
ATOM 5020 C C . VAL A 1 663 ? 13.690 3.715 -50.366 1.00 87.12 663 VAL A C 1
ATOM 5022 O O . VAL A 1 663 ? 13.690 4.705 -49.636 1.00 87.12 663 VAL A O 1
ATOM 5025 N N . ASN A 1 664 ? 14.800 3.015 -50.623 1.00 79.56 664 ASN A N 1
ATOM 5026 C CA . ASN A 1 664 ? 16.144 3.265 -50.053 1.00 79.56 664 ASN A CA 1
ATOM 5027 C C . ASN A 1 664 ? 16.857 4.527 -50.607 1.00 79.56 664 ASN A C 1
ATOM 5029 O O . ASN A 1 664 ? 18.045 4.515 -50.915 1.00 79.56 664 ASN A O 1
ATOM 5033 N N . LEU A 1 665 ? 16.134 5.633 -50.788 1.00 64.12 665 LEU A N 1
ATOM 5034 C CA . LEU A 1 665 ? 16.730 6.896 -51.233 1.00 64.12 665 LEU A CA 1
ATOM 5035 C C . LEU A 1 665 ? 17.348 7.626 -50.035 1.00 64.12 665 LEU A C 1
ATOM 5037 O O . LEU A 1 665 ? 16.661 8.418 -49.377 1.00 64.12 665 LEU A O 1
ATOM 5041 N N . GLY A 1 666 ? 18.624 7.326 -49.784 1.00 60.09 666 GLY A N 1
ATOM 5042 C CA . GLY A 1 666 ? 19.305 7.547 -48.507 1.00 60.09 666 GLY A CA 1
ATOM 5043 C C . GLY A 1 666 ? 18.973 6.437 -47.504 1.00 60.09 666 GLY A C 1
ATOM 5044 O O . GLY A 1 666 ? 18.263 5.483 -47.835 1.00 60.09 666 GLY A O 1
ATOM 5045 N N . ASP A 1 667 ? 19.432 6.612 -46.270 1.00 68.75 667 ASP A N 1
ATOM 5046 C CA . ASP A 1 667 ? 19.244 5.781 -45.067 1.00 68.75 667 ASP A CA 1
ATOM 5047 C C . ASP A 1 667 ? 17.759 5.684 -44.634 1.00 68.75 667 ASP A C 1
ATOM 5049 O O . ASP A 1 667 ? 17.313 6.141 -43.580 1.00 68.75 667 ASP A O 1
ATOM 5053 N N . LYS A 1 668 ? 16.959 5.066 -45.510 1.00 80.69 668 LYS A N 1
ATOM 5054 C CA . LYS A 1 668 ? 15.496 4.895 -45.441 1.00 80.69 668 LYS A CA 1
ATOM 5055 C C . LYS A 1 668 ? 15.041 3.443 -45.380 1.00 80.69 668 LYS A C 1
ATOM 5057 O O . LYS A 1 668 ? 13.895 3.175 -45.017 1.00 80.69 668 LYS A O 1
ATOM 5062 N N . ILE A 1 669 ? 15.930 2.523 -45.732 1.00 89.56 669 ILE A N 1
ATOM 5063 C CA . ILE A 1 669 ? 15.811 1.093 -45.463 1.00 89.56 669 ILE A CA 1
ATOM 5064 C C . ILE A 1 669 ? 17.178 0.680 -44.904 1.00 89.56 669 ILE A C 1
ATOM 5066 O O . ILE A 1 669 ? 18.167 0.943 -45.589 1.00 89.56 669 ILE A O 1
ATOM 5070 N N . PRO A 1 670 ? 17.252 0.091 -43.700 1.00 91.56 670 PRO A N 1
ATOM 5071 C CA . PRO A 1 670 ? 18.523 -0.322 -43.113 1.00 91.56 670 PRO A CA 1
ATOM 5072 C C . PRO A 1 670 ? 19.298 -1.317 -43.993 1.00 91.56 670 PRO A C 1
ATOM 5074 O O . PRO A 1 670 ? 18.672 -2.193 -44.593 1.00 91.56 670 PRO A O 1
ATOM 5077 N N . HIS A 1 671 ? 20.628 -1.212 -44.088 1.00 91.00 671 HIS A N 1
ATOM 5078 C CA . HIS A 1 671 ? 21.470 -2.139 -44.856 1.00 91.00 671 HIS A CA 1
ATOM 5079 C C . HIS A 1 671 ? 22.927 -2.267 -44.394 1.00 91.00 671 HIS A C 1
ATOM 5081 O O . HIS A 1 671 ? 23.481 -1.350 -43.805 1.00 91.00 671 HIS A O 1
ATOM 5087 N N . GLU A 1 672 ? 23.536 -3.402 -44.748 1.00 86.25 672 GLU A N 1
ATOM 5088 C CA . GLU A 1 672 ? 24.980 -3.662 -44.705 1.00 86.25 672 GLU A CA 1
ATOM 5089 C C . GLU A 1 672 ? 25.522 -3.980 -46.115 1.00 86.25 672 GLU A C 1
ATOM 5091 O O . GLU A 1 672 ? 24.796 -4.430 -47.013 1.00 86.25 672 GLU A O 1
ATOM 5096 N N . ILE A 1 673 ? 26.824 -3.776 -46.302 1.00 79.00 673 ILE A N 1
ATOM 5097 C CA . ILE A 1 673 ? 27.552 -3.898 -47.572 1.00 79.00 673 ILE A CA 1
ATOM 5098 C C . ILE A 1 673 ? 28.392 -5.188 -47.561 1.00 79.00 673 ILE A C 1
ATOM 5100 O O . ILE A 1 673 ? 29.121 -5.417 -46.602 1.00 79.00 673 ILE A O 1
ATOM 5104 N N . LEU A 1 674 ? 28.270 -6.070 -48.572 1.00 63.72 674 LEU A N 1
ATOM 5105 C CA . LEU A 1 674 ? 28.915 -7.399 -48.549 1.00 63.72 674 LEU A CA 1
ATOM 5106 C C . LEU A 1 674 ? 29.228 -8.004 -49.939 1.00 63.72 674 LEU A C 1
ATOM 5108 O O . LEU A 1 674 ? 28.304 -8.254 -50.712 1.00 63.72 674 LEU A O 1
ATOM 5112 N N . PRO A 1 675 ? 30.469 -8.443 -50.229 1.00 60.53 675 PRO A N 1
ATOM 5113 C CA . PRO A 1 675 ? 31.676 -8.268 -49.418 1.00 60.53 675 PRO A CA 1
ATOM 5114 C C . PRO A 1 675 ? 32.099 -6.794 -49.380 1.00 60.53 675 PRO A C 1
ATOM 5116 O O . PRO A 1 675 ? 31.437 -5.945 -49.980 1.00 60.53 675 PRO A O 1
ATOM 5119 N N . ASP A 1 676 ? 33.224 -6.525 -48.721 1.00 57.47 676 ASP A N 1
ATOM 5120 C CA . ASP A 1 676 ? 33.943 -5.257 -48.839 1.00 57.47 676 ASP A CA 1
ATOM 5121 C C . ASP A 1 676 ? 34.066 -4.813 -50.311 1.00 57.47 676 ASP A C 1
ATOM 5123 O O . ASP A 1 676 ? 34.139 -5.672 -51.207 1.00 57.47 676 ASP A O 1
ATOM 5127 N N . PRO A 1 677 ? 34.131 -3.495 -50.579 1.00 59.41 677 PRO A N 1
ATOM 5128 C CA . PRO A 1 677 ? 34.488 -2.991 -51.897 1.00 59.41 677 PRO A CA 1
ATOM 5129 C C . PRO A 1 677 ? 35.764 -3.669 -52.406 1.00 59.41 677 PRO A C 1
ATOM 5131 O O . PRO A 1 677 ? 36.723 -3.862 -51.652 1.00 59.41 677 PRO A O 1
ATOM 5134 N N . ASP A 1 678 ? 35.795 -4.034 -53.687 1.00 61.88 678 ASP A N 1
ATOM 5135 C CA . ASP A 1 678 ? 37.011 -4.569 -54.291 1.00 61.88 678 ASP A CA 1
ATOM 5136 C C . ASP A 1 678 ? 38.132 -3.509 -54.369 1.00 61.88 678 ASP A C 1
ATOM 5138 O O . ASP A 1 678 ? 37.995 -2.373 -53.910 1.00 61.88 678 ASP A O 1
ATOM 5142 N N . ALA A 1 679 ? 39.284 -3.880 -54.932 1.00 57.62 679 ALA A N 1
ATOM 5143 C CA . ALA A 1 679 ? 40.470 -3.020 -54.942 1.00 57.62 679 ALA A CA 1
ATOM 5144 C C . ALA A 1 679 ? 40.283 -1.667 -55.669 1.00 57.62 679 ALA A C 1
ATOM 5146 O O . ALA A 1 679 ? 41.111 -0.777 -55.473 1.00 57.62 679 ALA A O 1
ATOM 5147 N N . ASP A 1 680 ? 39.224 -1.513 -56.473 1.00 54.47 680 ASP A N 1
ATOM 5148 C CA . ASP A 1 680 ? 38.856 -0.275 -57.169 1.00 54.47 680 ASP A CA 1
ATOM 5149 C C . ASP A 1 680 ? 37.605 0.405 -56.558 1.00 54.47 680 ASP A C 1
ATOM 5151 O O . ASP A 1 680 ? 37.124 1.413 -57.082 1.00 54.47 680 ASP A O 1
ATOM 5155 N N . GLY A 1 681 ? 37.099 -0.105 -55.428 1.00 62.09 681 GLY A N 1
ATOM 5156 C CA . GLY A 1 681 ? 35.969 0.453 -54.684 1.00 62.09 681 GLY A CA 1
ATOM 5157 C C . GLY A 1 681 ? 34.592 -0.060 -55.115 1.00 62.09 681 GLY A C 1
ATOM 5158 O O . GLY A 1 681 ? 33.594 0.573 -54.782 1.00 62.09 681 GLY A O 1
ATOM 5159 N N . TYR A 1 682 ? 34.508 -1.173 -55.852 1.00 70.75 682 TYR A N 1
ATOM 5160 C CA . TYR A 1 682 ? 33.236 -1.720 -56.332 1.00 70.75 682 TYR A CA 1
ATOM 5161 C C . TYR A 1 682 ? 32.693 -2.825 -55.411 1.00 70.75 682 TYR A C 1
ATOM 5163 O O . TYR A 1 682 ? 33.317 -3.865 -55.190 1.00 70.75 682 TYR A O 1
ATOM 5171 N N . ILE A 1 683 ? 31.486 -2.610 -54.895 1.00 76.06 683 ILE A N 1
ATOM 5172 C CA . ILE A 1 683 ? 30.741 -3.537 -54.045 1.00 76.06 683 ILE A CA 1
ATOM 5173 C C . ILE A 1 683 ? 29.889 -4.445 -54.934 1.00 76.06 683 ILE A C 1
ATOM 5175 O O . ILE A 1 683 ? 28.967 -4.016 -55.631 1.00 76.06 683 ILE A O 1
ATOM 5179 N N . ASN A 1 684 ? 30.161 -5.745 -54.874 1.00 74.69 684 ASN A N 1
ATOM 5180 C CA . ASN A 1 684 ? 29.448 -6.742 -55.674 1.00 74.69 684 ASN A CA 1
ATOM 5181 C C . ASN A 1 684 ? 28.016 -7.023 -55.166 1.00 74.69 684 ASN A C 1
ATOM 5183 O O . ASN A 1 684 ? 27.185 -7.504 -55.940 1.00 74.69 684 ASN A O 1
ATOM 5187 N N . GLN A 1 685 ? 27.717 -6.779 -53.882 1.00 82.50 685 GLN A N 1
ATOM 5188 C CA . GLN A 1 685 ? 26.426 -7.109 -53.271 1.00 82.50 685 GLN A CA 1
ATOM 5189 C C . GLN A 1 685 ? 26.117 -6.278 -52.001 1.00 82.50 685 GLN A C 1
ATOM 5191 O O . GLN A 1 685 ? 27.011 -5.854 -51.280 1.00 82.50 685 GLN A O 1
ATOM 5196 N N . VAL A 1 686 ? 24.830 -6.031 -51.729 1.00 88.00 686 VAL A N 1
ATOM 5197 C CA . VAL A 1 686 ? 24.344 -5.306 -50.535 1.00 88.00 686 VAL A CA 1
ATOM 5198 C C . VAL A 1 686 ? 23.143 -6.014 -49.922 1.00 88.00 686 VAL A C 1
ATOM 5200 O O . VAL A 1 686 ? 22.329 -6.596 -50.644 1.00 88.00 686 VAL A O 1
ATOM 5203 N N . ARG A 1 687 ? 23.023 -5.983 -48.591 1.00 89.12 687 ARG A N 1
ATOM 5204 C CA . ARG A 1 687 ? 21.974 -6.655 -47.819 1.00 89.12 687 ARG A CA 1
ATOM 5205 C C . ARG A 1 687 ? 21.126 -5.645 -47.047 1.00 89.12 687 ARG A C 1
ATOM 5207 O O . ARG A 1 687 ? 21.596 -5.041 -46.097 1.00 89.12 687 ARG A O 1
ATOM 5214 N N . TYR A 1 688 ? 19.854 -5.520 -47.417 1.00 92.12 688 TYR A N 1
ATOM 5215 C CA . TYR A 1 688 ? 18.884 -4.675 -46.719 1.00 92.12 688 TYR A CA 1
ATOM 5216 C C . TYR A 1 688 ? 18.149 -5.459 -45.632 1.00 92.12 688 TYR A C 1
ATOM 5218 O O . TYR A 1 688 ? 17.594 -6.527 -45.892 1.00 92.12 688 TYR A O 1
ATOM 5226 N N . PHE A 1 689 ? 18.062 -4.888 -44.439 1.00 92.62 689 PHE A N 1
ATOM 5227 C CA . PHE A 1 689 ? 17.191 -5.343 -43.366 1.00 92.62 689 PHE A CA 1
ATOM 5228 C C . PHE A 1 689 ? 15.890 -4.539 -43.417 1.00 92.62 689 PHE A C 1
ATOM 5230 O O . PHE A 1 689 ? 15.886 -3.320 -43.554 1.00 92.62 689 PHE A O 1
ATOM 5237 N N . ILE A 1 690 ? 14.757 -5.229 -43.344 1.00 93.19 690 ILE A N 1
ATOM 5238 C CA . ILE A 1 690 ? 13.422 -4.660 -43.562 1.00 93.19 690 ILE A CA 1
ATOM 5239 C C . ILE A 1 690 ? 12.624 -4.836 -42.261 1.00 93.19 690 ILE A C 1
ATOM 5241 O O . ILE A 1 690 ? 11.863 -5.802 -42.143 1.00 93.19 690 ILE A O 1
ATOM 5245 N N . PRO A 1 691 ? 12.849 -3.973 -41.250 1.00 94.25 691 PRO A N 1
ATOM 5246 C CA . PRO A 1 691 ? 12.227 -4.094 -39.936 1.00 94.25 691 PRO A CA 1
ATOM 5247 C C . PRO A 1 691 ? 10.746 -3.720 -39.923 1.00 94.25 691 PRO A C 1
ATOM 5249 O O . PRO A 1 691 ? 10.266 -2.913 -40.720 1.00 94.25 691 PRO A O 1
ATOM 5252 N N . PHE A 1 692 ? 10.010 -4.323 -38.994 1.00 94.00 692 PHE A N 1
ATOM 5253 C CA . PHE A 1 692 ? 8.561 -4.193 -38.870 1.00 94.00 692 PHE A CA 1
ATOM 5254 C C . PHE A 1 692 ? 8.242 -2.949 -38.033 1.00 94.00 692 PHE A C 1
ATOM 5256 O O . PHE A 1 692 ? 7.842 -3.039 -36.874 1.00 94.00 692 PHE A O 1
ATOM 5263 N N . VAL A 1 693 ? 8.513 -1.780 -38.619 1.00 93.44 693 VAL A N 1
ATOM 5264 C CA . VAL A 1 693 ? 8.541 -0.464 -37.956 1.00 93.44 693 VAL A CA 1
ATOM 5265 C C . VAL A 1 693 ? 7.950 0.629 -38.850 1.00 93.44 693 VAL A C 1
ATOM 5267 O O . VAL A 1 693 ? 7.760 0.449 -40.057 1.00 93.44 693 VAL A O 1
ATOM 5270 N N . LYS A 1 694 ? 7.663 1.790 -38.260 1.00 93.44 694 LYS A N 1
ATOM 5271 C CA . LYS A 1 694 ? 6.975 2.915 -38.912 1.00 93.44 694 LYS A CA 1
ATOM 5272 C C . LYS A 1 694 ? 7.640 3.439 -40.190 1.00 93.44 694 LYS A C 1
ATOM 5274 O O . LYS A 1 694 ? 6.924 3.833 -41.105 1.00 93.44 694 LYS A O 1
ATOM 5279 N N . GLU A 1 695 ? 8.967 3.437 -40.291 1.00 91.81 695 GLU A N 1
ATOM 5280 C CA . GLU A 1 695 ? 9.697 3.876 -41.491 1.00 91.81 695 GLU A CA 1
ATOM 5281 C C . GLU A 1 695 ? 9.451 2.962 -42.700 1.00 91.81 695 GLU A C 1
ATOM 5283 O O . GLU A 1 695 ? 9.547 3.408 -43.840 1.00 91.81 695 GLU A O 1
ATOM 5288 N N . ILE A 1 696 ? 9.118 1.692 -42.459 1.00 93.06 696 ILE A N 1
ATOM 5289 C CA . ILE A 1 696 ? 8.909 0.680 -43.500 1.00 93.06 696 ILE A CA 1
ATOM 5290 C C . ILE A 1 696 ? 7.411 0.447 -43.760 1.00 93.06 696 ILE A C 1
ATOM 5292 O O . ILE A 1 696 ? 7.016 0.172 -44.896 1.00 93.06 696 ILE A O 1
ATOM 5296 N N . PHE A 1 697 ? 6.566 0.556 -42.726 1.00 93.88 697 PHE A N 1
ATOM 5297 C CA . PHE A 1 697 ? 5.131 0.223 -42.765 1.00 93.88 697 PHE A CA 1
ATOM 5298 C C . PHE A 1 697 ? 4.181 1.434 -42.668 1.00 93.88 697 PHE A C 1
ATOM 5300 O O . PHE A 1 697 ? 2.980 1.292 -42.906 1.00 93.88 697 PHE A O 1
ATOM 5307 N N . GLY A 1 698 ? 4.696 2.631 -42.379 1.00 90.94 698 GLY A N 1
ATOM 5308 C CA . GLY A 1 698 ? 3.933 3.879 -42.307 1.00 90.94 698 GLY A CA 1
ATOM 5309 C C . GLY A 1 698 ? 3.246 4.147 -40.961 1.00 90.94 698 GLY A C 1
ATOM 5310 O O . GLY A 1 698 ? 3.152 3.289 -40.086 1.00 90.94 698 GLY A O 1
ATOM 5311 N N . SER A 1 699 ? 2.723 5.368 -40.802 1.00 86.38 699 SER A N 1
ATOM 5312 C CA . SER A 1 699 ? 2.090 5.863 -39.563 1.00 86.38 699 SER A CA 1
ATOM 5313 C C . SER A 1 699 ? 0.844 5.095 -39.118 1.00 86.38 699 SER A C 1
ATOM 5315 O O . SER A 1 699 ? 0.481 5.139 -37.948 1.00 86.38 699 SER A O 1
ATOM 5317 N N . ASP A 1 700 ? 0.176 4.421 -40.052 1.00 88.88 700 ASP A N 1
ATOM 5318 C CA . ASP A 1 700 ? -1.083 3.709 -39.819 1.00 88.88 700 ASP A CA 1
ATOM 5319 C C . ASP A 1 700 ? -0.884 2.321 -39.183 1.00 88.88 700 ASP A C 1
ATOM 5321 O O . ASP A 1 700 ? -1.855 1.673 -38.792 1.00 88.88 700 ASP A O 1
ATOM 5325 N N . PHE A 1 701 ? 0.366 1.870 -39.056 1.00 90.94 701 PHE A N 1
ATOM 5326 C CA . PHE A 1 701 ? 0.745 0.570 -38.502 1.00 90.94 701 PHE A CA 1
ATOM 5327 C C . PHE A 1 701 ? 0.322 0.381 -37.031 1.00 90.94 701 PHE A C 1
ATOM 5329 O O . PHE A 1 701 ? -0.031 -0.727 -36.637 1.00 90.94 701 PHE A O 1
ATOM 5336 N N . THR A 1 702 ? 0.230 1.459 -36.244 1.00 85.56 702 THR A N 1
ATOM 5337 C CA . THR A 1 702 ? -0.293 1.439 -34.861 1.00 85.56 702 THR A CA 1
ATOM 5338 C C . THR A 1 702 ? -1.763 1.025 -34.747 1.00 85.56 702 THR A C 1
ATOM 5340 O O . THR A 1 702 ? -2.222 0.731 -33.647 1.00 85.56 702 THR A O 1
ATOM 5343 N N . ARG A 1 703 ? -2.518 0.998 -35.856 1.00 83.19 703 ARG A N 1
ATOM 5344 C CA . ARG A 1 703 ? -3.934 0.585 -35.878 1.00 83.19 703 ARG A CA 1
ATOM 5345 C C . ARG A 1 703 ? -4.135 -0.927 -36.026 1.00 83.19 703 ARG A C 1
ATOM 5347 O O . ARG A 1 703 ? -5.276 -1.383 -36.015 1.00 83.19 703 ARG A O 1
ATOM 5354 N N . VAL A 1 704 ? -3.055 -1.688 -36.204 1.00 86.31 704 VAL A N 1
ATOM 5355 C CA . VAL A 1 704 ? -3.090 -3.152 -36.293 1.00 86.31 704 VAL A CA 1
ATOM 5356 C C . VAL A 1 704 ? -3.389 -3.759 -34.920 1.00 86.31 704 VAL A C 1
ATOM 5358 O O . VAL A 1 704 ? -2.875 -3.308 -33.901 1.00 86.31 704 VAL A O 1
ATOM 5361 N N . ASN A 1 705 ? -4.199 -4.814 -34.916 1.00 83.62 705 ASN A N 1
ATOM 5362 C CA . ASN A 1 705 ? -4.487 -5.653 -33.756 1.00 83.62 705 ASN A CA 1
ATOM 5363 C C . ASN A 1 705 ? -4.556 -7.134 -34.178 1.00 83.62 705 ASN A C 1
ATOM 5365 O O . ASN A 1 705 ? -4.374 -7.465 -35.352 1.00 83.62 705 ASN A O 1
ATOM 5369 N N . GLU A 1 706 ? -4.906 -8.005 -33.237 1.00 85.38 706 GLU A N 1
ATOM 5370 C CA . GLU A 1 706 ? -4.941 -9.468 -33.357 1.00 85.38 706 GLU A CA 1
ATOM 5371 C C . GLU A 1 706 ? -5.875 -10.000 -34.469 1.00 85.38 706 GLU A C 1
ATOM 5373 O O . GLU A 1 706 ? -5.808 -11.175 -34.823 1.00 85.38 706 GLU A O 1
ATOM 5378 N N . GLN A 1 707 ? -6.751 -9.160 -35.036 1.00 84.31 707 GLN A N 1
ATOM 5379 C CA . GLN A 1 707 ? -7.718 -9.533 -36.083 1.00 84.31 707 GLN A CA 1
ATOM 5380 C C . GLN A 1 707 ? -7.205 -9.283 -37.517 1.00 84.31 707 GLN A C 1
ATOM 5382 O O . GLN A 1 707 ? -7.883 -9.625 -38.492 1.00 84.31 707 GLN A O 1
ATOM 5387 N N . HIS A 1 708 ? -6.023 -8.676 -37.661 1.00 89.50 708 HIS A N 1
ATOM 5388 C CA . HIS A 1 708 ? -5.455 -8.280 -38.948 1.00 89.50 708 HIS A CA 1
ATOM 5389 C C . HIS A 1 708 ? -4.502 -9.333 -39.537 1.00 89.50 708 HIS A C 1
ATOM 5391 O O . HIS A 1 708 ? -3.671 -9.909 -38.840 1.00 89.50 708 HIS A O 1
ATOM 5397 N N . ALA A 1 709 ? -4.560 -9.495 -40.860 1.00 89.31 709 ALA A N 1
ATOM 5398 C CA . ALA A 1 709 ? -3.517 -10.116 -41.669 1.00 89.31 709 ALA A CA 1
ATOM 5399 C C . ALA A 1 709 ? -2.678 -9.031 -42.367 1.00 89.31 709 ALA A C 1
ATOM 5401 O O . ALA A 1 709 ? -3.207 -8.044 -42.888 1.00 89.31 709 ALA A O 1
ATOM 5402 N N . GLN A 1 710 ? -1.362 -9.228 -42.393 1.00 92.38 710 GLN A N 1
ATOM 5403 C CA . GLN A 1 710 ? -0.363 -8.263 -42.864 1.00 92.38 710 GLN A CA 1
ATOM 5404 C C . GLN A 1 710 ? 0.458 -8.870 -44.010 1.00 92.38 710 GLN A C 1
ATOM 5406 O O . GLN A 1 710 ? 0.585 -10.088 -44.109 1.00 92.38 710 GLN A O 1
ATOM 5411 N N . THR A 1 711 ? 0.976 -8.051 -44.929 1.00 92.94 711 THR A N 1
ATOM 5412 C CA . THR A 1 711 ? 1.648 -8.485 -46.172 1.00 92.94 711 THR A CA 1
ATOM 5413 C C . THR A 1 711 ? 2.767 -7.517 -46.580 1.00 92.94 711 THR A C 1
ATOM 5415 O O . THR A 1 711 ? 2.631 -6.309 -46.413 1.00 92.94 711 THR A O 1
ATOM 5418 N N . ILE A 1 712 ? 3.869 -8.033 -47.143 1.00 93.56 712 ILE A N 1
ATOM 5419 C CA . ILE A 1 712 ? 5.050 -7.261 -47.594 1.00 93.56 712 ILE A CA 1
ATOM 5420 C C . ILE A 1 712 ? 5.400 -7.628 -49.053 1.00 93.56 712 ILE A C 1
ATOM 5422 O O . ILE A 1 712 ? 5.261 -8.792 -49.426 1.00 93.56 712 ILE A O 1
ATOM 5426 N N . THR A 1 713 ? 5.854 -6.670 -49.879 1.00 93.94 713 THR A N 1
ATOM 5427 C CA . THR A 1 713 ? 6.270 -6.835 -51.300 1.00 93.94 713 THR A CA 1
ATOM 5428 C C . THR A 1 713 ? 7.551 -6.029 -51.631 1.00 93.94 713 THR A C 1
ATOM 5430 O O . THR A 1 713 ? 7.663 -4.906 -51.150 1.00 93.94 713 THR A O 1
ATOM 5433 N N . ILE A 1 714 ? 8.517 -6.553 -52.419 1.00 94.25 714 ILE A N 1
ATOM 5434 C CA . ILE A 1 714 ? 9.900 -5.983 -52.546 1.00 94.25 714 ILE A CA 1
ATOM 5435 C C . ILE A 1 714 ? 10.495 -6.030 -53.990 1.00 94.25 714 ILE A C 1
ATOM 5437 O O . ILE A 1 714 ? 10.348 -7.069 -54.634 1.00 94.25 714 ILE A O 1
ATOM 5441 N N . VAL A 1 715 ? 11.184 -4.968 -54.485 1.00 92.81 715 VAL A N 1
ATOM 5442 C CA . VAL A 1 715 ? 11.783 -4.787 -55.863 1.00 92.81 715 VAL A CA 1
ATOM 5443 C C . VAL A 1 715 ? 13.066 -3.889 -55.862 1.00 92.81 715 VAL A C 1
ATOM 5445 O O . VAL A 1 715 ? 13.223 -3.128 -54.916 1.00 92.81 715 VAL A O 1
ATOM 5448 N N . THR A 1 716 ? 13.931 -3.888 -56.904 1.00 89.88 716 THR A N 1
ATOM 5449 C CA . THR A 1 716 ? 15.258 -3.185 -56.996 1.00 89.88 716 THR A CA 1
ATOM 5450 C C . THR A 1 716 ? 15.563 -2.523 -58.381 1.00 89.88 716 THR A C 1
ATOM 5452 O O . THR A 1 716 ? 14.932 -2.889 -59.379 1.00 89.88 716 THR A O 1
ATOM 5455 N N . LYS A 1 717 ? 16.524 -1.569 -58.473 1.00 85.31 717 LYS A N 1
ATOM 5456 C CA . LYS A 1 717 ? 16.975 -0.804 -59.683 1.00 85.31 717 LYS A CA 1
ATOM 5457 C C . LYS A 1 717 ? 18.490 -0.407 -59.640 1.00 85.31 717 LYS A C 1
ATOM 5459 O O . LYS A 1 717 ? 19.047 -0.630 -58.588 1.00 85.31 717 LYS A O 1
ATOM 5464 N N . ASP A 1 718 ? 19.143 0.190 -60.663 1.00 82.69 718 ASP A N 1
ATOM 5465 C CA . ASP A 1 718 ? 20.581 0.647 -60.685 1.00 82.69 718 ASP A CA 1
ATOM 5466 C C . ASP A 1 718 ? 20.882 2.145 -61.070 1.00 82.69 718 ASP A C 1
ATOM 5468 O O . ASP A 1 718 ? 19.944 2.896 -61.383 1.00 82.69 718 ASP A O 1
ATOM 5472 N N . ARG A 1 719 ? 22.178 2.580 -61.050 1.00 71.44 719 ARG A N 1
ATOM 5473 C CA . ARG A 1 719 ? 22.670 3.969 -61.334 1.00 71.44 719 ARG A CA 1
ATOM 5474 C C . ARG A 1 719 ? 22.421 4.412 -62.783 1.00 71.44 719 ARG A C 1
ATOM 5476 O O . ARG A 1 719 ? 22.180 5.600 -63.013 1.00 71.44 719 ARG A O 1
ATOM 5483 N N . SER A 1 720 ? 22.458 3.497 -63.754 1.00 70.19 720 SER A N 1
ATOM 5484 C CA . SER A 1 720 ? 22.226 3.788 -65.178 1.00 70.19 720 SER A CA 1
ATOM 5485 C C . SER A 1 720 ? 20.749 3.701 -65.579 1.00 70.19 720 SER A C 1
ATOM 5487 O O . SER A 1 720 ? 20.301 4.501 -66.407 1.00 70.19 720 SER A O 1
ATOM 5489 N N . GLY A 1 721 ? 19.960 2.813 -64.962 1.00 72.69 721 GLY A N 1
ATOM 5490 C CA . GLY A 1 721 ? 18.503 2.945 -64.875 1.00 72.69 721 GLY A CA 1
ATOM 5491 C C . GLY A 1 721 ? 17.604 1.693 -64.920 1.00 72.69 721 GLY A C 1
ATOM 5492 O O . GLY A 1 721 ? 16.393 1.892 -65.052 1.00 72.69 721 GLY A O 1
ATOM 5493 N N . ASN A 1 722 ? 18.099 0.457 -64.818 1.00 79.25 722 ASN A N 1
ATOM 5494 C CA . ASN A 1 722 ? 17.366 -0.807 -65.077 1.00 79.25 722 ASN A CA 1
ATOM 5495 C C . ASN A 1 722 ? 16.838 -1.493 -63.781 1.00 79.25 722 ASN A C 1
ATOM 5497 O O . ASN A 1 722 ? 17.148 -1.022 -62.700 1.00 79.25 722 ASN A O 1
ATOM 5501 N N . THR A 1 723 ? 15.990 -2.547 -63.840 1.00 84.62 723 THR A N 1
ATOM 5502 C CA . THR A 1 723 ? 15.169 -3.058 -62.686 1.00 84.62 723 THR A CA 1
ATOM 5503 C C . THR A 1 723 ? 15.026 -4.593 -62.543 1.00 84.62 723 THR A C 1
ATOM 5505 O O . THR A 1 723 ? 15.057 -5.298 -63.550 1.00 84.62 723 THR A O 1
ATOM 5508 N N . SER A 1 724 ? 14.723 -5.086 -61.325 1.00 87.44 724 SER A N 1
ATOM 5509 C CA . SER A 1 724 ? 14.582 -6.514 -60.927 1.00 87.44 724 SER A CA 1
ATOM 5510 C C . SER A 1 724 ? 13.130 -7.092 -60.875 1.00 87.44 724 SER A C 1
ATOM 5512 O O . SER A 1 724 ? 12.186 -6.509 -61.411 1.00 87.44 724 SER A O 1
ATOM 5514 N N . VAL A 1 725 ? 12.941 -8.272 -60.241 1.00 87.50 725 VAL A N 1
ATOM 5515 C CA . VAL A 1 725 ? 11.684 -9.066 -60.148 1.00 87.50 725 VAL A CA 1
ATOM 5516 C C . VAL A 1 725 ? 11.105 -9.098 -58.707 1.00 87.50 725 VAL A C 1
ATOM 5518 O O . VAL A 1 725 ? 11.887 -9.292 -57.780 1.00 87.50 725 VAL A O 1
ATOM 5521 N N . PRO A 1 726 ? 9.770 -8.991 -58.478 1.00 89.94 726 PRO A N 1
ATOM 5522 C CA . PRO A 1 726 ? 9.197 -8.866 -57.123 1.00 89.94 726 PRO A CA 1
ATOM 5523 C C . PRO A 1 726 ? 9.087 -10.145 -56.260 1.00 89.94 726 PRO A C 1
ATOM 5525 O O . PRO A 1 726 ? 8.847 -11.235 -56.777 1.00 89.94 726 PRO A O 1
ATOM 5528 N N . TYR A 1 727 ? 9.109 -9.975 -54.929 1.00 91.06 727 TYR A N 1
ATOM 5529 C CA . TYR A 1 727 ? 8.830 -10.998 -53.888 1.00 91.06 727 TYR A CA 1
ATOM 5530 C C . TYR A 1 727 ? 7.625 -10.620 -52.991 1.00 91.06 727 TYR A C 1
ATOM 5532 O O . TYR A 1 727 ? 7.300 -9.435 -52.931 1.00 91.06 727 TYR A O 1
ATOM 5540 N N . LYS A 1 728 ? 6.988 -11.580 -52.278 1.00 90.69 728 LYS A N 1
ATOM 5541 C CA . LYS A 1 728 ? 5.893 -11.350 -51.295 1.00 90.69 728 LYS A CA 1
ATOM 5542 C C . LYS A 1 728 ? 5.947 -12.244 -50.028 1.00 90.69 728 LYS A C 1
ATOM 5544 O O . LYS A 1 728 ? 6.365 -13.393 -50.118 1.00 90.69 728 LYS A O 1
ATOM 5549 N N . PHE A 1 729 ? 5.451 -11.745 -48.883 1.00 88.56 729 PHE A N 1
ATOM 5550 C CA . PHE A 1 729 ? 5.366 -12.432 -47.566 1.00 88.56 729 PHE A CA 1
ATOM 5551 C C . PHE A 1 729 ? 4.122 -11.996 -46.740 1.00 88.56 729 PHE A C 1
ATOM 5553 O O . PHE A 1 729 ? 3.615 -10.910 -47.010 1.00 88.56 729 PHE A O 1
ATOM 5560 N N . GLN A 1 730 ? 3.635 -12.788 -45.757 1.00 88.94 730 GLN A N 1
ATOM 5561 C CA . GLN A 1 730 ? 2.456 -12.487 -44.900 1.00 88.94 730 GLN A CA 1
ATOM 5562 C C . GLN A 1 730 ? 2.600 -12.940 -43.422 1.00 88.94 730 GLN A C 1
ATOM 5564 O O . GLN A 1 730 ? 3.271 -13.940 -43.183 1.00 88.94 730 GLN A O 1
ATOM 5569 N N . PHE A 1 731 ? 1.951 -12.243 -42.466 1.00 90.00 731 PHE A N 1
ATOM 5570 C CA . PHE A 1 731 ? 2.003 -12.496 -41.000 1.00 90.00 731 PHE A CA 1
ATOM 5571 C C . PHE A 1 731 ? 0.817 -11.867 -40.202 1.00 90.00 731 PHE A C 1
ATOM 5573 O O . PHE A 1 731 ? -0.057 -11.245 -40.813 1.00 90.00 731 PHE A O 1
ATOM 5580 N N . LYS A 1 732 ? 0.792 -12.020 -38.859 1.00 88.31 732 LYS A N 1
ATOM 5581 C CA . LYS A 1 732 ? -0.107 -11.335 -37.883 1.00 88.31 732 LYS A CA 1
ATOM 5582 C C . LYS A 1 732 ? 0.662 -10.875 -36.620 1.00 88.31 732 LYS A C 1
ATOM 5584 O O . LYS A 1 732 ? 1.698 -11.469 -36.318 1.00 88.31 732 LYS A O 1
ATOM 5589 N N . SER A 1 733 ? 0.159 -9.906 -35.838 1.00 89.06 733 SER A N 1
ATOM 5590 C CA . SER A 1 733 ? 0.880 -9.337 -34.670 1.00 89.06 733 SER A CA 1
ATOM 5591 C C . SER A 1 733 ? 0.008 -8.804 -33.510 1.00 89.06 733 SER A C 1
ATOM 5593 O O . SER A 1 733 ? -1.177 -8.542 -33.701 1.00 89.06 733 SER A O 1
ATOM 5595 N N . THR A 1 734 ? 0.621 -8.570 -32.339 1.00 86.62 734 THR A N 1
ATOM 5596 C CA . THR A 1 734 ? 0.069 -7.848 -31.163 1.00 86.62 734 THR A CA 1
ATOM 5597 C C . THR A 1 734 ? 1.058 -6.790 -30.632 1.00 86.62 734 THR A C 1
ATOM 5599 O O . THR A 1 734 ? 2.202 -6.734 -31.080 1.00 86.62 734 THR A O 1
ATOM 5602 N N . PHE A 1 735 ? 0.621 -5.971 -29.667 1.00 84.81 735 PHE A N 1
ATOM 5603 C CA . PHE A 1 735 ? 1.400 -4.924 -28.986 1.00 84.81 735 PHE A CA 1
ATOM 5604 C C . PHE A 1 735 ? 1.411 -5.015 -27.439 1.00 84.81 735 PHE A C 1
ATOM 5606 O O . PHE A 1 735 ? 2.064 -4.186 -26.810 1.00 84.81 735 PHE A O 1
ATOM 5613 N N . ASN A 1 736 ? 0.651 -5.944 -26.834 1.00 74.62 736 ASN A N 1
ATOM 5614 C CA . ASN A 1 736 ? 0.488 -6.171 -25.380 1.00 74.62 736 ASN A CA 1
ATOM 5615 C C . ASN A 1 736 ? 0.684 -4.927 -24.469 1.00 74.62 736 ASN A C 1
ATOM 5617 O O . ASN A 1 736 ? 1.649 -4.812 -23.707 1.00 74.62 736 ASN A O 1
ATOM 5621 N N . LEU A 1 737 ? -0.262 -3.990 -24.530 1.00 81.50 737 LEU A N 1
ATOM 5622 C CA . LEU A 1 737 ? -0.261 -2.772 -23.713 1.00 81.50 737 LEU A CA 1
ATOM 5623 C C . LEU A 1 737 ? -0.999 -2.986 -22.370 1.00 81.50 737 LEU A C 1
ATOM 5625 O O . LEU A 1 737 ? -2.036 -3.652 -22.368 1.00 81.50 737 LEU A O 1
ATOM 5629 N N . PRO A 1 738 ? -0.530 -2.411 -21.240 1.00 81.62 738 PRO A N 1
ATOM 5630 C CA . PRO A 1 738 ? -1.187 -2.552 -19.939 1.00 81.62 738 PRO A CA 1
ATOM 5631 C C . PRO A 1 738 ? -2.608 -1.977 -19.931 1.00 81.62 738 PRO A C 1
ATOM 5633 O O . PRO A 1 738 ? -2.896 -0.942 -20.541 1.00 81.62 738 PRO A O 1
ATOM 5636 N N . THR A 1 739 ? -3.493 -2.649 -19.199 1.00 87.50 739 THR A N 1
ATOM 5637 C CA . THR A 1 739 ? -4.924 -2.343 -19.146 1.00 87.50 739 THR A CA 1
ATOM 5638 C C . THR A 1 739 ? -5.292 -1.458 -17.956 1.00 87.50 739 THR A C 1
ATOM 5640 O O . THR A 1 739 ? -4.796 -1.620 -16.838 1.00 87.50 739 THR A O 1
ATOM 5643 N N . ILE A 1 740 ? -6.213 -0.532 -18.211 1.00 93.38 740 ILE A N 1
ATOM 5644 C CA . ILE A 1 740 ? -6.935 0.268 -17.227 1.00 93.38 740 ILE A CA 1
ATOM 5645 C C . ILE A 1 740 ? -8.396 -0.170 -17.310 1.00 93.38 740 ILE A C 1
ATOM 5647 O O . ILE A 1 740 ? -9.097 0.200 -18.256 1.00 93.38 740 ILE A O 1
ATOM 5651 N N . LYS A 1 741 ? -8.861 -0.961 -16.340 1.00 95.75 741 LYS A N 1
ATOM 5652 C CA . LYS A 1 741 ? -10.296 -1.185 -16.125 1.00 95.75 741 LYS A CA 1
ATOM 5653 C C . LYS A 1 741 ? -10.829 -0.011 -15.308 1.00 95.75 741 LYS A C 1
ATOM 5655 O O . LYS A 1 741 ? -10.300 0.282 -14.242 1.00 95.75 741 LYS A O 1
ATOM 5660 N N . VAL A 1 742 ? -11.877 0.649 -15.782 1.00 97.69 742 VAL A N 1
ATOM 5661 C CA . VAL A 1 742 ? -12.614 1.657 -15.010 1.00 97.69 742 VAL A CA 1
ATOM 5662 C C . VAL A 1 742 ? -13.929 1.042 -14.553 1.00 97.69 742 VAL A C 1
ATOM 5664 O O . VAL A 1 742 ? -14.644 0.486 -15.384 1.00 97.69 742 VAL A O 1
ATOM 5667 N N . THR A 1 743 ? -14.249 1.162 -13.263 1.00 97.25 743 THR A N 1
ATOM 5668 C CA . THR A 1 743 ? -15.436 0.552 -12.638 1.00 97.25 743 THR A CA 1
ATOM 5669 C C . THR A 1 743 ? -16.220 1.591 -11.837 1.00 97.25 743 THR A C 1
ATOM 5671 O O . THR A 1 743 ? -15.677 2.264 -10.962 1.00 97.25 743 THR A O 1
ATOM 5674 N N . ALA A 1 744 ? -17.510 1.747 -12.141 1.00 97.19 744 ALA A N 1
ATOM 5675 C CA . ALA A 1 744 ? -18.355 2.822 -11.617 1.00 97.19 744 ALA A CA 1
ATOM 5676 C C . ALA A 1 744 ? -19.856 2.470 -11.728 1.00 97.19 744 ALA A C 1
ATOM 5678 O O . ALA A 1 744 ? -20.229 1.690 -12.601 1.00 97.19 744 ALA A O 1
ATOM 5679 N N . PRO A 1 745 ? -20.753 3.071 -10.927 1.00 96.00 745 PRO A N 1
ATOM 5680 C CA . PRO A 1 745 ? -22.197 2.796 -10.980 1.00 96.00 745 PRO A CA 1
ATOM 5681 C C . PRO A 1 745 ? -22.927 3.486 -12.154 1.00 96.00 745 PRO A C 1
ATOM 5683 O O . PRO A 1 745 ? -24.150 3.405 -12.268 1.00 96.00 745 PRO A O 1
ATOM 5686 N N . TYR A 1 746 ? -22.203 4.218 -13.009 1.00 96.19 746 TYR A N 1
ATOM 5687 C CA . TYR A 1 746 ? -22.766 5.118 -14.019 1.00 96.19 746 TYR A CA 1
ATOM 5688 C C . TYR A 1 746 ? -22.804 4.463 -15.409 1.00 96.19 746 TYR A C 1
ATOM 5690 O O . TYR A 1 746 ? -21.928 4.664 -16.254 1.00 96.19 746 TYR A O 1
ATOM 5698 N N . ILE A 1 747 ? -23.844 3.669 -15.661 1.00 95.44 747 ILE A N 1
ATOM 5699 C CA . ILE A 1 747 ? -24.039 2.947 -16.926 1.00 95.44 747 ILE A CA 1
ATOM 5700 C C . ILE A 1 747 ? -24.172 3.954 -18.089 1.00 95.44 747 ILE A C 1
ATOM 5702 O O . ILE A 1 747 ? -24.907 4.937 -17.997 1.00 95.44 747 ILE A O 1
ATOM 5706 N N . ASN A 1 748 ? -23.497 3.693 -19.211 1.00 95.69 748 ASN A N 1
ATOM 5707 C CA . ASN A 1 748 ? -23.388 4.558 -20.397 1.00 95.69 748 ASN A CA 1
ATOM 5708 C C . ASN A 1 748 ? -22.618 5.886 -20.208 1.00 95.69 748 ASN A C 1
ATOM 5710 O O . ASN A 1 748 ? -22.626 6.714 -21.122 1.00 95.69 748 ASN A O 1
ATOM 5714 N N . ALA A 1 749 ? -21.938 6.118 -19.080 1.00 96.88 749 ALA A N 1
ATOM 5715 C CA . ALA A 1 749 ? -20.986 7.228 -18.977 1.00 96.88 749 ALA A CA 1
ATOM 5716 C C . ALA A 1 749 ? -19.698 6.946 -19.781 1.00 96.88 749 ALA A C 1
ATOM 5718 O O . ALA A 1 749 ? -19.323 5.794 -19.996 1.00 96.88 749 ALA A O 1
ATOM 5719 N N . SER A 1 750 ? -19.017 8.002 -20.225 1.00 97.06 750 SER A N 1
ATOM 5720 C CA . SER A 1 750 ? -17.696 7.949 -20.856 1.00 97.06 750 SER A CA 1
ATOM 5721 C C . SER A 1 750 ? -16.613 8.087 -19.791 1.00 97.06 750 SER A C 1
ATOM 5723 O O . SER A 1 750 ? -16.508 9.131 -19.146 1.00 97.06 750 SER A O 1
ATOM 5725 N N . ALA A 1 751 ? -15.793 7.054 -19.625 1.00 97.56 751 ALA A N 1
ATOM 5726 C CA . ALA A 1 751 ? -14.540 7.136 -18.896 1.00 97.56 751 ALA A CA 1
ATOM 5727 C C . ALA A 1 751 ? -13.446 7.624 -19.846 1.00 97.56 751 ALA A C 1
ATOM 5729 O O . ALA A 1 751 ? -13.114 6.946 -20.818 1.00 97.56 751 ALA A O 1
ATOM 5730 N N . ASN A 1 752 ? -12.908 8.812 -19.579 1.00 97.12 752 ASN A N 1
ATOM 5731 C CA . ASN A 1 752 ? -11.850 9.426 -20.374 1.00 97.12 752 ASN A CA 1
ATOM 5732 C C . ASN A 1 752 ? -10.532 9.260 -19.615 1.00 97.12 752 ASN A C 1
ATOM 5734 O O . ASN A 1 752 ? -10.417 9.728 -18.484 1.00 97.12 752 ASN A O 1
ATOM 5738 N N . VAL A 1 753 ? -9.568 8.564 -20.214 1.00 95.81 753 VAL A N 1
ATOM 5739 C CA . VAL A 1 753 ? -8.227 8.350 -19.662 1.00 95.81 753 VAL A CA 1
ATOM 5740 C C . VAL A 1 753 ? -7.297 9.411 -20.230 1.00 95.81 753 VAL A C 1
ATOM 5742 O O . VAL A 1 753 ? -7.177 9.562 -21.445 1.00 95.81 753 VAL A O 1
ATOM 5745 N N . GLU A 1 754 ? -6.606 10.120 -19.352 1.00 95.69 754 GLU A N 1
ATOM 5746 C CA . GLU A 1 754 ? -5.686 11.210 -19.658 1.00 95.69 754 GLU A CA 1
ATOM 5747 C C . GLU A 1 754 ? -4.325 10.945 -18.999 1.00 95.69 754 GLU A C 1
ATOM 5749 O O . GLU A 1 754 ? -4.258 10.327 -17.937 1.00 95.69 754 GLU A O 1
ATOM 5754 N N . ARG A 1 755 ? -3.237 11.443 -19.593 1.00 93.25 755 ARG A N 1
ATOM 5755 C CA . ARG A 1 755 ? -1.885 11.435 -19.005 1.00 93.25 755 ARG A CA 1
ATOM 5756 C C . ARG A 1 755 ? -1.397 12.853 -18.742 1.00 93.25 755 ARG A C 1
ATOM 5758 O O . ARG A 1 755 ? -1.824 13.786 -19.429 1.00 93.25 755 ARG A O 1
ATOM 5765 N N . LEU A 1 756 ? -0.463 13.016 -17.811 1.00 93.19 756 LEU A N 1
ATOM 5766 C CA . LEU A 1 756 ? 0.194 14.300 -17.580 1.00 93.19 756 LEU A CA 1
ATOM 5767 C C . LEU A 1 756 ? 1.302 14.549 -18.619 1.00 93.19 756 LEU A C 1
ATOM 5769 O O . LEU A 1 756 ? 2.327 13.869 -18.647 1.00 93.19 756 LEU A O 1
ATOM 5773 N N . LEU A 1 757 ? 1.108 15.556 -19.469 1.00 87.81 757 LEU A N 1
ATOM 5774 C CA . LEU A 1 757 ? 2.108 16.030 -20.423 1.00 87.81 757 LEU A CA 1
ATOM 5775 C C . LEU A 1 757 ? 3.143 16.921 -19.720 1.00 87.81 757 LEU A C 1
ATOM 5777 O O . LEU A 1 757 ? 2.792 17.698 -18.833 1.00 87.81 757 LEU A O 1
ATOM 5781 N N . GLY A 1 758 ? 4.387 16.933 -20.213 1.00 75.88 758 GLY A N 1
ATOM 5782 C CA . GLY A 1 758 ? 5.472 17.803 -19.716 1.00 75.88 758 GLY A CA 1
ATOM 5783 C C . GLY A 1 758 ? 5.237 19.321 -19.843 1.00 75.88 758 GLY A C 1
ATOM 5784 O O . GLY A 1 758 ? 6.105 20.110 -19.495 1.00 75.88 758 GLY A O 1
ATOM 5785 N N . SER A 1 759 ? 4.067 19.744 -20.330 1.00 78.44 759 SER A N 1
ATOM 5786 C CA . SER A 1 759 ? 3.574 21.127 -20.298 1.00 78.44 759 SER A CA 1
ATOM 5787 C C . SER A 1 759 ? 2.702 21.441 -19.068 1.00 78.44 759 SER A C 1
ATOM 5789 O O . SER A 1 759 ? 2.053 22.488 -19.036 1.00 78.44 759 SER A O 1
ATOM 5791 N N . GLY A 1 760 ? 2.638 20.533 -18.085 1.00 84.44 760 GLY A N 1
ATOM 5792 C CA . GLY A 1 760 ? 1.807 20.661 -16.884 1.00 84.44 760 GLY A CA 1
ATOM 5793 C C . GLY A 1 760 ? 0.305 20.500 -17.150 1.00 84.44 760 GLY A C 1
ATOM 5794 O O . GLY A 1 760 ? -0.515 21.010 -16.388 1.00 84.44 760 GLY A O 1
ATOM 5795 N N . LYS A 1 761 ? -0.066 19.851 -18.263 1.00 92.25 761 LYS A N 1
ATOM 5796 C CA . LYS A 1 761 ? -1.453 19.702 -18.731 1.00 92.25 761 LYS A CA 1
ATOM 5797 C C . LYS A 1 761 ? -1.824 18.244 -18.949 1.00 92.25 761 LYS A C 1
ATOM 5799 O O . LYS A 1 761 ? -1.014 17.460 -19.433 1.00 92.25 761 LYS A O 1
ATOM 5804 N N . TRP A 1 762 ? -3.082 17.921 -18.678 1.00 93.00 762 TRP A N 1
ATOM 5805 C CA . TRP A 1 762 ? -3.668 16.626 -19.004 1.00 93.00 762 TRP A CA 1
ATOM 5806 C C . TRP A 1 762 ? -3.936 16.514 -20.511 1.00 93.00 762 TRP A C 1
ATOM 5808 O O . TRP A 1 762 ? -4.392 17.468 -21.145 1.00 93.00 762 TRP A O 1
ATOM 5818 N N . GLY A 1 763 ? -3.598 15.363 -21.091 1.00 92.44 763 GLY A N 1
ATOM 5819 C CA . GLY A 1 763 ? -3.816 15.042 -22.500 1.00 92.44 763 GLY A CA 1
ATOM 5820 C C . GLY A 1 763 ? -4.467 13.672 -22.654 1.00 92.44 763 GLY A C 1
ATOM 5821 O O . GLY A 1 763 ? -4.024 12.707 -22.034 1.00 92.44 763 GLY A O 1
ATOM 5822 N N . LEU A 1 764 ? -5.514 13.589 -23.477 1.00 93.19 764 LEU A N 1
ATOM 5823 C CA . LEU A 1 764 ? -6.303 12.373 -23.673 1.00 93.19 764 LEU A CA 1
ATOM 5824 C C . LEU A 1 764 ? -5.456 11.225 -24.256 1.00 93.19 764 LEU A C 1
ATOM 5826 O O . LEU A 1 764 ? -4.811 11.385 -25.291 1.00 93.19 764 LEU A O 1
ATOM 5830 N N . VAL A 1 765 ? -5.513 10.064 -23.604 1.00 89.56 765 VAL A N 1
ATOM 5831 C CA . VAL A 1 765 ? -4.985 8.772 -24.075 1.00 89.56 765 VAL A CA 1
ATOM 5832 C C . VAL A 1 765 ? -6.075 8.010 -24.834 1.00 89.56 765 VAL A C 1
ATOM 5834 O O . VAL A 1 765 ? -5.819 7.469 -25.905 1.00 89.56 765 VAL A O 1
ATOM 5837 N N . GLY A 1 766 ? -7.306 8.007 -24.313 1.00 91.19 766 GLY A N 1
ATOM 5838 C CA . GLY A 1 766 ? -8.469 7.391 -24.953 1.00 91.19 766 GLY A CA 1
ATOM 5839 C C . GLY A 1 766 ? -9.731 7.489 -24.095 1.00 91.19 766 GLY A C 1
ATOM 5840 O O . GLY A 1 766 ? -9.666 7.909 -22.942 1.00 91.19 766 GLY A O 1
ATOM 5841 N N . SER A 1 767 ? -10.878 7.080 -24.643 1.00 94.69 767 SER A N 1
ATOM 5842 C CA . SER A 1 767 ? -12.162 7.064 -23.926 1.00 94.69 767 SER A CA 1
ATOM 5843 C C . SER A 1 767 ? -12.923 5.762 -24.176 1.00 94.69 767 SER A C 1
ATOM 5845 O O . SER A 1 767 ? -12.924 5.259 -25.299 1.00 94.69 767 SER A O 1
ATOM 5847 N N . CYS A 1 768 ? -13.606 5.238 -23.155 1.00 95.25 768 CYS A N 1
ATOM 5848 C CA . CYS A 1 768 ? -14.491 4.077 -23.267 1.00 95.25 768 CYS A CA 1
ATOM 5849 C C . CYS A 1 768 ? -15.852 4.337 -22.612 1.00 95.25 768 CYS A C 1
ATOM 5851 O O . CYS A 1 768 ? -15.968 5.111 -21.666 1.00 95.25 768 CYS A O 1
ATOM 5853 N N . THR A 1 769 ? -16.905 3.697 -23.124 1.00 97.31 769 THR A N 1
ATOM 5854 C CA . THR A 1 769 ? -18.250 3.773 -22.536 1.00 97.31 769 THR A CA 1
ATOM 5855 C C . THR A 1 769 ? -18.431 2.660 -21.511 1.00 97.31 769 THR A C 1
ATOM 5857 O O . THR A 1 769 ? -18.285 1.490 -21.854 1.00 97.31 769 THR A O 1
ATOM 5860 N N . LEU A 1 770 ? -18.784 3.020 -20.277 1.00 97.12 770 LEU A N 1
ATOM 5861 C CA . LEU A 1 770 ? -19.056 2.092 -19.180 1.00 97.12 770 LEU A CA 1
ATOM 5862 C C . LEU A 1 770 ? -20.312 1.259 -19.479 1.00 97.12 770 LEU A C 1
ATOM 5864 O O . LEU A 1 770 ? -21.412 1.801 -19.617 1.00 97.12 770 LEU A O 1
ATOM 5868 N N . LEU A 1 771 ? -20.158 -0.063 -19.566 1.00 96.44 771 LEU A N 1
ATOM 5869 C CA . LEU A 1 771 ? -21.243 -1.011 -19.825 1.00 96.44 771 LEU A CA 1
ATOM 5870 C C . LEU A 1 771 ? -21.577 -1.786 -18.549 1.00 96.44 771 LEU A C 1
ATOM 5872 O O . LEU A 1 771 ? -20.679 -2.186 -17.815 1.00 96.44 771 LEU A O 1
ATOM 5876 N N . ALA A 1 772 ? -22.866 -2.020 -18.289 1.00 94.62 772 ALA A N 1
ATOM 5877 C CA . ALA A 1 772 ? -23.309 -2.728 -17.087 1.00 94.62 772 ALA A CA 1
ATOM 5878 C C . ALA A 1 772 ? -22.689 -4.136 -16.989 1.00 94.62 772 ALA A C 1
ATOM 5880 O O . ALA A 1 772 ? -22.733 -4.916 -17.953 1.00 94.62 772 ALA A O 1
ATOM 5881 N N . GLU A 1 773 ? -22.141 -4.482 -15.826 1.00 92.94 773 GLU A N 1
ATOM 5882 C CA . GLU A 1 773 ? -21.571 -5.803 -15.560 1.00 92.94 773 GLU A CA 1
ATOM 5883 C C . GLU A 1 773 ? -22.681 -6.865 -15.431 1.00 92.94 773 GLU A C 1
ATOM 5885 O O . GLU A 1 773 ? -23.854 -6.561 -15.201 1.00 92.94 773 GLU A O 1
ATOM 5890 N N . SER A 1 774 ? -22.350 -8.129 -15.698 1.00 90.06 774 SER A N 1
ATOM 5891 C CA . SER A 1 774 ? -23.321 -9.229 -15.604 1.00 90.06 774 SER A CA 1
ATOM 5892 C C . SER A 1 774 ? -23.493 -9.675 -14.157 1.00 90.06 774 SER A C 1
ATOM 5894 O O . SER A 1 774 ? -22.502 -9.797 -13.444 1.00 90.06 774 SER A O 1
ATOM 5896 N N . SER A 1 775 ? -24.729 -9.964 -13.748 1.00 86.50 775 SER A N 1
ATOM 5897 C CA . SER A 1 775 ? -24.977 -10.621 -12.465 1.00 86.50 775 SER A CA 1
ATOM 5898 C C . SER A 1 775 ? -24.445 -12.061 -12.488 1.00 86.50 775 SER A C 1
ATOM 5900 O O . SER A 1 775 ? -24.530 -12.759 -13.500 1.00 86.50 775 SER A O 1
ATOM 5902 N N . ASN A 1 776 ? -23.900 -12.497 -11.356 1.00 80.69 776 ASN A N 1
ATOM 5903 C CA . ASN A 1 776 ? -23.542 -13.881 -11.058 1.00 80.69 776 ASN A CA 1
ATOM 5904 C C . ASN A 1 776 ? -24.720 -14.651 -10.431 1.00 80.69 776 ASN A C 1
ATOM 5906 O O . ASN A 1 776 ? -24.740 -15.881 -10.479 1.00 80.69 776 ASN A O 1
ATOM 5910 N N . SER A 1 777 ? -25.698 -13.948 -9.841 1.00 74.69 777 SER A N 1
ATOM 5911 C CA . SER A 1 777 ? -26.884 -14.552 -9.208 1.00 74.69 777 SER A CA 1
ATOM 5912 C C . SER A 1 777 ? -28.081 -14.716 -10.156 1.00 74.69 777 SER A C 1
ATOM 5914 O O . SER A 1 777 ? -28.949 -15.562 -9.924 1.00 74.69 777 SER A O 1
ATOM 5916 N N . SER A 1 778 ? -28.140 -13.924 -11.231 1.00 76.88 778 SER A N 1
ATOM 5917 C CA . SER A 1 778 ? -29.303 -13.799 -12.113 1.00 76.88 778 SER A CA 1
ATOM 5918 C C . SER A 1 778 ? -28.918 -13.678 -13.592 1.00 76.88 778 SER A C 1
ATOM 5920 O O . SER A 1 778 ? -27.763 -13.463 -13.944 1.00 76.88 778 SER A O 1
ATOM 5922 N N . SER A 1 779 ? -29.904 -13.779 -14.487 1.00 77.12 779 SER A N 1
ATOM 5923 C CA . SER A 1 779 ? -29.720 -13.513 -15.923 1.00 77.12 779 SER A CA 1
ATOM 5924 C C . SER A 1 779 ? -29.790 -12.023 -16.292 1.00 77.12 779 SER A C 1
ATOM 5926 O O . SER A 1 779 ? -29.873 -11.697 -17.478 1.00 77.12 779 SER A O 1
ATOM 5928 N N . GLU A 1 780 ? -29.838 -11.121 -15.309 1.00 84.81 780 GLU A N 1
ATOM 5929 C CA . GLU A 1 780 ? -29.936 -9.677 -15.527 1.00 84.81 780 GLU A CA 1
ATOM 5930 C C . GLU A 1 780 ? -28.561 -8.988 -15.450 1.00 84.81 780 GLU A C 1
ATOM 5932 O O . GLU A 1 780 ? -27.522 -9.594 -15.167 1.00 84.81 780 GLU A O 1
ATOM 5937 N N . LYS A 1 781 ? -28.542 -7.693 -15.769 1.00 89.00 781 LYS A N 1
ATOM 5938 C CA . LYS A 1 781 ? -27.366 -6.834 -15.615 1.00 89.00 781 LYS A CA 1
ATOM 5939 C C . LYS A 1 781 ? -27.389 -6.165 -14.245 1.00 89.00 781 LYS A C 1
ATOM 5941 O O . LYS A 1 781 ? -28.459 -5.784 -13.774 1.00 89.00 781 LYS A O 1
ATOM 5946 N N . LEU A 1 782 ? -26.216 -6.003 -13.634 1.00 90.12 782 LEU A N 1
ATOM 5947 C CA . LEU A 1 782 ? -26.077 -5.272 -12.378 1.00 90.12 782 LEU A CA 1
ATOM 5948 C C . LEU A 1 782 ? -26.541 -3.818 -12.567 1.00 90.12 782 LEU A C 1
ATOM 5950 O O . LEU A 1 782 ? -26.282 -3.189 -13.596 1.00 90.12 782 LEU A O 1
ATOM 5954 N N . LYS A 1 783 ? -27.272 -3.306 -11.573 1.00 90.44 783 LYS A N 1
ATOM 5955 C CA . LYS A 1 783 ? -27.845 -1.945 -11.565 1.00 90.44 783 LYS A CA 1
ATOM 5956 C C . LYS A 1 783 ? -26.821 -0.894 -11.122 1.00 90.44 783 LYS A C 1
ATOM 5958 O O . LYS A 1 783 ? -26.974 0.290 -11.401 1.00 90.44 783 LYS A O 1
ATOM 5963 N N . ASP A 1 784 ? -25.799 -1.349 -10.412 1.00 91.69 784 ASP A N 1
ATOM 5964 C CA . ASP A 1 784 ? -24.882 -0.586 -9.573 1.00 91.69 784 ASP A CA 1
ATOM 5965 C C . ASP A 1 784 ? -23.403 -0.795 -9.935 1.00 91.69 784 ASP A C 1
ATOM 5967 O O . ASP A 1 784 ? -22.544 -0.142 -9.354 1.00 91.69 784 ASP A O 1
ATOM 5971 N N . ALA A 1 785 ? -23.108 -1.660 -10.911 1.00 94.12 785 ALA A N 1
ATOM 5972 C CA . ALA A 1 785 ? -21.764 -1.899 -11.427 1.00 94.12 785 ALA A CA 1
ATOM 5973 C C . ALA A 1 785 ? -21.743 -1.834 -12.961 1.00 94.12 785 ALA A C 1
ATOM 5975 O O . ALA A 1 785 ? -22.425 -2.595 -13.654 1.00 94.12 785 ALA A O 1
ATOM 5976 N N . ALA A 1 786 ? -20.928 -0.931 -13.496 1.00 96.62 786 ALA A N 1
ATOM 5977 C CA . ALA A 1 786 ? -20.592 -0.832 -14.906 1.00 96.62 786 ALA A CA 1
ATOM 5978 C C . ALA A 1 786 ? -19.080 -0.676 -15.068 1.00 96.62 786 ALA A C 1
ATOM 5980 O O . ALA A 1 786 ? -18.427 -0.021 -14.253 1.00 96.62 786 ALA A O 1
ATOM 5981 N N . SER A 1 787 ? -18.525 -1.244 -16.134 1.00 97.06 787 SER A N 1
ATOM 5982 C CA . SER A 1 787 ? -17.102 -1.119 -16.424 1.00 97.06 787 SER A CA 1
ATOM 5983 C C . SER A 1 787 ? -16.787 -1.000 -17.910 1.00 97.06 787 SER A C 1
ATOM 5985 O O . SER A 1 787 ? -17.609 -1.285 -18.786 1.00 97.06 787 SER A O 1
ATOM 5987 N N . CYS A 1 788 ? -15.585 -0.509 -18.193 1.00 96.31 788 CYS A N 1
ATOM 5988 C CA . CYS A 1 788 ? -14.953 -0.587 -19.502 1.00 96.31 788 CYS A CA 1
ATOM 5989 C C . CYS A 1 788 ? -13.432 -0.589 -19.345 1.00 96.31 788 CYS A C 1
ATOM 5991 O O . CYS A 1 788 ? -12.902 -0.135 -18.330 1.00 96.31 788 CYS A O 1
ATOM 5993 N N . THR A 1 789 ? -12.737 -1.120 -20.348 1.00 94.12 789 THR A N 1
ATOM 5994 C CA . THR A 1 789 ? -11.283 -1.296 -20.319 1.00 94.12 789 THR A CA 1
ATOM 5995 C C . THR A 1 789 ? -10.643 -0.525 -21.462 1.00 94.12 789 THR A C 1
ATOM 5997 O O . THR A 1 789 ? -11.126 -0.571 -22.595 1.00 94.12 789 THR A O 1
ATOM 6000 N N . LEU A 1 790 ? -9.547 0.167 -21.165 1.00 91.19 790 LEU A N 1
ATOM 6001 C CA . LEU A 1 790 ? -8.675 0.824 -22.135 1.00 91.19 790 LEU A CA 1
ATOM 6002 C C . LEU A 1 790 ? -7.247 0.312 -21.978 1.00 91.19 790 LEU A C 1
ATOM 6004 O O . LEU A 1 790 ? -6.821 -0.031 -20.879 1.00 91.19 790 LEU A O 1
ATOM 6008 N N . ASN A 1 791 ? -6.496 0.321 -23.071 1.00 86.00 791 ASN A N 1
ATOM 6009 C CA . ASN A 1 791 ? -5.071 0.017 -23.062 1.00 86.00 791 ASN A CA 1
ATOM 6010 C C . ASN A 1 791 ? -4.285 1.331 -23.006 1.00 86.00 791 ASN A C 1
ATOM 6012 O O . ASN A 1 791 ? -4.599 2.254 -23.761 1.00 86.00 791 ASN A O 1
ATOM 6016 N N . SER A 1 792 ? -3.256 1.422 -22.160 1.00 83.50 792 SER A N 1
ATOM 6017 C CA . SER A 1 792 ? -2.343 2.570 -22.151 1.00 83.50 792 SER A CA 1
ATOM 6018 C C . SER A 1 792 ? -0.977 2.210 -22.721 1.00 83.50 792 SER A C 1
ATOM 6020 O O . SER A 1 792 ? -0.337 1.251 -22.308 1.00 83.50 792 SER A O 1
ATOM 6022 N N . GLN A 1 793 ? -0.499 3.045 -23.638 1.00 76.44 793 GLN A N 1
ATOM 6023 C CA . GLN A 1 793 ? 0.860 3.006 -24.184 1.00 76.44 793 GLN A CA 1
ATOM 6024 C C . GLN A 1 793 ? 1.901 3.726 -23.295 1.00 76.44 793 GLN A C 1
ATOM 6026 O O . GLN A 1 793 ? 3.057 3.840 -23.691 1.00 76.44 793 GLN A O 1
ATOM 6031 N N . PHE A 1 794 ? 1.503 4.246 -22.127 1.00 81.81 794 PHE A N 1
ATOM 6032 C CA . PHE A 1 794 ? 2.311 5.136 -21.279 1.00 81.81 794 PHE A CA 1
ATOM 6033 C C . PHE A 1 794 ? 2.674 4.488 -19.930 1.00 81.81 794 PHE A C 1
ATOM 6035 O O . PHE A 1 794 ? 2.411 5.034 -18.861 1.00 81.81 794 PHE A O 1
ATOM 6042 N N . ALA A 1 795 ? 3.240 3.280 -19.974 1.00 78.50 795 ALA A N 1
ATOM 6043 C CA . ALA A 1 795 ? 3.609 2.529 -18.774 1.00 78.50 795 ALA A CA 1
ATOM 6044 C C . ALA A 1 795 ? 4.581 3.319 -17.867 1.00 78.50 795 ALA A C 1
ATOM 6046 O O . ALA A 1 795 ? 5.603 3.815 -18.330 1.00 78.50 795 ALA A O 1
ATOM 6047 N N . GLY A 1 796 ? 4.265 3.411 -16.573 1.00 77.50 796 GLY A N 1
ATOM 6048 C CA . GLY A 1 796 ? 5.026 4.156 -15.564 1.00 77.50 796 GLY A CA 1
ATOM 6049 C C . GLY A 1 796 ? 4.602 5.620 -15.373 1.00 77.50 796 GLY A C 1
ATOM 6050 O O . GLY A 1 796 ? 5.037 6.244 -14.408 1.00 77.50 796 GLY A O 1
ATOM 6051 N N . GLU A 1 797 ? 3.735 6.176 -16.225 1.00 88.00 797 GLU A N 1
ATOM 6052 C CA . GLU A 1 797 ? 3.240 7.554 -16.085 1.00 88.00 797 GLU A CA 1
ATOM 6053 C C . GLU A 1 797 ? 2.011 7.666 -15.168 1.00 88.00 797 GLU A C 1
ATOM 6055 O O . GLU A 1 797 ? 1.196 6.739 -15.061 1.00 88.00 797 GLU A O 1
ATOM 6060 N N . ILE A 1 798 ? 1.821 8.843 -14.553 1.00 93.06 798 ILE A N 1
ATOM 6061 C CA . ILE A 1 798 ? 0.560 9.161 -13.873 1.00 93.06 798 ILE A CA 1
ATOM 6062 C C . ILE A 1 798 ? -0.568 9.376 -14.892 1.00 93.06 798 ILE A C 1
ATOM 6064 O O . ILE A 1 798 ? -0.452 10.137 -15.859 1.00 93.06 798 ILE A O 1
ATOM 6068 N N . HIS A 1 799 ? -1.677 8.699 -14.628 1.00 94.88 799 HIS A N 1
ATOM 6069 C CA . HIS A 1 799 ? -2.918 8.760 -15.373 1.00 94.88 799 HIS A CA 1
ATOM 6070 C C . HIS A 1 799 ? -4.025 9.369 -14.518 1.00 94.88 799 HIS A C 1
ATOM 6072 O O . HIS A 1 799 ? -4.075 9.193 -13.297 1.00 94.88 799 HIS A O 1
ATOM 6078 N N . ARG A 1 800 ? -4.950 10.033 -15.204 1.00 96.44 800 ARG A N 1
ATOM 6079 C CA . ARG A 1 800 ? -6.227 10.499 -14.681 1.00 96.44 800 ARG A CA 1
ATOM 6080 C C . ARG A 1 800 ? -7.351 9.810 -15.436 1.00 96.44 800 ARG A C 1
ATOM 6082 O O . ARG A 1 800 ? -7.343 9.786 -16.663 1.00 96.44 800 ARG A O 1
ATOM 6089 N N . VAL A 1 801 ? -8.333 9.291 -14.715 1.00 97.69 801 VAL A N 1
ATOM 6090 C CA . VAL A 1 801 ? -9.640 8.936 -15.276 1.00 97.69 801 VAL A CA 1
ATOM 6091 C C . VAL A 1 801 ? -10.604 10.060 -14.932 1.00 97.69 801 VAL A C 1
ATOM 6093 O O . VAL A 1 801 ? -10.691 10.423 -13.765 1.00 97.69 801 VAL A O 1
ATOM 6096 N N . THR A 1 802 ? -11.347 10.576 -15.910 1.00 97.44 802 THR A N 1
ATOM 6097 C CA . THR A 1 802 ? -12.408 11.576 -15.711 1.00 97.44 802 THR A CA 1
ATOM 6098 C C . THR A 1 802 ? -13.716 11.064 -16.313 1.00 97.44 802 THR A C 1
ATOM 6100 O O . THR A 1 802 ? -13.770 10.789 -17.516 1.00 97.44 802 THR A O 1
ATOM 6103 N N . LEU A 1 803 ? -14.784 10.944 -15.514 1.00 97.50 803 LEU A N 1
ATOM 6104 C CA . LEU A 1 803 ? -16.101 10.529 -16.018 1.00 97.50 803 LEU A CA 1
ATOM 6105 C C . LEU A 1 803 ? -16.904 11.711 -16.574 1.00 97.50 803 LEU A C 1
ATOM 6107 O O . LEU A 1 803 ? -17.110 12.715 -15.895 1.00 97.50 803 LEU A O 1
ATOM 6111 N N . THR A 1 804 ? -17.432 11.563 -17.790 1.00 95.94 804 THR A N 1
ATOM 6112 C CA . THR A 1 804 ? -18.362 12.525 -18.405 1.00 95.94 804 THR A CA 1
ATOM 6113 C C . THR A 1 804 ? -19.503 11.809 -19.129 1.00 95.94 804 THR A C 1
ATOM 6115 O O . THR A 1 804 ? -19.379 10.658 -19.538 1.00 95.94 804 THR A O 1
ATOM 6118 N N . GLY A 1 805 ? -20.656 12.458 -19.296 1.00 93.69 805 GLY A N 1
ATOM 6119 C CA . GLY A 1 805 ? -21.780 11.864 -20.022 1.00 93.69 805 GLY A CA 1
ATOM 6120 C C . GLY A 1 805 ? -23.070 12.677 -19.894 1.00 93.69 805 GLY A C 1
ATOM 6121 O O . GLY A 1 805 ? -23.514 12.913 -18.775 1.00 93.69 805 GLY A O 1
ATOM 6122 N N . PRO A 1 806 ? -23.723 13.082 -20.999 1.00 90.81 806 PRO A N 1
ATOM 6123 C CA . PRO A 1 806 ? -24.913 13.940 -20.949 1.00 90.81 806 PRO A CA 1
ATOM 6124 C C . PRO A 1 806 ? -26.209 13.208 -20.555 1.00 90.81 806 PRO A C 1
ATOM 6126 O O . PRO A 1 806 ? -27.247 13.851 -20.421 1.00 90.81 806 PRO A O 1
ATOM 6129 N N . ALA A 1 807 ? -26.177 11.876 -20.447 1.00 92.94 807 ALA A N 1
ATOM 6130 C CA . ALA A 1 807 ? -27.330 11.034 -20.125 1.00 92.94 807 ALA A CA 1
ATOM 6131 C C . ALA A 1 807 ? -26.889 9.660 -19.577 1.00 92.94 807 ALA A C 1
ATOM 6133 O O . ALA A 1 807 ? -27.319 8.616 -20.073 1.00 92.94 807 ALA A O 1
ATOM 6134 N N . ALA A 1 808 ? -25.992 9.653 -18.588 1.00 94.69 808 ALA A N 1
ATOM 6135 C CA . ALA A 1 808 ? -25.619 8.422 -17.894 1.00 94.69 808 ALA A CA 1
ATOM 6136 C C . ALA A 1 808 ? -26.810 7.895 -17.073 1.00 94.69 808 ALA A C 1
ATOM 6138 O O . ALA A 1 808 ? -27.664 8.665 -16.636 1.00 94.69 808 ALA A O 1
ATOM 6139 N N . LEU A 1 809 ? -26.884 6.583 -16.870 1.00 94.44 809 LEU A N 1
ATOM 6140 C CA . LEU A 1 809 ? -27.931 5.931 -16.088 1.00 94.44 809 LEU A CA 1
ATOM 6141 C C . LEU A 1 809 ? -27.369 5.533 -14.723 1.00 94.44 809 LEU A C 1
ATOM 6143 O O . LEU A 1 809 ? -26.325 4.892 -14.646 1.00 94.44 809 LEU A O 1
ATOM 6147 N N . PHE A 1 810 ? -28.078 5.899 -13.659 1.00 93.81 810 PHE A N 1
ATOM 6148 C CA . PHE A 1 810 ? -27.653 5.682 -12.280 1.00 93.81 810 PHE A CA 1
ATOM 6149 C C . PHE A 1 810 ? -28.850 5.246 -11.436 1.00 93.81 810 PHE A C 1
ATOM 6151 O O . PHE A 1 810 ? -29.908 5.871 -11.488 1.00 93.81 810 PHE A O 1
ATOM 6158 N N . TYR A 1 811 ? -28.695 4.171 -10.666 1.00 90.25 811 TYR A N 1
ATOM 6159 C CA . TYR A 1 811 ? -29.755 3.661 -9.790 1.00 90.25 811 TYR A CA 1
ATOM 6160 C C . TYR A 1 811 ? -29.723 4.261 -8.379 1.00 90.25 811 TYR A C 1
ATOM 6162 O O . TYR A 1 811 ? -30.642 4.022 -7.612 1.00 90.25 811 TYR A O 1
ATOM 6170 N N . ASN A 1 812 ? -28.724 5.088 -8.041 1.00 89.12 812 ASN A N 1
ATOM 6171 C CA . ASN A 1 812 ? -28.593 5.690 -6.710 1.00 89.12 812 ASN A CA 1
ATOM 6172 C C . ASN A 1 812 ? -28.546 4.619 -5.595 1.00 89.12 812 ASN A C 1
ATOM 6174 O O . ASN A 1 812 ? -29.341 4.608 -4.653 1.00 89.12 812 ASN A O 1
ATOM 6178 N N . TRP A 1 813 ? -27.593 3.700 -5.785 1.00 92.62 813 TRP A N 1
ATOM 6179 C CA . TRP A 1 813 ? -27.204 2.596 -4.904 1.00 92.62 813 TRP A CA 1
ATOM 6180 C C . TRP A 1 813 ? -28.336 1.617 -4.553 1.00 92.62 813 TRP A C 1
ATOM 6182 O O . TRP A 1 813 ? -28.678 0.795 -5.401 1.00 92.62 813 TRP A O 1
ATOM 6192 N N . SER A 1 814 ? -28.907 1.641 -3.345 1.00 87.31 814 SER A N 1
ATOM 6193 C CA . SER A 1 814 ? -29.987 0.717 -2.933 1.00 87.31 814 SER A CA 1
ATOM 6194 C C . SER A 1 814 ? -31.353 0.999 -3.576 1.00 87.31 814 SER A C 1
ATOM 6196 O O . SER A 1 814 ? -32.303 0.241 -3.363 1.00 87.31 814 SER A O 1
ATOM 6198 N N . LYS A 1 815 ? -31.496 2.083 -4.346 1.00 85.81 815 LYS A N 1
ATOM 6199 C CA . LYS A 1 815 ? -32.786 2.500 -4.911 1.00 85.81 815 LYS A CA 1
ATOM 6200 C C . LYS A 1 815 ? -33.133 1.737 -6.194 1.00 85.81 815 LYS A C 1
ATOM 6202 O O . LYS A 1 815 ? -32.334 1.554 -7.105 1.00 85.81 815 LYS A O 1
ATOM 6207 N N . GLU A 1 816 ? -34.395 1.324 -6.284 1.00 83.31 816 GLU A N 1
ATOM 6208 C CA . GLU A 1 816 ? -34.942 0.616 -7.452 1.00 83.31 816 GLU A CA 1
ATOM 6209 C C . GLU A 1 816 ? -35.242 1.543 -8.649 1.00 83.31 816 GLU A C 1
ATOM 6211 O O . GLU A 1 816 ? -35.354 1.087 -9.790 1.00 83.31 816 GLU A O 1
ATOM 6216 N N . GLU A 1 817 ? -35.378 2.854 -8.420 1.00 86.06 817 GLU A N 1
ATOM 6217 C CA . GLU A 1 817 ? -35.712 3.817 -9.472 1.00 86.06 817 GLU A CA 1
ATOM 6218 C C . GLU A 1 817 ? -34.465 4.321 -10.212 1.00 86.06 817 GLU A C 1
ATOM 6220 O O . GLU A 1 817 ? -33.669 5.101 -9.690 1.00 86.06 817 GLU A O 1
ATOM 6225 N N . ARG A 1 818 ? -34.334 3.921 -11.481 1.00 88.50 818 ARG A N 1
ATOM 6226 C CA . ARG A 1 818 ? -33.262 4.379 -12.369 1.00 88.50 818 ARG A CA 1
ATOM 6227 C C . ARG A 1 818 ? -33.430 5.845 -12.765 1.00 88.50 818 ARG A C 1
ATOM 6229 O O . ARG A 1 818 ? -34.355 6.190 -13.503 1.00 88.50 818 ARG A O 1
ATOM 6236 N N . GLN A 1 819 ? -32.454 6.666 -12.404 1.00 91.06 819 GLN A N 1
ATOM 6237 C CA . GLN A 1 819 ? -32.353 8.068 -12.793 1.00 91.06 819 GLN A CA 1
ATOM 6238 C C . GLN A 1 819 ? -31.425 8.243 -14.009 1.00 91.06 819 GLN A C 1
ATOM 6240 O O . GLN A 1 819 ? -30.550 7.415 -14.275 1.00 91.06 819 GLN A O 1
ATOM 6245 N N . THR A 1 820 ? -31.619 9.335 -14.753 1.00 92.56 820 THR A N 1
ATOM 6246 C CA . THR A 1 820 ? -30.687 9.790 -15.797 1.00 92.56 820 THR A CA 1
ATOM 6247 C C . THR A 1 820 ? -29.936 11.005 -15.268 1.00 92.56 820 THR A C 1
ATOM 6249 O O . THR A 1 820 ? -30.569 11.968 -14.838 1.00 92.56 820 THR A O 1
ATOM 6252 N N . VAL A 1 821 ? -28.606 10.969 -15.308 1.00 91.94 821 VAL A N 1
ATOM 6253 C CA . VAL A 1 821 ? -27.724 11.977 -14.707 1.00 91.94 821 VAL A CA 1
ATOM 6254 C C . VAL A 1 821 ? -26.742 12.548 -15.732 1.00 91.94 821 VAL A C 1
ATOM 6256 O O . VAL A 1 821 ? -26.295 11.857 -16.652 1.00 91.94 821 VAL A O 1
ATOM 6259 N N . THR A 1 822 ? -26.406 13.826 -15.562 1.00 94.38 822 THR A N 1
ATOM 6260 C CA . THR A 1 822 ? -25.426 14.544 -16.385 1.00 94.38 822 THR A CA 1
ATOM 6261 C C . THR A 1 822 ? -24.100 14.594 -15.639 1.00 94.38 822 THR A C 1
ATOM 6263 O O . THR A 1 822 ? -24.013 15.241 -14.597 1.00 94.38 822 THR A O 1
ATOM 6266 N N . LEU A 1 823 ? -23.071 13.937 -16.173 1.00 95.31 823 LEU A N 1
ATOM 6267 C CA . LEU A 1 823 ? -21.716 13.949 -15.624 1.00 95.31 823 LEU A CA 1
ATOM 6268 C C . LEU A 1 823 ? -20.825 14.898 -16.432 1.00 95.31 823 LEU A C 1
ATOM 6270 O O . LEU A 1 823 ? -20.776 14.833 -17.665 1.00 95.31 823 LEU A O 1
ATOM 6274 N N . THR A 1 824 ? -20.108 15.766 -15.728 1.00 94.44 824 THR A N 1
ATOM 6275 C CA . THR A 1 824 ? -19.200 16.784 -16.269 1.00 94.44 824 THR A CA 1
ATOM 6276 C C . THR A 1 824 ? -17.900 16.802 -15.473 1.00 94.44 824 THR A C 1
ATOM 6278 O O . THR A 1 824 ? -17.858 16.322 -14.342 1.00 94.44 824 THR A O 1
ATOM 6281 N N . GLU A 1 825 ? -16.847 17.418 -16.012 1.00 90.31 825 GLU A N 1
ATOM 6282 C CA . GLU A 1 825 ? -15.579 17.585 -15.286 1.00 90.31 825 GLU A CA 1
ATOM 6283 C C . GLU A 1 825 ? -15.745 18.351 -13.960 1.00 90.31 825 GLU A C 1
ATOM 6285 O O . GLU A 1 825 ? -14.995 18.114 -13.016 1.00 90.31 825 GLU A O 1
ATOM 6290 N N . GLU A 1 826 ? -16.756 19.222 -13.861 1.00 90.19 826 GLU A N 1
ATOM 6291 C CA . GLU A 1 826 ? -17.096 19.959 -12.638 1.00 90.19 826 GLU A CA 1
ATOM 6292 C C . GLU A 1 826 ? -17.637 19.064 -11.510 1.00 90.19 826 GLU A C 1
ATOM 6294 O O . GLU A 1 826 ? -17.769 19.537 -10.387 1.00 90.19 826 GLU A O 1
ATOM 6299 N N . ASN A 1 827 ? -18.010 17.806 -11.778 1.00 93.44 827 ASN A N 1
ATOM 6300 C CA . ASN A 1 827 ? -18.499 16.883 -10.747 1.00 93.44 827 ASN A CA 1
ATOM 6301 C C . ASN A 1 827 ? -17.375 16.276 -9.893 1.00 93.44 827 ASN A C 1
ATOM 6303 O O . ASN A 1 827 ? -17.679 15.581 -8.930 1.00 93.44 827 ASN A O 1
ATOM 6307 N N . GLY A 1 828 ? -16.100 16.464 -10.256 1.00 92.19 828 GLY A N 1
ATOM 6308 C CA . GLY A 1 828 ? -14.961 15.921 -9.506 1.00 92.19 828 GLY A CA 1
ATOM 6309 C C . GLY A 1 828 ? -14.766 14.403 -9.593 1.00 92.19 828 GLY A C 1
ATOM 6310 O O . GLY A 1 828 ? -13.770 13.903 -9.069 1.00 92.19 828 GLY A O 1
ATOM 6311 N N . LEU A 1 829 ? -15.677 13.680 -10.261 1.00 97.25 829 LEU A N 1
ATOM 6312 C CA . LEU A 1 829 ? -15.669 12.224 -10.455 1.00 97.25 829 LEU A CA 1
ATOM 6313 C C . LEU A 1 829 ? -14.467 11.782 -11.302 1.00 97.25 829 LEU A C 1
ATOM 6315 O O . LEU A 1 829 ? -14.550 11.589 -12.522 1.00 97.25 829 LEU A O 1
ATOM 6319 N N . ARG A 1 830 ? -13.333 11.658 -10.619 1.00 96.38 830 ARG A N 1
ATOM 6320 C CA . ARG A 1 830 ? -12.022 11.327 -11.167 1.00 96.38 830 ARG A CA 1
ATOM 6321 C C . ARG A 1 830 ? -11.320 10.289 -10.301 1.00 96.38 830 ARG A C 1
ATOM 6323 O O . ARG A 1 830 ? -11.654 10.146 -9.128 1.00 96.38 830 ARG A O 1
ATOM 6330 N N . ALA A 1 831 ? -10.321 9.626 -10.869 1.00 97.50 831 ALA A N 1
ATOM 6331 C CA . ALA A 1 831 ? -9.344 8.827 -10.136 1.00 97.50 831 ALA A CA 1
ATOM 6332 C C . ALA A 1 831 ? -7.937 9.076 -10.688 1.00 97.50 831 ALA A C 1
ATOM 6334 O O . ALA A 1 831 ? -7.762 9.174 -11.906 1.00 97.50 831 ALA A O 1
ATOM 6335 N N . TYR A 1 832 ? -6.949 9.145 -9.797 1.00 97.38 832 TYR A N 1
ATOM 6336 C CA . TYR A 1 832 ? -5.533 9.301 -10.122 1.00 97.38 832 TYR A CA 1
ATOM 6337 C C . TYR A 1 832 ? -4.755 8.024 -9.779 1.00 97.38 832 TYR A C 1
ATOM 6339 O O . TYR A 1 832 ? -4.943 7.452 -8.705 1.00 97.38 832 TYR A O 1
ATOM 6347 N N . ALA A 1 833 ? -3.899 7.559 -10.696 1.00 94.88 833 ALA A N 1
ATOM 6348 C CA . ALA A 1 833 ? -3.088 6.349 -10.517 1.00 94.88 833 ALA A CA 1
ATOM 6349 C C . ALA A 1 833 ? -1.873 6.297 -11.456 1.00 94.88 833 ALA A C 1
ATOM 6351 O O . ALA A 1 833 ? -1.897 6.861 -12.547 1.00 94.88 833 ALA A O 1
ATOM 6352 N N . VAL A 1 834 ? -0.839 5.540 -11.080 1.00 90.75 834 VAL A N 1
ATOM 6353 C CA . VAL A 1 834 ? 0.228 5.105 -12.000 1.00 90.75 834 VAL A CA 1
ATOM 6354 C C . VAL A 1 834 ? -0.146 3.746 -12.600 1.00 90.75 834 VAL A C 1
ATOM 6356 O O . VAL A 1 834 ? -0.659 2.874 -11.897 1.00 90.75 834 VAL A O 1
ATOM 6359 N N . VAL A 1 835 ? 0.092 3.572 -13.902 1.00 83.56 835 VAL A N 1
ATOM 6360 C CA . VAL A 1 835 ? -0.324 2.398 -14.692 1.00 83.56 835 VAL A CA 1
ATOM 6361 C C . VAL A 1 835 ? 0.894 1.801 -15.394 1.00 83.56 835 VAL A C 1
ATOM 6363 O O . VAL A 1 835 ? 1.682 2.542 -15.971 1.00 83.56 835 VAL A O 1
ATOM 6366 N N . GLY A 1 836 ? 1.046 0.476 -15.398 1.00 72.88 836 GLY A N 1
ATOM 6367 C CA . GLY A 1 836 ? 2.191 -0.203 -16.012 1.00 72.88 836 GLY A CA 1
ATOM 6368 C C . GLY A 1 836 ? 3.496 -0.085 -15.211 1.00 72.88 836 GLY A C 1
ATOM 6369 O O . GLY A 1 836 ? 3.524 0.418 -14.085 1.00 72.88 836 GLY A O 1
ATOM 6370 N N . GLY A 1 837 ? 4.589 -0.612 -15.771 1.00 69.00 837 GLY A N 1
ATOM 6371 C CA . GLY A 1 837 ? 5.811 -0.874 -15.001 1.00 69.00 837 GLY A CA 1
ATOM 6372 C C . GLY A 1 837 ? 5.508 -1.806 -13.821 1.00 69.00 837 GLY A C 1
ATOM 6373 O O . GLY A 1 837 ? 4.630 -2.663 -13.927 1.00 69.00 837 GLY A O 1
ATOM 6374 N N . GLY A 1 838 ? 6.139 -1.573 -12.667 1.00 57.50 838 GLY A N 1
ATOM 6375 C CA . GLY A 1 838 ? 5.841 -2.303 -11.423 1.00 57.50 838 GLY A CA 1
ATOM 6376 C C . GLY A 1 838 ? 4.405 -2.144 -10.889 1.00 57.50 838 GLY A C 1
ATOM 6377 O O . GLY A 1 838 ? 4.035 -2.836 -9.950 1.00 57.50 838 GLY A O 1
ATOM 6378 N N . ASN A 1 839 ? 3.575 -1.269 -11.478 1.00 66.31 839 ASN A N 1
ATOM 6379 C CA . ASN A 1 839 ? 2.153 -1.138 -11.134 1.00 66.31 839 ASN A CA 1
ATOM 6380 C C . ASN A 1 839 ? 1.225 -2.021 -11.991 1.00 66.31 839 ASN A C 1
ATOM 6382 O O . ASN A 1 839 ? 0.041 -2.107 -11.676 1.00 66.31 839 ASN A O 1
ATOM 6386 N N . GLY A 1 840 ? 1.728 -2.648 -13.065 1.00 78.25 840 GLY A N 1
ATOM 6387 C CA . GLY A 1 840 ? 0.972 -3.588 -13.901 1.00 78.25 840 GLY A CA 1
ATOM 6388 C C . GLY A 1 840 ? -0.344 -3.045 -14.486 1.00 78.25 840 GLY A C 1
ATOM 6389 O O . GLY A 1 840 ? -0.474 -1.859 -14.800 1.00 78.25 840 GLY A O 1
ATOM 6390 N N . ASN A 1 841 ? -1.321 -3.941 -14.648 1.00 85.69 841 ASN A N 1
ATOM 6391 C CA . ASN A 1 841 ? -2.706 -3.590 -14.975 1.00 85.69 841 ASN A CA 1
ATOM 6392 C C . ASN A 1 841 ? -3.396 -2.957 -13.756 1.00 85.69 841 ASN A C 1
ATOM 6394 O O . ASN A 1 841 ? -3.134 -3.355 -12.621 1.00 85.69 841 ASN A O 1
ATOM 6398 N N . ARG A 1 842 ? -4.316 -2.010 -13.972 1.00 87.50 842 ARG A N 1
ATOM 6399 C CA . ARG A 1 842 ? -5.021 -1.306 -12.886 1.00 87.50 842 ARG A CA 1
ATOM 6400 C C . ARG A 1 842 ? -6.533 -1.365 -13.064 1.00 87.50 842 ARG A C 1
ATOM 6402 O O . ARG A 1 842 ? -7.044 -1.041 -14.132 1.00 87.50 842 ARG A O 1
ATOM 6409 N N . GLU A 1 843 ? -7.246 -1.705 -11.994 1.00 93.56 843 GLU A N 1
ATOM 6410 C CA . GLU A 1 843 ? -8.661 -1.360 -11.846 1.00 93.56 843 GLU A CA 1
ATOM 6411 C C . GLU A 1 843 ? -8.762 -0.037 -11.078 1.00 93.56 843 GLU A C 1
ATOM 6413 O O . GLU A 1 843 ? -8.101 0.136 -10.054 1.00 93.56 843 GLU A O 1
ATOM 6418 N N . LEU A 1 844 ? -9.544 0.906 -11.607 1.00 96.38 844 LEU A N 1
ATOM 6419 C CA . LEU A 1 844 ? -9.757 2.238 -11.050 1.00 96.38 844 LEU A CA 1
ATOM 6420 C C . LEU A 1 844 ? -11.248 2.468 -10.818 1.00 96.38 844 LEU A C 1
ATOM 6422 O O . LEU A 1 844 ? -12.069 2.386 -11.735 1.00 96.38 844 LEU A O 1
ATOM 6426 N N . VAL A 1 845 ? -11.584 2.754 -9.569 1.00 97.62 845 VAL A N 1
ATOM 6427 C CA . VAL A 1 845 ? -12.951 2.852 -9.070 1.00 97.62 845 VAL A CA 1
ATOM 6428 C C . VAL A 1 845 ? -13.344 4.323 -8.988 1.00 97.62 845 VAL A C 1
ATOM 6430 O O . VAL A 1 845 ? -12.653 5.120 -8.357 1.00 97.62 845 VAL A O 1
ATOM 6433 N N . VAL A 1 846 ? -14.441 4.704 -9.647 1.00 98.00 846 VAL A N 1
ATOM 6434 C CA . VAL A 1 846 ? -14.896 6.104 -9.686 1.00 98.00 846 VAL A CA 1
ATOM 6435 C C . VAL A 1 846 ? -16.348 6.194 -9.225 1.00 98.00 846 VAL A C 1
ATOM 6437 O O . VAL A 1 846 ? -17.266 5.712 -9.886 1.00 98.00 846 VAL A O 1
ATOM 6440 N N . THR A 1 847 ? -16.543 6.812 -8.065 1.00 97.56 847 THR A N 1
ATOM 6441 C CA . THR A 1 847 ? -17.826 6.964 -7.362 1.00 97.56 847 THR A CA 1
ATOM 6442 C C . THR A 1 847 ? -17.872 8.332 -6.684 1.00 97.56 847 THR A C 1
ATOM 6444 O O . THR A 1 847 ? -16.892 9.077 -6.703 1.00 97.56 847 THR A O 1
ATOM 6447 N N . GLU A 1 848 ? -18.968 8.634 -5.996 1.00 96.94 848 GLU A N 1
ATOM 6448 C CA . GLU A 1 848 ? -19.088 9.803 -5.125 1.00 96.94 848 GLU A CA 1
ATOM 6449 C C . GLU A 1 848 ? -17.972 9.947 -4.069 1.00 96.94 848 GLU A C 1
ATOM 6451 O O . GLU A 1 848 ? -17.700 11.073 -3.667 1.00 96.94 848 GLU A O 1
ATOM 6456 N N . LEU A 1 849 ? -17.285 8.870 -3.652 1.00 97.25 849 LEU A N 1
ATOM 6457 C CA . LEU A 1 849 ? -16.145 8.958 -2.721 1.00 97.25 849 LEU A CA 1
ATOM 6458 C C . LEU A 1 849 ? -14.798 9.245 -3.404 1.00 97.25 849 LEU A C 1
ATOM 6460 O O . LEU A 1 849 ? -13.845 9.629 -2.725 1.00 97.25 849 LEU A O 1
ATOM 6464 N N . SER A 1 850 ? -14.682 9.114 -4.731 1.00 97.44 850 SER A N 1
ATOM 6465 C CA . SER A 1 850 ? -13.413 9.408 -5.419 1.00 97.44 850 SER A CA 1
ATOM 6466 C C . SER A 1 850 ? -13.078 10.906 -5.430 1.00 97.44 850 SER A C 1
ATOM 6468 O O . SER A 1 850 ? -11.913 11.278 -5.579 1.00 97.44 850 SER A O 1
ATOM 6470 N N . VAL A 1 851 ? -14.078 11.764 -5.181 1.00 97.44 851 VAL A N 1
ATOM 6471 C CA . VAL A 1 851 ? -13.931 13.226 -5.091 1.00 97.44 851 VAL A CA 1
ATOM 6472 C C . VAL A 1 851 ? -12.995 13.689 -3.978 1.00 97.44 851 VAL A C 1
ATOM 6474 O O . VAL A 1 851 ? -12.441 14.780 -4.066 1.00 97.44 851 VAL A O 1
ATOM 6477 N N . PHE A 1 852 ? -12.791 12.865 -2.946 1.00 96.81 852 PHE A N 1
ATOM 6478 C CA . PHE A 1 852 ? -11.828 13.158 -1.889 1.00 96.81 852 PHE A CA 1
ATOM 6479 C C . PHE A 1 852 ? -10.396 13.031 -2.428 1.00 96.81 852 PHE A C 1
ATOM 6481 O O . PHE A 1 852 ? -9.617 13.972 -2.297 1.00 96.81 852 PHE A O 1
ATOM 6488 N N . GLN A 1 853 ? -10.060 11.923 -3.105 1.00 97.25 853 GLN A N 1
ATOM 6489 C CA . GLN A 1 853 ? -8.736 11.757 -3.721 1.00 97.25 853 GLN A CA 1
ATOM 6490 C C . GLN A 1 853 ? -8.494 12.830 -4.791 1.00 97.25 853 GLN A C 1
ATOM 6492 O O . GLN A 1 853 ? -7.450 13.480 -4.783 1.00 97.25 853 GLN A O 1
ATOM 6497 N N . SER A 1 854 ? -9.464 13.058 -5.686 1.00 97.44 854 SER A N 1
ATOM 6498 C CA . SER A 1 854 ? -9.302 14.047 -6.754 1.00 97.44 854 SER A CA 1
ATOM 6499 C C . SER A 1 854 ? -9.227 15.479 -6.226 1.00 97.44 854 SER A C 1
ATOM 6501 O O . SER A 1 854 ? -8.375 16.230 -6.684 1.00 97.44 854 SER A O 1
ATOM 6503 N N . GLY A 1 855 ? -10.028 15.840 -5.218 1.00 96.94 855 GLY A N 1
ATOM 6504 C CA . GLY A 1 855 ? -10.011 17.162 -4.595 1.00 96.94 855 GLY A CA 1
ATOM 6505 C C . GLY A 1 855 ? -8.663 17.509 -3.960 1.00 96.94 855 GLY A C 1
ATOM 6506 O O . GLY A 1 855 ? -8.076 18.535 -4.308 1.00 96.94 855 GLY A O 1
ATOM 6507 N N . PHE A 1 856 ? -8.134 16.655 -3.071 1.00 97.62 856 PHE A N 1
ATOM 6508 C CA . PHE A 1 856 ? -6.835 16.919 -2.431 1.00 97.62 856 PHE A CA 1
ATOM 6509 C C . PHE A 1 856 ? -5.681 16.878 -3.441 1.00 97.62 856 PHE A C 1
ATOM 6511 O O . PHE A 1 856 ? -4.756 17.689 -3.343 1.00 97.62 856 PHE A O 1
ATOM 6518 N N . PHE A 1 857 ? -5.740 15.979 -4.432 1.00 97.56 857 PHE A N 1
ATOM 6519 C CA . PHE A 1 857 ? -4.747 15.930 -5.502 1.00 97.56 857 PHE A CA 1
ATOM 6520 C C . PHE A 1 857 ? -4.765 17.209 -6.347 1.00 97.56 857 PHE A C 1
ATOM 6522 O O . PHE A 1 857 ? -3.718 17.826 -6.521 1.00 97.56 857 PHE A O 1
ATOM 6529 N N . ASP A 1 858 ? -5.932 17.633 -6.840 1.00 96.50 858 ASP A N 1
ATOM 6530 C CA . ASP A 1 858 ? -6.067 18.799 -7.719 1.00 96.50 858 ASP A CA 1
ATOM 6531 C C . ASP A 1 858 ? -5.640 20.096 -7.003 1.00 96.50 858 ASP A C 1
ATOM 6533 O O . ASP A 1 858 ? -4.920 20.906 -7.591 1.00 96.50 858 ASP A O 1
ATOM 6537 N N . TYR A 1 859 ? -5.974 20.249 -5.713 1.00 95.75 859 TYR A N 1
ATOM 6538 C CA . TYR A 1 859 ? -5.511 21.366 -4.877 1.00 95.75 859 TYR A CA 1
ATOM 6539 C C . TYR A 1 859 ? -3.978 21.444 -4.770 1.00 95.75 859 TYR A C 1
ATOM 6541 O O . TYR A 1 859 ? -3.389 22.518 -4.936 1.00 95.75 859 TYR A O 1
ATOM 6549 N N . LEU A 1 860 ? -3.306 20.322 -4.485 1.00 95.88 860 LEU A N 1
ATOM 6550 C CA . LEU A 1 860 ? -1.845 20.295 -4.364 1.00 95.88 860 LEU A CA 1
ATOM 6551 C C . LEU A 1 860 ? -1.156 20.422 -5.726 1.00 95.88 860 LEU A C 1
ATOM 6553 O O . LEU A 1 860 ? -0.141 21.109 -5.854 1.00 95.88 860 LEU A O 1
ATOM 6557 N N . PHE A 1 861 ? -1.710 19.780 -6.753 1.00 95.94 861 PHE A N 1
ATOM 6558 C CA . PHE A 1 861 ? -1.160 19.778 -8.100 1.00 95.94 861 PHE A CA 1
ATOM 6559 C C . PHE A 1 861 ? -1.202 21.174 -8.734 1.00 95.94 861 PHE A C 1
ATOM 6561 O O . PHE A 1 861 ? -0.226 21.584 -9.365 1.00 95.94 861 PHE A O 1
ATOM 6568 N N . GLU A 1 862 ? -2.268 21.951 -8.519 1.00 94.50 862 GLU A N 1
ATOM 6569 C CA . GLU A 1 862 ? -2.373 23.310 -9.066 1.00 94.50 862 GLU A CA 1
ATOM 6570 C C . GLU A 1 862 ? -1.323 24.277 -8.480 1.00 94.50 862 GLU A C 1
ATOM 6572 O O . GLU A 1 862 ? -0.901 25.207 -9.168 1.00 94.50 862 GLU A O 1
ATOM 6577 N N . GLN A 1 863 ? -0.825 24.003 -7.268 1.00 92.38 863 GLN A N 1
ATOM 6578 C CA . GLN A 1 863 ? 0.246 24.753 -6.591 1.00 92.38 863 GLN A CA 1
ATOM 6579 C C . GLN A 1 863 ? 1.671 24.241 -6.894 1.00 92.38 863 GLN A C 1
ATOM 6581 O O . GLN A 1 863 ? 2.645 24.798 -6.386 1.00 92.38 863 GLN A O 1
ATOM 6586 N N . SER A 1 864 ? 1.807 23.173 -7.685 1.00 93.00 864 SER A N 1
ATOM 6587 C CA . SER A 1 864 ? 3.078 22.475 -7.923 1.00 93.00 864 SER A CA 1
ATOM 6588 C C . SER A 1 864 ? 3.841 22.961 -9.169 1.00 93.00 864 SER A C 1
ATOM 6590 O O . SER A 1 864 ? 3.369 23.808 -9.926 1.00 93.00 864 SER A O 1
ATOM 6592 N N . ASP A 1 865 ? 5.019 22.379 -9.422 1.00 92.00 865 ASP A N 1
ATOM 6593 C CA . ASP A 1 865 ? 5.748 22.501 -10.698 1.00 92.00 865 ASP A CA 1
ATOM 6594 C C . ASP A 1 865 ? 5.067 21.746 -11.862 1.00 92.00 865 ASP A C 1
ATOM 6596 O O . ASP A 1 865 ? 5.447 21.915 -13.021 1.00 92.00 865 ASP A O 1
ATOM 6600 N N . LYS A 1 866 ? 4.057 20.920 -11.552 1.00 93.56 866 LYS A N 1
ATOM 6601 C CA . LYS A 1 866 ? 3.262 20.099 -12.476 1.00 93.56 866 LYS A CA 1
ATOM 6602 C C . LYS A 1 866 ? 4.083 19.082 -13.277 1.00 93.56 866 LYS A C 1
ATOM 6604 O O . LYS A 1 866 ? 3.688 18.698 -14.380 1.00 93.56 866 LYS A O 1
ATOM 6609 N N . SER A 1 867 ? 5.203 18.613 -12.720 1.00 91.06 867 SER A N 1
ATOM 6610 C CA . SER A 1 867 ? 5.995 17.519 -13.295 1.00 91.06 867 SER A CA 1
ATOM 6611 C C . SER A 1 867 ? 5.427 16.137 -12.941 1.00 91.06 867 SER A C 1
ATOM 6613 O O . SER A 1 867 ? 4.691 15.976 -11.967 1.00 91.06 867 SER A O 1
ATOM 6615 N N . GLN A 1 868 ? 5.784 15.111 -13.724 1.00 89.12 868 GLN A N 1
ATOM 6616 C CA . GLN A 1 868 ? 5.396 13.712 -13.468 1.00 89.12 868 GLN A CA 1
ATOM 6617 C C . GLN A 1 868 ? 5.892 13.216 -12.097 1.00 89.12 868 GLN A C 1
ATOM 6619 O O . GLN A 1 868 ? 5.120 12.616 -11.355 1.00 89.12 868 GLN A O 1
ATOM 6624 N N . ALA A 1 869 ? 7.143 13.515 -11.727 1.00 86.69 869 ALA A N 1
ATOM 6625 C CA . ALA A 1 869 ? 7.718 13.095 -10.447 1.00 86.69 869 ALA A CA 1
ATOM 6626 C C . ALA A 1 869 ? 7.003 13.744 -9.249 1.00 86.69 869 ALA A C 1
ATOM 6628 O O . ALA A 1 869 ? 6.643 13.052 -8.293 1.00 86.69 869 ALA A O 1
ATOM 6629 N N . THR A 1 870 ? 6.719 15.050 -9.318 1.00 93.38 870 THR A N 1
ATOM 6630 C CA . THR A 1 870 ? 5.926 15.724 -8.283 1.00 93.38 870 THR A CA 1
ATOM 6631 C C . THR A 1 870 ? 4.507 15.175 -8.238 1.00 93.38 870 THR A C 1
ATOM 6633 O O . THR A 1 870 ? 4.033 14.852 -7.158 1.00 93.38 870 THR A O 1
ATOM 6636 N N . ALA A 1 871 ? 3.842 14.985 -9.380 1.00 93.44 871 ALA A N 1
ATOM 6637 C CA . ALA A 1 871 ? 2.496 14.419 -9.424 1.00 93.44 871 ALA A CA 1
ATOM 6638 C C . ALA A 1 871 ? 2.424 13.025 -8.773 1.00 93.44 871 ALA A C 1
ATOM 6640 O O . ALA A 1 871 ? 1.516 12.769 -7.988 1.00 93.44 871 ALA A O 1
ATOM 6641 N N . GLN A 1 872 ? 3.402 12.147 -9.014 1.00 92.44 872 GLN A N 1
ATOM 6642 C CA . GLN A 1 872 ? 3.480 10.842 -8.345 1.00 92.44 872 GLN A CA 1
ATOM 6643 C C . GLN A 1 872 ? 3.732 10.974 -6.832 1.00 92.44 872 GLN A C 1
ATOM 6645 O O . GLN A 1 872 ? 3.088 10.288 -6.043 1.00 92.44 872 GLN A O 1
ATOM 6650 N N . SER A 1 873 ? 4.597 11.900 -6.407 1.00 92.44 873 SER A N 1
ATOM 6651 C CA . SER A 1 873 ? 4.835 12.185 -4.983 1.00 92.44 873 SER A CA 1
ATOM 6652 C C . SER A 1 873 ? 3.597 12.749 -4.269 1.00 92.44 873 SER A C 1
ATOM 6654 O O . SER A 1 873 ? 3.289 12.345 -3.146 1.00 92.44 873 SER A O 1
ATOM 6656 N N . LEU A 1 874 ? 2.855 13.653 -4.917 1.00 94.88 874 LEU A N 1
ATOM 6657 C CA . LEU A 1 874 ? 1.599 14.206 -4.403 1.00 94.88 874 LEU A CA 1
ATOM 6658 C C . LEU A 1 874 ? 0.504 13.137 -4.339 1.00 94.88 874 LEU A C 1
ATOM 6660 O O . LEU A 1 874 ? -0.224 13.084 -3.351 1.00 94.88 874 LEU A O 1
ATOM 6664 N N . LEU A 1 875 ? 0.423 12.252 -5.338 1.00 95.38 875 LEU A N 1
ATOM 6665 C CA . LEU A 1 875 ? -0.501 11.120 -5.321 1.00 95.38 875 LEU A CA 1
ATOM 6666 C C . LEU A 1 875 ? -0.243 10.210 -4.115 1.00 95.38 875 LEU A C 1
ATOM 6668 O O . LEU A 1 875 ? -1.173 9.940 -3.365 1.00 95.38 875 LEU A O 1
ATOM 6672 N N . SER A 1 876 ? 1.011 9.824 -3.859 1.00 91.62 876 SER A N 1
ATOM 6673 C CA . SER A 1 876 ? 1.372 9.019 -2.682 1.00 91.62 876 SER A CA 1
ATOM 6674 C C . SER A 1 876 ? 1.031 9.711 -1.354 1.00 91.62 876 SER A C 1
ATOM 6676 O O . SER A 1 876 ? 0.594 9.052 -0.413 1.00 91.62 876 SER A O 1
ATOM 6678 N N . GLN A 1 877 ? 1.182 11.039 -1.269 1.00 92.06 877 GLN A N 1
ATOM 6679 C CA . GLN A 1 877 ? 0.790 11.823 -0.086 1.00 92.06 877 GLN A CA 1
ATOM 6680 C C . GLN A 1 877 ? -0.733 11.867 0.120 1.00 92.06 877 GLN A C 1
ATOM 6682 O O . GLN A 1 877 ? -1.190 11.840 1.261 1.00 92.06 877 GLN A O 1
ATOM 6687 N N . VAL A 1 878 ? -1.513 11.923 -0.962 1.00 95.88 878 VAL A N 1
ATOM 6688 C CA . VAL A 1 878 ? -2.984 11.921 -0.919 1.00 95.88 878 VAL A CA 1
ATOM 6689 C C . VAL A 1 878 ? -3.527 10.518 -0.644 1.00 95.88 878 VAL A C 1
ATOM 6691 O O . VAL A 1 878 ? -4.388 10.358 0.215 1.00 95.88 878 VAL A O 1
ATOM 6694 N N . ASP A 1 879 ? -2.994 9.478 -1.287 1.00 93.62 879 ASP A N 1
ATOM 6695 C CA . ASP A 1 879 ? -3.392 8.086 -1.047 1.00 93.62 879 ASP A CA 1
ATOM 6696 C C . ASP A 1 879 ? -3.100 7.649 0.403 1.00 93.62 879 ASP A C 1
ATOM 6698 O O . ASP A 1 879 ? -3.885 6.901 0.995 1.00 93.62 879 ASP A O 1
ATOM 6702 N N . ALA A 1 880 ? -2.050 8.198 1.028 1.00 89.69 880 ALA A N 1
ATOM 6703 C CA . ALA A 1 880 ? -1.751 8.027 2.451 1.00 89.69 880 ALA A CA 1
ATOM 6704 C C . ALA A 1 880 ? -2.799 8.644 3.408 1.00 89.69 880 ALA A C 1
ATOM 6706 O O . ALA A 1 880 ? -2.746 8.387 4.611 1.00 89.69 880 ALA A O 1
ATOM 6707 N N . MET A 1 881 ? -3.788 9.401 2.920 1.00 93.00 881 MET A N 1
ATOM 6708 C CA . MET A 1 881 ? -4.939 9.851 3.720 1.00 93.00 881 MET A CA 1
ATOM 6709 C C . MET A 1 881 ? -6.038 8.782 3.856 1.00 93.00 881 MET A C 1
ATOM 6711 O O . MET A 1 881 ? -6.944 8.946 4.676 1.00 93.00 881 MET A O 1
ATOM 6715 N N . PHE A 1 882 ? -5.968 7.695 3.074 1.00 91.56 882 PHE A N 1
ATOM 6716 C CA . PHE A 1 882 ? -7.040 6.704 2.910 1.00 91.56 882 PHE A CA 1
ATOM 6717 C C . PHE A 1 882 ? -6.608 5.253 3.231 1.00 91.56 882 PHE A C 1
ATOM 6719 O O . PHE A 1 882 ? -7.156 4.302 2.681 1.00 91.56 882 PHE A O 1
ATOM 6726 N N . GLY A 1 883 ? -5.615 5.056 4.102 1.00 78.25 883 GLY A N 1
ATOM 6727 C CA . GLY A 1 883 ? -5.214 3.723 4.581 1.00 78.25 883 GLY A CA 1
ATOM 6728 C C . GLY A 1 883 ? -6.098 3.148 5.704 1.00 78.25 883 GLY A C 1
ATOM 6729 O O . GLY A 1 883 ? -7.130 3.714 6.065 1.00 78.25 883 GLY A O 1
ATOM 6730 N N . GLU A 1 884 ? -5.663 2.018 6.279 1.00 73.44 884 GLU A N 1
ATOM 6731 C CA . GLU A 1 884 ? -6.390 1.240 7.302 1.00 73.44 884 GLU A CA 1
ATOM 6732 C C . GLU A 1 884 ? -6.291 1.820 8.745 1.00 73.44 884 GLU A C 1
ATOM 6734 O O . GLU A 1 884 ? -7.035 1.383 9.629 1.00 73.44 884 GLU A O 1
ATOM 6739 N N . GLN A 1 885 ? -5.480 2.857 9.014 1.00 74.44 885 GLN A N 1
ATOM 6740 C CA . GLN A 1 885 ? -5.317 3.472 10.352 1.00 74.44 885 GLN A CA 1
ATOM 6741 C C . GLN A 1 885 ? -6.547 4.293 10.780 1.00 74.44 885 GLN A C 1
ATOM 6743 O O . GLN A 1 885 ? -7.192 4.936 9.957 1.00 74.44 885 GLN A O 1
ATOM 6748 N N . THR A 1 886 ? -6.870 4.324 12.077 1.00 71.38 886 THR A N 1
ATOM 6749 C CA . THR A 1 886 ? -8.097 4.958 12.613 1.00 71.38 886 THR A CA 1
ATOM 6750 C C . THR A 1 886 ? -8.210 6.468 12.383 1.00 71.38 886 THR A C 1
ATOM 6752 O O . THR A 1 886 ? -9.316 6.994 12.420 1.00 71.38 886 THR A O 1
ATOM 6755 N N . THR A 1 887 ? -7.105 7.161 12.106 1.00 79.75 887 THR A N 1
ATOM 6756 C CA . THR A 1 887 ? -7.085 8.586 11.736 1.00 79.75 887 THR A CA 1
ATOM 6757 C C . THR A 1 887 ? -7.354 8.836 10.248 1.00 79.75 887 THR A C 1
ATOM 6759 O O . THR A 1 887 ? -7.693 9.958 9.886 1.00 79.75 887 THR A O 1
ATOM 6762 N N . GLN A 1 888 ? -7.211 7.832 9.379 1.00 88.00 888 GLN A N 1
ATOM 6763 C CA . GLN A 1 888 ? -7.385 7.951 7.925 1.00 88.00 888 GLN A CA 1
ATOM 6764 C C . GLN A 1 888 ? -8.873 7.879 7.534 1.00 88.00 888 GLN A C 1
ATOM 6766 O O . GLN A 1 888 ? -9.647 7.157 8.161 1.00 88.00 888 GLN A O 1
ATOM 6771 N N . PHE A 1 889 ? -9.262 8.612 6.481 1.00 89.44 889 PHE A N 1
ATOM 6772 C CA . PHE A 1 889 ? -10.656 8.978 6.162 1.00 89.44 889 PHE A CA 1
ATOM 6773 C C . PHE A 1 889 ? -11.670 7.823 6.238 1.00 89.44 889 PHE A C 1
ATOM 6775 O O . PHE A 1 889 ? -12.666 7.928 6.948 1.00 89.44 889 PHE A O 1
ATOM 6782 N N . PHE A 1 890 ? -11.431 6.732 5.498 1.00 89.12 890 PHE A N 1
ATOM 6783 C CA . PHE A 1 890 ? -12.428 5.667 5.295 1.00 89.12 890 PHE A CA 1
ATOM 6784 C C . PHE A 1 890 ? -11.954 4.263 5.700 1.00 89.12 890 PHE A C 1
ATOM 6786 O O . PHE A 1 890 ? -12.731 3.315 5.654 1.00 89.12 890 PHE A O 1
ATOM 6793 N N . GLY A 1 891 ? -10.684 4.090 6.079 1.00 82.75 891 GLY A N 1
ATOM 6794 C CA . GLY A 1 891 ? -10.094 2.757 6.267 1.00 82.75 891 GLY A CA 1
ATOM 6795 C C . GLY A 1 891 ? -9.728 2.023 4.971 1.00 82.75 891 GLY A C 1
ATOM 6796 O O . GLY A 1 891 ? -9.214 0.912 5.036 1.00 82.75 891 GLY A O 1
ATOM 6797 N N . PHE A 1 892 ? -9.986 2.618 3.806 1.00 89.56 892 PHE A N 1
ATOM 6798 C CA . PHE A 1 892 ? -9.665 2.072 2.490 1.00 89.56 892 PHE A CA 1
ATOM 6799 C C . PHE A 1 892 ? -9.527 3.205 1.462 1.00 89.56 892 PHE A C 1
ATOM 6801 O O . PHE A 1 892 ? -10.145 4.264 1.602 1.00 89.56 892 PHE A O 1
ATOM 6808 N N . ASN A 1 893 ? -8.754 2.972 0.397 1.00 93.31 893 ASN A N 1
ATOM 6809 C CA . ASN A 1 893 ? -8.565 3.955 -0.666 1.00 93.31 893 ASN A CA 1
ATOM 6810 C C . ASN A 1 893 ? -9.751 3.917 -1.651 1.00 93.31 893 ASN A C 1
ATOM 6812 O O . ASN A 1 893 ? -10.012 2.852 -2.224 1.00 93.31 893 ASN A O 1
ATOM 6816 N N . PRO A 1 894 ? -10.463 5.038 -1.886 1.00 95.31 894 PRO A N 1
ATOM 6817 C CA . PRO A 1 894 ? -11.703 5.036 -2.657 1.00 95.31 894 PRO A CA 1
ATOM 6818 C C . PRO A 1 894 ? -11.516 4.786 -4.162 1.00 95.31 894 PRO A C 1
ATOM 6820 O O . PRO A 1 894 ? -12.512 4.524 -4.833 1.00 95.31 894 PRO A O 1
ATOM 6823 N N . VAL A 1 895 ? -10.295 4.836 -4.714 1.00 96.31 895 VAL A N 1
ATOM 6824 C CA . VAL A 1 895 ? -10.070 4.602 -6.156 1.00 96.31 895 VAL A CA 1
ATOM 6825 C C . VAL A 1 895 ? -9.406 3.273 -6.497 1.00 96.31 895 VAL A C 1
ATOM 6827 O O . VAL A 1 895 ? -9.502 2.838 -7.641 1.00 96.31 895 VAL A O 1
ATOM 6830 N N . SER A 1 896 ? -8.763 2.606 -5.536 1.00 92.44 896 SER A N 1
ATOM 6831 C CA . SER A 1 896 ? -8.168 1.271 -5.727 1.00 92.44 896 SER A CA 1
ATOM 6832 C C . SER A 1 896 ? -8.916 0.147 -5.003 1.00 92.44 896 SER A C 1
ATOM 6834 O O . SER A 1 896 ? -8.729 -1.024 -5.330 1.00 92.44 896 SER A O 1
ATOM 6836 N N . THR A 1 897 ? -9.803 0.472 -4.058 1.00 91.94 897 THR A N 1
ATOM 6837 C CA . THR A 1 897 ? -10.682 -0.508 -3.400 1.00 91.94 897 THR A CA 1
ATOM 6838 C C . THR A 1 897 ? -11.991 -0.620 -4.174 1.00 91.94 897 THR A C 1
ATOM 6840 O O . THR A 1 897 ? -12.655 0.386 -4.396 1.00 91.94 897 THR A O 1
ATOM 6843 N N . ARG A 1 898 ? -12.423 -1.827 -4.555 1.00 93.31 898 ARG A N 1
ATOM 6844 C CA . ARG A 1 898 ? -13.775 -2.029 -5.112 1.00 93.31 898 ARG A CA 1
ATOM 6845 C C . ARG A 1 898 ? -14.853 -1.918 -4.030 1.00 93.31 898 ARG A C 1
ATOM 6847 O O . ARG A 1 898 ? -14.624 -2.342 -2.900 1.00 93.31 898 ARG A O 1
ATOM 6854 N N . TYR A 1 899 ? -16.039 -1.430 -4.386 1.00 95.00 899 TYR A N 1
ATOM 6855 C CA . TYR A 1 899 ? -17.239 -1.527 -3.546 1.00 95.00 899 TYR A CA 1
ATOM 6856 C C . TYR A 1 899 ? -17.914 -2.906 -3.684 1.00 95.00 899 TYR A C 1
ATOM 6858 O O . TYR A 1 899 ? -17.634 -3.663 -4.618 1.00 95.00 899 TYR A O 1
ATOM 6866 N N . ALA A 1 900 ? -18.800 -3.237 -2.741 1.00 93.75 900 ALA A N 1
ATOM 6867 C CA . ALA A 1 900 ? -19.671 -4.407 -2.811 1.00 93.75 900 ALA A CA 1
ATOM 6868 C C . ALA A 1 900 ? -20.853 -4.160 -3.767 1.00 93.75 900 ALA A C 1
ATOM 6870 O O . ALA A 1 900 ? -21.567 -3.151 -3.669 1.00 93.75 900 ALA A O 1
ATOM 6871 N N . THR A 1 901 ? -21.050 -5.101 -4.686 1.00 93.25 901 THR A N 1
ATOM 6872 C CA . THR A 1 901 ? -22.127 -5.109 -5.687 1.00 93.25 901 THR A CA 1
ATOM 6873 C C . THR A 1 901 ? -23.432 -5.688 -5.127 1.00 93.25 901 THR A C 1
ATOM 6875 O O . THR A 1 901 ? -23.433 -6.375 -4.104 1.00 93.25 901 THR A O 1
ATOM 6878 N N . ALA A 1 902 ? -24.557 -5.455 -5.809 1.00 88.81 902 ALA A N 1
ATOM 6879 C CA . ALA A 1 902 ? -25.876 -5.950 -5.404 1.00 88.81 902 ALA A CA 1
ATOM 6880 C C . ALA A 1 902 ? -25.945 -7.478 -5.197 1.00 88.81 902 ALA A C 1
ATOM 6882 O O . ALA A 1 902 ? -26.677 -7.932 -4.319 1.00 88.81 902 ALA A O 1
ATOM 6883 N N . ASP A 1 903 ? -25.165 -8.264 -5.949 1.00 89.06 903 ASP A N 1
ATOM 6884 C CA . ASP A 1 903 ? -25.074 -9.722 -5.767 1.00 89.06 903 ASP A CA 1
ATOM 6885 C C . ASP A 1 903 ? -24.363 -10.115 -4.457 1.00 89.06 903 ASP A C 1
ATOM 6887 O O . ASP A 1 903 ? -24.685 -11.139 -3.858 1.00 89.06 903 ASP A O 1
ATOM 6891 N N . GLU A 1 904 ? -23.402 -9.312 -3.995 1.00 89.25 904 GLU A N 1
ATOM 6892 C CA . GLU A 1 904 ? -22.608 -9.584 -2.788 1.00 89.25 904 GLU A CA 1
ATOM 6893 C C . GLU A 1 904 ? -23.346 -9.173 -1.508 1.00 89.25 904 GLU A C 1
ATOM 6895 O O . GLU A 1 904 ? -23.238 -9.834 -0.476 1.00 89.25 904 GLU A O 1
ATOM 6900 N N . LEU A 1 905 ? -24.174 -8.127 -1.587 1.00 90.00 905 LEU A N 1
ATOM 6901 C CA . LEU A 1 905 ? -25.013 -7.654 -0.479 1.00 90.00 905 LEU A CA 1
ATOM 6902 C C . LEU A 1 905 ? -26.043 -8.689 0.014 1.00 90.00 905 LEU A C 1
ATOM 6904 O O . LEU A 1 905 ? -26.616 -8.514 1.088 1.00 90.00 905 LEU A O 1
ATOM 6908 N N . VAL A 1 906 ? -26.242 -9.790 -0.719 1.00 85.62 906 VAL A N 1
ATOM 6909 C CA . VAL A 1 906 ? -27.057 -10.941 -0.296 1.00 85.62 906 VAL A CA 1
ATOM 6910 C C . VAL A 1 906 ? -26.452 -11.666 0.920 1.00 85.62 906 VAL A C 1
ATOM 6912 O O . VAL A 1 906 ? -27.200 -12.250 1.707 1.00 85.62 906 VAL A O 1
ATOM 6915 N N . GLN A 1 907 ? -25.126 -11.624 1.117 1.00 85.19 907 GLN A N 1
ATOM 6916 C CA . GLN A 1 907 ? -24.459 -12.224 2.279 1.00 85.19 907 GLN A CA 1
ATOM 6917 C C . GLN A 1 907 ? -23.278 -11.369 2.767 1.00 85.19 907 GLN A C 1
ATOM 6919 O O . GLN A 1 907 ? -22.122 -11.590 2.409 1.00 85.19 907 GLN A O 1
ATOM 6924 N N . ILE A 1 908 ? -23.574 -10.426 3.658 1.00 84.12 908 ILE A N 1
ATOM 6925 C CA . ILE A 1 908 ? -22.580 -9.534 4.267 1.00 84.12 908 ILE A CA 1
ATOM 6926 C C . ILE A 1 908 ? -21.771 -10.294 5.346 1.00 84.12 908 ILE A C 1
ATOM 6928 O O . ILE A 1 908 ? -22.376 -10.950 6.201 1.00 84.12 908 ILE A O 1
ATOM 6932 N N . PRO A 1 909 ? -20.423 -10.225 5.351 1.00 76.38 909 PRO A N 1
ATOM 6933 C CA . PRO A 1 909 ? -19.598 -10.796 6.416 1.00 76.38 909 PRO A CA 1
ATOM 6934 C C . PRO A 1 909 ? -19.702 -9.985 7.719 1.00 76.38 909 PRO A C 1
ATOM 6936 O O . PRO A 1 909 ? -20.006 -8.794 7.704 1.00 76.38 909 PRO A O 1
ATOM 6939 N N . ASN A 1 910 ? -19.427 -10.629 8.857 1.00 70.81 910 ASN A N 1
ATOM 6940 C CA . ASN A 1 910 ? -19.416 -9.988 10.173 1.00 70.81 910 ASN A CA 1
ATOM 6941 C C . ASN A 1 910 ? -18.056 -10.233 10.866 1.00 70.81 910 ASN A C 1
ATOM 6943 O O . ASN A 1 910 ? -17.787 -11.386 11.216 1.00 70.81 910 ASN A O 1
ATOM 6947 N N . PRO A 1 911 ? -17.205 -9.204 11.061 1.00 75.00 911 PRO A N 1
ATOM 6948 C CA . PRO A 1 911 ? -17.405 -7.806 10.657 1.00 75.00 911 PRO A CA 1
ATOM 6949 C C . PRO A 1 911 ? -17.389 -7.607 9.121 1.00 75.00 911 PRO A C 1
ATOM 6951 O O . PRO A 1 911 ? -16.834 -8.442 8.400 1.00 75.00 911 PRO A O 1
ATOM 6954 N N . PRO A 1 912 ? -17.976 -6.510 8.599 1.00 81.31 912 PRO A N 1
ATOM 6955 C CA . PRO A 1 912 ? -17.925 -6.181 7.175 1.00 81.31 912 PRO A CA 1
ATOM 6956 C C . PRO A 1 912 ? -16.501 -5.851 6.705 1.00 81.31 912 PRO A C 1
ATOM 6958 O O . PRO A 1 912 ? -15.787 -5.098 7.361 1.00 81.31 912 PRO A O 1
ATOM 6961 N N . SER A 1 913 ? -16.097 -6.364 5.541 1.00 83.25 913 SER A N 1
ATOM 6962 C CA . SER A 1 913 ? -14.810 -6.022 4.916 1.00 83.25 913 SER A CA 1
ATOM 6963 C C . SER A 1 913 ? -14.900 -4.761 4.044 1.00 83.25 913 SER A C 1
ATOM 6965 O O . SER A 1 913 ? -15.993 -4.317 3.687 1.00 83.25 913 SER A O 1
ATOM 6967 N N . ASN A 1 914 ? -13.749 -4.187 3.672 1.00 88.25 914 ASN A N 1
ATOM 6968 C CA . ASN A 1 914 ? -13.636 -2.872 3.019 1.00 88.25 914 ASN A CA 1
ATOM 6969 C C . ASN A 1 914 ? -14.615 -2.623 1.840 1.00 88.25 914 ASN A C 1
ATOM 6971 O O . ASN A 1 914 ? -15.184 -1.533 1.804 1.00 88.25 914 ASN A O 1
ATOM 6975 N N . PRO A 1 915 ? -14.917 -3.579 0.931 1.00 91.56 915 PRO A N 1
ATOM 6976 C CA . PRO A 1 915 ? -15.924 -3.368 -0.118 1.00 91.56 915 PRO A CA 1
ATOM 6977 C C . PRO A 1 915 ? -17.337 -3.073 0.406 1.00 91.56 915 PRO A C 1
ATOM 6979 O O . PRO A 1 915 ? -18.062 -2.262 -0.175 1.00 91.56 915 PRO A O 1
ATOM 6982 N N . TYR A 1 916 ? -17.728 -3.696 1.520 1.00 92.94 916 TYR A N 1
ATOM 6983 C CA . TYR A 1 916 ? -19.011 -3.453 2.180 1.00 92.94 916 TYR A CA 1
ATOM 6984 C C . TYR A 1 916 ? -18.999 -2.109 2.914 1.00 92.94 916 TYR A C 1
ATOM 6986 O O . TYR A 1 916 ? -19.955 -1.353 2.791 1.00 92.94 916 TYR A O 1
ATOM 6994 N N . LEU A 1 917 ? -17.897 -1.761 3.591 1.00 92.50 917 LEU A N 1
ATOM 6995 C CA . LEU A 1 917 ? -17.733 -0.450 4.238 1.00 92.50 917 LEU A CA 1
ATOM 6996 C C . LEU A 1 917 ? -17.807 0.701 3.220 1.00 92.50 917 LEU A C 1
ATOM 6998 O O . LEU A 1 917 ? -18.525 1.673 3.451 1.00 92.50 917 LEU A O 1
ATOM 7002 N N . TYR A 1 918 ? -17.153 0.551 2.061 1.00 95.81 918 TYR A N 1
ATOM 7003 C CA . TYR A 1 918 ? -17.279 1.460 0.917 1.00 95.81 918 TYR A CA 1
ATOM 7004 C C . TYR A 1 918 ? -18.749 1.579 0.502 1.00 95.81 918 TYR A C 1
ATOM 7006 O O . TYR A 1 918 ? -19.305 2.679 0.473 1.00 95.81 918 TYR A O 1
ATOM 7014 N N . ARG A 1 919 ? -19.419 0.450 0.248 1.00 96.12 919 ARG A N 1
ATOM 7015 C CA . ARG A 1 919 ? -20.828 0.456 -0.153 1.00 96.12 919 ARG A CA 1
ATOM 7016 C C . ARG A 1 919 ? -21.727 1.156 0.874 1.00 96.12 919 ARG A C 1
ATOM 7018 O O . ARG A 1 919 ? -22.568 1.956 0.482 1.00 96.12 919 ARG A O 1
ATOM 7025 N N . PHE A 1 920 ? -21.539 0.927 2.169 1.00 96.06 920 PHE A N 1
ATOM 7026 C CA . PHE A 1 920 ? -22.353 1.559 3.211 1.00 96.06 920 PHE A CA 1
ATOM 7027 C C . PHE A 1 920 ? -22.091 3.070 3.343 1.00 96.06 920 PHE A C 1
ATOM 7029 O O . PHE A 1 920 ? -23.039 3.818 3.565 1.00 96.06 920 PHE A O 1
ATOM 7036 N N . LEU A 1 921 ? -20.856 3.546 3.132 1.00 96.31 921 LEU A N 1
ATOM 7037 C CA . LEU A 1 921 ? -20.549 4.985 3.071 1.00 96.31 921 LEU A CA 1
ATOM 7038 C C . LEU A 1 921 ? -21.193 5.679 1.859 1.00 96.31 921 LEU A C 1
ATOM 7040 O O . LEU A 1 921 ? -21.656 6.813 1.969 1.00 96.31 921 LEU A O 1
ATOM 7044 N N . LEU A 1 922 ? -21.279 5.001 0.713 1.00 96.75 922 LEU A N 1
ATOM 7045 C CA . LEU A 1 922 ? -21.997 5.518 -0.457 1.00 96.75 922 LEU A CA 1
ATOM 7046 C C . LEU A 1 922 ? -23.501 5.636 -0.186 1.00 96.75 922 LEU A C 1
ATOM 7048 O O . LEU A 1 922 ? -24.099 6.676 -0.445 1.00 96.75 922 LEU A O 1
ATOM 7052 N N . GLU A 1 923 ? -24.105 4.605 0.407 1.00 95.69 923 GLU A N 1
ATOM 7053 C CA . GLU A 1 923 ? -25.515 4.610 0.829 1.00 95.69 923 GLU A CA 1
ATOM 7054 C C . GLU A 1 923 ? -25.777 5.685 1.908 1.00 95.69 923 GLU A C 1
ATOM 7056 O O . GLU A 1 923 ? -26.834 6.320 1.909 1.00 95.69 923 GLU A O 1
ATOM 7061 N N . ALA A 1 924 ? -24.794 5.974 2.771 1.00 95.44 924 ALA A N 1
ATOM 7062 C CA . ALA A 1 924 ? -24.835 7.103 3.699 1.00 95.44 924 ALA A CA 1
ATOM 7063 C C . ALA A 1 924 ? -24.838 8.455 2.960 1.00 95.44 924 ALA A C 1
ATOM 7065 O O . ALA A 1 924 ? -25.673 9.305 3.265 1.00 95.44 924 ALA A O 1
ATOM 7066 N N . MET A 1 925 ? -24.010 8.645 1.922 1.00 94.94 925 MET A N 1
ATOM 7067 C CA . MET A 1 925 ? -24.086 9.839 1.061 1.00 94.94 925 MET A CA 1
ATOM 7068 C C . MET A 1 925 ? -25.438 9.961 0.338 1.00 94.94 925 MET A C 1
ATOM 7070 O O . MET A 1 925 ? -25.941 11.076 0.165 1.00 94.94 925 MET A O 1
ATOM 7074 N N . VAL A 1 926 ? -26.078 8.841 -0.035 1.00 93.69 926 VAL A N 1
ATOM 7075 C CA . VAL A 1 926 ? -27.467 8.869 -0.525 1.00 93.69 926 VAL A CA 1
ATOM 7076 C C . VAL A 1 926 ? -28.386 9.442 0.546 1.00 93.69 926 VAL A C 1
ATOM 7078 O O . VAL A 1 926 ? -29.127 10.377 0.242 1.00 93.69 926 VAL A O 1
ATOM 7081 N N . LYS A 1 927 ? -28.318 8.941 1.786 1.00 92.12 927 LYS A N 1
ATOM 7082 C CA . LYS A 1 927 ? -29.141 9.419 2.910 1.00 92.12 927 LYS A CA 1
ATOM 7083 C C . LYS A 1 927 ? -28.924 10.896 3.225 1.00 92.12 927 LYS A C 1
ATOM 7085 O O . LYS A 1 927 ? -29.905 11.632 3.305 1.00 92.12 927 LYS A O 1
ATOM 7090 N N . MET A 1 928 ? -27.672 11.355 3.276 1.00 91.75 928 MET A N 1
ATOM 7091 C CA . MET A 1 928 ? -27.334 12.778 3.411 1.00 91.75 928 MET A CA 1
ATOM 7092 C C . MET A 1 928 ? -28.031 13.620 2.328 1.00 91.75 928 MET A C 1
ATOM 7094 O O . MET A 1 928 ? -28.594 14.673 2.633 1.00 91.75 928 MET A O 1
ATOM 7098 N N . SER A 1 929 ? -28.073 13.138 1.078 1.00 91.31 929 SER A N 1
ATOM 7099 C CA . SER A 1 929 ? -28.726 13.852 -0.030 1.00 91.31 929 SER A CA 1
ATOM 7100 C C . SER A 1 929 ? -30.262 13.910 0.050 1.00 91.31 929 SER A C 1
ATOM 7102 O O . SER A 1 929 ? -30.851 14.848 -0.482 1.00 91.31 929 SER A O 1
ATOM 7104 N N . GLU A 1 930 ? -30.929 12.985 0.759 1.00 89.50 930 GLU A N 1
ATOM 7105 C CA . GLU A 1 930 ? -32.403 12.977 0.895 1.00 89.50 930 GLU A CA 1
ATOM 7106 C C . GLU A 1 930 ? -32.949 14.186 1.675 1.00 89.50 930 GLU A C 1
ATOM 7108 O O . GLU A 1 930 ? -34.137 14.499 1.586 1.00 89.50 930 GLU A O 1
ATOM 7113 N N . SER A 1 931 ? -32.078 14.906 2.388 1.00 81.38 931 SER A N 1
ATOM 7114 C CA . SER A 1 931 ? -32.397 16.169 3.061 1.00 81.38 931 SER A CA 1
ATOM 7115 C C . SER A 1 931 ? -32.733 17.327 2.101 1.00 81.38 931 SER A C 1
ATOM 7117 O O . SER A 1 931 ? -33.385 18.288 2.518 1.00 81.38 931 SER A O 1
ATOM 7119 N N . VAL A 1 932 ? -32.345 17.245 0.818 1.00 86.88 932 VAL A N 1
ATOM 7120 C CA . VAL A 1 932 ? -32.500 18.326 -0.174 1.00 86.88 932 VAL A CA 1
ATOM 7121 C C . VAL A 1 932 ? -33.287 17.833 -1.406 1.00 86.88 932 VAL A C 1
ATOM 7123 O O . VAL A 1 932 ? -32.701 17.245 -2.314 1.00 86.88 932 VAL A O 1
ATOM 7126 N N . PRO A 1 933 ? -34.605 18.117 -1.525 1.00 80.25 933 PRO A N 1
ATOM 7127 C CA . PRO A 1 933 ? -35.512 17.458 -2.488 1.00 80.25 933 PRO A CA 1
ATOM 7128 C C . PRO A 1 933 ? -35.241 17.605 -3.999 1.00 80.25 933 PRO A C 1
ATOM 7130 O O . PRO A 1 933 ? -36.010 17.076 -4.799 1.00 80.25 933 PRO A O 1
ATOM 7133 N N . ILE A 1 934 ? -34.223 18.365 -4.412 1.00 78.88 934 ILE A N 1
ATOM 7134 C CA . ILE A 1 934 ? -33.862 18.619 -5.824 1.00 78.88 934 ILE A CA 1
ATOM 7135 C C . ILE A 1 934 ? -32.446 18.082 -6.136 1.00 78.88 934 ILE A C 1
ATOM 7137 O O . ILE A 1 934 ? -31.982 18.160 -7.270 1.00 78.88 934 ILE A O 1
ATOM 7141 N N . LYS A 1 935 ? -31.751 17.531 -5.137 1.00 84.25 935 LYS A N 1
ATOM 7142 C CA . LYS A 1 935 ? -30.340 17.140 -5.194 1.00 84.25 935 LYS A CA 1
ATOM 7143 C C . LYS A 1 935 ? -30.168 15.640 -4.934 1.00 84.25 935 LYS A C 1
ATOM 7145 O O . LYS A 1 935 ? -31.079 14.972 -4.454 1.00 84.25 935 LYS A O 1
ATOM 7150 N N . ASN A 1 936 ? -29.005 15.102 -5.291 1.00 89.12 936 ASN A N 1
ATOM 7151 C CA . ASN A 1 936 ? -28.645 13.691 -5.111 1.00 89.12 936 ASN A CA 1
ATOM 7152 C C . ASN A 1 936 ? -27.189 13.540 -4.619 1.00 89.12 936 ASN A C 1
ATOM 7154 O O . ASN A 1 936 ? -26.501 14.532 -4.374 1.00 89.12 936 ASN A O 1
ATOM 7158 N N . SER A 1 937 ? -26.712 12.302 -4.476 1.00 92.50 937 SER A N 1
ATOM 7159 C CA . SER A 1 937 ? -25.348 11.993 -4.029 1.00 92.50 937 SER A CA 1
ATOM 7160 C C . SER A 1 937 ? -24.256 12.547 -4.960 1.00 92.50 937 SER A C 1
ATOM 7162 O O . SER A 1 937 ? -23.206 12.965 -4.482 1.00 92.50 937 SER A O 1
ATOM 7164 N N . ILE A 1 938 ? -24.507 12.636 -6.271 1.00 93.44 938 ILE A N 1
ATOM 7165 C CA . ILE A 1 938 ? -23.566 13.181 -7.268 1.00 93.44 938 ILE A CA 1
ATOM 7166 C C . ILE A 1 938 ? -23.463 14.707 -7.153 1.00 93.44 938 ILE A C 1
ATOM 7168 O O . ILE A 1 938 ? -22.379 15.274 -7.291 1.00 93.44 938 ILE A O 1
ATOM 7172 N N . ASP A 1 939 ? -24.577 15.392 -6.879 1.00 92.56 939 ASP A N 1
ATOM 7173 C CA . ASP A 1 939 ? -24.544 16.810 -6.518 1.00 92.56 939 ASP A CA 1
ATOM 7174 C C . ASP A 1 939 ? -23.774 17.044 -5.207 1.00 92.56 939 ASP A C 1
ATOM 7176 O O . ASP A 1 939 ? -23.078 18.050 -5.087 1.00 92.56 939 ASP A O 1
ATOM 7180 N N . LEU A 1 940 ? -23.896 16.134 -4.234 1.00 93.88 940 LEU A N 1
ATOM 7181 C CA . LEU A 1 940 ? -23.194 16.238 -2.953 1.00 93.88 940 LEU A CA 1
ATOM 7182 C C . LEU A 1 940 ? -21.685 16.050 -3.141 1.00 93.88 940 LEU A C 1
ATOM 7184 O O . LEU A 1 940 ? -20.899 16.884 -2.699 1.00 93.88 940 LEU A O 1
ATOM 7188 N N . ALA A 1 941 ? -21.297 15.016 -3.888 1.00 95.12 941 ALA A N 1
ATOM 7189 C CA . ALA A 1 941 ? -19.921 14.767 -4.300 1.00 95.12 941 ALA A CA 1
ATOM 7190 C C . ALA A 1 941 ? -19.326 15.957 -5.079 1.00 95.12 941 ALA A C 1
ATOM 7192 O O . ALA A 1 941 ? -18.165 16.311 -4.880 1.00 95.12 941 ALA A O 1
ATOM 7193 N N . LYS A 1 942 ? -20.134 16.640 -5.905 1.00 94.88 942 LYS A N 1
ATOM 7194 C CA . LYS A 1 942 ? -19.729 17.880 -6.581 1.00 94.88 942 LYS A CA 1
ATOM 7195 C C . LYS A 1 942 ? -19.454 19.027 -5.601 1.00 94.88 942 LYS A C 1
ATOM 7197 O O . LYS A 1 942 ? -18.444 19.709 -5.772 1.00 94.88 942 LYS A O 1
ATOM 7202 N N . SER A 1 943 ? -20.305 19.253 -4.595 1.00 94.00 943 SER A N 1
ATOM 7203 C CA . SER A 1 943 ? -20.019 20.271 -3.569 1.00 94.00 943 SER A CA 1
ATOM 7204 C C . SER A 1 943 ? -18.768 19.904 -2.753 1.00 94.00 943 SER A C 1
ATOM 7206 O O . SER A 1 943 ? -17.927 20.772 -2.550 1.00 94.00 943 SER A O 1
ATOM 7208 N N . PHE A 1 944 ? -18.579 18.625 -2.394 1.00 95.12 944 PHE A N 1
ATOM 7209 C CA . PHE A 1 944 ? -17.364 18.134 -1.720 1.00 95.12 944 PHE A CA 1
ATOM 7210 C C . PHE A 1 944 ? -16.089 18.376 -2.549 1.00 95.12 944 PHE A C 1
ATOM 7212 O O . PHE A 1 944 ? -15.114 18.925 -2.041 1.00 95.12 944 PHE A O 1
ATOM 7219 N N . TYR A 1 945 ? -16.099 18.036 -3.843 1.00 95.75 945 TYR A N 1
ATOM 7220 C CA . TYR A 1 945 ? -14.992 18.342 -4.754 1.00 95.75 945 TYR A CA 1
ATOM 7221 C C . TYR A 1 945 ? -14.717 19.850 -4.826 1.00 95.75 945 TYR A C 1
ATOM 7223 O O . TYR A 1 945 ? -13.563 20.265 -4.759 1.00 95.75 945 TYR A O 1
ATOM 7231 N N . SER A 1 946 ? -15.761 20.672 -4.971 1.00 93.25 946 SER A N 1
ATOM 7232 C CA . SER A 1 946 ? -15.633 22.128 -5.133 1.00 93.25 946 SER A CA 1
ATOM 7233 C C . SER A 1 946 ? -15.088 22.840 -3.892 1.00 93.25 946 SER A C 1
ATOM 7235 O O . SER A 1 946 ? -14.525 23.924 -4.028 1.00 93.25 946 SER A O 1
ATOM 7237 N N . ASP A 1 947 ? -15.286 22.258 -2.713 1.00 94.62 947 ASP A N 1
ATOM 7238 C CA . ASP A 1 947 ? -14.734 22.714 -1.440 1.00 94.62 947 ASP A CA 1
ATOM 7239 C C . ASP A 1 947 ? -13.244 22.336 -1.354 1.00 94.62 947 ASP A C 1
ATOM 7241 O O . ASP A 1 947 ? -12.364 23.192 -1.498 1.00 94.62 947 ASP A O 1
ATOM 7245 N N . ILE A 1 948 ? -12.968 21.026 -1.298 1.00 95.50 948 ILE A N 1
ATOM 7246 C CA . ILE A 1 948 ? -11.641 20.439 -1.059 1.00 95.50 948 ILE A CA 1
ATOM 7247 C C . ILE A 1 948 ? -10.608 20.895 -2.101 1.00 95.50 948 ILE A C 1
ATOM 7249 O O . ILE A 1 948 ? -9.478 21.240 -1.749 1.00 95.50 948 ILE A O 1
ATOM 7253 N N . SER A 1 949 ? -10.986 20.932 -3.385 1.00 94.81 949 SER A N 1
ATOM 7254 C CA . SER A 1 949 ? -10.094 21.348 -4.482 1.00 94.81 949 SER A CA 1
ATOM 7255 C C . SER A 1 949 ? -9.695 22.829 -4.436 1.00 94.81 949 SER A C 1
ATOM 7257 O O . SER A 1 949 ? -8.726 23.221 -5.086 1.00 94.81 949 SER A O 1
ATOM 7259 N N . SER A 1 950 ? -10.415 23.660 -3.673 1.00 91.62 950 SER A N 1
ATOM 7260 C CA . SER A 1 950 ? -10.208 25.110 -3.648 1.00 91.62 950 SER A CA 1
ATOM 7261 C C . SER A 1 950 ? -9.184 25.571 -2.606 1.00 91.62 950 SER A C 1
ATOM 7263 O O . SER A 1 950 ? -8.417 26.496 -2.874 1.00 91.62 950 SER A O 1
ATOM 7265 N N . ASN A 1 951 ? -9.153 24.932 -1.434 1.00 90.44 951 ASN A N 1
ATOM 7266 C CA . ASN A 1 951 ? -8.347 25.349 -0.282 1.00 90.44 951 ASN A CA 1
ATOM 7267 C C . ASN A 1 951 ? -7.601 24.185 0.413 1.00 90.44 951 ASN A C 1
ATOM 7269 O O . ASN A 1 951 ? -6.868 24.419 1.376 1.00 90.44 951 ASN A O 1
ATOM 7273 N N . GLY A 1 952 ? -7.778 22.945 -0.060 1.00 91.56 952 GLY A N 1
ATOM 7274 C CA . GLY A 1 952 ? -7.172 21.744 0.515 1.00 91.56 952 GLY A CA 1
ATOM 7275 C C . GLY A 1 952 ? -7.844 21.245 1.788 1.00 91.56 952 GLY A C 1
ATOM 7276 O O . GLY A 1 952 ? -7.228 20.468 2.520 1.00 91.56 952 GLY A O 1
ATOM 7277 N N . LYS A 1 953 ? -9.068 21.699 2.081 1.00 92.56 953 LYS A N 1
ATOM 7278 C CA . LYS A 1 953 ? -9.785 21.408 3.319 1.00 92.56 953 LYS A CA 1
ATOM 7279 C C . LYS A 1 953 ? -11.251 21.029 3.086 1.00 92.56 953 LYS A C 1
ATOM 7281 O O . LYS A 1 953 ? -11.913 21.595 2.226 1.00 92.56 953 LYS A O 1
ATOM 7286 N N . PRO A 1 954 ? -11.780 20.105 3.896 1.00 93.62 954 PRO A N 1
ATOM 7287 C CA . PRO A 1 954 ? -13.205 19.820 4.003 1.00 93.62 954 PRO A CA 1
ATOM 7288 C C . PRO A 1 954 ? -13.862 20.730 5.069 1.00 93.62 954 PRO A C 1
ATOM 7290 O O . PRO A 1 954 ? -14.374 20.239 6.078 1.00 93.62 954 PRO A O 1
ATOM 7293 N N . ASP A 1 955 ? -13.792 22.057 4.904 1.00 91.94 955 ASP A N 1
ATOM 7294 C CA . ASP A 1 955 ? -14.291 23.035 5.891 1.00 91.94 955 ASP A CA 1
ATOM 7295 C C . ASP A 1 955 ? -15.516 23.855 5.438 1.00 91.94 955 ASP A C 1
ATOM 7297 O O . ASP A 1 955 ? -16.111 24.558 6.260 1.00 91.94 955 ASP A O 1
ATOM 7301 N N . GLY A 1 956 ? -15.976 23.690 4.193 1.00 91.25 956 GLY A N 1
ATOM 7302 C CA . GLY A 1 956 ? -17.137 24.387 3.638 1.00 91.25 956 GLY A CA 1
ATOM 7303 C C . GLY A 1 956 ? -16.850 25.821 3.192 1.00 91.25 956 GLY A C 1
ATOM 7304 O O . GLY A 1 956 ? -17.775 26.640 3.167 1.00 91.25 956 GLY A O 1
ATOM 7305 N N . LEU A 1 957 ? -15.593 26.148 2.878 1.00 90.38 957 LEU A N 1
ATOM 7306 C CA . LEU A 1 957 ? -15.117 27.477 2.505 1.00 90.38 957 LEU A CA 1
ATOM 7307 C C . LEU A 1 957 ? -14.310 27.431 1.203 1.00 90.38 957 LEU A C 1
ATOM 7309 O O . LEU A 1 957 ? -13.292 26.756 1.101 1.00 90.38 957 LEU A O 1
ATOM 7313 N N . ASN A 1 958 ? -14.691 28.248 0.221 1.00 86.44 958 ASN A N 1
ATOM 7314 C CA . ASN A 1 958 ? -13.900 28.386 -0.998 1.00 86.44 958 ASN A CA 1
ATOM 7315 C C . ASN A 1 958 ? -12.553 29.102 -0.734 1.00 86.44 958 ASN A C 1
ATOM 7317 O O . ASN A 1 958 ? -12.323 29.686 0.328 1.00 86.44 958 ASN A O 1
ATOM 7321 N N . ALA A 1 959 ? -11.678 29.153 -1.742 1.00 83.69 959 ALA A N 1
ATOM 7322 C CA . ALA A 1 959 ? -10.382 29.847 -1.683 1.00 83.69 959 ALA A CA 1
ATOM 7323 C C . ALA A 1 959 ? -10.434 31.350 -1.295 1.00 83.69 959 ALA A C 1
ATOM 7325 O O . ALA A 1 959 ? -9.399 31.937 -0.979 1.00 83.69 959 ALA A O 1
ATOM 7326 N N . ALA A 1 960 ? -11.610 31.991 -1.328 1.00 85.31 960 ALA A N 1
ATOM 7327 C CA . ALA A 1 960 ? -11.834 33.372 -0.891 1.00 85.31 960 ALA A CA 1
ATOM 7328 C C . ALA A 1 960 ? -12.445 33.484 0.527 1.00 85.31 960 ALA A C 1
ATOM 7330 O O . ALA A 1 960 ? -12.624 34.597 1.025 1.00 85.31 960 ALA A O 1
ATOM 7331 N N . GLY A 1 961 ? -12.744 32.359 1.187 1.00 83.00 961 GLY A N 1
ATOM 7332 C CA . GLY A 1 961 ? -13.406 32.299 2.493 1.00 83.00 961 GLY A CA 1
ATOM 7333 C C . GLY A 1 961 ? -14.932 32.444 2.434 1.00 83.00 961 GLY A C 1
ATOM 7334 O O . GLY A 1 961 ? -15.551 32.772 3.446 1.00 83.00 961 GLY A O 1
ATOM 7335 N N . GLU A 1 962 ? -15.547 32.243 1.266 1.00 86.25 962 GLU A N 1
ATOM 7336 C CA . GLU A 1 962 ? -17.003 32.258 1.088 1.00 86.25 962 GLU A CA 1
ATOM 7337 C C . GLU A 1 962 ? -17.571 30.841 1.259 1.00 86.25 962 GLU A C 1
ATOM 7339 O O . GLU A 1 962 ? -16.950 29.868 0.836 1.00 86.25 962 GLU A O 1
ATOM 7344 N N . SER A 1 963 ? -18.757 30.709 1.861 1.00 85.88 963 SER A N 1
ATOM 7345 C CA . SER A 1 963 ? -19.318 29.391 2.185 1.00 85.88 963 SER A CA 1
ATOM 7346 C C . SER A 1 963 ? -19.755 28.605 0.943 1.00 85.88 963 SER A C 1
ATOM 7348 O O . SER A 1 963 ? -20.491 29.119 0.099 1.00 85.88 963 SER A O 1
ATOM 7350 N N . VAL A 1 964 ? -19.332 27.342 0.877 1.00 87.12 964 VAL A N 1
ATOM 7351 C CA . VAL A 1 964 ? -19.812 26.328 -0.069 1.00 87.12 964 VAL A CA 1
ATOM 7352 C C . VAL A 1 964 ? -20.999 25.594 0.561 1.00 87.12 964 VAL A C 1
ATOM 7354 O O . VAL A 1 964 ? -20.929 25.136 1.704 1.00 87.12 964 VAL A O 1
ATOM 7357 N N . ASP A 1 965 ? -22.099 25.469 -0.185 1.00 87.69 965 ASP A N 1
ATOM 7358 C CA . ASP A 1 965 ? -23.314 24.795 0.278 1.00 87.69 965 ASP A CA 1
ATOM 7359 C C . ASP A 1 965 ? -23.709 23.585 -0.587 1.00 87.69 965 ASP A C 1
ATOM 7361 O O . ASP A 1 965 ? -23.270 23.395 -1.729 1.00 87.69 965 ASP A O 1
ATOM 7365 N N . PHE A 1 966 ? -24.565 22.749 -0.008 1.00 89.62 966 PHE A N 1
ATOM 7366 C CA . PHE A 1 966 ? -25.315 21.712 -0.694 1.00 89.62 966 PHE A CA 1
ATOM 7367 C C . PHE A 1 966 ? -26.810 22.069 -0.677 1.00 89.62 966 PHE A C 1
ATOM 7369 O O . PHE A 1 966 ? -27.575 21.651 0.190 1.00 89.62 966 PHE A O 1
ATOM 7376 N N . GLY A 1 967 ? -27.237 22.901 -1.630 1.00 83.94 967 GLY A N 1
ATOM 7377 C CA . GLY A 1 967 ? -28.643 23.289 -1.797 1.00 83.94 967 GLY A CA 1
ATOM 7378 C C . GLY A 1 967 ? -29.195 24.159 -0.662 1.00 83.94 967 GLY A C 1
ATOM 7379 O O . GLY A 1 967 ? -30.382 24.075 -0.349 1.00 83.94 967 GLY A O 1
ATOM 7380 N N . GLY A 1 968 ? -28.339 24.975 -0.049 1.00 82.69 968 GLY A N 1
ATOM 7381 C CA . GLY A 1 968 ? -28.634 25.801 1.123 1.00 82.69 968 GLY A CA 1
ATOM 7382 C C . GLY A 1 968 ? -28.304 25.151 2.472 1.00 82.69 968 GLY A C 1
ATOM 7383 O O . GLY A 1 968 ? -28.457 25.811 3.500 1.00 82.69 968 GLY A O 1
ATOM 7384 N N . LEU A 1 969 ? -27.837 23.896 2.498 1.00 84.75 969 LEU A N 1
ATOM 7385 C CA . LEU A 1 969 ? -27.203 23.307 3.682 1.00 84.75 969 LEU A CA 1
ATOM 7386 C C . LEU A 1 969 ? -25.705 23.657 3.680 1.00 84.75 969 LEU A C 1
ATOM 7388 O O . LEU A 1 969 ? -25.017 23.261 2.738 1.00 84.75 969 LEU A O 1
ATOM 7392 N N . PRO A 1 970 ? -25.180 24.387 4.682 1.00 84.94 970 PRO A N 1
ATOM 7393 C CA . PRO A 1 970 ? -23.764 24.732 4.720 1.00 84.94 970 PRO A CA 1
ATOM 7394 C C . PRO A 1 970 ? -22.922 23.475 4.943 1.00 84.94 970 PRO A C 1
ATOM 7396 O O . PRO A 1 970 ? -23.186 22.699 5.868 1.00 84.94 970 PRO A O 1
ATOM 7399 N N . LEU A 1 971 ? -21.887 23.294 4.124 1.00 90.06 971 LEU A N 1
ATOM 7400 C CA . LEU A 1 971 ? -20.855 22.311 4.424 1.00 90.06 971 LEU A CA 1
ATOM 7401 C C . LEU A 1 971 ? -20.009 22.805 5.606 1.00 90.06 971 LEU A C 1
ATOM 7403 O O . LEU A 1 971 ? -19.931 24.001 5.886 1.00 90.06 971 LEU A O 1
ATOM 7407 N N . SER A 1 972 ? -19.441 21.867 6.357 1.00 89.56 972 SER A N 1
ATOM 7408 C CA . SER A 1 972 ? -18.584 22.149 7.511 1.00 89.56 972 SER A CA 1
ATOM 7409 C C . SER A 1 972 ? -17.794 20.901 7.885 1.00 89.56 972 SER A C 1
ATOM 7411 O O . SER A 1 972 ? -18.208 19.788 7.563 1.00 89.56 972 SER A O 1
ATOM 7413 N N . GLU A 1 973 ? -16.714 21.066 8.645 1.00 91.56 973 GLU A N 1
ATOM 7414 C CA . GLU A 1 973 ? -15.860 19.967 9.125 1.00 91.56 973 GLU A CA 1
ATOM 7415 C C . GLU A 1 973 ? -16.617 18.809 9.807 1.00 91.56 973 GLU A C 1
ATOM 7417 O O . GLU A 1 973 ? -16.191 17.654 9.744 1.00 91.56 973 GLU A O 1
ATOM 7422 N N . ARG A 1 974 ? -17.759 19.109 10.439 1.00 88.56 974 ARG A N 1
ATOM 7423 C CA . ARG A 1 974 ? -18.661 18.122 11.053 1.00 88.56 974 ARG A CA 1
ATOM 7424 C C . ARG A 1 974 ? -19.474 17.348 10.024 1.00 88.56 974 ARG A C 1
ATOM 7426 O O . ARG A 1 974 ? -19.683 16.149 10.167 1.00 88.56 974 ARG A O 1
ATOM 7433 N N . PHE A 1 975 ? -19.909 18.016 8.961 1.00 90.12 975 PHE A N 1
ATOM 7434 C CA . PHE A 1 975 ? -20.709 17.412 7.898 1.00 90.12 975 PHE A CA 1
ATOM 7435 C C . PHE A 1 975 ? -19.936 16.302 7.163 1.00 90.12 975 PHE A C 1
ATOM 7437 O O . PHE A 1 975 ? -20.504 15.266 6.831 1.00 90.12 975 PHE A O 1
ATOM 7444 N N . TYR A 1 976 ? -18.624 16.482 6.982 1.00 91.50 976 TYR A N 1
ATOM 7445 C CA . TYR A 1 976 ? -17.732 15.491 6.366 1.00 91.50 976 TYR A CA 1
ATOM 7446 C C . TYR A 1 976 ? -17.390 14.283 7.251 1.00 91.50 976 TYR A C 1
ATOM 7448 O O . TYR A 1 976 ? -16.895 13.284 6.732 1.00 91.50 976 TYR A O 1
ATOM 7456 N N . ARG A 1 977 ? -17.615 14.374 8.568 1.00 90.06 977 ARG A N 1
ATOM 7457 C CA . ARG A 1 977 ? -17.179 13.379 9.560 1.00 90.06 977 ARG A CA 1
ATOM 7458 C C . ARG A 1 977 ? -18.343 12.846 10.390 1.00 90.06 977 ARG A C 1
ATOM 7460 O O . ARG A 1 977 ? -18.754 11.704 10.212 1.00 90.06 977 ARG A O 1
ATOM 7467 N N . GLU A 1 978 ? -18.875 13.683 11.275 1.00 90.62 978 GLU A N 1
ATOM 7468 C CA . GLU A 1 978 ? -19.930 13.357 12.241 1.00 90.62 978 GLU A CA 1
ATOM 7469 C C . GLU A 1 978 ? -21.232 12.950 11.533 1.00 90.62 978 GLU A C 1
ATOM 7471 O O . GLU A 1 978 ? -21.762 11.871 11.790 1.00 90.62 978 GLU A O 1
ATOM 7476 N N . GLU A 1 979 ? -21.725 13.757 10.583 1.00 91.62 979 GLU A N 1
ATOM 7477 C CA . GLU A 1 979 ? -22.985 13.445 9.886 1.00 91.62 979 GLU A CA 1
ATOM 7478 C C . GLU A 1 979 ? -22.824 12.281 8.890 1.00 91.62 979 GLU A C 1
ATOM 7480 O O . GLU A 1 979 ? -23.738 11.470 8.751 1.00 91.62 979 GLU A O 1
ATOM 7485 N N . LEU A 1 980 ? -21.652 12.126 8.259 1.00 92.62 980 LEU A N 1
ATOM 7486 C CA . LEU A 1 980 ? -21.347 10.964 7.414 1.00 92.62 980 LEU A CA 1
ATOM 7487 C C . LEU A 1 980 ? -21.301 9.663 8.238 1.00 92.62 980 LEU A C 1
ATOM 7489 O O . LEU A 1 980 ? -21.910 8.666 7.847 1.00 92.62 980 LEU A O 1
ATOM 7493 N N . GLY A 1 981 ? -20.639 9.678 9.401 1.00 93.81 981 GLY A N 1
ATOM 7494 C CA . GLY A 1 981 ? -20.609 8.553 10.342 1.00 93.81 981 GLY A CA 1
ATOM 7495 C C . GLY A 1 981 ? -21.995 8.221 10.904 1.00 93.81 981 GLY A C 1
ATOM 7496 O O . GLY A 1 981 ? -22.380 7.053 10.962 1.00 93.81 981 GLY A O 1
ATOM 7497 N N . LYS A 1 982 ? -22.794 9.241 11.234 1.00 93.81 982 LYS A N 1
ATOM 7498 C CA . LYS A 1 982 ? -24.188 9.090 11.666 1.00 93.81 982 LYS A CA 1
ATOM 7499 C C . LYS A 1 982 ? -25.070 8.461 10.587 1.00 93.81 982 LYS A C 1
ATOM 7501 O O . LYS A 1 982 ? -25.759 7.485 10.874 1.00 93.81 982 LYS A O 1
ATOM 7506 N N . GLN A 1 983 ? -25.009 8.939 9.343 1.00 94.62 983 GLN A N 1
ATOM 7507 C CA . GLN A 1 983 ? -25.767 8.322 8.249 1.00 94.62 983 GLN A CA 1
ATOM 7508 C C . GLN A 1 983 ? -25.264 6.910 7.909 1.00 94.62 983 GLN A C 1
ATOM 7510 O O . GLN A 1 983 ? -26.070 6.056 7.548 1.00 94.62 983 GLN A O 1
ATOM 7515 N N . PHE A 1 984 ? -23.975 6.607 8.102 1.00 95.19 984 PHE A N 1
ATOM 7516 C CA . PHE A 1 984 ? -23.472 5.231 8.039 1.00 95.19 984 PHE A CA 1
ATOM 7517 C C . PHE A 1 984 ? -24.110 4.344 9.124 1.00 95.19 984 PHE A C 1
ATOM 7519 O O . PHE A 1 984 ? -24.536 3.228 8.818 1.00 95.19 984 PHE A O 1
ATOM 7526 N N . TYR A 1 985 ? -24.238 4.829 10.365 1.00 94.38 985 TYR A N 1
ATOM 7527 C CA . TYR A 1 985 ? -24.921 4.096 11.439 1.00 94.38 985 TYR A CA 1
ATOM 7528 C C . TYR A 1 985 ? -26.407 3.866 11.116 1.00 94.38 985 TYR A C 1
ATOM 7530 O O . TYR A 1 985 ? -26.865 2.726 11.152 1.00 94.38 985 TYR A O 1
ATOM 7538 N N . GLU A 1 986 ? -27.140 4.905 10.693 1.00 93.19 986 GLU A N 1
ATOM 7539 C CA . GLU A 1 986 ? -28.556 4.799 10.288 1.00 93.19 986 GLU A CA 1
ATOM 7540 C C . GLU A 1 986 ? -28.774 3.827 9.104 1.00 93.19 986 GLU A C 1
ATOM 7542 O O . GLU A 1 986 ? -29.808 3.162 9.018 1.00 93.19 986 GLU A O 1
ATOM 7547 N N . VAL A 1 987 ? -27.797 3.695 8.198 1.00 94.25 987 VAL A N 1
ATOM 7548 C CA . VAL A 1 987 ? -27.820 2.732 7.080 1.00 94.25 987 VAL A CA 1
ATOM 7549 C C . VAL A 1 987 ? -27.562 1.290 7.530 1.00 94.25 987 VAL A C 1
ATOM 7551 O O . VAL A 1 987 ? -28.069 0.362 6.889 1.00 94.25 987 VAL A O 1
ATOM 7554 N N . THR A 1 988 ? -26.798 1.080 8.607 1.00 93.50 988 THR A N 1
ATOM 7555 C CA . THR A 1 988 ? -26.242 -0.234 8.985 1.00 93.50 988 THR A CA 1
ATOM 7556 C C . THR A 1 988 ? -26.801 -0.846 10.274 1.00 93.50 988 THR A C 1
ATOM 7558 O O . THR A 1 988 ? -26.636 -2.051 10.458 1.00 93.50 988 THR A O 1
ATOM 7561 N N . ALA A 1 989 ? -27.483 -0.091 11.141 1.00 89.81 989 ALA A N 1
ATOM 7562 C CA . ALA A 1 989 ? -28.031 -0.605 12.401 1.00 89.81 989 ALA A CA 1
ATOM 7563 C C . ALA A 1 989 ? -29.384 0.016 12.810 1.00 89.81 989 ALA A C 1
ATOM 7565 O O . ALA A 1 989 ? -29.720 1.146 12.462 1.00 89.81 989 ALA A O 1
ATOM 7566 N N . GLY A 1 990 ? -30.154 -0.736 13.607 1.00 78.62 990 GLY A N 1
ATOM 7567 C CA . GLY A 1 990 ? -31.464 -0.335 14.142 1.00 78.62 990 GLY A CA 1
ATOM 7568 C C . GLY A 1 990 ? -32.669 -0.701 13.260 1.00 78.62 990 GLY A C 1
ATOM 7569 O O . GLY A 1 990 ? -32.531 -1.135 12.122 1.00 78.62 990 GLY A O 1
ATOM 7570 N N . ASP A 1 991 ? -33.883 -0.502 13.788 1.00 73.88 991 ASP A N 1
ATOM 7571 C CA . ASP A 1 991 ? -35.167 -0.999 13.238 1.00 73.88 991 ASP A CA 1
ATOM 7572 C C . ASP A 1 991 ? -35.538 -0.540 11.807 1.00 73.88 991 ASP A C 1
ATOM 7574 O O . ASP A 1 991 ? -36.569 -0.953 11.268 1.00 73.88 991 ASP A O 1
ATOM 7578 N N . L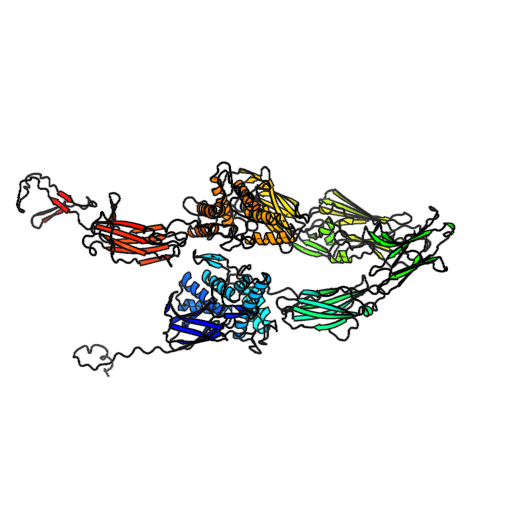YS A 1 992 ? -34.761 0.366 11.206 1.00 77.75 992 LYS A N 1
ATOM 7579 C CA . LYS A 1 992 ? -35.018 0.973 9.886 1.00 77.75 992 LYS A CA 1
ATOM 7580 C C . LYS A 1 992 ? -33.800 0.951 8.958 1.00 77.75 992 LYS A C 1
ATOM 7582 O O . LYS A 1 992 ? -33.843 1.603 7.913 1.00 77.75 992 LYS A O 1
ATOM 7587 N N . SER A 1 993 ? -32.731 0.257 9.341 1.00 87.50 993 SER A N 1
ATOM 7588 C CA . SER A 1 993 ? -31.510 0.189 8.545 1.00 87.50 993 SER A CA 1
ATOM 7589 C C . SER A 1 993 ? -31.734 -0.522 7.207 1.00 87.50 993 SER A C 1
ATOM 7591 O O . SER A 1 993 ? -32.662 -1.316 7.037 1.00 87.50 993 SER A O 1
ATOM 7593 N N . ILE A 1 994 ? -30.876 -0.219 6.230 1.00 87.69 994 ILE A N 1
ATOM 7594 C CA . ILE A 1 994 ? -30.875 -0.886 4.918 1.00 87.69 994 ILE A CA 1
ATOM 7595 C C . ILE A 1 994 ? -30.212 -2.266 5.047 1.00 87.69 994 ILE A C 1
ATOM 7597 O O . ILE A 1 994 ? -30.630 -3.230 4.408 1.00 87.69 994 ILE A O 1
ATOM 7601 N N . TYR A 1 995 ? -29.208 -2.361 5.921 1.00 89.56 995 TYR A N 1
ATOM 7602 C CA . TYR A 1 995 ? -28.445 -3.570 6.214 1.00 89.56 995 TYR A CA 1
ATOM 7603 C C . TYR A 1 995 ? -28.517 -3.884 7.710 1.00 89.56 995 TYR A C 1
ATOM 7605 O O . TYR A 1 995 ? -28.564 -2.974 8.532 1.00 89.56 995 TYR A O 1
ATOM 7613 N N . SER A 1 996 ? -28.530 -5.163 8.086 1.00 87.69 996 SER A N 1
ATOM 7614 C CA . SER A 1 996 ? -28.637 -5.591 9.490 1.00 87.69 996 SER A CA 1
ATOM 7615 C C . SER A 1 996 ? -27.268 -5.962 10.065 1.00 87.69 996 SER A C 1
ATOM 7617 O O . SER A 1 996 ? -26.952 -7.141 10.223 1.00 87.69 996 SER A O 1
ATOM 7619 N N . ILE A 1 997 ? -26.441 -4.954 10.347 1.00 89.38 997 ILE A N 1
ATOM 7620 C CA . ILE A 1 997 ? -25.153 -5.120 11.031 1.00 89.38 997 ILE A CA 1
ATOM 7621 C C . ILE A 1 997 ? -25.384 -5.074 12.552 1.00 89.38 997 ILE A C 1
ATOM 7623 O O . ILE A 1 997 ? -26.324 -4.445 13.035 1.00 89.38 997 ILE A O 1
ATOM 7627 N N . ASP A 1 998 ? -24.537 -5.758 13.323 1.00 86.38 998 ASP A N 1
ATOM 7628 C CA . ASP A 1 998 ? -24.529 -5.649 14.787 1.00 86.38 998 ASP A CA 1
ATOM 7629 C C . ASP A 1 998 ? -24.216 -4.196 15.193 1.00 86.38 998 ASP A C 1
ATOM 7631 O O . ASP A 1 998 ? -23.208 -3.635 14.752 1.00 86.38 998 ASP A O 1
ATOM 7635 N N . SER A 1 999 ? -25.065 -3.585 16.030 1.00 87.38 999 SER A N 1
ATOM 7636 C CA . SER A 1 999 ? -24.959 -2.172 16.418 1.00 87.38 999 SER A CA 1
ATOM 7637 C C . SER A 1 999 ? -23.583 -1.787 16.958 1.00 87.38 999 SER A C 1
ATOM 7639 O O . SER A 1 999 ? -23.144 -0.668 16.721 1.00 87.38 999 SER A O 1
ATOM 7641 N N . LYS A 1 1000 ? -22.863 -2.698 17.624 1.00 85.62 1000 LYS A N 1
ATOM 7642 C CA . LYS A 1 1000 ? -21.524 -2.403 18.161 1.00 85.62 1000 LYS A CA 1
ATOM 7643 C C . LYS A 1 1000 ? -20.442 -2.323 17.075 1.00 85.62 1000 LYS A C 1
ATOM 7645 O O . LYS A 1 1000 ? -19.466 -1.590 17.207 1.00 85.62 1000 LYS A O 1
ATOM 7650 N N . VAL A 1 1001 ? -20.643 -3.051 15.972 1.00 85.12 1001 VAL A N 1
ATOM 7651 C CA . VAL A 1 1001 ? -19.792 -3.015 14.773 1.00 85.12 1001 VAL A CA 1
ATOM 7652 C C . VAL A 1 1001 ? -20.119 -1.772 13.954 1.00 85.12 1001 VAL A C 1
ATOM 7654 O O . VAL A 1 1001 ? -19.217 -1.044 13.547 1.00 85.12 1001 VAL A O 1
ATOM 7657 N N . ALA A 1 1002 ? -21.411 -1.490 13.765 1.00 90.19 1002 ALA A N 1
ATOM 7658 C CA . ALA A 1 1002 ? -21.876 -0.281 13.097 1.00 90.19 1002 ALA A CA 1
ATOM 7659 C C . ALA A 1 1002 ? -21.390 0.991 13.816 1.00 90.19 1002 ALA A C 1
ATOM 7661 O O . ALA A 1 1002 ? -20.834 1.874 13.164 1.00 90.19 1002 ALA A O 1
ATOM 7662 N N . MET A 1 1003 ? -21.531 1.064 15.147 1.00 90.94 1003 MET A N 1
ATOM 7663 C CA . MET A 1 1003 ? -21.110 2.225 15.939 1.00 90.94 1003 MET A CA 1
ATOM 7664 C C . MET A 1 1003 ? -19.586 2.389 15.966 1.00 90.94 1003 MET A C 1
ATOM 7666 O O . MET A 1 1003 ? -19.104 3.512 15.862 1.00 90.94 1003 MET A O 1
ATOM 7670 N N . TYR A 1 1004 ? -18.808 1.299 16.008 1.00 87.00 1004 TYR A N 1
ATOM 7671 C CA . TYR A 1 1004 ? -17.347 1.388 15.888 1.00 87.00 1004 TYR A CA 1
ATOM 7672 C C . TYR A 1 1004 ? -16.916 2.074 14.583 1.00 87.00 1004 TYR A C 1
ATOM 7674 O O . TYR A 1 1004 ? -16.137 3.029 14.616 1.00 87.00 1004 TYR A O 1
ATOM 7682 N N . TYR A 1 1005 ? -17.440 1.632 13.434 1.00 88.25 1005 TYR A N 1
ATOM 7683 C CA . TYR A 1 1005 ? -17.104 2.257 12.152 1.00 88.25 1005 TYR A CA 1
ATOM 7684 C C . TYR A 1 1005 ? -17.670 3.683 12.042 1.00 88.25 1005 TYR A C 1
ATOM 7686 O O . TYR A 1 1005 ? -16.959 4.574 11.585 1.00 88.25 1005 TYR A O 1
ATOM 7694 N N . ALA A 1 1006 ? -18.882 3.938 12.542 1.00 92.19 1006 ALA A N 1
ATOM 7695 C CA . ALA A 1 1006 ? -19.472 5.276 12.604 1.00 92.19 1006 ALA A CA 1
ATOM 7696 C C . ALA A 1 1006 ? -18.603 6.264 13.411 1.00 92.19 1006 ALA A C 1
ATOM 7698 O O . ALA A 1 1006 ? -18.200 7.303 12.880 1.00 92.19 1006 ALA A O 1
ATOM 7699 N N . ASN A 1 1007 ? -18.232 5.908 14.649 1.00 89.94 1007 ASN A N 1
ATOM 7700 C CA . ASN A 1 1007 ? -17.321 6.694 15.486 1.00 89.94 1007 ASN A CA 1
ATOM 7701 C C . ASN A 1 1007 ? -15.939 6.828 14.838 1.00 89.94 1007 ASN A C 1
ATOM 7703 O O . ASN A 1 1007 ? -15.338 7.892 14.941 1.00 89.94 1007 ASN A O 1
ATOM 7707 N N . ARG A 1 1008 ? -15.436 5.810 14.128 1.00 88.19 1008 ARG A N 1
ATOM 7708 C CA . ARG A 1 1008 ? -14.168 5.895 13.386 1.00 88.19 1008 ARG A CA 1
ATOM 7709 C C . ARG A 1 1008 ? -14.212 6.947 12.271 1.00 88.19 1008 ARG A C 1
ATOM 7711 O O . ARG A 1 1008 ? -13.268 7.723 12.159 1.00 88.19 1008 ARG A O 1
ATOM 7718 N N . PHE A 1 1009 ? -15.275 7.006 11.465 1.00 89.69 1009 PHE A N 1
ATOM 7719 C CA . PHE A 1 1009 ? -15.394 8.025 10.410 1.00 89.69 1009 PHE A CA 1
ATOM 7720 C C . PHE A 1 1009 ? -15.543 9.432 11.004 1.00 89.69 1009 PHE A C 1
ATOM 7722 O O . PHE A 1 1009 ? -14.860 10.360 10.561 1.00 89.69 1009 PHE A O 1
ATOM 7729 N N . ALA A 1 1010 ? -16.345 9.574 12.065 1.00 91.88 1010 ALA A N 1
ATOM 7730 C CA . ALA A 1 1010 ? -16.494 10.833 12.792 1.00 91.88 1010 ALA A CA 1
ATOM 7731 C C . ALA A 1 1010 ? -15.180 11.315 13.435 1.00 91.88 1010 ALA A C 1
ATOM 7733 O O . ALA A 1 1010 ? -14.846 12.494 13.356 1.00 91.88 1010 ALA A O 1
ATOM 7734 N N . LYS A 1 1011 ? -14.379 10.394 13.983 1.00 89.62 1011 LYS A N 1
ATOM 7735 C CA . LYS A 1 1011 ? -13.079 10.662 14.626 1.00 89.62 1011 LYS A CA 1
ATOM 7736 C C . LYS A 1 1011 ? -11.883 10.742 13.678 1.00 89.62 1011 LYS A C 1
ATOM 7738 O O . LYS A 1 1011 ? -10.752 10.854 14.152 1.00 89.62 1011 LYS A O 1
ATOM 7743 N N . SER A 1 1012 ? -12.097 10.691 12.365 1.00 90.69 1012 SER A N 1
ATOM 7744 C CA . SER A 1 1012 ? -10.999 10.774 11.403 1.00 90.69 1012 SER A CA 1
ATOM 7745 C C . SER A 1 1012 ? -10.234 12.109 11.537 1.00 90.69 1012 SER A C 1
ATOM 7747 O O . SER A 1 1012 ? -10.815 13.194 11.630 1.00 90.69 1012 SER A O 1
ATOM 7749 N N . ASP A 1 1013 ? -8.901 12.019 11.561 1.00 91.12 1013 ASP A N 1
ATOM 7750 C CA . ASP A 1 1013 ? -7.942 13.136 11.609 1.00 91.12 1013 ASP A CA 1
ATOM 7751 C C . ASP A 1 1013 ? -6.889 12.961 10.488 1.00 91.12 1013 ASP A C 1
ATOM 7753 O O . ASP A 1 1013 ? -5.695 12.796 10.768 1.00 91.12 1013 ASP A O 1
ATOM 7757 N N . PRO A 1 1014 ? -7.315 12.889 9.208 1.00 92.56 1014 PRO A N 1
ATOM 7758 C CA . PRO A 1 1014 ? -6.433 12.600 8.086 1.00 92.56 1014 PRO A CA 1
ATOM 7759 C C . PRO A 1 1014 ? -5.504 13.783 7.813 1.00 92.56 1014 PRO A C 1
ATOM 7761 O O . PRO A 1 1014 ? -5.906 14.950 7.867 1.00 92.56 1014 PRO A O 1
ATOM 7764 N N . LYS A 1 1015 ? -4.237 13.474 7.511 1.00 90.50 1015 LYS A N 1
ATOM 7765 C CA . LYS A 1 1015 ? -3.166 14.474 7.443 1.00 90.50 1015 LYS A CA 1
ATOM 7766 C C . LYS A 1 1015 ? -2.623 14.632 6.039 1.00 90.50 1015 LYS A C 1
ATOM 7768 O O . LYS A 1 1015 ? -2.157 13.668 5.442 1.00 90.50 1015 LYS A O 1
ATOM 7773 N N . LEU A 1 1016 ? -2.622 15.871 5.563 1.00 90.81 1016 LEU A N 1
ATOM 7774 C CA . LEU A 1 1016 ? -2.023 16.276 4.302 1.00 90.81 1016 LEU A CA 1
ATOM 7775 C C . LEU A 1 1016 ? -0.745 17.061 4.608 1.00 90.81 1016 LEU A C 1
ATOM 7777 O O . LEU A 1 1016 ? -0.759 17.999 5.404 1.00 90.81 1016 LEU A O 1
ATOM 7781 N N . GLN A 1 1017 ? 0.385 16.634 4.039 1.00 85.38 1017 GLN A N 1
ATOM 7782 C CA . GLN A 1 1017 ? 1.711 17.217 4.320 1.00 85.38 1017 GLN A CA 1
ATOM 7783 C C . GLN A 1 1017 ? 2.040 17.305 5.832 1.00 85.38 1017 GLN A C 1
ATOM 7785 O O . GLN A 1 1017 ? 2.698 18.233 6.303 1.00 85.38 1017 GLN A O 1
ATOM 7790 N N . GLY A 1 1018 ? 1.554 16.332 6.614 1.00 82.75 1018 GLY A N 1
ATOM 7791 C CA . GLY A 1 1018 ? 1.744 16.244 8.068 1.00 82.75 1018 GLY A CA 1
ATOM 7792 C C . GLY A 1 1018 ? 0.827 17.136 8.919 1.00 82.75 1018 GLY A C 1
ATOM 7793 O O . GLY A 1 1018 ? 0.820 16.987 10.140 1.00 82.75 1018 GLY A O 1
ATOM 7794 N N . GLN A 1 1019 ? 0.030 18.021 8.312 1.00 89.88 1019 GLN A N 1
ATOM 7795 C CA . GLN A 1 1019 ? -0.985 18.832 8.997 1.00 89.88 1019 GLN A CA 1
ATOM 7796 C C . GLN A 1 1019 ? -2.353 18.149 8.915 1.00 89.88 1019 GLN A C 1
ATOM 7798 O O . GLN A 1 1019 ? -2.647 17.514 7.906 1.00 89.88 1019 GLN A O 1
ATOM 7803 N N . SER A 1 1020 ? -3.210 18.289 9.932 1.00 91.81 1020 SER A N 1
ATOM 7804 C CA . SER A 1 1020 ? -4.615 17.879 9.777 1.00 91.81 1020 SER A CA 1
ATOM 7805 C C . SER A 1 1020 ? -5.322 18.789 8.776 1.00 91.81 1020 SER A C 1
ATOM 7807 O O . SER A 1 1020 ? -5.086 20.001 8.758 1.00 91.81 1020 SER A O 1
ATOM 7809 N N . VAL A 1 1021 ? -6.194 18.209 7.950 1.00 93.25 1021 VAL A N 1
ATOM 7810 C CA . VAL A 1 1021 ? -7.081 18.988 7.068 1.00 93.25 1021 VAL A CA 1
ATOM 7811 C C . VAL A 1 1021 ? -8.251 19.618 7.832 1.00 93.25 1021 VAL A C 1
ATOM 7813 O O . VAL A 1 1021 ? -8.855 20.569 7.342 1.00 93.25 1021 VAL A O 1
ATOM 7816 N N . PHE A 1 1022 ? -8.526 19.132 9.046 1.00 92.25 1022 PHE A N 1
ATOM 7817 C CA . PHE A 1 1022 ? -9.542 19.649 9.959 1.00 92.25 1022 PHE A CA 1
ATOM 7818 C C . PHE A 1 1022 ? -8.918 20.587 11.008 1.00 92.25 1022 PHE A C 1
ATOM 7820 O O . PHE A 1 1022 ? -7.780 20.398 11.440 1.00 92.25 1022 PHE A O 1
ATOM 7827 N N . SER A 1 1023 ? -9.659 21.610 11.436 1.00 89.06 1023 SER A N 1
ATOM 7828 C CA . SER A 1 1023 ? -9.280 22.534 12.516 1.00 89.06 1023 SER A CA 1
ATOM 7829 C C . SER A 1 1023 ? -10.042 22.294 13.825 1.00 89.06 1023 SER A C 1
ATOM 7831 O O . SER A 1 1023 ? -9.621 22.772 14.881 1.00 89.06 1023 SER A O 1
ATOM 7833 N N . THR A 1 1024 ? -11.137 21.535 13.774 1.00 86.75 1024 THR A N 1
ATOM 7834 C CA . THR A 1 1024 ? -11.969 21.154 14.917 1.00 86.75 1024 THR A CA 1
ATOM 7835 C C . THR A 1 1024 ? -11.609 19.768 15.446 1.00 86.75 1024 THR A C 1
ATOM 7837 O O . THR A 1 1024 ? -11.405 18.817 14.682 1.00 86.75 1024 THR A O 1
ATOM 7840 N N . THR A 1 1025 ? -11.578 19.636 16.775 1.00 84.25 1025 THR A N 1
ATOM 7841 C CA . THR A 1 1025 ? -11.599 18.330 17.446 1.00 84.25 1025 THR A CA 1
ATOM 7842 C C . THR A 1 1025 ? -12.850 17.568 16.995 1.00 84.25 1025 THR A C 1
ATOM 7844 O O . THR A 1 1025 ? -13.931 18.158 17.054 1.00 84.25 1025 THR A O 1
ATOM 7847 N N . PRO A 1 1026 ? -12.739 16.311 16.534 1.00 83.88 1026 PRO A N 1
ATOM 7848 C CA . PRO A 1 1026 ? -13.911 15.526 16.177 1.00 83.88 1026 PRO A CA 1
ATOM 7849 C C . PRO A 1 1026 ? -14.671 15.057 17.419 1.00 83.88 1026 PRO A C 1
ATOM 7851 O O . PRO A 1 1026 ? -14.052 14.609 18.388 1.00 83.88 1026 PRO A O 1
ATOM 7854 N N . ASP A 1 1027 ? -15.999 15.081 17.340 1.00 87.38 1027 ASP A N 1
ATOM 7855 C CA . ASP A 1 1027 ? -16.877 14.416 18.301 1.00 87.38 1027 ASP A CA 1
ATOM 7856 C C . ASP A 1 1027 ? -17.273 13.001 17.805 1.00 87.38 1027 ASP A C 1
ATOM 7858 O O . ASP A 1 1027 ? -17.276 12.742 16.597 1.00 87.38 1027 ASP A O 1
ATOM 7862 N N . PRO A 1 1028 ? -17.590 12.051 18.706 1.00 89.94 1028 PRO A N 1
ATOM 7863 C CA . PRO A 1 1028 ? -18.167 10.753 18.345 1.00 89.94 1028 PRO A CA 1
ATOM 7864 C C . PRO A 1 1028 ? -19.585 10.877 17.760 1.00 89.94 1028 PRO A C 1
ATOM 7866 O O . PRO A 1 1028 ? -20.296 11.848 18.017 1.00 89.94 1028 PRO A O 1
ATOM 7869 N N . VAL A 1 1029 ? -20.020 9.854 17.014 1.00 92.25 1029 VAL A N 1
ATOM 7870 C CA . VAL A 1 1029 ? -21.429 9.682 16.608 1.00 92.25 1029 VAL A CA 1
ATOM 7871 C C . VAL A 1 1029 ? -22.288 9.323 17.818 1.00 92.25 1029 VAL A C 1
ATOM 7873 O O . VAL A 1 1029 ? -23.426 9.782 17.905 1.00 92.25 1029 VAL A O 1
ATOM 7876 N N . ASP A 1 1030 ? -21.742 8.540 18.753 1.00 91.50 1030 ASP A N 1
ATOM 7877 C CA . ASP A 1 1030 ? -22.421 8.245 20.013 1.00 91.50 1030 ASP A CA 1
ATOM 7878 C C . ASP A 1 1030 ? -22.378 9.439 20.978 1.00 91.50 1030 ASP A C 1
ATOM 7880 O O . ASP A 1 1030 ? -21.315 9.971 21.304 1.00 91.50 1030 ASP A O 1
ATOM 7884 N N . GLN A 1 1031 ? -23.559 9.879 21.404 1.00 90.81 1031 GLN A N 1
ATOM 7885 C CA . GLN A 1 1031 ? -23.800 11.087 22.209 1.00 90.81 1031 GLN A CA 1
ATOM 7886 C C . GLN A 1 1031 ? -24.861 10.830 23.300 1.00 90.81 1031 GLN A C 1
ATOM 7888 O O . GLN A 1 1031 ? -25.330 11.762 23.954 1.00 90.81 1031 GLN A O 1
ATOM 7893 N N . GLU A 1 1032 ? -25.284 9.574 23.472 1.00 90.38 1032 GLU A N 1
ATOM 7894 C CA . GLU A 1 1032 ? -26.312 9.155 24.426 1.00 90.38 1032 GLU A CA 1
ATOM 7895 C C . GLU A 1 1032 ? -25.671 8.299 25.534 1.00 90.38 1032 GLU A C 1
ATOM 7897 O O . GLU A 1 1032 ? -24.728 7.561 25.275 1.00 90.38 1032 GLU A O 1
ATOM 7902 N N . PRO A 1 1033 ? -26.129 8.388 26.795 1.00 91.81 1033 PRO A N 1
ATOM 7903 C CA . PRO A 1 1033 ? -25.578 7.584 27.885 1.00 91.81 1033 PRO A CA 1
ATOM 7904 C C . PRO A 1 1033 ? -26.028 6.107 27.805 1.00 91.81 1033 PRO A C 1
ATOM 7906 O O . PRO A 1 1033 ? -27.116 5.829 27.287 1.00 91.81 1033 PRO A O 1
ATOM 7909 N N . PRO A 1 1034 ? -25.281 5.165 28.424 1.00 93.88 1034 PRO A N 1
ATOM 7910 C CA . PRO A 1 1034 ? -25.571 3.733 28.377 1.00 93.88 1034 PRO A CA 1
ATOM 7911 C C . PRO A 1 1034 ? -27.030 3.366 28.641 1.00 93.88 1034 PRO A C 1
ATOM 7913 O O . PRO A 1 1034 ? -27.613 3.736 29.664 1.00 93.88 1034 PRO A O 1
ATOM 7916 N N . THR A 1 1035 ? -27.613 2.558 27.754 1.00 93.12 1035 THR A N 1
ATOM 7917 C CA . THR A 1 1035 ? -29.011 2.131 27.870 1.00 93.12 1035 THR A CA 1
ATOM 7918 C C . THR A 1 1035 ? -29.193 1.217 29.082 1.00 93.12 1035 THR A C 1
ATOM 7920 O O . THR A 1 1035 ? -28.605 0.136 29.158 1.00 93.12 1035 THR A O 1
ATOM 7923 N N . VAL A 1 1036 ? -30.054 1.631 30.019 1.00 93.00 1036 VAL A N 1
ATOM 7924 C CA . VAL A 1 1036 ? -30.365 0.882 31.246 1.00 93.00 1036 VAL A CA 1
ATOM 7925 C C . VAL A 1 1036 ? -31.751 0.242 31.163 1.00 93.00 1036 VAL A C 1
ATOM 7927 O O . VAL A 1 1036 ? -32.766 0.907 30.962 1.00 93.00 1036 VAL A O 1
ATOM 7930 N N . THR A 1 1037 ? -31.799 -1.064 31.400 1.00 93.19 1037 THR A N 1
ATOM 7931 C CA . THR A 1 1037 ? -33.018 -1.881 31.511 1.00 93.19 1037 THR A CA 1
ATOM 7932 C C . THR A 1 1037 ? -33.009 -2.627 32.846 1.00 93.19 1037 THR A C 1
ATOM 7934 O O . THR A 1 1037 ? -31.944 -2.911 33.392 1.00 93.19 1037 THR A O 1
ATOM 7937 N N . VAL A 1 1038 ? -34.180 -2.888 33.438 1.00 90.62 1038 VAL A N 1
ATOM 7938 C CA . VAL A 1 1038 ? -34.285 -3.503 34.777 1.00 90.62 1038 VAL A CA 1
ATOM 7939 C C . VAL A 1 1038 ? -35.409 -4.532 34.784 1.00 90.62 1038 VAL A C 1
ATOM 7941 O O . VAL A 1 1038 ? -36.577 -4.191 34.981 1.00 90.62 1038 VAL A O 1
ATOM 7944 N N . ASP A 1 1039 ? -35.035 -5.792 34.580 1.00 89.56 1039 ASP A N 1
ATOM 7945 C CA . ASP A 1 1039 ? -35.960 -6.905 34.388 1.00 89.56 1039 ASP A CA 1
ATOM 7946 C C . ASP A 1 1039 ? -36.200 -7.664 35.705 1.00 89.56 1039 ASP A C 1
ATOM 7948 O O . ASP A 1 1039 ? -35.255 -8.198 36.301 1.00 89.56 1039 ASP A O 1
ATOM 7952 N N . PRO A 1 1040 ? -37.447 -7.736 36.203 1.00 84.25 1040 PRO A N 1
ATOM 7953 C CA . PRO A 1 1040 ? -37.754 -8.423 37.449 1.00 84.25 1040 PRO A CA 1
ATOM 7954 C C . PRO A 1 1040 ? -37.781 -9.949 37.284 1.00 84.25 1040 PRO A C 1
ATOM 7956 O O . PRO A 1 1040 ? -38.427 -10.499 36.395 1.00 84.25 1040 PRO A O 1
ATOM 7959 N N . LEU A 1 1041 ? -37.131 -10.645 38.217 1.00 81.06 1041 LEU A N 1
ATOM 7960 C CA . LEU A 1 1041 ? -37.102 -12.108 38.324 1.00 81.06 1041 LEU A CA 1
ATOM 7961 C C . LEU A 1 1041 ? -38.256 -12.671 39.173 1.00 81.06 1041 LEU A C 1
ATOM 7963 O O . LEU A 1 1041 ? -38.516 -13.873 39.140 1.00 81.06 1041 LEU A O 1
ATOM 7967 N N . ALA A 1 1042 ? -38.920 -11.822 39.962 1.00 66.69 1042 ALA A N 1
ATOM 7968 C CA . ALA A 1 1042 ? -40.002 -12.191 40.872 1.00 66.69 1042 ALA A CA 1
ATOM 7969 C C . ALA A 1 1042 ? -41.315 -11.487 40.497 1.00 66.69 1042 ALA A C 1
ATOM 7971 O O . ALA A 1 1042 ? -41.321 -10.338 40.069 1.00 66.69 1042 ALA A O 1
ATOM 7972 N N . THR A 1 1043 ? -42.444 -12.171 40.685 1.00 61.09 1043 THR A N 1
ATOM 7973 C CA . THR A 1 1043 ? -43.766 -11.750 40.183 1.00 61.09 1043 THR A CA 1
ATOM 7974 C C . THR A 1 1043 ? -44.608 -10.937 41.176 1.00 61.09 1043 THR A C 1
ATOM 7976 O O . THR A 1 1043 ? -45.792 -10.728 40.931 1.00 61.09 1043 THR A O 1
ATOM 7979 N N . ASN A 1 1044 ? -44.041 -10.472 42.295 1.00 72.62 1044 ASN A N 1
ATOM 7980 C CA . ASN A 1 1044 ? -44.757 -9.681 43.312 1.00 72.62 1044 ASN A CA 1
ATOM 7981 C C . ASN A 1 1044 ? -44.811 -8.178 42.958 1.00 72.62 1044 ASN A C 1
ATOM 7983 O O . ASN A 1 1044 ? -44.639 -7.321 43.825 1.00 72.62 1044 ASN A O 1
ATOM 7987 N N . LEU A 1 1045 ? -45.005 -7.874 41.674 1.00 82.00 1045 LEU A N 1
ATOM 7988 C CA . LEU A 1 1045 ? -45.027 -6.529 41.107 1.00 82.00 1045 LEU A CA 1
ATOM 7989 C C . LEU A 1 1045 ? -46.422 -6.218 40.569 1.00 82.00 1045 LEU A C 1
ATOM 7991 O O . LEU A 1 1045 ? -46.993 -7.020 39.828 1.00 82.00 1045 LEU A O 1
ATOM 7995 N N . VAL A 1 1046 ? -46.957 -5.051 40.923 1.00 84.00 1046 VAL A N 1
ATOM 7996 C CA . VAL A 1 1046 ? -48.267 -4.580 40.450 1.00 84.00 1046 VAL A CA 1
ATOM 7997 C C . VAL A 1 1046 ? -48.146 -3.140 39.971 1.00 84.00 1046 VAL A C 1
ATOM 7999 O O . VAL A 1 1046 ? -47.735 -2.262 40.726 1.00 84.00 1046 VAL A O 1
ATOM 8002 N N . GLU A 1 1047 ? -48.531 -2.881 38.724 1.00 85.00 1047 GLU A N 1
ATOM 8003 C CA . GLU A 1 1047 ? -48.637 -1.518 38.205 1.00 85.00 1047 GLU A CA 1
ATOM 8004 C C . GLU A 1 1047 ? -50.051 -0.973 38.435 1.00 85.00 1047 GLU A C 1
ATOM 8006 O O . GLU A 1 1047 ? -51.037 -1.518 37.937 1.00 85.00 1047 GLU A O 1
ATOM 8011 N N . ALA A 1 1048 ? -50.154 0.118 39.193 1.00 81.94 1048 ALA A N 1
ATOM 8012 C CA . ALA A 1 1048 ? -51.413 0.790 39.499 1.00 81.94 1048 ALA A CA 1
ATOM 8013 C C . ALA A 1 1048 ? -51.194 2.307 39.544 1.00 81.94 1048 ALA A C 1
ATOM 8015 O O . ALA A 1 1048 ? -50.188 2.776 40.065 1.00 81.94 1048 ALA A O 1
ATOM 8016 N N . ASN A 1 1049 ? -52.127 3.096 38.999 1.00 80.62 1049 ASN A N 1
ATOM 8017 C CA . ASN A 1 1049 ? -52.070 4.569 39.017 1.00 80.62 1049 ASN A CA 1
ATOM 8018 C C . ASN A 1 1049 ? -50.731 5.173 38.521 1.00 80.62 1049 ASN A C 1
ATOM 8020 O O . ASN A 1 1049 ? -50.272 6.183 39.050 1.00 80.62 1049 ASN A O 1
ATOM 8024 N N . ASN A 1 1050 ? -50.102 4.555 37.510 1.00 84.69 1050 ASN A N 1
ATOM 8025 C CA . ASN A 1 1050 ? -48.776 4.926 36.982 1.00 84.69 1050 ASN A CA 1
ATOM 8026 C C . ASN A 1 1050 ? -47.634 4.846 38.027 1.00 84.69 1050 ASN A C 1
ATOM 8028 O O . ASN A 1 1050 ? -46.645 5.576 37.953 1.00 84.69 1050 ASN A O 1
ATOM 8032 N N . ARG A 1 1051 ? -47.769 3.944 39.003 1.00 88.25 1051 ARG A N 1
ATOM 8033 C CA . ARG A 1 1051 ? -46.751 3.569 39.989 1.00 88.25 1051 ARG A CA 1
ATOM 8034 C C . ARG A 1 1051 ? -46.526 2.057 39.956 1.00 88.25 1051 ARG A C 1
ATOM 8036 O O . ARG A 1 1051 ? -47.467 1.294 39.738 1.00 88.25 1051 ARG A O 1
ATOM 8043 N N . VAL A 1 1052 ? -45.286 1.640 40.201 1.00 88.56 1052 VAL A N 1
ATOM 8044 C CA . VAL A 1 1052 ? -44.892 0.229 40.308 1.00 88.56 1052 VAL A CA 1
ATOM 8045 C C . VAL A 1 1052 ? -44.810 -0.139 41.787 1.00 88.56 1052 VAL A C 1
ATOM 8047 O O . VAL A 1 1052 ? -43.974 0.410 42.503 1.00 88.56 1052 VAL A O 1
ATOM 8050 N N . TYR A 1 1053 ? -45.668 -1.047 42.246 1.00 88.44 1053 TYR A N 1
ATOM 8051 C CA . TYR A 1 1053 ? -45.723 -1.497 43.636 1.00 88.44 1053 TYR A CA 1
ATOM 8052 C C . TYR A 1 1053 ? -45.053 -2.864 43.826 1.00 88.44 1053 TYR A C 1
ATOM 8054 O O . TYR A 1 1053 ? -45.163 -3.726 42.952 1.00 88.44 1053 TYR A O 1
ATOM 8062 N N . ILE A 1 1054 ? -44.388 -3.067 44.970 1.00 88.75 1054 ILE A N 1
ATOM 8063 C CA . ILE A 1 1054 ? -43.709 -4.312 45.369 1.00 88.75 1054 ILE A CA 1
ATOM 8064 C C . ILE A 1 1054 ? -44.124 -4.784 46.765 1.00 88.75 1054 ILE A C 1
ATOM 8066 O O . ILE A 1 1054 ? -44.361 -3.972 47.659 1.00 88.75 1054 ILE A O 1
ATOM 8070 N N . SER A 1 1055 ? -44.131 -6.106 46.963 1.00 85.75 1055 SER A N 1
ATOM 8071 C CA . SER A 1 1055 ? -44.362 -6.739 48.268 1.00 85.75 1055 SER A CA 1
ATOM 8072 C C . SER A 1 1055 ? -43.443 -7.947 48.485 1.00 85.75 1055 SER A C 1
ATOM 8074 O O . SER A 1 1055 ? -43.452 -8.903 47.703 1.00 85.75 1055 SER A O 1
ATOM 8076 N N . GLY A 1 1056 ? -42.643 -7.935 49.553 1.00 84.94 1056 GLY A N 1
ATOM 8077 C CA . GLY A 1 1056 ? -41.682 -8.997 49.854 1.00 84.94 1056 GLY A CA 1
ATOM 8078 C C . GLY A 1 1056 ? -40.426 -8.942 48.987 1.00 84.94 1056 GLY A C 1
ATOM 8079 O O . GLY A 1 1056 ? -39.656 -7.988 49.073 1.00 84.94 1056 GLY A O 1
ATOM 8080 N N . ASP A 1 1057 ? -40.164 -10.002 48.224 1.00 85.12 1057 ASP A N 1
ATOM 8081 C CA . ASP A 1 1057 ? -38.930 -10.156 47.451 1.00 85.12 1057 ASP A CA 1
ATOM 8082 C C . ASP A 1 1057 ? -38.994 -9.423 46.101 1.00 85.12 1057 ASP A C 1
ATOM 8084 O O . ASP A 1 1057 ? -39.599 -9.909 45.143 1.00 85.12 1057 ASP A O 1
ATOM 8088 N N . LEU A 1 1058 ? -38.288 -8.293 45.993 1.00 86.94 1058 LEU A N 1
ATOM 8089 C CA . LEU A 1 1058 ? -37.862 -7.748 44.705 1.00 86.94 1058 LEU A CA 1
ATOM 8090 C C . LEU A 1 1058 ? -36.501 -8.360 44.361 1.00 86.94 1058 LEU A C 1
ATOM 8092 O O . LEU A 1 1058 ? -35.482 -8.004 44.947 1.00 86.94 1058 LEU A O 1
ATOM 8096 N N . SER A 1 1059 ? -36.483 -9.273 43.393 1.00 87.44 1059 SER A N 1
ATOM 8097 C CA . SER A 1 1059 ? -35.258 -9.733 42.727 1.00 87.44 1059 SER A CA 1
ATOM 8098 C C . SER A 1 1059 ? -35.312 -9.324 41.262 1.00 87.44 1059 SER A C 1
ATOM 8100 O O . SER A 1 1059 ? -36.358 -9.481 40.634 1.00 87.44 1059 SER A O 1
ATOM 8102 N N . ALA A 1 1060 ? -34.213 -8.807 40.720 1.00 89.94 1060 ALA A N 1
ATOM 8103 C CA . ALA A 1 1060 ? -34.150 -8.283 39.357 1.00 89.94 1060 ALA A CA 1
ATOM 8104 C C . ALA A 1 1060 ? -32.734 -8.380 38.769 1.00 89.94 1060 ALA A C 1
ATOM 8106 O O . ALA A 1 1060 ? -31.755 -8.569 39.496 1.00 89.94 1060 ALA A O 1
ATOM 8107 N N . ILE A 1 1061 ? -32.641 -8.228 37.450 1.00 92.56 1061 ILE A N 1
ATOM 8108 C CA . ILE A 1 1061 ? -31.398 -8.004 36.712 1.00 92.56 1061 ILE A CA 1
ATOM 8109 C C . ILE A 1 1061 ? -31.454 -6.581 36.157 1.00 92.56 1061 ILE A C 1
ATOM 8111 O O . ILE A 1 1061 ? -32.307 -6.276 35.328 1.00 92.56 1061 ILE A O 1
ATOM 8115 N N . ALA A 1 1062 ? -30.546 -5.712 36.597 1.00 92.31 1062 ALA A N 1
ATOM 8116 C CA . ALA A 1 1062 ? -30.247 -4.488 35.863 1.00 92.31 1062 ALA A CA 1
ATOM 8117 C C . ALA A 1 1062 ? -29.284 -4.841 34.723 1.00 92.31 1062 ALA A C 1
ATOM 8119 O O . ALA A 1 1062 ? -28.203 -5.373 34.970 1.00 92.31 1062 ALA A O 1
ATOM 8120 N N . ASN A 1 1063 ? -29.690 -4.577 33.488 1.00 93.38 1063 ASN A N 1
ATOM 8121 C CA . ASN A 1 1063 ? -28.881 -4.730 32.290 1.00 93.38 1063 ASN A CA 1
ATOM 8122 C C . ASN A 1 1063 ? -28.497 -3.337 31.775 1.00 93.38 1063 ASN A C 1
ATOM 8124 O O . ASN A 1 1063 ? -29.371 -2.538 31.435 1.00 93.38 1063 ASN A O 1
ATOM 8128 N N . VAL A 1 1064 ? -27.196 -3.067 31.730 1.00 93.25 1064 VAL A N 1
ATOM 8129 C CA . VAL A 1 1064 ? -26.605 -1.845 31.177 1.00 93.25 1064 VAL A CA 1
ATOM 8130 C C . VAL A 1 1064 ? -25.885 -2.234 29.896 1.00 93.25 1064 VAL A C 1
ATOM 8132 O O . VAL A 1 1064 ? -25.069 -3.155 29.915 1.00 93.25 1064 VAL A O 1
ATOM 8135 N N . SER A 1 1065 ? -26.194 -1.575 28.786 1.00 92.06 1065 SER A N 1
ATOM 8136 C CA . SER A 1 1065 ? -25.598 -1.886 27.485 1.00 92.06 1065 SER A CA 1
ATOM 8137 C C . SER A 1 1065 ? -25.445 -0.646 26.621 1.00 92.06 1065 SER A C 1
ATOM 8139 O O . SER A 1 1065 ? -26.344 0.193 26.595 1.00 92.06 1065 SER A O 1
ATOM 8141 N N . ASP A 1 1066 ? -24.344 -0.578 25.885 1.00 92.44 1066 ASP A N 1
ATOM 8142 C CA . ASP A 1 1066 ? -23.964 0.578 25.079 1.00 92.44 1066 ASP A CA 1
ATOM 8143 C C . ASP A 1 1066 ? -23.279 0.132 23.771 1.00 92.44 1066 ASP A C 1
ATOM 8145 O O . ASP A 1 1066 ? -22.506 -0.829 23.827 1.00 92.44 1066 ASP A O 1
ATOM 8149 N N . PRO A 1 1067 ? -23.543 0.749 22.600 1.00 88.62 1067 PRO A N 1
ATOM 8150 C CA . PRO A 1 1067 ? -22.947 0.321 21.336 1.00 88.62 1067 PRO A CA 1
ATOM 8151 C C . PRO A 1 1067 ? -21.529 0.876 21.093 1.00 88.62 1067 PRO A C 1
ATOM 8153 O O . PRO A 1 1067 ? -20.802 0.279 20.298 1.00 88.62 1067 PRO A O 1
ATOM 8156 N N . SER A 1 1068 ? -21.090 1.934 21.786 1.00 88.81 1068 SER A N 1
ATOM 8157 C CA . SER A 1 1068 ? -19.668 2.323 21.878 1.00 88.81 1068 SER A CA 1
ATOM 8158 C C . SER A 1 1068 ? -18.923 1.512 22.963 1.00 88.81 1068 SER A C 1
ATOM 8160 O O . SER A 1 1068 ? -17.741 1.161 22.835 1.00 88.81 1068 SER A O 1
ATOM 8162 N N . GLY A 1 1069 ? -19.660 1.107 23.998 1.00 87.19 1069 GLY A N 1
ATOM 8163 C CA . GLY A 1 1069 ? -19.240 0.223 25.081 1.00 87.19 1069 GLY A CA 1
ATOM 8164 C C . GLY A 1 1069 ? -18.846 0.967 26.353 1.00 87.19 1069 GLY A C 1
ATOM 8165 O O . GLY A 1 1069 ? -18.698 2.180 26.366 1.00 87.19 1069 GLY A O 1
ATOM 8166 N N . LEU A 1 1070 ? -18.680 0.235 27.454 1.00 87.69 1070 LEU A N 1
ATOM 8167 C CA . LEU A 1 1070 ? -18.714 0.809 28.805 1.00 87.69 1070 LEU A CA 1
ATOM 8168 C C . LEU A 1 1070 ? -17.314 1.162 29.344 1.00 87.69 1070 LEU A C 1
ATOM 8170 O O . LEU A 1 1070 ? -16.387 0.345 29.248 1.00 87.69 1070 LEU A O 1
ATOM 8174 N N . ASP A 1 1071 ? -17.145 2.331 29.981 1.00 87.19 1071 ASP A N 1
ATOM 8175 C CA . ASP A 1 1071 ? -15.917 2.651 30.729 1.00 87.19 1071 ASP A CA 1
ATOM 8176 C C . ASP A 1 1071 ? -15.943 2.043 32.136 1.00 87.19 1071 ASP A C 1
ATOM 8178 O O . ASP A 1 1071 ? -16.148 2.685 33.169 1.00 87.19 1071 ASP A O 1
ATOM 8182 N N . LYS A 1 1072 ? -15.619 0.755 32.158 1.00 81.44 1072 LYS A N 1
ATOM 8183 C CA . LYS A 1 1072 ? -15.453 -0.065 33.361 1.00 81.44 1072 LYS A CA 1
ATOM 8184 C C . LYS A 1 1072 ? -14.202 0.291 34.180 1.00 81.44 1072 LYS A C 1
ATOM 8186 O O . LYS A 1 1072 ? -13.944 -0.365 35.189 1.00 81.44 1072 LYS A O 1
ATOM 8191 N N . SER A 1 1073 ? -13.392 1.259 33.740 1.00 76.81 1073 SER A N 1
ATOM 8192 C CA . SER A 1 1073 ? -12.077 1.569 34.312 1.00 76.81 1073 SER A CA 1
ATOM 8193 C C . SER A 1 1073 ? -12.054 2.878 35.106 1.00 76.81 1073 SER A C 1
ATOM 8195 O O . SER A 1 1073 ? -11.599 2.866 36.253 1.00 76.81 1073 SER A O 1
ATOM 8197 N N . THR A 1 1074 ? -12.595 3.973 34.561 1.00 82.94 1074 THR A N 1
ATOM 8198 C CA . THR A 1 1074 ? -12.696 5.268 35.264 1.00 82.94 1074 THR A CA 1
ATOM 8199 C C . THR A 1 1074 ? -14.052 5.436 35.946 1.00 82.94 1074 THR A C 1
ATOM 8201 O O . THR A 1 1074 ? -14.120 5.945 37.068 1.00 82.94 1074 THR A O 1
ATOM 8204 N N . PHE A 1 1075 ? -15.126 4.972 35.298 1.00 86.56 1075 PHE A N 1
ATOM 8205 C CA . PHE A 1 1075 ? -16.518 5.213 35.694 1.00 86.56 1075 PHE A CA 1
ATOM 8206 C C . PHE A 1 1075 ? -17.362 3.915 35.764 1.00 86.56 1075 PHE A C 1
ATOM 8208 O O . PHE A 1 1075 ? -18.439 3.840 35.166 1.00 86.56 1075 PHE A O 1
ATOM 8215 N N . PRO A 1 1076 ? -16.895 2.880 36.498 1.00 87.62 1076 PRO A N 1
ATOM 8216 C CA . PRO A 1 1076 ? -17.506 1.550 36.506 1.00 87.62 1076 PRO A CA 1
ATOM 8217 C C . PRO A 1 1076 ? -18.954 1.556 37.000 1.00 87.62 1076 PRO A C 1
ATOM 8219 O O . PRO A 1 1076 ? -19.287 2.276 37.942 1.00 87.62 1076 PRO A O 1
ATOM 8222 N N . THR A 1 1077 ? -19.794 0.683 36.433 1.00 89.56 1077 THR A N 1
ATOM 8223 C CA . THR A 1 1077 ? -21.220 0.600 36.774 1.00 89.56 1077 THR A CA 1
ATOM 8224 C C . THR A 1 1077 ? -21.444 0.423 38.277 1.00 89.56 1077 THR A C 1
ATOM 8226 O O . THR A 1 1077 ? -21.075 -0.586 38.888 1.00 89.56 1077 THR A O 1
ATOM 8229 N N . LYS A 1 1078 ? -22.100 1.415 38.880 1.00 90.25 1078 LYS A N 1
ATOM 8230 C CA . LYS A 1 1078 ? -22.411 1.492 40.305 1.00 90.25 1078 LYS A CA 1
ATOM 8231 C C . LYS A 1 1078 ? -23.921 1.419 40.496 1.00 90.25 1078 LYS A C 1
ATOM 8233 O O . LYS A 1 1078 ? -24.654 2.272 40.007 1.00 90.25 1078 LYS A O 1
ATOM 8238 N N . LEU A 1 1079 ? -24.372 0.423 41.253 1.00 91.25 1079 LEU A N 1
ATOM 8239 C CA . LEU A 1 1079 ? -25.780 0.202 41.579 1.00 91.25 1079 LEU A CA 1
ATOM 8240 C C . LEU A 1 1079 ? -26.009 0.441 43.076 1.00 91.25 1079 LEU A C 1
ATOM 8242 O O . LEU A 1 1079 ? -25.362 -0.201 43.904 1.00 91.25 1079 LEU A O 1
ATOM 8246 N N . GLU A 1 1080 ? -26.940 1.329 43.421 1.00 91.38 1080 GLU A N 1
ATOM 8247 C CA . GLU A 1 1080 ? -27.347 1.613 44.801 1.00 91.38 1080 GLU A CA 1
ATOM 8248 C C . GLU A 1 1080 ? -28.863 1.452 44.964 1.00 91.38 1080 GLU A C 1
ATOM 8250 O O . GLU A 1 1080 ? -29.646 2.047 44.230 1.00 91.38 1080 GLU A O 1
ATOM 8255 N N . LEU A 1 1081 ? -29.283 0.664 45.959 1.00 91.19 1081 LEU A N 1
ATOM 8256 C CA . LEU A 1 1081 ? -30.670 0.635 46.431 1.00 91.19 1081 LEU A CA 1
ATOM 8257 C C . LEU A 1 1081 ? -30.788 1.497 47.690 1.00 91.19 1081 LEU A C 1
ATOM 8259 O O . LEU A 1 1081 ? -30.195 1.168 48.728 1.00 91.19 1081 LEU A O 1
ATOM 8263 N N . LEU A 1 1082 ? -31.585 2.557 47.608 1.00 92.88 1082 LEU A N 1
ATOM 8264 C CA . LEU A 1 1082 ? -31.958 3.424 48.724 1.00 92.88 1082 LEU A CA 1
ATOM 8265 C C . LEU A 1 1082 ? -33.408 3.147 49.140 1.00 92.88 1082 LEU A C 1
ATOM 8267 O O . LEU A 1 1082 ? -34.232 2.782 48.307 1.00 92.88 1082 LEU A O 1
ATOM 8271 N N . TRP A 1 1083 ? -33.742 3.339 50.415 1.00 93.31 1083 TRP A N 1
ATOM 8272 C CA . TRP A 1 1083 ? -35.106 3.211 50.934 1.00 93.31 1083 TRP A CA 1
ATOM 8273 C C . TRP A 1 1083 ? -35.555 4.435 51.748 1.00 93.31 1083 TRP A C 1
ATOM 8275 O O . TRP A 1 1083 ? -34.739 5.210 52.263 1.00 93.31 1083 TRP A O 1
ATOM 8285 N N . GLY A 1 1084 ? -36.873 4.610 51.844 1.00 92.62 1084 GLY A N 1
ATOM 8286 C CA . GLY A 1 1084 ? -37.533 5.669 52.607 1.00 92.62 1084 GLY A CA 1
ATOM 8287 C C . GLY A 1 1084 ? -38.816 5.181 53.282 1.00 92.62 1084 GLY A C 1
ATOM 8288 O O . GLY A 1 1084 ? -39.443 4.220 52.830 1.00 92.62 1084 GLY A O 1
ATOM 8289 N N . ASP A 1 1085 ? -39.183 5.844 54.374 1.00 91.00 1085 ASP A N 1
ATOM 8290 C CA . ASP A 1 1085 ? -40.397 5.643 55.179 1.00 91.00 1085 ASP A CA 1
ATOM 8291 C C . ASP A 1 1085 ? -41.582 6.537 54.746 1.00 91.00 1085 ASP A C 1
ATOM 8293 O O . ASP A 1 1085 ? -42.707 6.360 55.210 1.00 91.00 1085 ASP A O 1
ATOM 8297 N N . ASP A 1 1086 ? -41.345 7.445 53.798 1.00 89.25 1086 ASP A N 1
ATOM 8298 C CA . ASP A 1 1086 ? -42.322 8.322 53.144 1.00 89.25 1086 ASP A CA 1
ATOM 8299 C C . ASP A 1 1086 ? -42.269 8.079 51.619 1.00 89.25 1086 ASP A C 1
ATOM 8301 O O . ASP A 1 1086 ? -41.187 7.943 51.042 1.00 89.25 1086 ASP A O 1
ATOM 8305 N N . ASP A 1 1087 ? -43.428 7.972 50.957 1.00 87.06 1087 ASP A N 1
ATOM 8306 C CA . ASP A 1 1087 ? -43.533 7.697 49.516 1.00 87.06 1087 ASP A CA 1
ATOM 8307 C C . ASP A 1 1087 ? -43.585 8.958 48.631 1.00 87.06 1087 ASP A C 1
ATOM 8309 O O . ASP A 1 1087 ? -43.607 8.861 47.399 1.00 87.06 1087 ASP A O 1
ATOM 8313 N N . SER A 1 1088 ? -43.608 10.139 49.250 1.00 86.50 1088 SER A N 1
ATOM 8314 C CA . SER A 1 1088 ? -43.711 11.447 48.593 1.00 86.50 1088 SER A CA 1
ATOM 8315 C C . SER A 1 1088 ? -42.370 12.169 48.407 1.00 86.50 1088 SER A C 1
ATOM 8317 O O . SER A 1 1088 ? -42.301 13.136 47.645 1.00 86.50 1088 SER A O 1
ATOM 8319 N N . VAL A 1 1089 ? -41.303 11.686 49.050 1.00 89.25 1089 VAL A N 1
ATOM 8320 C CA . VAL A 1 1089 ? -39.926 12.208 48.963 1.00 89.25 1089 VAL A CA 1
ATOM 8321 C C . VAL A 1 1089 ? -38.959 11.133 48.470 1.00 89.25 1089 VAL A C 1
ATOM 8323 O O . VAL A 1 1089 ? -39.297 9.950 48.459 1.00 89.25 1089 VAL A O 1
ATOM 8326 N N . ASP A 1 1090 ? -37.773 11.533 48.009 1.00 88.81 1090 ASP A N 1
ATOM 8327 C CA . ASP A 1 1090 ? -36.771 10.605 47.472 1.00 88.81 1090 ASP A CA 1
ATOM 8328 C C . ASP A 1 1090 ? -36.072 9.798 48.572 1.00 88.81 1090 ASP A C 1
ATOM 8330 O O . ASP A 1 1090 ? -35.807 10.294 49.672 1.00 88.81 1090 ASP A O 1
ATOM 8334 N N . ALA A 1 1091 ? -35.785 8.530 48.277 1.00 90.50 1091 ALA A N 1
ATOM 8335 C CA . ALA A 1 1091 ? -35.185 7.619 49.236 1.00 90.50 1091 ALA A CA 1
ATOM 8336 C C . ALA A 1 1091 ? -33.720 7.997 49.505 1.00 90.50 1091 ALA A C 1
ATOM 8338 O O . ALA A 1 1091 ? -32.941 8.227 48.584 1.00 90.50 1091 ALA A O 1
ATOM 8339 N N . THR A 1 1092 ? -33.325 8.037 50.780 1.00 89.88 1092 THR A N 1
ATOM 8340 C CA . THR A 1 1092 ? -31.988 8.510 51.198 1.00 89.88 1092 THR A CA 1
ATOM 8341 C C . THR A 1 1092 ? -31.228 7.536 52.095 1.00 89.88 1092 THR A C 1
ATOM 8343 O O . THR A 1 1092 ? -30.021 7.698 52.273 1.00 89.88 1092 THR A O 1
ATOM 8346 N N . ASN A 1 1093 ? -31.879 6.501 52.637 1.00 90.88 1093 ASN A N 1
ATOM 8347 C CA . ASN A 1 1093 ? -31.224 5.518 53.499 1.00 90.88 1093 ASN A CA 1
ATOM 8348 C C . ASN A 1 1093 ? -30.669 4.358 52.654 1.00 90.88 1093 ASN A C 1
ATOM 8350 O O . ASN A 1 1093 ? -31.452 3.690 51.980 1.00 90.88 1093 ASN A O 1
ATOM 8354 N N . PRO A 1 1094 ? -29.363 4.040 52.685 1.00 90.12 1094 PRO A N 1
ATOM 8355 C CA . PRO A 1 1094 ? -28.842 2.880 51.965 1.00 90.12 1094 PRO A CA 1
ATOM 8356 C C . PRO A 1 1094 ? -29.416 1.563 52.501 1.00 90.12 1094 PRO A C 1
ATOM 8358 O O . PRO A 1 1094 ? -29.467 1.340 53.711 1.00 90.12 1094 PRO A O 1
ATOM 8361 N N . THR A 1 1095 ? -29.805 0.655 51.604 1.00 87.50 1095 THR A N 1
ATOM 8362 C CA . THR A 1 1095 ? -30.256 -0.702 51.978 1.00 87.50 1095 THR A CA 1
ATOM 8363 C C . THR A 1 1095 ? -29.113 -1.640 52.378 1.00 87.50 1095 THR A C 1
ATOM 8365 O O . THR A 1 1095 ? -29.353 -2.656 53.026 1.00 87.50 1095 THR A O 1
ATOM 8368 N N . GLY A 1 1096 ? -27.877 -1.336 51.963 1.00 82.00 1096 GLY A N 1
ATOM 8369 C CA . GLY A 1 1096 ? -26.716 -2.221 52.117 1.00 82.00 1096 GLY A CA 1
ATOM 8370 C C . GLY A 1 1096 ? -26.691 -3.421 51.158 1.00 82.00 1096 GLY A C 1
ATOM 8371 O O . GLY A 1 1096 ? -25.796 -4.257 51.267 1.00 82.00 1096 GLY A O 1
ATOM 8372 N N . VAL A 1 1097 ? -27.643 -3.519 50.222 1.00 83.69 1097 VAL A N 1
ATOM 8373 C CA . VAL A 1 1097 ? -27.674 -4.567 49.191 1.00 83.69 1097 VAL A CA 1
ATOM 8374 C C . VAL A 1 1097 ? -26.608 -4.286 48.131 1.00 83.69 1097 VAL A C 1
ATOM 8376 O O . VAL A 1 1097 ? -26.603 -3.226 47.512 1.00 83.69 1097 VAL A O 1
ATOM 8379 N N . THR A 1 1098 ? -25.732 -5.260 47.885 1.00 80.75 1098 THR A N 1
ATOM 8380 C CA . THR A 1 1098 ? -24.781 -5.261 46.762 1.00 80.75 1098 THR A CA 1
ATOM 8381 C C . THR A 1 1098 ? -25.329 -6.081 45.597 1.00 80.75 1098 THR A C 1
ATOM 8383 O O . THR A 1 1098 ? -25.890 -7.156 45.822 1.00 80.75 1098 THR A O 1
ATOM 8386 N N . SER A 1 1099 ? -25.116 -5.634 44.359 1.00 84.62 1099 SER A N 1
ATOM 8387 C CA . SER A 1 1099 ? -25.387 -6.454 43.174 1.00 84.62 1099 SER A CA 1
ATOM 8388 C C . SER A 1 1099 ? -24.291 -7.501 42.929 1.00 84.62 1099 SER A C 1
ATOM 8390 O O . SER A 1 1099 ? -23.149 -7.362 43.369 1.00 84.62 1099 SER A O 1
ATOM 8392 N N . ILE A 1 1100 ? -24.655 -8.565 42.215 1.00 82.88 1100 ILE A N 1
ATOM 8393 C CA . ILE A 1 1100 ? -23.762 -9.603 41.701 1.00 82.88 1100 ILE A CA 1
ATOM 8394 C C . ILE A 1 1100 ? -23.685 -9.413 40.187 1.00 82.88 1100 ILE A C 1
ATOM 8396 O O . ILE A 1 1100 ? -24.703 -9.479 39.498 1.00 82.88 1100 ILE A O 1
ATOM 8400 N N . LEU A 1 1101 ? -22.480 -9.186 39.667 1.00 82.69 1101 LEU A N 1
ATOM 8401 C CA . LEU A 1 1101 ? -22.224 -9.167 38.229 1.00 82.69 1101 LEU A CA 1
ATOM 8402 C C . LEU A 1 1101 ? -22.320 -10.606 37.697 1.00 82.69 1101 LEU A C 1
ATOM 8404 O O . LEU A 1 1101 ? -21.520 -11.459 38.084 1.00 82.69 1101 LEU A O 1
ATOM 8408 N N . ILE A 1 1102 ? -23.325 -10.877 36.864 1.00 80.38 1102 ILE A N 1
ATOM 8409 C CA . ILE A 1 1102 ? -23.612 -12.206 36.293 1.00 80.38 1102 ILE A CA 1
ATOM 8410 C C . ILE A 1 1102 ? -23.221 -12.324 34.814 1.00 80.38 1102 ILE A C 1
ATOM 8412 O O . ILE A 1 1102 ? -23.102 -13.437 34.312 1.00 80.38 1102 ILE A O 1
ATOM 8416 N N . ASP A 1 1103 ? -23.000 -11.196 34.135 1.00 74.81 1103 ASP A N 1
ATOM 8417 C CA . ASP A 1 1103 ? -22.496 -11.124 32.762 1.00 74.81 1103 ASP A CA 1
ATOM 8418 C C . ASP A 1 1103 ? -21.672 -9.840 32.579 1.00 74.81 1103 ASP A C 1
ATOM 8420 O O . ASP A 1 1103 ? -21.984 -8.823 33.207 1.00 74.81 1103 ASP A O 1
ATOM 8424 N N . ASN A 1 1104 ? -20.606 -9.902 31.779 1.00 69.81 1104 ASN A N 1
ATOM 8425 C CA . ASN A 1 1104 ? -19.554 -8.883 31.711 1.00 69.81 1104 ASN A CA 1
ATOM 8426 C C . ASN A 1 1104 ? -18.841 -8.890 30.344 1.00 69.81 1104 ASN A C 1
ATOM 8428 O O . ASN A 1 1104 ? -17.697 -9.329 30.219 1.00 69.81 1104 ASN A O 1
ATOM 8432 N N . ASP A 1 1105 ? -19.533 -8.385 29.330 1.00 76.06 1105 ASP A N 1
ATOM 8433 C CA . ASP A 1 1105 ? -18.994 -8.073 28.003 1.00 76.06 1105 ASP A CA 1
ATOM 8434 C C . ASP A 1 1105 ? -18.501 -6.606 27.994 1.00 76.06 1105 ASP A C 1
ATOM 8436 O O . ASP A 1 1105 ? -19.108 -5.777 28.679 1.00 76.06 1105 ASP A O 1
ATOM 8440 N N . PRO A 1 1106 ? -17.430 -6.226 27.266 1.00 77.38 1106 PRO A N 1
ATOM 8441 C CA . PRO A 1 1106 ? -17.033 -4.823 27.066 1.00 77.38 1106 PRO A CA 1
ATOM 8442 C C . PRO A 1 1106 ? -18.186 -3.837 26.788 1.00 77.38 1106 PRO A C 1
ATOM 8444 O O . PRO A 1 1106 ? -18.135 -2.699 27.254 1.00 77.38 1106 PRO A O 1
ATOM 8447 N N . TYR A 1 1107 ? -19.236 -4.288 26.100 1.00 83.88 1107 TYR A N 1
ATOM 8448 C CA . TYR A 1 1107 ? -20.421 -3.512 25.736 1.00 83.88 1107 TYR A CA 1
ATOM 8449 C C . TYR A 1 1107 ? -21.637 -3.706 26.659 1.00 83.88 1107 TYR A C 1
ATOM 8451 O O . TYR A 1 1107 ? -22.621 -2.981 26.522 1.00 83.88 1107 TYR A O 1
ATOM 8459 N N . GLN A 1 1108 ? -21.620 -4.683 27.577 1.00 87.56 1108 GLN A N 1
ATOM 8460 C CA . GLN A 1 1108 ? -22.798 -5.049 28.374 1.00 87.56 1108 GLN A CA 1
ATOM 8461 C C . GLN A 1 1108 ? -22.458 -5.575 29.778 1.00 87.56 1108 GLN A C 1
ATOM 8463 O O . GLN A 1 1108 ? -21.631 -6.471 29.951 1.00 87.56 1108 GLN A O 1
ATOM 8468 N N . GLU A 1 1109 ? -23.173 -5.087 30.793 1.00 90.06 1109 GLU A N 1
ATOM 8469 C CA . GLU A 1 1109 ? -23.106 -5.578 32.173 1.00 90.06 1109 GLU A CA 1
ATOM 8470 C C . GLU A 1 1109 ? -24.485 -5.965 32.693 1.00 90.06 1109 GLU A C 1
ATOM 8472 O O . GLU A 1 1109 ? -25.441 -5.192 32.621 1.00 90.06 1109 GLU A O 1
ATOM 8477 N N . LYS A 1 1110 ? -24.584 -7.173 33.258 1.00 90.69 1110 LYS A N 1
ATOM 8478 C CA . LYS A 1 1110 ? -25.815 -7.664 33.887 1.00 90.69 1110 LYS A CA 1
ATOM 8479 C C . LYS A 1 1110 ? -25.587 -7.822 35.385 1.00 90.69 1110 LYS A C 1
ATOM 8481 O O . LYS A 1 1110 ? -24.816 -8.674 35.826 1.00 90.69 1110 LYS A O 1
ATOM 8486 N N . HIS A 1 1111 ? -26.273 -6.997 36.166 1.00 90.31 1111 HIS A N 1
ATOM 8487 C CA . HIS A 1 1111 ? -26.200 -6.930 37.620 1.00 90.31 1111 HIS A CA 1
ATOM 8488 C C . HIS A 1 1111 ? -27.462 -7.536 38.236 1.00 90.31 1111 HIS A C 1
ATOM 8490 O O . HIS A 1 1111 ? -28.517 -6.901 38.267 1.00 90.31 1111 HIS A O 1
ATOM 8496 N N . GLN A 1 1112 ? -27.359 -8.751 38.770 1.00 90.44 1112 GLN A N 1
ATOM 8497 C CA . GLN A 1 1112 ? -28.436 -9.341 39.557 1.00 90.44 1112 GLN A CA 1
ATOM 8498 C C . GLN A 1 1112 ? -28.425 -8.762 40.976 1.00 90.44 1112 GLN A C 1
ATOM 8500 O O . GLN A 1 1112 ? -27.386 -8.736 41.635 1.00 90.44 1112 GLN A O 1
ATOM 8505 N N . PHE A 1 1113 ? -29.576 -8.329 41.482 1.00 89.88 1113 PHE A N 1
ATOM 8506 C CA . PHE A 1 1113 ? -29.735 -7.898 42.872 1.00 89.88 1113 PHE A CA 1
ATOM 8507 C C . PHE A 1 1113 ? -31.056 -8.410 43.458 1.00 89.88 1113 PHE A C 1
ATOM 8509 O O . PHE A 1 1113 ? -31.975 -8.797 42.730 1.00 89.88 1113 PHE A O 1
ATOM 8516 N N . GLY A 1 1114 ? -31.138 -8.441 44.788 1.00 87.38 1114 GLY A N 1
ATOM 8517 C CA . GLY A 1 1114 ? -32.307 -8.927 45.514 1.00 87.38 1114 GLY A CA 1
ATOM 8518 C C . GLY A 1 1114 ? -32.474 -8.228 46.857 1.00 87.38 1114 GLY A C 1
ATOM 8519 O O . GLY A 1 1114 ? -31.515 -8.090 47.614 1.00 87.38 1114 GLY A O 1
ATOM 8520 N N . VAL A 1 1115 ? -33.697 -7.793 47.153 1.00 87.88 1115 VAL A N 1
ATOM 8521 C CA . VAL A 1 1115 ? -34.075 -7.136 48.405 1.00 87.88 1115 VAL A CA 1
ATOM 8522 C C . VAL A 1 1115 ? -35.424 -7.673 48.890 1.00 87.88 1115 VAL A C 1
ATOM 8524 O O . VAL A 1 1115 ? -36.368 -7.791 48.114 1.00 87.88 1115 VAL A O 1
ATOM 8527 N N . ASN A 1 1116 ? -35.518 -8.000 50.182 1.00 87.62 1116 ASN A N 1
ATOM 8528 C CA . ASN A 1 1116 ? -36.767 -8.406 50.828 1.00 87.62 1116 ASN A CA 1
ATOM 8529 C C . ASN A 1 1116 ? -37.287 -7.253 51.695 1.00 87.62 1116 ASN A C 1
ATOM 8531 O O . ASN A 1 1116 ? -36.634 -6.857 52.664 1.00 87.62 1116 ASN A O 1
ATOM 8535 N N . THR A 1 1117 ? -38.455 -6.709 51.359 1.00 86.25 1117 THR A N 1
ATOM 8536 C CA . THR A 1 1117 ? -39.022 -5.536 52.039 1.00 86.25 1117 THR A CA 1
ATOM 8537 C C . THR A 1 1117 ? -39.700 -5.854 53.371 1.00 86.25 1117 THR A C 1
ATOM 8539 O O . THR A 1 1117 ? -39.919 -4.935 54.154 1.00 86.25 1117 THR A O 1
ATOM 8542 N N . LEU A 1 1118 ? -40.040 -7.118 53.653 1.00 83.25 1118 LEU A N 1
ATOM 8543 C CA . LEU A 1 1118 ? -40.891 -7.497 54.794 1.00 83.25 1118 LEU A CA 1
ATOM 8544 C C . LEU A 1 1118 ? -40.158 -7.500 56.142 1.00 83.25 1118 LEU A C 1
ATOM 8546 O O . LEU A 1 1118 ? -40.783 -7.259 57.171 1.00 83.25 1118 LEU A O 1
ATOM 8550 N N . ASN A 1 1119 ? -38.858 -7.812 56.153 1.00 69.50 1119 ASN A N 1
ATOM 8551 C CA . ASN A 1 1119 ? -38.112 -8.078 57.395 1.00 69.50 1119 ASN A CA 1
ATOM 8552 C C . ASN A 1 1119 ? -36.935 -7.122 57.649 1.00 69.50 1119 ASN A C 1
ATOM 8554 O O . ASN A 1 1119 ? -36.444 -7.055 58.774 1.00 69.50 1119 ASN A O 1
ATOM 8558 N N . ASN A 1 1120 ? -36.470 -6.403 56.623 1.00 69.06 1120 ASN A N 1
ATOM 8559 C CA . ASN A 1 1120 ? -35.165 -5.735 56.663 1.00 69.06 1120 ASN A CA 1
ATOM 8560 C C . ASN A 1 1120 ? -35.242 -4.223 56.949 1.00 69.06 1120 ASN A C 1
ATOM 8562 O O . ASN A 1 1120 ? -34.269 -3.658 57.445 1.00 69.06 1120 ASN A O 1
ATOM 8566 N N . PHE A 1 1121 ? -36.375 -3.569 56.660 1.00 84.19 1121 PHE A N 1
ATOM 8567 C CA . PHE A 1 1121 ? -36.505 -2.104 56.677 1.00 84.19 1121 PHE A CA 1
ATOM 8568 C C . PHE A 1 1121 ? -37.806 -1.678 57.387 1.00 84.19 1121 PHE A C 1
ATOM 8570 O O . PHE A 1 1121 ? -38.879 -1.719 56.785 1.00 84.19 1121 PHE A O 1
ATOM 8577 N N . PRO A 1 1122 ? -37.762 -1.315 58.683 1.00 79.38 1122 PRO A N 1
ATOM 8578 C CA . PRO A 1 1122 ? -38.962 -0.948 59.433 1.00 79.38 1122 PRO A CA 1
ATOM 8579 C C . PRO A 1 1122 ? -39.627 0.316 58.874 1.00 79.38 1122 PRO A C 1
ATOM 8581 O O . PRO A 1 1122 ? -38.988 1.360 58.789 1.00 79.38 1122 PRO A O 1
ATOM 8584 N N . GLY A 1 1123 ? -40.916 0.229 58.535 1.00 83.00 1123 GLY A N 1
ATOM 8585 C CA . GLY A 1 1123 ? -41.700 1.368 58.039 1.00 83.00 1123 GLY A CA 1
ATOM 8586 C C . GLY A 1 1123 ? -41.453 1.753 56.576 1.00 83.00 1123 GLY A C 1
ATOM 8587 O O . GLY A 1 1123 ? -41.951 2.788 56.153 1.00 83.00 1123 GLY A O 1
ATOM 8588 N N . ILE A 1 1124 ? -40.714 0.948 55.804 1.00 90.19 1124 ILE A N 1
ATOM 8589 C CA . ILE A 1 1124 ? -40.427 1.221 54.388 1.00 90.19 1124 ILE A CA 1
ATOM 8590 C C . ILE A 1 1124 ? -41.705 1.438 53.552 1.00 90.19 1124 ILE A C 1
ATOM 8592 O O . ILE A 1 1124 ? -42.609 0.604 53.545 1.00 90.19 1124 ILE A O 1
ATOM 8596 N N . ALA A 1 1125 ? -41.734 2.547 52.810 1.00 89.94 1125 ALA A N 1
ATOM 8597 C CA . ALA A 1 1125 ? -42.803 2.940 51.890 1.00 89.94 1125 ALA A CA 1
ATOM 8598 C C . ALA A 1 1125 ? -42.306 3.131 50.442 1.00 89.94 1125 ALA A C 1
ATOM 8600 O O . ALA A 1 1125 ? -43.083 2.992 49.495 1.00 89.94 1125 ALA A O 1
ATOM 8601 N N . ARG A 1 1126 ? -41.008 3.408 50.252 1.00 92.81 1126 ARG A N 1
ATOM 8602 C CA . ARG A 1 1126 ? -40.379 3.631 48.941 1.00 92.81 1126 ARG A CA 1
ATOM 8603 C C . ARG A 1 1126 ? -38.994 2.990 48.864 1.00 92.81 1126 ARG A C 1
ATOM 8605 O O . ARG A 1 1126 ? -38.261 2.953 49.854 1.00 92.81 1126 ARG A O 1
ATOM 8612 N N . LEU A 1 1127 ? -38.644 2.507 47.676 1.00 92.19 1127 LEU A N 1
ATOM 8613 C CA . LEU A 1 1127 ? -37.337 1.971 47.316 1.00 92.19 1127 LEU A CA 1
ATOM 8614 C C . LEU A 1 1127 ? -36.899 2.574 45.972 1.00 92.19 1127 LEU A C 1
ATOM 8616 O O . LEU A 1 1127 ? -37.563 2.360 44.959 1.00 92.19 1127 LEU A O 1
ATOM 8620 N N . ASP A 1 1128 ? -35.761 3.261 45.957 1.00 93.12 1128 ASP A N 1
ATOM 8621 C CA . ASP A 1 1128 ? -35.168 3.816 44.741 1.00 93.12 1128 ASP A CA 1
ATOM 8622 C C . ASP A 1 1128 ? -33.931 3.008 44.349 1.00 93.12 1128 ASP A C 1
ATOM 8624 O O . ASP A 1 1128 ? -32.959 2.921 45.102 1.00 93.12 1128 ASP A O 1
ATOM 8628 N N . LEU A 1 1129 ? -33.965 2.431 43.150 1.00 91.88 1129 LEU A N 1
ATOM 8629 C CA . LEU A 1 1129 ? -32.777 1.952 42.456 1.00 91.88 1129 LEU A CA 1
ATOM 8630 C C . LEU A 1 1129 ? -32.140 3.148 41.745 1.00 91.88 1129 LEU A C 1
ATOM 8632 O O . LEU A 1 1129 ? -32.752 3.711 40.837 1.00 91.88 1129 LEU A O 1
ATOM 8636 N N . LEU A 1 1130 ? -30.919 3.503 42.139 1.00 93.94 1130 LEU A N 1
ATOM 8637 C CA . LEU A 1 1130 ? -30.056 4.447 41.436 1.00 93.94 1130 LEU A CA 1
ATOM 8638 C C . LEU A 1 1130 ? -28.926 3.683 40.741 1.00 93.94 1130 LEU A C 1
ATOM 8640 O O . LEU A 1 1130 ? -28.309 2.795 41.337 1.00 93.94 1130 LEU A O 1
ATOM 8644 N N . LEU A 1 1131 ? -28.641 4.038 39.490 1.00 93.69 1131 LEU A N 1
ATOM 8645 C CA . LEU A 1 1131 ? -27.548 3.464 38.713 1.00 93.69 1131 LEU A CA 1
ATOM 8646 C C . LEU A 1 1131 ? -26.699 4.569 38.077 1.00 93.69 1131 LEU A C 1
ATOM 8648 O O . LEU A 1 1131 ? -27.214 5.436 37.369 1.00 93.69 1131 LEU A O 1
ATOM 8652 N N . SER A 1 1132 ? -25.390 4.505 38.318 1.00 94.12 1132 SER A N 1
ATOM 8653 C CA . SER A 1 1132 ? -24.382 5.293 37.609 1.00 94.12 1132 SER A CA 1
ATOM 8654 C C . SER A 1 1132 ? -23.586 4.383 36.676 1.00 94.12 1132 SER A C 1
ATOM 8656 O O . SER A 1 1132 ? -23.207 3.286 37.079 1.00 94.12 1132 SER A O 1
ATOM 8658 N N . SER A 1 1133 ? -23.313 4.826 35.453 1.00 93.50 1133 SER A N 1
ATOM 8659 C CA . SER A 1 1133 ? -22.428 4.151 34.492 1.00 93.50 1133 SER A CA 1
ATOM 8660 C C . SER A 1 1133 ? -22.008 5.150 33.409 1.00 93.50 1133 SER A C 1
ATOM 8662 O O . SER A 1 1133 ? -22.666 6.182 33.240 1.00 93.50 1133 SER A O 1
ATOM 8664 N N . SER A 1 1134 ? -20.925 4.860 32.696 1.00 93.00 1134 SER A N 1
ATOM 8665 C CA . SER A 1 1134 ? -20.436 5.641 31.557 1.00 93.00 1134 SER A CA 1
ATOM 8666 C C . SER A 1 1134 ? -20.193 4.725 30.371 1.00 93.00 1134 SER A C 1
ATOM 8668 O O . SER A 1 1134 ? -19.719 3.598 30.541 1.00 93.00 1134 SER A O 1
ATOM 8670 N N . ASP A 1 1135 ? -20.453 5.235 29.175 1.00 90.81 1135 ASP A N 1
ATOM 8671 C CA . ASP A 1 1135 ? -19.839 4.696 27.972 1.00 90.81 1135 ASP A CA 1
ATOM 8672 C C . ASP A 1 1135 ? -18.344 5.092 27.919 1.00 90.81 1135 ASP A C 1
ATOM 8674 O O . ASP A 1 1135 ? -17.791 5.660 28.873 1.00 90.81 1135 ASP A O 1
ATOM 8678 N N . ARG A 1 1136 ? -17.678 4.784 26.807 1.00 85.94 1136 ARG A N 1
ATOM 8679 C CA . ARG A 1 1136 ? -16.269 5.125 26.545 1.00 85.94 1136 ARG A CA 1
ATOM 8680 C C . ARG A 1 1136 ? -16.079 6.445 25.802 1.00 85.94 1136 ARG A C 1
ATOM 8682 O O . ARG A 1 1136 ? -14.938 6.862 25.610 1.00 85.94 1136 ARG A O 1
ATOM 8689 N N . GLU A 1 1137 ? -17.167 7.084 25.398 1.00 87.44 1137 GLU A N 1
ATOM 8690 C CA . GLU A 1 1137 ? -17.182 8.391 24.743 1.00 87.44 1137 GLU A CA 1
ATOM 8691 C C . GLU A 1 1137 ? -17.355 9.543 25.758 1.00 87.44 1137 GLU A C 1
ATOM 8693 O O . GLU A 1 1137 ? -17.022 10.693 25.475 1.00 87.44 1137 GLU A O 1
ATOM 8698 N N . GLY A 1 1138 ? -17.766 9.219 26.990 1.00 86.38 1138 GLY A N 1
ATOM 8699 C CA . GLY A 1 1138 ? -17.946 10.118 28.134 1.00 86.38 1138 GLY A CA 1
ATOM 8700 C C . GLY A 1 1138 ? -19.413 10.351 28.521 1.00 86.38 1138 GLY A C 1
ATOM 8701 O O . GLY A 1 1138 ? -19.686 10.983 29.557 1.00 86.38 1138 GLY A O 1
ATOM 8702 N N . ASN A 1 1139 ? -20.355 9.831 27.731 1.00 90.62 1139 ASN A N 1
ATOM 8703 C CA . ASN A 1 1139 ? -21.786 9.924 27.975 1.00 90.62 1139 ASN A CA 1
ATOM 8704 C C . ASN A 1 1139 ? -22.141 9.037 29.174 1.00 90.62 1139 ASN A C 1
ATOM 8706 O O . ASN A 1 1139 ? -21.781 7.861 29.252 1.00 90.62 1139 ASN A O 1
ATOM 8710 N N . SER A 1 1140 ? -22.800 9.613 30.181 1.00 92.62 1140 SER A N 1
ATOM 8711 C CA . SER A 1 1140 ? -22.890 8.955 31.485 1.00 92.62 1140 SER A CA 1
ATOM 8712 C C . SER A 1 1140 ? -24.109 9.336 32.315 1.00 92.62 1140 SER A C 1
ATOM 8714 O O . SER A 1 1140 ? -24.574 10.475 32.328 1.00 92.62 1140 SER A O 1
ATOM 8716 N N . TYR A 1 1141 ? -24.572 8.359 33.093 1.00 89.56 1141 TYR A N 1
ATOM 8717 C CA . TYR A 1 1141 ? -25.483 8.557 34.213 1.00 89.56 1141 TYR A CA 1
ATOM 8718 C C . TYR A 1 1141 ? -24.687 8.594 35.519 1.00 89.56 1141 TYR A C 1
ATOM 8720 O O . TYR A 1 1141 ? -23.821 7.754 35.757 1.00 89.56 1141 TYR A O 1
ATOM 8728 N N . GLY A 1 1142 ? -24.992 9.552 36.394 1.00 85.19 1142 GLY A N 1
ATOM 8729 C CA . GLY A 1 1142 ? -24.466 9.621 37.765 1.00 85.19 1142 GLY A CA 1
ATOM 8730 C C . GLY A 1 1142 ? -22.957 9.873 37.908 1.00 85.19 1142 GLY A C 1
ATOM 8731 O O . GLY A 1 1142 ? -22.453 9.879 39.032 1.00 85.19 1142 GLY A O 1
ATOM 8732 N N . TYR A 1 1143 ? -22.252 10.093 36.797 1.00 89.88 1143 TYR A N 1
ATOM 8733 C CA . TYR A 1 1143 ? -20.867 10.560 36.713 1.00 89.88 1143 TYR A CA 1
ATOM 8734 C C . TYR A 1 1143 ? -20.822 11.941 36.043 1.00 89.88 1143 TYR A C 1
ATOM 8736 O O . TYR A 1 1143 ? -21.849 12.461 35.618 1.00 89.88 1143 TYR A O 1
ATOM 8744 N N . ASN A 1 1144 ? -19.655 12.592 36.015 1.00 83.88 1144 ASN A N 1
ATOM 8745 C CA . ASN A 1 1144 ? -19.440 13.880 35.331 1.00 83.88 1144 ASN A CA 1
ATOM 8746 C C . ASN A 1 1144 ? -20.433 15.013 35.705 1.00 83.88 1144 ASN A C 1
ATOM 8748 O O . ASN A 1 1144 ? -20.629 15.964 34.955 1.00 83.88 1144 ASN A O 1
ATOM 8752 N N . SER A 1 1145 ? -20.993 14.964 36.922 1.00 83.50 1145 SER A N 1
ATOM 8753 C CA . SER A 1 1145 ? -22.065 15.842 37.448 1.00 83.50 1145 SER A CA 1
ATOM 8754 C C . SER A 1 1145 ? -23.471 15.623 36.864 1.00 83.50 1145 SER A C 1
ATOM 8756 O O . SER A 1 1145 ? -24.381 16.387 37.186 1.00 83.50 1145 SER A O 1
ATOM 8758 N N . MET A 1 1146 ? -23.675 14.572 36.067 1.00 88.31 1146 MET A N 1
ATOM 8759 C CA . MET A 1 1146 ? -24.996 14.108 35.637 1.00 88.31 1146 MET A CA 1
ATOM 8760 C C . MET A 1 1146 ? -25.742 13.402 36.779 1.00 88.31 1146 MET A C 1
ATOM 8762 O O . MET A 1 1146 ? -25.141 12.883 37.722 1.00 88.31 1146 MET A O 1
ATOM 8766 N N . LEU A 1 1147 ? -27.073 13.350 36.685 1.00 89.62 1147 LEU A N 1
ATOM 8767 C CA . LEU A 1 1147 ? -27.904 12.563 37.601 1.00 89.62 1147 LEU A CA 1
ATOM 8768 C C . LEU A 1 1147 ? -27.792 11.059 37.283 1.00 89.62 1147 LEU A C 1
ATOM 8770 O O . LEU A 1 1147 ? -27.628 10.702 36.113 1.00 89.62 1147 LEU A O 1
ATOM 8774 N N . PRO A 1 1148 ? -27.874 10.163 38.285 1.00 91.81 1148 PRO A N 1
ATOM 8775 C CA . PRO A 1 1148 ? -27.967 8.725 38.044 1.00 91.81 1148 PRO A CA 1
ATOM 8776 C C . PRO A 1 1148 ? -29.304 8.367 37.382 1.00 91.81 1148 PRO A C 1
ATOM 8778 O O . PRO A 1 1148 ? -30.320 9.028 37.610 1.00 91.81 1148 PRO A O 1
ATOM 8781 N N . PHE A 1 1149 ? -29.316 7.276 36.618 1.00 93.75 1149 PHE A N 1
ATOM 8782 C CA . PHE A 1 1149 ? -30.553 6.639 36.177 1.00 93.75 1149 PHE A CA 1
ATOM 8783 C C . PHE A 1 1149 ? -31.335 6.178 37.413 1.00 93.75 1149 PHE A C 1
ATOM 8785 O O . PHE A 1 1149 ? -30.745 5.596 38.327 1.00 93.75 1149 PHE A O 1
ATOM 8792 N N . SER A 1 1150 ? -32.648 6.418 37.454 1.00 92.88 1150 SER A N 1
ATOM 8793 C CA . SER A 1 1150 ? -33.483 6.074 38.607 1.00 92.88 1150 SER A CA 1
ATOM 8794 C C . SER A 1 1150 ? -34.705 5.232 38.236 1.00 92.88 1150 SER A C 1
ATOM 8796 O O . SER A 1 1150 ? -35.413 5.492 37.261 1.00 92.88 1150 SER A O 1
ATOM 8798 N N . LYS A 1 1151 ? -34.980 4.207 39.051 1.00 91.44 1151 LYS A N 1
ATOM 8799 C CA . LYS A 1 1151 ? -36.183 3.371 38.964 1.00 91.44 1151 LYS A CA 1
ATOM 8800 C C . LYS A 1 1151 ? -36.811 3.255 40.353 1.00 91.44 1151 LYS A C 1
ATOM 8802 O O . LYS A 1 1151 ? -36.232 2.670 41.265 1.00 91.44 1151 LYS A O 1
ATOM 8807 N N . ILE A 1 1152 ? -37.995 3.844 40.493 1.00 92.31 1152 ILE A N 1
ATOM 8808 C CA . ILE A 1 1152 ? -38.730 3.961 41.758 1.00 92.31 1152 ILE A CA 1
ATOM 8809 C C . ILE A 1 1152 ? -39.687 2.775 41.909 1.00 92.31 1152 ILE A C 1
ATOM 8811 O O . ILE A 1 1152 ? -40.453 2.473 40.989 1.00 92.31 1152 ILE A O 1
ATOM 8815 N N . TYR A 1 1153 ? -39.683 2.155 43.087 1.00 91.00 1153 TYR A N 1
ATOM 8816 C CA . TYR A 1 1153 ? -40.646 1.141 43.508 1.00 91.00 1153 TYR A CA 1
ATOM 8817 C C . TYR A 1 1153 ? -41.347 1.586 44.796 1.00 91.00 1153 TYR A C 1
ATOM 8819 O O . TYR A 1 1153 ? -40.715 2.021 45.760 1.00 91.00 1153 TYR A O 1
ATOM 8827 N N . TYR A 1 1154 ? -42.667 1.448 44.825 1.00 91.12 1154 TYR A N 1
ATOM 8828 C CA . TYR A 1 1154 ? -43.505 1.748 45.981 1.00 91.12 1154 TYR A CA 1
ATOM 8829 C C . TYR A 1 1154 ? -43.721 0.474 46.790 1.00 91.12 1154 TYR A C 1
ATOM 8831 O O . TYR A 1 1154 ? -44.072 -0.560 46.229 1.00 91.12 1154 TYR A O 1
ATOM 8839 N N . VAL A 1 1155 ? -43.497 0.514 48.098 1.00 89.69 1155 VAL A N 1
ATOM 8840 C CA . VAL A 1 1155 ? -43.577 -0.692 48.927 1.00 89.69 1155 VAL A CA 1
ATOM 8841 C C . VAL A 1 1155 ? -44.949 -0.798 49.568 1.00 89.69 1155 VAL A C 1
ATOM 8843 O O . VAL A 1 1155 ? -45.393 0.126 50.249 1.00 89.69 1155 VAL A O 1
ATOM 8846 N N . ASP A 1 1156 ? -45.596 -1.948 49.381 1.00 87.06 1156 ASP A N 1
ATOM 8847 C CA . ASP A 1 1156 ? -46.785 -2.320 50.136 1.00 87.06 1156 ASP A CA 1
ATOM 8848 C C . ASP A 1 1156 ? -46.602 -3.696 50.787 1.00 87.06 1156 ASP A C 1
ATOM 8850 O O . ASP A 1 1156 ? -46.619 -4.747 50.145 1.00 87.06 1156 ASP A O 1
ATOM 8854 N N . ASN A 1 1157 ? -46.358 -3.669 52.094 1.00 84.88 1157 ASN A N 1
ATOM 8855 C CA . ASN A 1 1157 ? -46.171 -4.848 52.937 1.00 84.88 1157 ASN A CA 1
ATOM 8856 C C . ASN A 1 1157 ? -47.409 -5.132 53.811 1.00 84.88 1157 ASN A C 1
ATOM 8858 O O . ASN A 1 1157 ? -47.406 -6.109 54.565 1.00 84.88 1157 ASN A O 1
ATOM 8862 N N . GLU A 1 1158 ? -48.430 -4.269 53.783 1.00 79.19 1158 GLU A N 1
ATOM 8863 C CA . GLU A 1 1158 ? -49.589 -4.380 54.669 1.00 79.19 1158 GLU A CA 1
ATOM 8864 C C . GLU A 1 1158 ? -50.642 -5.311 54.038 1.00 79.19 1158 GLU A C 1
ATOM 8866 O O . GLU A 1 1158 ? -50.953 -5.189 52.856 1.00 79.19 1158 GLU A O 1
ATOM 8871 N N . PRO A 1 1159 ? -51.202 -6.290 54.774 1.00 75.25 1159 PRO A N 1
ATOM 8872 C CA . PRO A 1 1159 ? -52.292 -7.102 54.250 1.00 75.25 1159 PRO A CA 1
ATOM 8873 C C . PRO A 1 1159 ? -53.609 -6.302 54.265 1.00 75.25 1159 PRO A C 1
ATOM 8875 O O . PRO A 1 1159 ? -53.853 -5.585 55.242 1.00 75.25 1159 PRO A O 1
ATOM 8878 N N . PRO A 1 1160 ? -54.510 -6.488 53.277 1.00 77.88 1160 PRO A N 1
ATOM 8879 C CA . PRO A 1 1160 ? -55.770 -5.751 53.195 1.00 77.88 1160 PRO A CA 1
ATOM 8880 C C . PRO A 1 1160 ? -56.564 -5.852 54.498 1.00 77.88 1160 PRO A C 1
ATOM 8882 O O . PRO A 1 1160 ? -56.844 -6.954 54.988 1.00 77.88 1160 PRO A O 1
ATOM 8885 N N . SER A 1 1161 ? -56.935 -4.703 55.066 1.00 79.75 1161 SER A N 1
ATOM 8886 C CA . SER A 1 1161 ? -57.653 -4.642 56.339 1.00 79.75 1161 SER A CA 1
ATOM 8887 C C . SER A 1 1161 ? -59.160 -4.490 56.112 1.00 79.75 1161 SER A C 1
ATOM 8889 O O . SER A 1 1161 ? -59.602 -3.779 55.212 1.00 79.75 1161 SER A O 1
ATOM 8891 N N . TYR A 1 1162 ? -59.974 -5.173 56.923 1.00 79.88 1162 TYR A N 1
ATOM 8892 C CA . TYR A 1 1162 ? -61.430 -5.229 56.751 1.00 79.88 1162 TYR A CA 1
ATOM 8893 C C . TYR A 1 1162 ? -62.133 -4.719 58.009 1.00 79.88 1162 TYR A C 1
ATOM 8895 O O . TYR A 1 1162 ? -62.224 -5.425 59.015 1.00 79.88 1162 TYR A O 1
ATOM 8903 N N . SER A 1 1163 ? -62.695 -3.512 57.951 1.00 79.50 1163 SER A N 1
ATOM 8904 C CA . SER A 1 1163 ? -63.485 -2.951 59.052 1.00 79.50 1163 SER A CA 1
ATOM 8905 C C . SER A 1 1163 ? -64.977 -3.246 58.863 1.00 79.50 1163 SER A C 1
ATOM 8907 O O . SER A 1 1163 ? -65.608 -2.831 57.887 1.00 79.50 1163 SER A O 1
ATOM 8909 N N . PHE A 1 1164 ? -65.576 -3.988 59.800 1.00 75.62 1164 PHE A N 1
ATOM 8910 C CA . PHE A 1 1164 ? -67.017 -4.242 59.783 1.00 75.62 1164 PHE A CA 1
ATOM 8911 C C . PHE A 1 1164 ? -67.788 -2.974 60.163 1.00 75.62 1164 PHE A C 1
ATOM 8913 O O . PHE A 1 1164 ? -67.639 -2.446 61.263 1.00 75.62 1164 PHE A O 1
ATOM 8920 N N . THR A 1 1165 ? -68.661 -2.508 59.271 1.00 74.88 1165 THR A N 1
ATOM 8921 C CA . THR A 1 1165 ? -69.632 -1.455 59.576 1.00 74.88 1165 THR A CA 1
ATOM 8922 C C . THR A 1 1165 ? -70.947 -2.108 60.014 1.00 74.88 1165 THR A C 1
ATOM 8924 O O . THR A 1 1165 ? -71.657 -2.655 59.160 1.00 74.88 1165 THR A O 1
ATOM 8927 N N . PRO A 1 1166 ? -71.318 -2.054 61.310 1.00 68.12 1166 PRO A N 1
ATOM 8928 C CA . PRO A 1 1166 ? -72.576 -2.625 61.778 1.00 68.12 1166 PRO A CA 1
ATOM 8929 C C . PRO A 1 1166 ? -73.781 -1.917 61.132 1.00 68.12 1166 PRO A C 1
ATOM 8931 O O . PRO A 1 1166 ? -73.738 -0.705 60.900 1.00 68.12 1166 PRO A O 1
ATOM 8934 N N . PRO A 1 1167 ? -74.886 -2.639 60.853 1.00 65.88 1167 PRO A N 1
ATOM 8935 C CA . PRO A 1 1167 ? -76.031 -2.097 60.112 1.00 65.88 1167 PRO A CA 1
ATOM 8936 C C . PRO A 1 1167 ? -76.821 -1.004 60.855 1.00 65.88 1167 PRO A C 1
ATOM 8938 O O . PRO A 1 1167 ? -77.670 -0.357 60.245 1.00 65.88 1167 PRO A O 1
ATOM 8941 N N . PHE A 1 1168 ? -76.537 -0.767 62.140 1.00 65.19 1168 PHE A N 1
ATOM 8942 C CA . PHE A 1 1168 ? -77.103 0.316 62.943 1.00 65.19 1168 PHE A CA 1
ATOM 8943 C C . PHE A 1 1168 ? -75.985 1.018 63.724 1.00 65.19 1168 PHE A C 1
ATOM 8945 O O . PHE A 1 1168 ? -75.220 0.356 64.424 1.00 65.19 1168 PHE A O 1
ATOM 8952 N N . ARG A 1 1169 ? -75.908 2.353 63.636 1.00 52.12 1169 ARG A N 1
ATOM 8953 C CA . ARG A 1 1169 ? -75.059 3.174 64.513 1.00 52.12 1169 ARG A CA 1
ATOM 8954 C C . ARG A 1 1169 ? -75.878 3.696 65.693 1.00 52.12 1169 ARG A C 1
ATOM 8956 O O . ARG A 1 1169 ? -76.772 4.516 65.507 1.00 52.12 1169 ARG A O 1
ATOM 8963 N N . ALA A 1 1170 ? -75.526 3.232 66.881 1.00 50.25 1170 ALA A N 1
ATOM 8964 C CA . ALA A 1 1170 ? -75.737 3.902 68.157 1.00 50.25 1170 ALA A CA 1
ATOM 8965 C C . ALA A 1 1170 ? -74.465 3.654 68.981 1.00 50.25 1170 ALA A C 1
ATOM 8967 O O . ALA A 1 1170 ? -73.839 2.601 68.832 1.00 50.25 1170 ALA A O 1
ATOM 8968 N N . ASP A 1 1171 ? -74.039 4.637 69.765 1.00 51.81 1171 ASP A N 1
ATOM 8969 C CA . ASP A 1 1171 ? -72.680 4.643 70.305 1.00 51.81 1171 ASP A CA 1
ATOM 8970 C C . ASP A 1 1171 ? -72.517 3.642 71.464 1.00 51.81 1171 ASP A C 1
ATOM 8972 O O . ASP A 1 1171 ? -73.373 3.552 72.343 1.00 51.81 1171 ASP A O 1
ATOM 8976 N N . ALA A 1 1172 ? -71.399 2.905 71.458 1.00 55.75 1172 ALA A N 1
ATOM 8977 C CA . ALA A 1 1172 ? -71.036 1.856 72.422 1.00 55.75 1172 ALA A CA 1
ATOM 8978 C C . ALA A 1 1172 ? -71.988 0.635 72.498 1.00 55.75 1172 ALA A C 1
ATOM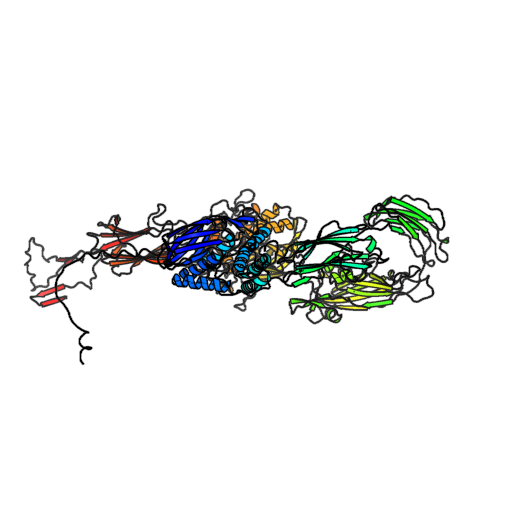 8980 O O . ALA A 1 1172 ? -72.594 0.349 73.532 1.00 55.75 1172 ALA A O 1
ATOM 8981 N N . PHE A 1 1173 ? -72.022 -0.165 71.426 1.00 58.78 1173 PHE A N 1
ATOM 8982 C CA . PHE A 1 1173 ? -72.348 -1.593 71.539 1.00 58.78 1173 PHE A CA 1
ATOM 8983 C C . PHE A 1 1173 ? -71.121 -2.379 72.051 1.00 58.78 1173 PHE A C 1
ATOM 8985 O O . PHE A 1 1173 ? -70.029 -2.154 71.528 1.00 58.78 1173 PHE A O 1
ATOM 8992 N N . PRO A 1 1174 ? -71.263 -3.282 73.042 1.00 59.91 1174 PRO A N 1
ATOM 8993 C CA . PRO A 1 1174 ? -70.172 -4.145 73.506 1.00 59.91 1174 PRO A CA 1
ATOM 8994 C C . PRO A 1 1174 ? -69.852 -5.273 72.508 1.00 59.91 1174 PRO A C 1
ATOM 8996 O O . PRO A 1 1174 ? -70.695 -5.648 71.687 1.00 59.91 1174 PRO A O 1
ATOM 8999 N N . ASP A 1 1175 ? -68.648 -5.845 72.608 1.00 57.34 1175 ASP A N 1
ATOM 9000 C CA . ASP A 1 1175 ? -68.112 -6.845 71.664 1.00 57.34 1175 ASP A CA 1
ATOM 9001 C C . ASP A 1 1175 ? -68.916 -8.163 71.599 1.00 57.34 1175 ASP A C 1
ATOM 9003 O O . ASP A 1 1175 ? -68.769 -8.937 70.654 1.00 57.34 1175 ASP A O 1
ATOM 9007 N N . ASP A 1 1176 ? -69.803 -8.421 72.566 1.00 62.59 1176 ASP A N 1
ATOM 9008 C CA . ASP A 1 1176 ? -70.729 -9.559 72.591 1.00 62.59 1176 ASP A CA 1
ATOM 9009 C C . ASP A 1 1176 ? -72.081 -9.276 71.897 1.00 62.59 1176 ASP A C 1
ATOM 9011 O O . ASP A 1 1176 ? -73.035 -10.040 72.040 1.00 62.59 1176 ASP A O 1
ATOM 9015 N N . THR A 1 1177 ? -72.195 -8.198 71.112 1.00 67.69 1177 THR A N 1
ATOM 9016 C CA . THR A 1 1177 ? -73.448 -7.816 70.435 1.00 67.69 1177 THR A CA 1
ATOM 9017 C C . THR A 1 1177 ? -73.828 -8.777 69.296 1.00 67.69 1177 THR A C 1
ATOM 9019 O O . THR A 1 1177 ? -73.341 -8.694 68.167 1.00 67.69 1177 THR A O 1
ATOM 9022 N N . TYR A 1 1178 ? -74.775 -9.676 69.576 1.00 62.72 1178 TYR A N 1
ATOM 9023 C CA . TYR A 1 1178 ? -75.263 -10.692 68.636 1.00 62.72 1178 TYR A CA 1
ATOM 9024 C C . TYR A 1 1178 ? -76.062 -10.121 67.450 1.00 62.72 1178 TYR A C 1
ATOM 9026 O O . TYR A 1 1178 ? -77.087 -9.455 67.613 1.00 62.72 1178 TYR A O 1
ATOM 9034 N N . ILE A 1 1179 ? -75.671 -10.501 66.230 1.00 67.19 1179 ILE A N 1
ATOM 9035 C CA . ILE A 1 1179 ? -76.445 -10.238 65.010 1.00 67.19 1179 ILE A CA 1
ATOM 9036 C C . ILE A 1 1179 ? -77.664 -11.175 64.965 1.00 67.19 1179 ILE A C 1
ATOM 9038 O O . ILE A 1 1179 ? -77.524 -12.395 64.903 1.00 67.19 1179 ILE A O 1
ATOM 9042 N N . ASN A 1 1180 ? -78.878 -10.613 64.950 1.00 68.06 1180 ASN A N 1
ATOM 9043 C CA . ASN A 1 1180 ? -80.114 -11.398 64.881 1.00 68.06 1180 ASN A CA 1
ATOM 9044 C C . ASN A 1 1180 ? -80.287 -12.057 63.497 1.00 68.06 1180 ASN A C 1
ATOM 9046 O O . ASN A 1 1180 ? -80.613 -11.387 62.513 1.00 68.06 1180 ASN A O 1
ATOM 9050 N N . THR A 1 1181 ? -80.107 -13.380 63.452 1.00 66.06 1181 THR A N 1
ATOM 9051 C CA . THR A 1 1181 ? -80.128 -14.228 62.248 1.00 66.06 1181 THR A CA 1
ATOM 9052 C C . THR A 1 1181 ? -81.524 -14.541 61.700 1.00 66.06 1181 THR A C 1
ATOM 9054 O O . THR A 1 1181 ? -81.630 -15.107 60.615 1.00 66.06 1181 THR A O 1
ATOM 9057 N N . ASN A 1 1182 ? -82.603 -14.147 62.388 1.00 71.56 1182 ASN A N 1
ATOM 9058 C CA . ASN A 1 1182 ? -83.981 -14.357 61.916 1.00 71.56 1182 ASN A CA 1
ATOM 9059 C C . ASN A 1 1182 ? -84.380 -13.433 60.744 1.00 71.56 1182 ASN A C 1
ATOM 9061 O O . ASN A 1 1182 ? -85.467 -13.575 60.189 1.00 71.56 1182 ASN A O 1
ATOM 9065 N N . TYR A 1 1183 ? -83.514 -12.488 60.363 1.00 69.25 1183 TYR A N 1
ATOM 9066 C CA . TYR A 1 1183 ? -83.739 -11.525 59.284 1.00 69.25 1183 TYR A CA 1
ATOM 9067 C C . TYR A 1 1183 ? -82.536 -11.479 58.336 1.00 69.25 1183 TYR A C 1
ATOM 9069 O O . TYR A 1 1183 ? -81.395 -11.685 58.749 1.00 69.25 1183 TYR A O 1
ATOM 9077 N N . LYS A 1 1184 ? -82.773 -11.157 57.056 1.00 71.44 1184 LYS A N 1
ATOM 9078 C CA . LYS A 1 1184 ? -81.697 -10.976 56.070 1.00 71.44 1184 LYS A CA 1
ATOM 9079 C C . LYS A 1 1184 ? -80.961 -9.654 56.322 1.00 71.44 1184 LYS A C 1
ATOM 9081 O O . LYS A 1 1184 ? -81.366 -8.609 55.822 1.00 71.44 1184 LYS A O 1
ATOM 9086 N N . GLN A 1 1185 ? -79.877 -9.723 57.087 1.00 71.94 1185 GLN A N 1
ATOM 9087 C CA . GLN A 1 1185 ? -78.959 -8.608 57.326 1.00 71.94 1185 GLN A CA 1
ATOM 9088 C C . GLN A 1 1185 ? -78.057 -8.371 56.103 1.00 71.94 1185 GLN A C 1
ATOM 9090 O O . GLN A 1 1185 ? -77.636 -9.325 55.447 1.00 71.94 1185 GLN A O 1
ATOM 9095 N N . LEU A 1 1186 ? -77.718 -7.109 55.824 1.00 73.62 1186 LEU A N 1
ATOM 9096 C CA . LEU A 1 1186 ? -76.619 -6.757 54.922 1.00 73.62 1186 LEU A CA 1
ATOM 9097 C C . LEU A 1 1186 ? -75.388 -6.439 55.772 1.00 73.62 1186 LEU A C 1
ATOM 9099 O O . LEU A 1 1186 ? -75.359 -5.417 56.456 1.00 73.62 1186 LEU A O 1
ATOM 9103 N N . LEU A 1 1187 ? -74.376 -7.302 55.713 1.00 76.69 1187 LEU A N 1
ATOM 9104 C CA . LEU A 1 1187 ? -73.079 -7.025 56.321 1.00 76.69 1187 LEU A CA 1
ATOM 9105 C C . LEU A 1 1187 ? -72.284 -6.119 55.375 1.00 76.69 1187 LEU A C 1
ATOM 9107 O O . LEU A 1 1187 ? -72.142 -6.441 54.195 1.00 76.69 1187 LEU A O 1
ATOM 9111 N N . LYS A 1 1188 ? -71.788 -4.987 55.879 1.00 79.88 1188 LYS A N 1
ATOM 9112 C CA . LYS A 1 1188 ? -70.895 -4.092 55.138 1.00 79.88 1188 LYS A CA 1
ATOM 9113 C C . LYS A 1 1188 ? -69.506 -4.157 55.748 1.00 79.88 1188 LYS A C 1
ATOM 9115 O O . LYS A 1 1188 ? -69.360 -3.994 56.954 1.00 79.88 1188 LYS A O 1
ATOM 9120 N N . PHE A 1 1189 ? -68.507 -4.342 54.900 1.00 79.19 1189 PHE A N 1
ATOM 9121 C CA . PHE A 1 1189 ? -67.103 -4.236 55.263 1.00 79.19 1189 PHE A CA 1
ATOM 9122 C C . PHE A 1 1189 ? -66.499 -3.123 54.415 1.00 79.19 1189 PHE A C 1
ATOM 9124 O O . PHE A 1 1189 ? -66.724 -3.094 53.204 1.00 79.19 1189 PHE A O 1
ATOM 9131 N N . THR A 1 1190 ? -65.787 -2.201 55.052 1.00 79.25 1190 THR A N 1
ATOM 9132 C CA . THR A 1 1190 ? -64.917 -1.256 54.352 1.00 79.25 1190 THR A CA 1
ATOM 9133 C C . THR A 1 1190 ? -63.538 -1.892 54.309 1.00 79.25 1190 THR A C 1
ATOM 9135 O O . THR A 1 1190 ? -63.031 -2.304 55.355 1.00 79.25 1190 THR A O 1
ATOM 9138 N N . ILE A 1 1191 ? -62.974 -2.009 53.111 1.00 80.38 1191 ILE A N 1
ATOM 9139 C CA . ILE A 1 1191 ? -61.600 -2.471 52.923 1.00 80.38 1191 ILE A CA 1
ATOM 9140 C C . ILE A 1 1191 ? -60.690 -1.245 52.906 1.00 80.38 1191 ILE A C 1
ATOM 9142 O O . ILE A 1 1191 ? -61.054 -0.241 52.291 1.00 80.38 1191 ILE A O 1
ATOM 9146 N N . ASP A 1 1192 ? -59.554 -1.341 53.585 1.00 79.44 1192 ASP A N 1
ATOM 9147 C CA . ASP A 1 1192 ? -58.464 -0.366 53.544 1.00 79.44 1192 ASP A CA 1
ATOM 9148 C C . ASP A 1 1192 ? -57.198 -1.088 53.058 1.00 79.44 1192 ASP A C 1
ATOM 9150 O O . ASP A 1 1192 ? -56.830 -2.130 53.610 1.00 79.44 1192 ASP A O 1
ATOM 9154 N N . GLU A 1 1193 ? -56.655 -0.610 51.939 1.00 79.94 1193 GLU A N 1
ATOM 9155 C CA . GLU A 1 1193 ? -55.768 -1.330 51.012 1.00 79.94 1193 GLU A CA 1
ATOM 9156 C C . GLU A 1 1193 ? -55.287 -0.329 49.936 1.00 79.94 1193 GLU A C 1
ATOM 9158 O O . GLU A 1 1193 ? -56.110 0.432 49.417 1.00 79.94 1193 GLU A O 1
ATOM 9163 N N . ARG A 1 1194 ? -53.985 -0.286 49.608 1.00 73.94 1194 ARG A N 1
ATOM 9164 C CA . ARG A 1 1194 ? -53.401 0.768 48.747 1.00 73.94 1194 ARG A CA 1
ATOM 9165 C C . ARG A 1 1194 ? -53.300 0.358 47.280 1.00 73.94 1194 ARG A C 1
ATOM 9167 O O . ARG A 1 1194 ? -53.524 1.194 46.403 1.00 73.94 1194 ARG A O 1
ATOM 9174 N N . VAL A 1 1195 ? -52.950 -0.900 47.011 1.00 75.69 1195 VAL A N 1
ATOM 9175 C CA . VAL A 1 1195 ? -52.719 -1.430 45.652 1.00 75.69 1195 VAL A CA 1
ATOM 9176 C C . VAL A 1 1195 ? -53.988 -2.061 45.081 1.00 75.69 1195 VAL A C 1
ATOM 9178 O O . VAL A 1 1195 ? -54.233 -2.001 43.875 1.00 75.69 1195 VAL A O 1
ATOM 9181 N N . GLY A 1 1196 ? -54.833 -2.600 45.959 1.00 68.25 1196 GLY A N 1
ATOM 9182 C CA . GLY A 1 1196 ? -56.097 -3.241 45.613 1.00 68.25 1196 GLY A CA 1
ATOM 9183 C C . GLY A 1 1196 ? -56.013 -4.759 45.737 1.00 68.25 1196 GLY A C 1
ATOM 9184 O O . GLY A 1 1196 ? -55.226 -5.421 45.066 1.00 68.25 1196 GLY A O 1
ATOM 9185 N N . GLU A 1 1197 ? -56.872 -5.329 46.580 1.00 73.12 1197 GLU A N 1
ATOM 9186 C CA . GLU A 1 1197 ? -56.944 -6.776 46.784 1.00 73.12 1197 GLU A CA 1
ATOM 9187 C C . GLU A 1 1197 ? -57.554 -7.524 45.583 1.00 73.12 1197 GLU A C 1
ATOM 9189 O O . GLU A 1 1197 ? -58.463 -7.030 44.912 1.00 73.12 1197 GLU A O 1
ATOM 9194 N N . ASP A 1 1198 ? -57.122 -8.771 45.371 1.00 71.94 1198 ASP A N 1
ATOM 9195 C CA . ASP A 1 1198 ? -57.756 -9.707 44.436 1.00 71.94 1198 ASP A CA 1
ATOM 9196 C C . ASP A 1 1198 ? -59.153 -10.124 44.952 1.00 71.94 1198 ASP A C 1
ATOM 9198 O O . ASP A 1 1198 ? -59.250 -10.914 45.904 1.00 71.94 1198 ASP A O 1
ATOM 9202 N N . PRO A 1 1199 ? -60.257 -9.689 44.305 1.00 70.50 1199 PRO A N 1
ATOM 9203 C CA . PRO A 1 1199 ? -61.607 -9.966 44.785 1.00 70.50 1199 PRO A CA 1
ATOM 9204 C C . PRO A 1 1199 ? -61.975 -11.454 44.787 1.00 70.50 1199 PRO A C 1
ATOM 9206 O O . PRO A 1 1199 ? -62.945 -11.828 45.444 1.00 70.50 1199 PRO A O 1
ATOM 9209 N N . THR A 1 1200 ? -61.238 -12.299 44.055 1.00 74.50 1200 THR A N 1
ATOM 9210 C CA . THR A 1 1200 ? -61.473 -13.749 43.977 1.00 74.50 1200 THR A CA 1
ATOM 9211 C C . THR A 1 1200 ? -60.913 -14.509 45.182 1.00 74.50 1200 THR A C 1
ATOM 9213 O O . THR A 1 1200 ? -61.309 -15.648 45.428 1.00 74.50 1200 THR A O 1
ATOM 9216 N N . ARG A 1 1201 ? -60.021 -13.879 45.964 1.00 75.88 1201 ARG A N 1
ATOM 9217 C CA . ARG A 1 1201 ? -59.378 -14.471 47.153 1.00 75.88 1201 ARG A CA 1
ATOM 9218 C C . ARG A 1 1201 ? -60.080 -14.092 48.465 1.00 75.88 1201 ARG A C 1
ATOM 9220 O O . ARG A 1 1201 ? -59.774 -14.682 49.508 1.00 75.88 1201 ARG A O 1
ATOM 9227 N N . ARG A 1 1202 ? -61.052 -13.169 48.402 1.00 79.75 1202 ARG A N 1
ATOM 9228 C CA . ARG A 1 1202 ? -62.015 -12.852 49.472 1.00 79.75 1202 ARG A CA 1
ATOM 9229 C C . ARG A 1 1202 ? -62.790 -14.096 49.899 1.00 79.75 1202 ARG A C 1
ATOM 9231 O O . ARG A 1 1202 ? -63.184 -14.903 49.064 1.00 79.75 1202 ARG A O 1
ATOM 9238 N N . ARG A 1 1203 ? -63.029 -14.238 51.205 1.00 78.06 1203 ARG A N 1
ATOM 9239 C CA . ARG A 1 1203 ? -63.753 -15.381 51.786 1.00 78.06 1203 ARG A CA 1
ATOM 9240 C C . ARG A 1 1203 ? -64.238 -15.085 53.202 1.00 78.06 1203 ARG A C 1
ATOM 9242 O O . ARG A 1 1203 ? -63.446 -14.707 54.062 1.00 78.06 1203 ARG A O 1
ATOM 9249 N N . PHE A 1 1204 ? -65.522 -15.306 53.463 1.00 77.81 1204 PHE A N 1
ATOM 9250 C CA . PHE A 1 1204 ? -66.132 -15.146 54.781 1.00 77.81 1204 PHE A CA 1
ATOM 9251 C C . PHE A 1 1204 ? -66.210 -16.490 55.505 1.00 77.81 1204 PHE A C 1
ATOM 9253 O O . PHE A 1 1204 ? -66.898 -17.408 55.062 1.00 77.81 1204 PHE A O 1
ATOM 9260 N N . ILE A 1 1205 ? -65.525 -16.608 56.645 1.00 80.44 1205 ILE A N 1
ATOM 9261 C CA . ILE A 1 1205 ? -65.535 -17.824 57.469 1.00 80.44 1205 ILE A CA 1
ATOM 9262 C C . ILE A 1 1205 ? -66.553 -17.658 58.599 1.00 80.44 1205 ILE A C 1
ATOM 9264 O O . ILE A 1 1205 ? -66.270 -17.066 59.640 1.00 80.44 1205 ILE A O 1
ATOM 9268 N N . PHE A 1 1206 ? -67.751 -18.205 58.405 1.00 76.31 1206 PHE A N 1
ATOM 9269 C CA . PHE A 1 1206 ? -68.778 -18.269 59.441 1.00 76.31 1206 PHE A CA 1
ATOM 9270 C C . PHE A 1 1206 ? -68.496 -19.452 60.374 1.00 76.31 1206 PHE A C 1
ATOM 9272 O O . PHE A 1 1206 ? -68.417 -20.596 59.925 1.00 76.31 1206 PHE A O 1
ATOM 9279 N N . ARG A 1 1207 ? -68.357 -19.184 61.676 1.00 77.81 1207 ARG A N 1
ATOM 9280 C CA . ARG A 1 1207 ? -68.072 -20.190 62.712 1.00 77.81 1207 ARG A CA 1
ATOM 9281 C C . ARG A 1 1207 ? -69.289 -20.424 63.605 1.00 77.81 1207 ARG A C 1
ATOM 9283 O O . ARG A 1 1207 ? -69.938 -19.469 64.022 1.00 77.81 1207 ARG A O 1
ATOM 9290 N N . ASN A 1 1208 ? -69.574 -21.683 63.930 1.00 73.25 1208 ASN A N 1
ATOM 9291 C CA . ASN A 1 1208 ? -70.574 -22.072 64.925 1.00 73.25 1208 ASN A CA 1
ATOM 9292 C C . ASN A 1 1208 ? -70.050 -23.263 65.745 1.00 73.25 1208 ASN A C 1
ATOM 9294 O O . ASN A 1 1208 ? -69.985 -24.392 65.254 1.00 73.25 1208 ASN A O 1
ATOM 9298 N N . GLY A 1 1209 ? -69.625 -23.005 66.984 1.00 75.00 1209 GLY A N 1
ATOM 9299 C CA . GLY A 1 1209 ? -68.879 -23.984 67.776 1.00 75.00 1209 GLY A CA 1
ATOM 9300 C C . GLY A 1 1209 ? -67.594 -24.404 67.055 1.00 75.00 1209 GLY A C 1
ATOM 9301 O O . GLY A 1 1209 ? -66.778 -23.559 66.701 1.00 75.00 1209 GLY A O 1
ATOM 9302 N N . SER A 1 1210 ? -67.433 -25.706 66.811 1.00 70.00 1210 SER A N 1
ATOM 9303 C CA . SER A 1 1210 ? -66.316 -26.282 66.047 1.00 70.00 1210 SER A CA 1
ATOM 9304 C C . SER A 1 1210 ? -66.577 -26.421 64.539 1.00 70.00 1210 SER A C 1
ATOM 9306 O O . SER A 1 1210 ? -65.737 -26.973 63.832 1.00 70.00 1210 SER A O 1
ATOM 9308 N N . GLN A 1 1211 ? -67.728 -25.965 64.029 1.00 67.38 1211 GLN A N 1
ATOM 9309 C CA . GLN A 1 1211 ? -68.051 -26.022 62.602 1.00 67.38 1211 GLN A CA 1
ATOM 9310 C C . GLN A 1 1211 ? -67.719 -24.697 61.914 1.00 67.38 1211 GLN A C 1
ATOM 9312 O O . GLN A 1 1211 ? -68.172 -23.634 62.343 1.00 67.38 1211 GLN A O 1
ATOM 9317 N N . GLU A 1 1212 ? -66.970 -24.772 60.816 1.00 83.38 1212 GLU A N 1
ATOM 9318 C CA . GLU A 1 1212 ? -66.675 -23.639 59.939 1.00 83.38 1212 GLU A CA 1
ATOM 9319 C C . GLU A 1 1212 ? -67.415 -23.782 58.606 1.00 83.38 1212 GLU A C 1
ATOM 9321 O O . GLU A 1 1212 ? -67.514 -24.875 58.045 1.00 83.38 1212 GLU A O 1
ATOM 9326 N N . ARG A 1 1213 ? -67.894 -22.661 58.066 1.00 76.50 1213 ARG A N 1
ATOM 9327 C CA . ARG A 1 1213 ? -68.388 -22.553 56.696 1.00 76.50 1213 ARG A CA 1
ATOM 9328 C C . ARG A 1 1213 ? -67.731 -21.361 56.016 1.00 76.50 1213 ARG A C 1
ATOM 9330 O O . ARG A 1 1213 ? -67.986 -20.221 56.394 1.00 76.50 1213 ARG A O 1
ATOM 9337 N N . VAL A 1 1214 ? -66.943 -21.644 54.986 1.00 77.31 1214 VAL A N 1
ATOM 9338 C CA . VAL A 1 1214 ? -66.416 -20.632 54.065 1.00 77.31 1214 VAL A CA 1
ATOM 9339 C C . VAL A 1 1214 ? -67.502 -20.267 53.043 1.00 77.31 1214 VAL A C 1
ATOM 9341 O O . VAL A 1 1214 ? -68.259 -21.144 52.609 1.00 77.31 1214 VAL A O 1
ATOM 9344 N N . VAL A 1 1215 ? -67.599 -18.980 52.706 1.00 66.12 1215 VAL A N 1
ATOM 9345 C CA . VAL A 1 1215 ? -68.514 -18.378 51.717 1.00 66.12 1215 VAL A CA 1
ATOM 9346 C C . VAL A 1 1215 ? -67.748 -17.367 50.876 1.00 66.12 1215 VAL A C 1
ATOM 9348 O O . VAL A 1 1215 ? -66.972 -16.598 51.487 1.00 66.12 1215 VAL A O 1
#

Organism: NCBI:txid265726

pLDDT: mean 84.58, std 11.93, range [28.53, 98.0]

Radius of gyration: 46.91 Å; chains: 1; bounding box: 137×103×155 Å

Secondary structure (DSSP, 8-state):
---SSSSSS--------------PPPPPPPPPEEEEEEEBTTB-BT-EEEEEEEETTEEEEEEEEEE--TTSEEEEEE---SEEEEEEEES-BEE-TTT--EE-EETTEE-EEEEEEEE-TT--EEEEESHHHHHHHHHHHHHHHTS---HHHHHHHHHHHHHHHHSS-TTTSPP--GGGT---SS--HHHHHHHHHHHHHHHHHHHHHHHT--TTHHHHS-HHHHHHHHHHHHHHTSSBSSEEEPTTT--EEE-EETTEEP-TTIIIIIHHHHHHHHHH-TTT-TT---GGGGHHHHHHHHT--STTB---PPPPS--PPPEEEEES-SEE-SS-EEEEEEEEEEEEEEEEEEEEEEETTSPP---EETTSS--SSEEEEEE---TTEEEEEEEEEE-HHHHTTS-SS-EEEEEEEEEEETTS-EEEEEEEEEEE-----EEEE-S-SB--TTT---EEEEEEEE-SSS---EEEEEETTPPPEE---EEEE-TTT-SEEEEEEEEE-GGGGTTS---EEEEEE-SSS-EEEEEE--B------EEEEE--SSPEEEEETTTTEEEEE-SHHHHT-SSSSEEEE--HHHHHT-HHHH-TT--SSS--THHHHHTT--EEEEEEE---SS-SSS---GGG---EEEEEEEETTS--SEEEEEE-SSSSS-EEE-S---TTS--S-EEEEEESSHHHH-GGGGG--TTEEEEEEEE-B-SSS-B---EEEEE-EE--PPEEEEEES-BT-EEEEEEEETTTEEEEEEEEE-EEEEPSSSSSEEEEEEEEEEE-S-TTSEEEEEEEEEEEEE--TT-SS-EEEEE-GGG--EEEEE-SGGG-SEEEE-STTHHHHHHHHHHHHHTS---HHHHHHHHHHHHTTSSSSTTSSSSS-TTTSPPPPTTTTTS--SSPPHHHHHHHHHHHHHHHHTTSTT--HHHHHHHHHHHHHHHSSSSSB-TTSPBPEETTEEP-TTIIIIIHHHHHHHHHSSTT-SS---HHHHHHHHHHHHT---EETTEES--SPPPPS--SPPEEEEEESSS-EEEETTEEEE-SEEEEEEEEE-SS-B-TTTS--EEEEEEES-SSS---EE--PPPEEEEEETTEEEEEEEEETTTSSTT--EEEEEEEEEBSSS-EESSTTPPPEEEEEEE--PPPEEEEE-SS--S---TT----TTS----EEEEE-SS---TTS---EEEETTEEEE-

Sequence (1215 aa):
MFRRIVLLLLSIIISACGGEESYPEYPKDRQQGILSGVVFDAAVSNATVRVYEFNQGKVGRLLATTNTNPDGRFSVALTAGSTPLYIESSGGGFLDPYSNNVVTANDRGPIKLRTYINFIEGQSRKVMLTPLTNIAVGLADYNMIRLGQQTAAAIESANAAVNSQYGFDVIATEPLDISKGNWSAIATQGHQYGAFLLAYASLAYESLQNSGGSDSEKVIYTSYNLADLQFRDIQATGQLDGWSMDEVSALPVALSYGLQKINADFYTNSMAQHLLRVVNNPEVNASGTPPGDYSALVNKLNNASGGIYATRTPEIIDDEPPVVARIGEDVLSGSGLVTVKVTDFIGIDSVDVFIQTRPEGGSWGESESCMGSNSVLCRVQSENIKSGVREAQVVTKVNTLAIDQLSTEAIQARLVFGVADVLENANNTNYVPLQWDNIAPTINVTSPGAFNPVNQQIYILSGTIEDASSDIASVSIGVNAGVPESIACTMQLDEATQEEVCVFSKTYDKTLFIGGQTNFFISASDVSGNTKVEPHVVLSDTTAPTQAISFPQVAMKFFDADAGEYQDNLTQEYFQDLYGKQYLNLNYAYALQGLKGVHPDVDFSDFTSLILDQNQIPYLVLTVSDSTGGSELTRTSAEDLVVTVTYEAGNIGEQATIIHKQVNLGDKIPHEILPDPDADGYINQVRYFIPFVKEIFGSDFTRVNEQHAQTITIVTKDRSGNTSVPYKFQFKSTFNLPTIKVTAPYINASANVERLLGSGKWGLVGSCTLLAESSNSSSEKLKDAASCTLNSQFAGEIHRVTLTGPAALFYNWSKEERQTVTLTEENGLRAYAVVGGGNGNRELVVTELSVFQSGFFDYLFEQSDKSQATAQSLLSQVDAMFGEQTTQFFGFNPVSTRYATADELVQIPNPPSNPYLYRFLLEAMVKMSESVPIKNSIDLAKSFYSDISSNGKPDGLNAAGESVDFGGLPLSERFYREELGKQFYEVTAGDKSIYSIDSKVAMYYANRFAKSDPKLQGQSVFSTTPDPVDQEPPTVTVDPLATNLVEANNRVYISGDLSAIANVSDPSGLDKSTFPTKLELLWGDDDSVDATNPTGVTSILIDNDPYQEKHQFGVNTLNNFPGIARLDLLLSSSDREGNSYGYNSMLPFSKIYYVDNEPPSYSFTPPFRADAFPDDTYINTNYKQLLKFTIDERVGEDPTRRRFIFRNGSQERVV

Foldseek 3Di:
DPPPPPPPDDPDDDDDDDDDDPDPDPDPQWAKAKEKEFAPLPGFFFWKKWKFFDFLLDTHDTFDIDTAHSRRIDMDIGRDAQGKMKMKTWFGWDQLLQQRDIAAAAPVGGQMFIAMDRDHINYYDYFYGHLLRLLLVLLLLLCCPVVVDGNNVSSVLSQCLSCVLQVHRNTRAAADQQQPAQADQADDPNPLRNLLSSLLSVQLVVVCVVVVNDPNSNRLSHSRNVSVQSSQCCNLPVAQAQWGQDPQLSDTFGHASVPHGGGLQCFALSSLLSSLLQCFACNNRNHNHHSVNNVVSSVSRQPDADRNHHGDDRDDNDQDWKDKDWDDDAADPFKDKTKMKIFDRSWWADKWKWKWKAFVVGDTDDTHTQPDPPDPAKHWDDWPDDASHGMIMIMMMGGVVVSCVPDVGHMWMWMWMWIGHPVGNIDRGDIGTHHYDDDWKDWFKPWDQEDDPVDDFFGWTKTWIDDDPFAWDAKWWDFPPDDIDGDDFDFDQDPPPRGGITIDIDGDGPVQCPPAKGKIKMWTGGDVGHIDIDMDMHAEADWAKDKDKDFDQWFAWKQAPVVRDIDTHGDVVQQAPPDHGIFRAAACQQAAQNPCRVVVPDFQLADDCVVCRVVSFTWMKMKMFIDDDDDPRYHFAASQKKKKKKKFKDFVPDGTPFIDMWIPPDRLFHWDFPDAQPPVRGGGMIMTIQTPGCSRRNNCSSVAAQRMKMKMKMWIFGPNTYIYDMDMDIGGHHHDFAKEKEKWLWAQKKWWKWFQDPVLDTDTQDIDTWHFPQDPVDRDTFNRITIDMDGGPDAFFKMKIAIFDQFTWHQLAPHPDIDTDGGDSLLQQMAIDHDHDVNGHAYWYTYLVRLQLSQLLLQVSVVDPSDRVVSVVSSVLSQQLADLDLQRQQNHRRTRDAADTPNRLVDADVVGDSNPSSSLLSNLLQVVQVVAVVGGSSLVSSLQNQDCNANVAQAQAGVVRDGGARNPHTGGPQVQALSSLLSSLQQADDPRHVHPHDLLSSQVSSQSNQQHQGDRPNHGSDPDHGAGNDDAWWDKDKAWPDDQWAQDPNAIAGEFKTKIKIKTFDSSFFPCDPWNKDKWKFWDLDPVDDGDHTLPWDWDFPDDDRGMTITITMDTPQPRDPNTFKIKIWIWTGRPSGHIDPPPPHHTDIDIYTYDHDDKDKDKDDPDDDPDDDPPDDDDPVDDDDIDIDIDDDRDDDPVPDWDWDDDPPDTDID